Protein 6SUK (pdb70)

Radius of gyration: 26.41 Å; Cα contacts (8 Å, |Δi|>4): 1182; chains: 1; bounding box: 57×75×56 Å

Solvent-accessible surface area: 28764 Å² total; per-residue (Å²): 171,103,28,43,21,131,51,73,45,8,79,136,10,4,38,54,0,72,94,13,22,39,78,129,31,94,20,7,79,32,0,18,89,12,0,0,13,8,11,45,190,158,46,128,22,47,96,45,21,23,68,36,4,21,32,21,43,14,81,45,95,13,19,66,37,0,61,80,22,0,79,92,93,106,145,132,21,32,70,0,4,90,28,0,3,14,0,4,71,2,9,67,65,52,91,24,15,58,96,70,20,0,69,9,0,25,146,14,9,76,46,1,40,1,0,0,4,2,21,91,108,2,95,143,112,42,17,87,64,12,25,4,0,59,1,0,1,45,0,0,9,68,8,30,21,41,5,5,0,25,0,47,2,12,47,7,25,92,63,12,54,48,18,11,0,3,0,11,24,8,196,28,8,3,38,16,57,37,3,16,104,22,86,65,91,10,133,104,3,9,65,3,0,15,74,4,0,19,30,0,0,67,32,0,36,96,59,64,214,24,105,61,86,85,124,76,4,34,128,20,0,73,85,2,9,85,1,4,59,49,3,1,115,5,8,32,89,69,44,95,64,64,52,14,56,136,28,20,47,87,22,38,3,34,82,0,64,122,89,20,44,4,81,4,70,63,78,99,3,39,0,62,67,0,0,38,64,0,0,67,77,20,143,26,96,6,79,72,117,23,65,0,0,0,36,6,35,119,2,0,82,93,0,96,82,16,1,72,125,19,49,7,53,25,0,0,3,6,0,0,0,17,3,0,19,74,4,0,57,15,2,9,88,82,7,22,81,22,52,52,59,4,15,104,14,7,72,3,7,64,51,68,47,44,28,59,57,72,1,0,64,54,0,17,57,59,0,65,35,0,0,0,27,18,11,7,108,63,53,34,67,61,121,13,68,107,57,0,50,81,10,0,56,57,0,35,83,11,3,10,102,12,3,108,108,8,135,21,12,54,83,92,0,39,112,70,0,67,59,1,0,107,36,7,70,56,38,8,0,50,22,88,45,5,52,78,59,58,113,111,6,33,94,59,5,105,128,3,104,28,125,79,76,30,22,10,76,2,12,15,45,7,56,75,46,64,16,42,98,53,0,118,59,6,132,106,140,21,82,129,108,78,40,57,10,6,2,3,41,3,51,10,60,36,22,22,22,48,0,0,0,0,0,0,3,0,3,10,50,72,14,2,2,20,54,115,13,12,43,0,0,8,2,0,0,0,0,5,14,0,0,13,9,1,0,23,0,0,8,31,59,0,21,15,10,22,93,82,0,29,2,57,106,13,17,46,138,100,1,15,41,28,2,126,121,57,6,71,21,1,18,136,32,0,20,105,18,58,3,115,58,0,68,37,51,100,8,37,6,69,30,6,14,12,22,0,1,0,1,19,2,0,3,23,1,0,5,63,2,0,82,88,57,29,184,166,73,35,127,32,123,74,2,35,72,15,152,22,61,6,77,21,0,0,1,0,0,0,0,0,3,43,3,14,34,26,38,75,61,39,0,17,8,5,15,52,60,43,79,67,3,8,7,28,15,15,0,10,0,3,0,14,20,18,57,77,0,10,94,3,16,140,14,203,178,100,27,108,0,18,36,140,148,61,9,108,1,10

Secondary structure (DSSP, 8-state):
--SB--SHHHHHHHHHHHHH--TTS-TTT-HHHHHHHHHHHH----TT-SEEEHHHHHHHHHHHHHHHHHSS--TT--HHHHHHHHHHHHHH-HHHHHHTTTHHHHHHGGGGT--GGG-TTHIIIIITT--HHHHHHHHHHHH----SSEEEEEEETTEEEEEEEEEEPPP-SSSSGGGGG-SGGGHHHHHHHHHHHHHHHHHHHHHTT----HHHHHHHHHHHHHHHHHHHHHSPPGGGG--HHHH--EEEHHHHHHHS--EETTEE--HHHHHHHHHGGGT----TT-EEEES-HHHHHHHHHHHTTS-HHHHHHHHHHHHHHHHGGGS-HHHHHTTHHHHHHHH--SSPPPHHHHHHHHHHHHSHHHHHHHHHHHH--TTHHHHHHHHHHHHHHHHHHHHHH-TTS-HHHHHHHHHHHHHPEEEEE--THHHH-HHHHHHHTTT----TT-HHHHHHHHHHHHHHHHHHTTTSPP-TT--SS-SS-S--EEETTTTEEEEEGGGSSTTT--TTS-HHHHIIIIIHHHHHHHHHTTSTTGGGB-TTS-B---S-HHHHHHHHHHHHHHHHHHHT-EEGGGTTEEP-TTTTHHHHHHHHHHHHHHHHHHHHHHHHH-PPPBPTT----HHHHHHHHHHHTT-EEE-HHHHHHHHHH-SSPPHHHHHHHHHHT-HHHHHHTTPPTTSTT--S------

B-factor: mean 42.28, std 15.19, range [18.39, 118.27]

GO terms:
  GO:0043025 neuronal cell body (C, IDA)
  GO:0045121 membrane raft (C, IDA)
  GO:0005769 early endosome (C, IDA)
  GO:0005802 trans-Golgi network (C, IDA)
  GO:0001786 phosphatidylserine binding (F, IDA)
  GO:0031410 cytoplasmic vesicle (C, IDA)
  GO:0004175 endopeptidase activity (F, IDA)
  GO:0150094 amyloid-beta clearance by cellular catabolic process (P, IDA)
  GO:0097242 amyloid-beta clearance (P, IDA)
  GO:0006508 proteolysis (P, IDA)
  GO:1901612 cardiolipin binding (F, IDA)
  GO:0098793 presynapse (C, IGI)
  GO:0043025 neuronal cell body (C, IGI)
  GO:0030424 axon (C, IGI)
  GO:0004175 endopeptidase activity (F, IGI)
  GO:0150094 amyloid-beta clearance by cellular catabolic process (P, IGI)
  GO:0097242 amyloid-beta clearance (P, IGI)
  GO:0050769 positive regulation of neurogenesis (P, IGI)
  GO:0006508 proteolysis (P, IGI)
  GO:0061837 neuropeptide processing (P, IGI)

Nearest PDB structures (foldseek):
  6svy-assembly1_A  TM=1.001E+00  e=0.000E+00  Homo sapiens
  6sh2-assembly1_AAA  TM=9.995E-01  e=3.695E-103  Homo sapiens
  4cth-assembly1_A-2  TM=9.951E-01  e=1.155E-101  Homo sapiens
  5v48-assembly1_B  TM=9.981E-01  e=5.899E-100  Oryctolagus cuniculus
  3zuk-assembly2_B  TM=9.077E-01  e=8.023E-41  Mycobacterium tuberculosis H37Rv

Foldseek 3Di:
DQLFDDDPQLVVLVVVQVQQADCVDACLFAVLNGLGVNVVVVDDADLAFQWDAPLVVLLVVLLVLLCVLQADDDPPDFVLSVVLNLLLLLQQPQVLQQVCFCVVVVVCQVQLLHQVLLDDPSCVSRVVPDDPLQNQLSCCQQFVAHPQKDWFWDADQAHLFAIAIEIEQHDAPALALVLLVCDDLNVLLLVLVLLLLLLVSVSSNVVVVHDDDSVSSSVLSVLLSVLRNLLSVLHDAVLVLLQVVVQWDKFWQLVCCVQQWAQAQNRIDRSLSSVCSRLVVLPDHDDRRGIYTYRTSSSSNSVRVSRVVDHPNSRSNNRVCSVVVVCLCSHHPSSVVSCQSNCCLQRVRRDHPDSSSVSSVVSCVLLVLSSLLSSCVVPFDDCLQVVVVVLLVLLLVLVLVCLVVDPQADPQLSVQLNQQSVLQAEAEAADPCSNVPSPVSCVVCVPQDDDSSCSPVRVSVSSNVVSSVRSNRNGPTDDLPDDPGGQSDQAWAAALSNSYTYDHSSVCDPQQHDPPYDVLSVLLHVQLVSQLRSCLCVFSRNVQGGNNSHRHHSGDPSSVVSLCVLLVVQQVVQQPDFDVLQVRHGARSSLQSSSLQSNQRSSVSSLVSVVVVCVVPNAHRHRPPDPAGSLQVSLSSNLSSQNMDGHSSNVNSCSRNPSHDRSSCSSQQNQCQDPSNCVRSVHDEPNSSDDPDHGHDD

Organism: Homo sapiens (NCBI:txid9606)

InterPro domains:
  IPR000718 Peptidase M13 [PS51885] (56-750)
  IPR000718 Peptidase M13 [PTHR11733] (34-747)
  IPR000718 Peptidase M13 [cd08662] (79-748)
  IPR008753 Peptidase M13, N-terminal domain [PF05649] (79-483)
  IPR018497 Peptidase M13, C-terminal domain [PF01431] (543-749)
  IPR018497 Peptidase M13, C-terminal domain [PR00786] (535-547)
  IPR018497 Peptidase M13, C-terminal domain [PR00786] (553-565)
  IPR018497 Peptidase M13, C-terminal domain [PR00786] (574-590)
  IPR018497 Peptidase M13, C-terminal domain [PR00786] (647-658)
  IPR024079 Metallopeptidase, catalytic domain superfamily [G3DSA:3.40.390.10] (57-750)
  IPR042089 Peptidase M13, domain 2 [G3DSA:1.10.1380.10] (105-530)

Sequence (698 aa):
DDGICKSSDCIKSAARLIQNMDATTEPCTDFFKYACGGWLKRNVIPETSSRYGNNFDILRDELEVVLKDVLQEPKTEDIVAVQKAKALYRSCINESAIDSRRGGEPLLKLLPDIYGWPVATENWEQKYGASWTAEKAIAQLNSKYGKKVLINLFVGTDDKNSVNHVIHIDQPRLGLPSRDYYECTGIYKEACTAYVDFMISVARLIRQEERLPIDENQLALEMNKVMELEKEIANATAKPEDRNDPMLLYNKMTLAQIQNNFSLEINGKPFSWLNFTNEIMSTVNISITNEEDVVVYAPEYLTKLKPILTKYSARDLQNLMSWRFIMDLVSSLSRTYKESRNAFRKALYGTTSETATWRRCANYVNGNMENAVGRLYVEAAFAGESKHVVEDLIAQIREVFIQTLDDLTWMDAETKKRAEEKALAIKEERIGYPDDIVSNDNKLNNEYLELNYKEDEYFENIIQNLKFSQSKQQLKKLREKVDKDEWISGAAVVNAFYSSSGRNQIVFPAGILQPPFFSAQQQSNSLNYGGIGMVIGHEITHGFDDNGRNFNKDGDLVDWWTQQSASNFKEQSQCMVYQYGNFSSWDLAGGQHLNGINTLGENIADNGGLGQAYRAYQNYIKKNGEEKLLPGLDLNHKQLFFLNFAQVWCGTYRPEYAVNSIKTDVHSPGNFRIIGTLQNSAEFSEAFHCRKNSYMNPEKKCRVW

Structure (mmCIF, N/CA/C/O backbone):
data_6SUK
#
_entry.id   6SUK
#
_cell.length_a   107.935
_cell.length_b   107.935
_cell.length_c   112.841
_cell.angle_alpha   90.000
_cell.angle_beta   90.000
_cell.angle_gamma   120.000
#
_symmetry.space_group_name_H-M   'P 32 2 1'
#
loop_
_entity.id
_entity.type
_entity.pdbx_description
1 polymer Neprilysin
2 non-polymer 'ZINC ION'
3 non-polymer 2-acetamido-2-deoxy-beta-D-glucopyranose
4 non-polymer Omapatrilat
5 non-polymer DI(HYDROXYETHYL)ETHER
6 non-polymer 1,2-ETHANEDIOL
7 water water
#
loop_
_atom_site.group_PDB
_atom_site.id
_atom_site.type_symbol
_atom_site.label_atom_id
_atom_site.label_alt_id
_atom_site.label_comp_id
_atom_site.label_asym_id
_atom_site.label_entity_id
_atom_site.label_seq_id
_atom_site.pdbx_PDB_ins_code
_atom_site.Cartn_x
_atom_site.Cartn_y
_atom_site.Cartn_z
_atom_site.occupancy
_atom_site.B_iso_or_equiv
_atom_site.auth_seq_id
_atom_site.auth_comp_id
_atom_site.auth_asym_id
_atom_site.auth_atom_id
_atom_site.pdbx_PDB_model_num
ATOM 1 N N . ASP A 1 2 ? 44.79693 -77.05994 35.40041 1.000 69.22185 52 ASP A N 1
ATOM 2 C CA . ASP A 1 2 ? 44.08577 -76.23704 34.42851 1.000 70.03211 52 ASP A CA 1
ATOM 3 C C . ASP A 1 2 ? 42.61817 -76.64326 34.33408 1.000 67.32253 52 ASP A C 1
ATOM 4 O O . ASP A 1 2 ? 42.28782 -77.69564 33.78739 1.000 68.89816 52 ASP A O 1
ATOM 9 N N . ASP A 1 3 ? 41.74005 -75.80102 34.87118 1.000 96.04862 53 ASP A N 1
ATOM 10 C CA . ASP A 1 3 ? 40.30682 -76.05574 34.84924 1.000 78.14078 53 ASP A CA 1
ATOM 11 C C . ASP A 1 3 ? 39.62976 -75.52850 33.59039 1.000 69.37657 53 ASP A C 1
ATOM 12 O O . ASP A 1 3 ? 38.40580 -75.64580 33.46874 1.000 63.65442 53 ASP A O 1
ATOM 20 N N . GLY A 1 4 ? 40.38893 -74.94992 32.66038 1.000 64.14036 54 GLY A N 1
ATOM 21 C CA . GLY A 1 4 ? 39.84566 -74.45903 31.41201 1.000 62.84839 54 GLY A CA 1
ATOM 22 C C . GLY A 1 4 ? 39.24264 -73.07402 31.46461 1.000 63.03924 54 GLY A C 1
ATOM 23 O O . GLY A 1 4 ? 38.71562 -72.60840 30.44520 1.000 56.94706 54 GLY A O 1
ATOM 27 N N . ILE A 1 5 ? 39.31586 -72.39389 32.60440 1.000 56.16868 55 ILE A N 1
ATOM 28 C CA . ILE A 1 5 ? 38.61817 -71.13186 32.81975 1.000 49.07046 55 ILE A CA 1
ATOM 29 C C . ILE A 1 5 ? 39.60198 -69.98235 32.65446 1.000 49.12093 55 ILE A C 1
ATOM 30 O O . ILE A 1 5 ? 40.71135 -70.02088 33.20209 1.000 51.61081 55 ILE A O 1
ATOM 46 N N . CYS A 1 6 ? 39.19627 -68.95751 31.90629 1.000 49.37820 56 CYS A N 1
ATOM 47 C CA . CYS A 1 6 ? 39.97978 -67.73256 31.82145 1.000 53.61298 56 CYS A CA 1
ATOM 48 C C . CYS A 1 6 ? 39.89074 -66.97524 33.14174 1.000 56.71774 56 CYS A C 1
ATOM 49 O O . CYS A 1 6 ? 38.80015 -66.79956 33.69358 1.000 68.44248 56 CYS A O 1
ATOM 56 N N . LYS A 1 7 ? 41.04052 -66.51847 33.64786 1.000 61.14399 57 LYS A N 1
ATOM 57 C CA . LYS A 1 7 ? 41.09135 -65.82389 34.92955 1.000 60.50091 57 LYS A CA 1
ATOM 58 C C . LYS A 1 7 ? 41.78251 -64.46855 34.83051 1.000 53.80101 57 LYS A C 1
ATOM 59 O O . LYS A 1 7 ? 42.19281 -63.91359 35.85545 1.000 54.48386 57 LYS A O 1
ATOM 78 N N . SER A 1 8 ? 41.92158 -63.92245 33.62704 1.000 46.95918 58 SER A N 1
ATOM 79 C CA . SER A 1 8 ? 42.55253 -62.62257 33.47488 1.000 44.06167 58 SER A CA 1
ATOM 80 C C . SER A 1 8 ? 41.65244 -61.52411 34.03184 1.000 47.20363 58 SER A C 1
ATOM 81 O O . SER A 1 8 ? 40.43454 -61.67970 34.15135 1.000 48.16353 58 SER A O 1
ATOM 89 N N . SER A 1 9 ? 42.27248 -60.39090 34.36857 1.000 45.93539 59 SER A N 1
ATOM 90 C CA . SER A 1 9 ? 41.49846 -59.23507 34.80501 1.000 47.12504 59 SER A CA 1
ATOM 91 C C . SER A 1 9 ? 40.46838 -58.83451 33.75834 1.000 48.77634 59 SER A C 1
ATOM 92 O O . SER A 1 9 ? 39.37808 -58.36543 34.10433 1.000 44.50625 59 SER A O 1
ATOM 100 N N . ASP A 1 10 ? 40.79101 -59.01790 32.47658 1.000 52.08936 60 ASP A N 1
ATOM 101 C CA . ASP A 1 10 ? 39.87311 -58.62096 31.41518 1.000 54.32258 60 ASP A CA 1
ATOM 102 C C . ASP A 1 10 ? 38.68622 -59.57270 31.32402 1.000 43.54748 60 ASP A C 1
ATOM 103 O O . ASP A 1 10 ? 37.55133 -59.13380 31.10251 1.000 42.47527 60 ASP A O 1
ATOM 112 N N . CYS A 1 11 ? 38.92245 -60.87703 31.49572 1.000 45.39805 61 CYS A N 1
ATOM 113 C CA . CYS A 1 11 ? 37.81340 -61.82344 31.57092 1.000 44.29476 61 CYS A CA 1
ATOM 114 C C . CYS A 1 11 ? 36.95342 -61.55761 32.80246 1.000 49.40265 61 CYS A C 1
ATOM 115 O O . CYS A 1 11 ? 35.72701 -61.70882 32.75913 1.000 40.67237 61 CYS A O 1
ATOM 122 N N . ILE A 1 12 ? 37.58163 -61.16118 33.91247 1.000 44.01439 62 ILE A N 1
ATOM 123 C CA . ILE A 1 12 ? 36.83826 -60.89263 35.14060 1.000 32.49360 62 ILE A CA 1
ATOM 124 C C . ILE A 1 12 ? 35.89798 -59.70776 34.94733 1.000 32.57428 62 ILE A C 1
ATOM 125 O O . ILE A 1 12 ? 34.73659 -59.74465 35.37154 1.000 31.05225 62 ILE A O 1
ATOM 141 N N . LYS A 1 13 ? 36.38043 -58.63422 34.31303 1.000 31.47735 63 LYS A N 1
ATOM 142 C CA . LYS A 1 13 ? 35.53365 -57.46115 34.11717 1.000 30.95805 63 LYS A CA 1
ATOM 143 C C . LYS A 1 13 ? 34.36361 -57.77373 33.18791 1.000 30.84666 63 LYS A C 1
ATOM 144 O O . LYS A 1 13 ? 33.22999 -57.35475 33.45212 1.000 30.37121 63 LYS A O 1
ATOM 163 N N . SER A 1 14 ? 34.60853 -58.52201 32.10650 1.000 30.44503 64 SER A N 1
ATOM 164 C CA . SER A 1 14 ? 33.51791 -58.92924 31.22434 1.000 32.58986 64 SER A CA 1
ATOM 165 C C . SER A 1 14 ? 32.49321 -59.77078 31.97583 1.000 31.26170 64 SER A C 1
ATOM 166 O O . SER A 1 14 ? 31.28636 -59.50321 31.92209 1.000 28.95672 64 SER A O 1
ATOM 174 N N . ALA A 1 15 ? 32.96065 -60.80947 32.67313 1.000 29.11020 65 ALA A N 1
ATOM 175 C CA . ALA A 1 15 ? 32.04385 -61.71555 33.35336 1.000 28.97877 65 ALA A CA 1
ATOM 176 C C . ALA A 1 15 ? 31.18329 -60.97296 34.36670 1.000 27.76384 65 ALA A C 1
ATOM 177 O O . ALA A 1 15 ? 29.96866 -61.19371 34.43633 1.000 27.23476 65 ALA A O 1
ATOM 184 N N . ALA A 1 16 ? 31.79180 -60.08894 35.16382 1.000 27.58638 66 ALA A N 1
ATOM 185 C CA . ALA A 1 16 ? 31.02806 -59.36307 36.17383 1.000 30.07065 66 ALA A CA 1
ATOM 186 C C . ALA A 1 16 ? 29.91662 -58.54189 35.53616 1.000 27.82572 66 ALA A C 1
ATOM 187 O O . ALA A 1 16 ? 28.79819 -58.47845 36.06159 1.000 29.30695 66 ALA A O 1
ATOM 194 N N . ARG A 1 17 ? 30.20885 -57.89555 34.40722 1.000 26.33676 67 ARG A N 1
ATOM 195 C CA . ARG A 1 17 ? 29.20300 -57.08750 33.72963 1.000 25.72164 67 ARG A CA 1
ATOM 196 C C . ARG A 1 17 ? 28.06970 -57.95722 33.20069 1.000 28.98414 67 ARG A C 1
ATOM 197 O O . ARG A 1 17 ? 26.89006 -57.63301 33.37981 1.000 27.34701 67 ARG A O 1
ATOM 218 N N . LEU A 1 18 ? 28.40970 -59.07040 32.54678 1.000 25.97570 68 LEU A N 1
ATOM 219 C CA . LEU A 1 18 ? 27.38418 -59.96732 32.02767 1.000 25.15232 68 LEU A CA 1
ATOM 220 C C . LEU A 1 18 ? 26.50745 -60.50697 33.14903 1.000 28.78228 68 LEU A C 1
ATOM 221 O O . LEU A 1 18 ? 25.27664 -60.54597 33.02234 1.000 28.02587 68 LEU A O 1
ATOM 237 N N . ILE A 1 19 ? 27.12737 -60.92839 34.25379 1.000 27.03753 69 ILE A N 1
ATOM 238 C CA . ILE A 1 19 ? 26.38471 -61.48337 35.38044 1.000 31.45845 69 ILE A CA 1
ATOM 239 C C . ILE A 1 19 ? 25.44976 -60.44078 35.97345 1.000 29.46947 69 ILE A C 1
ATOM 240 O O . ILE A 1 19 ? 24.28902 -60.73283 36.28995 1.000 30.57044 69 ILE A O 1
ATOM 256 N N . GLN A 1 20 ? 25.93971 -59.21543 36.15212 1.000 27.79887 70 GLN A N 1
ATOM 257 C CA . GLN A 1 20 ? 25.14325 -58.19391 36.82007 1.000 30.96380 70 GLN A CA 1
ATOM 258 C C . GLN A 1 20 ? 23.93824 -57.77306 35.98939 1.000 29.76999 70 GLN A C 1
ATOM 259 O O . GLN A 1 20 ? 22.89387 -57.42871 36.55426 1.000 29.39071 70 GLN A O 1
ATOM 273 N N . ASN A 1 21 ? 24.04735 -57.80536 34.66055 1.000 26.78625 71 ASN A N 1
ATOM 274 C CA . ASN A 1 21 ? 22.94991 -57.33424 33.82440 1.000 23.98291 71 ASN A CA 1
ATOM 275 C C . ASN A 1 21 ? 21.87261 -58.39142 33.61406 1.000 25.25843 71 ASN A C 1
ATOM 276 O O . ASN A 1 21 ? 20.70807 -58.04165 33.39390 1.000 27.48088 71 ASN A O 1
ATOM 287 N N . MET A 1 22 ? 22.22748 -59.67240 33.67574 1.000 27.93266 72 MET A N 1
ATOM 288 C CA . MET A 1 22 ? 21.28964 -60.71523 33.29354 1.000 29.18446 72 MET A CA 1
ATOM 289 C C . MET A 1 22 ? 20.37853 -61.08099 34.46227 1.000 32.82172 72 MET A C 1
ATOM 290 O O . MET A 1 22 ? 20.61413 -60.70790 35.61447 1.000 30.57320 72 MET A O 1
ATOM 304 N N . ASP A 1 23 ? 19.29640 -61.79078 34.13464 1.000 28.53501 73 ASP A N 1
ATOM 305 C CA . ASP A 1 23 ? 18.35906 -62.34492 35.11447 1.000 29.52247 73 ASP A CA 1
ATOM 306 C C . ASP A 1 23 ? 18.22421 -63.82687 34.77425 1.000 32.78556 73 ASP A C 1
ATOM 307 O O . ASP A 1 23 ? 17.37040 -64.20796 33.96821 1.000 34.19683 73 ASP A O 1
ATOM 316 N N . ALA A 1 24 ? 19.06804 -64.65825 35.38614 1.000 33.38771 74 ALA A N 1
ATOM 317 C CA . ALA A 1 24 ? 19.08266 -66.07858 35.06437 1.000 38.72122 74 ALA A CA 1
ATOM 318 C C . ALA A 1 24 ? 17.84475 -66.81597 35.55897 1.000 43.01121 74 ALA A C 1
ATOM 319 O O . ALA A 1 24 ? 17.67797 -67.99286 35.22158 1.000 47.30262 74 ALA A O 1
ATOM 326 N N . THR A 1 25 ? 16.97740 -66.16998 36.34160 1.000 43.93653 75 THR A N 1
ATOM 327 C CA . THR A 1 25 ? 15.72248 -66.80269 36.72966 1.000 44.69639 75 THR A CA 1
ATOM 328 C C . THR A 1 25 ? 14.69579 -66.79588 35.60315 1.000 42.53841 75 THR A C 1
ATOM 329 O O . THR A 1 25 ? 13.67673 -67.48650 35.70847 1.000 37.93940 75 THR A O 1
ATOM 340 N N . THR A 1 26 ? 14.93429 -66.03221 34.54128 1.000 40.28708 76 THR A N 1
ATOM 341 C CA . THR A 1 26 ? 14.09229 -66.06642 33.35477 1.000 41.73731 76 THR A CA 1
ATOM 342 C C . THR A 1 26 ? 14.64528 -67.08388 32.36359 1.000 41.74811 76 THR A C 1
ATOM 343 O O . THR A 1 26 ? 15.85735 -67.16394 32.14426 1.000 42.69883 76 THR A O 1
ATOM 354 N N . GLU A 1 27 ? 13.75085 -67.86031 31.77334 1.000 36.10287 77 GLU A N 1
ATOM 355 C CA . GLU A 1 27 ? 14.12996 -68.82386 30.74212 1.000 37.45242 77 GLU A CA 1
ATOM 356 C C . GLU A 1 27 ? 14.52817 -68.08651 29.47041 1.000 39.23913 77 GLU A C 1
ATOM 357 O O . GLU A 1 27 ? 13.72234 -67.31104 28.93860 1.000 35.78869 77 GLU A O 1
ATOM 369 N N . PRO A 1 28 ? 15.74733 -68.27623 28.95509 1.000 37.30994 78 PRO A N 1
ATOM 370 C CA . PRO A 1 28 ? 16.14120 -67.52641 27.74972 1.000 37.75064 78 PRO A CA 1
ATOM 371 C C . PRO A 1 28 ? 15.22744 -67.73933 26.55411 1.000 43.02339 78 PRO A C 1
ATOM 372 O O . PRO A 1 28 ? 15.12530 -66.84376 25.70695 1.000 40.11747 78 PRO A O 1
ATOM 383 N N . CYS A 1 29 ? 14.56026 -68.88865 26.45114 1.000 43.03388 79 CYS A N 1
ATOM 384 C CA . CYS A 1 29 ? 13.71617 -69.17621 25.29739 1.000 34.30774 79 CYS A CA 1
ATOM 385 C C . CYS A 1 29 ? 12.30377 -68.62539 25.43660 1.000 38.49950 79 CYS A C 1
ATOM 386 O O . CYS A 1 29 ? 11.52538 -68.70899 24.48088 1.000 38.86946 79 CYS A O 1
ATOM 393 N N . THR A 1 30 ? 11.96078 -68.05689 26.58856 1.000 38.23010 80 THR A N 1
ATOM 394 C CA . THR A 1 30 ? 10.68235 -67.38311 26.77504 1.000 38.42593 80 THR A CA 1
ATOM 395 C C . THR A 1 30 ? 10.77898 -65.88186 26.55040 1.000 33.17189 80 THR A C 1
ATOM 396 O O . THR A 1 30 ? 9.88370 -65.29219 25.93729 1.000 38.69967 80 THR A O 1
ATOM 407 N N . ASP A 1 31 ? 11.85228 -65.25003 27.03295 1.000 34.31510 81 ASP A N 1
ATOM 408 C CA . ASP A 1 31 ? 12.04743 -63.81411 26.83882 1.000 38.34975 81 ASP A CA 1
ATOM 409 C C . ASP A 1 31 ? 13.53699 -63.52923 27.03511 1.000 38.70995 81 ASP A C 1
ATOM 410 O O . ASP A 1 31 ? 13.99376 -63.39513 28.17329 1.000 34.06883 81 ASP A O 1
ATOM 419 N N . PHE A 1 32 ? 14.27688 -63.42080 25.92797 1.000 35.91411 82 PHE A N 1
ATOM 420 C CA . PHE A 1 32 ? 15.71448 -63.21336 26.04751 1.000 34.76183 82 PHE A CA 1
ATOM 421 C C . PHE A 1 32 ? 16.06461 -61.78886 26.46790 1.000 26.36595 82 PHE A C 1
ATOM 422 O O . PHE A 1 32 ? 17.15453 -61.57114 27.00770 1.000 30.90181 82 PHE A O 1
ATOM 439 N N . PHE A 1 33 ? 15.17588 -60.81655 26.24078 1.000 27.20700 83 PHE A N 1
ATOM 440 C CA . PHE A 1 33 ? 15.40840 -59.47270 26.76160 1.000 27.77669 83 PHE A CA 1
ATOM 441 C C . PHE A 1 33 ? 15.47092 -59.49282 28.28408 1.000 24.04001 83 PHE A C 1
ATOM 442 O O . PHE A 1 33 ? 16.39811 -58.94146 28.88761 1.000 24.92984 83 PHE A O 1
ATOM 459 N N . LYS A 1 34 ? 14.49311 -60.14137 28.92470 1.000 31.12574 84 LYS A N 1
ATOM 460 C CA . LYS A 1 34 ? 14.48872 -60.22713 30.38139 1.000 32.35006 84 LYS A CA 1
ATOM 461 C C . LYS A 1 34 ? 15.65503 -61.06723 30.89048 1.000 28.78482 84 LYS A C 1
ATOM 462 O O . LYS A 1 34 ? 16.27781 -60.72843 31.90372 1.000 30.90970 84 LYS A O 1
ATOM 481 N N . TYR A 1 35 ? 15.95230 -62.17678 30.21124 1.000 28.48137 85 TYR A N 1
ATOM 482 C CA . TYR A 1 35 ? 17.09357 -63.00145 30.59221 1.000 26.14370 85 TYR A CA 1
ATOM 483 C C . TYR A 1 35 ? 18.39001 -62.20591 30.51996 1.000 25.26279 85 TYR A C 1
ATOM 484 O O . TYR A 1 35 ? 19.19196 -62.21554 31.45972 1.000 26.64159 85 TYR A O 1
ATOM 502 N N . ALA A 1 36 ? 18.61144 -61.50139 29.41041 1.000 25.97031 86 ALA A N 1
ATOM 503 C CA . ALA A 1 36 ? 19.88526 -60.82220 29.21764 1.000 26.03952 86 ALA A CA 1
ATOM 504 C C . ALA A 1 36 ? 19.98730 -59.52727 30.01304 1.000 23.25531 86 ALA A C 1
ATOM 505 O O . ALA A 1 36 ? 21.09700 -59.11997 30.37721 1.000 24.61718 86 ALA A O 1
ATOM 512 N N . CYS A 1 37 ? 18.85212 -58.87719 30.29851 1.000 22.64764 87 CYS A N 1
ATOM 513 C CA . CYS A 1 37 ? 18.84486 -57.51577 30.81116 1.000 21.72660 87 CYS A CA 1
ATOM 514 C C . CYS A 1 37 ? 18.06303 -57.32330 32.10222 1.000 22.01838 87 CYS A C 1
ATOM 515 O O . CYS A 1 37 ? 18.05036 -56.20526 32.63148 1.000 23.52541 87 CYS A O 1
ATOM 522 N N . GLY A 1 38 ? 17.40994 -58.36534 32.62004 1.000 26.02430 88 GLY A N 1
ATOM 523 C CA . GLY A 1 38 ? 16.52762 -58.19008 33.76114 1.000 29.12896 88 GLY A CA 1
ATOM 524 C C . GLY A 1 38 ? 17.22863 -57.66871 34.99900 1.000 29.87636 88 GLY A C 1
ATOM 525 O O . GLY A 1 38 ? 16.62942 -56.93813 35.79441 1.000 30.25075 88 GLY A O 1
ATOM 529 N N . GLY A 1 39 ? 18.49467 -58.04337 35.19077 1.000 26.25951 89 GLY A N 1
ATOM 530 C CA . GLY A 1 39 ? 19.24728 -57.51359 36.31414 1.000 26.15922 89 GLY A CA 1
ATOM 531 C C . GLY A 1 39 ? 19.51865 -56.02974 36.17621 1.000 25.13739 89 GLY A C 1
ATOM 532 O O . GLY A 1 39 ? 19.41437 -55.27594 37.14881 1.000 24.34634 89 GLY A O 1
ATOM 536 N N . TRP A 1 40 ? 19.87809 -55.59083 34.96677 1.000 25.86955 90 TRP A N 1
ATOM 537 C CA . TRP A 1 40 ? 20.05096 -54.16751 34.71568 1.000 28.70775 90 TRP A CA 1
ATOM 538 C C . TRP A 1 40 ? 18.76039 -53.40764 34.99863 1.000 25.87603 90 TRP A C 1
ATOM 539 O O . TRP A 1 40 ? 18.77639 -52.35791 35.65138 1.000 24.75365 90 TRP A O 1
ATOM 560 N N . LEU A 1 41 ? 17.62755 -53.93707 34.52938 1.000 24.73301 91 LEU A N 1
ATOM 561 C CA . LEU A 1 41 ? 16.35579 -53.24183 34.69176 1.000 22.60118 91 LEU A 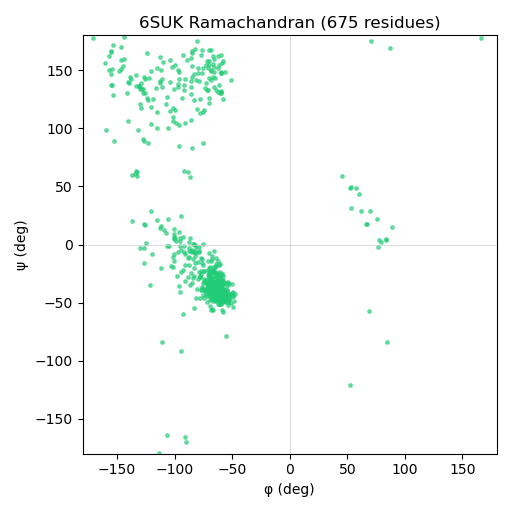CA 1
ATOM 562 C C . LEU A 1 41 ? 15.99253 -53.07570 36.16278 1.000 25.27830 91 LEU A C 1
ATOM 563 O O . LEU A 1 41 ? 15.50688 -52.01430 36.57024 1.000 28.67546 91 LEU A O 1
ATOM 579 N N . LYS A 1 42 ? 16.22223 -54.10881 36.97931 1.000 24.02233 92 LYS A N 1
ATOM 580 C CA . LYS A 1 42 ? 15.88390 -54.01055 38.39520 1.000 26.32433 92 LYS A CA 1
ATOM 581 C C . LYS A 1 42 ? 16.75775 -52.99682 39.12235 1.000 29.05554 92 LYS A C 1
ATOM 582 O O . LYS A 1 42 ? 16.30427 -52.36100 40.08248 1.000 28.20707 92 LYS A O 1
ATOM 601 N N . ARG A 1 43 ? 18.01518 -52.85785 38.70479 1.000 26.17749 93 ARG A N 1
ATOM 602 C CA . ARG A 1 43 ? 18.96037 -52.00861 39.41035 1.000 28.25362 93 ARG A CA 1
ATOM 603 C C . ARG A 1 43 ? 18.86019 -50.54324 39.01854 1.000 28.98549 93 ARG A C 1
ATOM 604 O O . ARG A 1 43 ? 19.31497 -49.68319 39.77904 1.000 32.37670 93 ARG A O 1
ATOM 625 N N . ASN A 1 44 ? 18.28514 -50.23327 37.86155 1.000 22.08612 94 ASN A N 1
ATOM 626 C CA . ASN A 1 44 ? 18.38570 -48.89350 37.31070 1.000 24.94047 94 ASN A CA 1
ATOM 627 C C . ASN A 1 44 ? 17.03509 -48.20272 37.22966 1.000 28.37389 94 ASN A C 1
ATOM 628 O O . ASN A 1 44 ? 15.98267 -48.83912 37.12902 1.000 27.47652 94 ASN A O 1
ATOM 639 N N . VAL A 1 45 ? 17.09742 -46.87915 37.31193 1.000 23.68440 95 VAL A N 1
ATOM 640 C CA . VAL A 1 45 ? 15.96050 -45.99362 37.10653 1.000 25.37103 95 VAL A CA 1
ATOM 641 C C . VAL A 1 45 ? 16.41242 -44.92634 36.12039 1.000 30.93879 95 VAL A C 1
ATOM 642 O O . VAL A 1 45 ? 17.52818 -44.40482 36.22873 1.000 29.42549 95 VAL A O 1
ATOM 655 N N . ILE A 1 46 ? 15.56107 -44.62211 35.14591 1.000 22.81976 96 ILE A N 1
ATOM 656 C CA . ILE A 1 46 ? 15.88867 -43.56931 34.17911 1.000 21.64255 96 ILE A CA 1
ATOM 657 C C . ILE A 1 46 ? 16.13763 -42.26125 34.92085 1.000 18.81073 96 ILE A C 1
ATOM 658 O O . ILE A 1 46 ? 15.25885 -41.79739 35.67581 1.000 21.84211 96 ILE A O 1
ATOM 674 N N . PRO A 1 47 ? 17.28144 -41.61085 34.72462 1.000 22.75470 97 PRO A N 1
ATOM 675 C CA . PRO A 1 47 ? 17.50546 -40.30442 35.35470 1.000 28.49527 97 PRO A CA 1
ATOM 676 C C . PRO A 1 47 ? 16.45509 -39.28011 34.94847 1.000 30.74743 97 PRO A C 1
ATOM 677 O O . PRO A 1 47 ? 15.82168 -39.37478 33.89461 1.000 24.85391 97 PRO A O 1
ATOM 688 N N . GLU A 1 48 ? 16.28431 -38.27629 35.81272 1.000 24.24341 98 GLU A N 1
ATOM 689 C CA . GLU A 1 48 ? 15.33453 -37.20486 35.54578 1.000 23.34318 98 GLU A CA 1
ATOM 690 C C . GLU A 1 48 ? 15.67494 -36.44021 34.27537 1.000 22.38509 98 GLU A C 1
ATOM 691 O O . GLU A 1 48 ? 14.78555 -35.82259 33.67688 1.000 24.79419 98 GLU A O 1
ATOM 703 N N . THR A 1 49 ? 16.93902 -36.46507 33.85606 1.000 21.90297 99 THR A N 1
ATOM 704 C CA . THR A 1 49 ? 17.40782 -35.72454 32.69615 1.000 22.31312 99 THR A CA 1
ATOM 705 C C . THR A 1 49 ? 17.43443 -36.55865 31.42411 1.000 25.48579 99 THR A C 1
ATOM 706 O O . THR A 1 49 ? 17.81828 -36.04002 30.37209 1.000 26.47415 99 THR A O 1
ATOM 717 N N . SER A 1 50 ? 17.06153 -37.83503 31.49771 1.000 21.75300 100 SER A N 1
ATOM 718 C CA . SER A 1 50 ? 17.12369 -38.74638 30.36267 1.000 22.48408 100 SER A CA 1
ATOM 719 C C . SER A 1 50 ? 15.72431 -39.14566 29.91097 1.000 21.79311 100 SER A C 1
ATOM 720 O O . SER A 1 50 ? 14.84968 -39.42046 30.73513 1.000 24.10190 100 SER A O 1
ATOM 728 N N . SER A 1 51 ? 15.51737 -39.19592 28.59750 1.000 19.64279 101 SER A N 1
ATOM 729 C CA . SER A 1 51 ? 14.28941 -39.76926 28.05914 1.000 18.48078 101 SER A CA 1
ATOM 730 C C . SER A 1 51 ? 14.40329 -41.27361 27.86413 1.000 20.63012 101 SER A C 1
ATOM 731 O O . SER A 1 51 ? 13.37893 -41.95791 27.75350 1.000 23.25749 101 SER A O 1
ATOM 739 N N . ARG A 1 52 ? 15.63085 -41.78778 27.84203 1.000 27.08330 102 ARG A N 1
ATOM 740 C CA . ARG A 1 52 ? 15.94480 -43.19489 27.64082 1.000 26.53479 102 ARG A CA 1
ATOM 741 C C . ARG A 1 52 ? 17.20921 -43.47540 28.43666 1.000 26.43188 102 ARG A C 1
ATOM 742 O O . ARG A 1 52 ? 18.04812 -42.58985 28.61323 1.000 25.25886 102 ARG A O 1
ATOM 763 N N . TYR A 1 53 ? 17.34296 -44.70186 28.92789 1.000 22.71211 103 TYR A N 1
ATOM 764 C CA . TYR A 1 53 ? 18.53902 -45.07263 29.67492 1.000 20.34249 103 TYR A CA 1
ATOM 765 C C . TYR A 1 53 ? 18.83898 -46.53744 29.39898 1.000 23.20092 103 TYR A C 1
ATOM 766 O O . TYR A 1 53 ? 17.93406 -47.32914 29.12589 1.000 25.46425 103 TYR A O 1
ATOM 784 N N . GLY A 1 54 ? 20.11271 -46.88272 29.46435 1.000 25.11520 104 GLY A N 1
ATOM 785 C CA . GLY A 1 54 ? 20.56647 -48.20076 29.06705 1.000 27.80605 104 GLY A CA 1
ATOM 786 C C . GLY A 1 54 ? 22.04814 -48.16471 28.79534 1.000 29.09306 104 GLY A C 1
ATOM 787 O O . GLY A 1 54 ? 22.71256 -47.13959 28.95340 1.000 24.55108 104 GLY A O 1
ATOM 791 N N A ASN A 1 55 ? 22.57166 -49.30254 28.34346 0.572 28.54188 105 ASN A N 1
ATOM 792 N N B ASN A 1 55 ? 22.56857 -49.33889 28.40124 0.428 30.29773 105 ASN A N 1
ATOM 793 C CA A ASN A 1 55 ? 24.02099 -49.40762 28.21208 0.572 31.12232 105 ASN A CA 1
ATOM 794 C CA B ASN A 1 55 ? 23.98843 -49.47624 28.09605 0.428 32.17533 105 ASN A CA 1
ATOM 795 C C A ASN A 1 55 ? 24.56608 -48.49341 27.10829 0.572 30.21649 105 ASN A C 1
ATOM 796 C C B ASN A 1 55 ? 24.46409 -48.35013 27.19872 0.428 30.31632 105 ASN A C 1
ATOM 797 O O A ASN A 1 55 ? 25.71547 -48.04523 27.20483 0.572 30.08716 105 ASN A O 1
ATOM 798 O O B ASN A 1 55 ? 25.43483 -47.64786 27.50287 0.428 25.02146 105 ASN A O 1
ATOM 819 N N . PHE A 1 56 ? 23.75350 -48.14510 26.09608 1.000 29.97110 106 PHE A N 1
ATOM 820 C CA . PHE A 1 56 ? 24.20823 -47.20790 25.07582 1.000 35.76182 106 PHE A CA 1
ATOM 821 C C . PHE A 1 56 ? 24.28823 -45.80225 25.65734 1.000 27.71021 106 PHE A C 1
ATOM 822 O O . PHE A 1 56 ? 25.28201 -45.09005 25.47546 1.000 28.39593 106 PHE A O 1
ATOM 839 N N . ASP A 1 57 ? 23.23652 -45.38486 26.36205 1.000 28.55113 107 ASP A N 1
ATOM 840 C CA . ASP A 1 57 ? 23.22619 -44.05955 26.96687 1.000 25.49337 107 ASP A CA 1
ATOM 841 C C . ASP A 1 57 ? 24.31140 -43.92031 28.02330 1.000 27.55065 107 ASP A C 1
ATOM 842 O O . ASP A 1 57 ? 24.89965 -42.84293 28.16796 1.000 26.27831 107 ASP A O 1
ATOM 851 N N . ILE A 1 58 ? 24.61187 -44.99786 28.74847 1.000 23.21378 108 ILE A N 1
ATOM 852 C CA . ILE A 1 58 ? 25.66580 -44.94451 29.75532 1.000 20.11140 108 ILE A CA 1
ATOM 853 C C . ILE A 1 58 ? 27.02481 -44.72811 29.10030 1.000 18.38875 108 ILE A C 1
ATOM 854 O O . ILE A 1 58 ? 27.85012 -43.95206 29.59740 1.000 21.52889 108 ILE A O 1
ATOM 870 N N . LEU A 1 59 ? 27.28288 -45.40034 27.97731 1.000 21.93628 109 LEU A N 1
ATOM 871 C CA . LEU A 1 59 ? 28.53989 -45.18122 27.27018 1.000 26.92170 109 LEU A CA 1
ATOM 872 C C . LEU A 1 59 ? 28.66014 -43.73962 26.79613 1.000 26.80849 109 LEU A C 1
ATOM 873 O O . LEU A 1 59 ? 29.74488 -43.14817 26.84725 1.000 22.93388 109 LEU A O 1
ATOM 889 N N . ARG A 1 60 ? 27.55864 -43.15917 26.31673 1.000 21.51893 110 ARG A N 1
ATOM 890 C CA . ARG A 1 60 ? 27.59848 -41.76932 25.87653 1.000 25.89887 110 ARG A CA 1
ATOM 891 C C . ARG A 1 60 ? 27.81341 -40.82934 27.05689 1.000 23.79213 110 ARG A C 1
ATOM 892 O O . ARG A 1 60 ? 28.58874 -39.87253 26.95508 1.000 24.68183 110 ARG A O 1
ATOM 913 N N . ASP A 1 61 ? 27.16822 -41.10200 28.19706 1.000 22.32307 111 ASP A N 1
ATOM 914 C CA . ASP A 1 61 ? 27.42569 -40.30448 29.39235 1.000 22.63755 111 ASP A CA 1
ATOM 915 C C . ASP A 1 61 ? 28.89434 -40.37821 29.79264 1.000 25.66210 111 ASP A C 1
ATOM 916 O O . ASP A 1 61 ? 29.47178 -39.38664 30.25284 1.000 22.46767 111 ASP A O 1
ATOM 925 N N . GLU A 1 62 ? 29.50895 -41.55760 29.64556 1.000 21.01246 112 GLU A N 1
ATOM 926 C CA . GLU A 1 62 ? 30.90514 -41.73514 30.03212 1.000 23.97578 112 GLU A CA 1
ATOM 927 C C . GLU A 1 62 ? 31.84692 -41.05599 29.05073 1.000 23.01068 112 GLU A C 1
ATOM 928 O O . GLU A 1 62 ? 32.90661 -40.56011 29.45133 1.000 24.54950 112 GLU A O 1
ATOM 940 N N . LEU A 1 63 ? 31.48485 -41.02615 27.76728 1.000 20.95499 113 LEU A N 1
ATOM 941 C CA . LEU A 1 63 ? 32.27515 -40.27787 26.79970 1.000 21.56423 113 LEU A CA 1
ATOM 942 C C . LEU A 1 63 ? 32.24665 -38.78775 27.11656 1.000 23.33878 113 LEU A C 1
ATOM 943 O O . LEU A 1 63 ? 33.26095 -38.09710 26.97247 1.000 24.02333 113 LEU A O 1
ATOM 959 N N . GLU A 1 64 ? 31.09852 -38.27836 27.57387 1.000 22.25867 114 GLU A N 1
ATOM 960 C CA . GLU A 1 64 ? 31.00953 -36.87265 27.96167 1.000 24.37369 114 GLU A CA 1
ATOM 961 C C . GLU A 1 64 ? 31.98766 -36.54154 29.08565 1.000 25.15190 114 GLU A C 1
ATOM 962 O O . GLU A 1 64 ? 32.55677 -35.44380 29.11836 1.000 22.76654 114 GLU A O 1
ATOM 974 N N . VAL A 1 65 ? 32.20426 -37.47729 30.01306 1.000 23.34842 115 VAL A N 1
ATOM 975 C CA . VAL A 1 65 ? 33.16814 -37.24645 31.08662 1.000 22.97918 115 VAL A CA 1
ATOM 976 C C . VAL A 1 65 ? 34.56003 -37.01950 30.50957 1.000 22.79427 115 VAL A C 1
ATOM 977 O O . VAL A 1 65 ? 35.30411 -36.14284 30.96804 1.000 22.34308 115 VAL A O 1
ATOM 990 N N . VAL A 1 66 ? 34.93390 -37.80332 29.49394 1.000 22.33609 116 VAL A N 1
ATOM 991 C CA . VAL A 1 66 ? 36.22511 -37.61168 28.84008 1.000 23.07514 116 VAL A CA 1
ATOM 992 C C . VAL A 1 66 ? 36.29068 -36.23939 28.17914 1.000 25.26560 116 VAL A C 1
ATOM 993 O O . VAL A 1 66 ? 37.30814 -35.54135 28.26779 1.000 24.72261 116 VAL A O 1
ATOM 1006 N N . LEU A 1 67 ? 35.21616 -35.83564 27.49256 1.000 23.53919 117 LEU A N 1
ATOM 1007 C CA . LEU A 1 67 ? 35.21313 -34.53367 26.83169 1.000 24.00182 117 LEU A CA 1
ATOM 1008 C C . LEU A 1 67 ? 35.39939 -33.40818 27.84195 1.000 24.09165 117 LEU A C 1
ATOM 1009 O O . LEU A 1 67 ? 36.15064 -32.45773 27.59393 1.000 24.98329 117 LEU A O 1
ATOM 1025 N N . LYS A 1 68 ? 34.72222 -33.49838 28.98833 1.000 23.40127 118 LYS A N 1
ATOM 1026 C CA . LYS A 1 68 ? 34.93151 -32.52764 30.05824 1.000 21.81662 118 LYS A CA 1
ATOM 1027 C C . LYS A 1 68 ? 36.40204 -32.46074 30.44873 1.000 22.53130 118 LYS A C 1
ATOM 1028 O O . LYS A 1 68 ? 36.97715 -31.37289 30.57457 1.000 25.42456 118 LYS A O 1
ATOM 1047 N N . ASP A 1 69 ? 37.02830 -33.62442 30.64261 1.000 22.73694 119 ASP A N 1
ATOM 1048 C CA . ASP A 1 69 ? 38.42002 -33.66029 31.07381 1.000 23.59268 119 ASP A CA 1
ATOM 1049 C C . ASP A 1 69 ? 39.33703 -32.97931 30.06332 1.000 23.91748 119 ASP A C 1
ATOM 1050 O O . ASP A 1 69 ? 40.28319 -32.28248 30.45058 1.000 24.78873 119 ASP A O 1
ATOM 1059 N N . VAL A 1 70 ? 39.07267 -33.14603 28.76547 1.000 30.50580 120 VAL A N 1
ATOM 1060 C CA . VAL A 1 70 ? 40.00188 -32.61566 27.77412 1.000 29.47505 120 VAL A CA 1
ATOM 1061 C C . VAL A 1 70 ? 39.67810 -31.18948 27.33521 1.000 31.11824 120 VAL A C 1
ATOM 1062 O O . VAL A 1 70 ? 40.55285 -30.51664 26.77071 1.000 33.46759 120 VAL A O 1
ATOM 1075 N N . LEU A 1 71 ? 38.45977 -30.70435 27.58254 1.000 25.67889 121 LEU A N 1
ATOM 1076 C CA . LEU A 1 71 ? 38.09777 -29.34918 27.18890 1.000 24.44979 121 LEU A CA 1
ATOM 1077 C C . LEU A 1 71 ? 38.28609 -28.32340 28.30159 1.000 27.64448 121 LEU A C 1
ATOM 1078 O O . LEU A 1 71 ? 38.45483 -27.13532 28.00592 1.000 29.13464 121 LEU A O 1
ATOM 1094 N N . GLN A 1 72 ? 38.27791 -28.73887 29.56532 1.000 27.81972 122 GLN A N 1
ATOM 1095 C CA . GLN A 1 72 ? 38.16440 -27.77314 30.64958 1.000 28.60319 122 GLN A CA 1
ATOM 1096 C C . GLN A 1 72 ? 39.49498 -27.19375 31.11602 1.000 33.88286 122 GLN A C 1
ATOM 1097 O O . GLN A 1 72 ? 39.48294 -26.22426 31.88285 1.000 38.05025 122 GLN A O 1
ATOM 1111 N N . GLU A 1 73 ? 40.63320 -27.74215 30.69284 1.000 32.40472 123 GLU A N 1
ATOM 1112 C CA . GLU A 1 73 ? 41.92302 -27.21558 31.13460 1.000 39.47831 123 GLU A CA 1
ATOM 1113 C C . GLU A 1 73 ? 42.76499 -26.73966 29.95713 1.000 34.77482 123 GLU A C 1
ATOM 1114 O O . GLU A 1 73 ? 43.12103 -27.55112 29.08520 1.000 34.67262 123 GLU A O 1
ATOM 1126 N N . PRO A 1 74 ? 43.11139 -25.45303 29.88404 1.000 40.51093 124 PRO A N 1
ATOM 1127 C CA . PRO A 1 74 ? 44.07213 -25.00948 28.86688 1.000 44.42513 124 PRO A CA 1
ATOM 1128 C C . PRO A 1 74 ? 45.41904 -25.70134 29.01420 1.000 40.88015 124 PRO A C 1
ATOM 1129 O O . PRO A 1 74 ? 45.85550 -26.03635 30.11737 1.000 32.79971 124 PRO A O 1
ATOM 1140 N N . LYS A 1 75 ? 46.08267 -25.90777 27.87887 1.000 37.35180 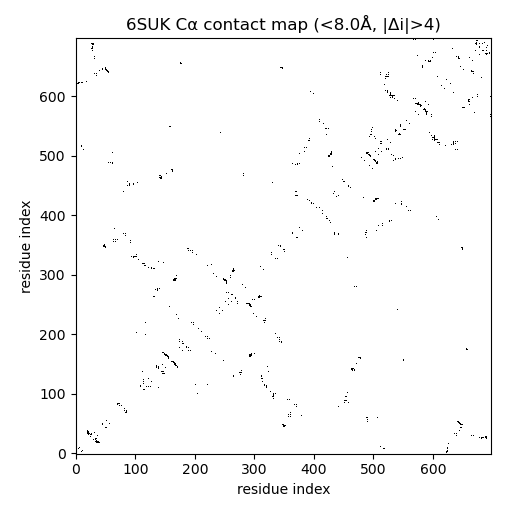125 LYS A N 1
ATOM 1141 C CA . LYS A 1 75 ? 47.45840 -26.38309 27.85517 1.000 34.68450 125 LYS A CA 1
ATOM 1142 C C . LYS A 1 75 ? 48.29219 -25.43372 27.00748 1.000 36.80657 125 LYS A C 1
ATOM 1143 O O . LYS A 1 75 ? 47.81679 -24.90788 25.99503 1.000 36.91405 125 LYS A O 1
ATOM 1162 N N . THR A 1 76 ? 49.54459 -25.23323 27.41842 1.000 36.03559 126 THR A N 1
ATOM 1163 C CA . THR A 1 76 ? 50.39463 -24.24973 26.75864 1.000 42.90960 126 THR A CA 1
ATOM 1164 C C . THR A 1 76 ? 50.60015 -24.58286 25.28626 1.000 43.66283 126 THR A C 1
ATOM 1165 O O . THR A 1 76 ? 50.62818 -23.68258 24.43845 1.000 42.47917 126 THR A O 1
ATOM 1176 N N . GLU A 1 77 ? 50.73356 -25.86677 24.95930 1.000 43.59514 127 GLU A N 1
ATOM 1177 C CA . GLU A 1 77 ? 51.08258 -26.27470 23.60460 1.000 52.74436 127 GLU A CA 1
ATOM 1178 C C . GLU A 1 77 ? 49.88330 -26.34693 22.66540 1.000 47.07935 127 GLU A C 1
ATOM 1179 O O . GLU A 1 77 ? 50.06128 -26.68654 21.49066 1.000 48.57133 127 GLU A O 1
ATOM 1191 N N . ASP A 1 78 ? 48.68133 -26.02702 23.14209 1.000 38.56011 128 ASP A N 1
ATOM 1192 C CA . ASP A 1 78 ? 47.47768 -26.18004 22.33396 1.000 34.60788 128 ASP A CA 1
ATOM 1193 C C . ASP A 1 78 ? 47.54603 -25.34986 21.05841 1.000 33.55300 128 ASP A C 1
ATOM 1194 O O . ASP A 1 78 ? 47.83456 -24.15053 21.09933 1.000 32.54007 128 ASP A O 1
ATOM 1203 N N . ILE A 1 79 ? 47.25063 -25.98380 19.92184 1.000 33.23975 129 ILE A N 1
ATOM 1204 C CA . ILE A 1 79 ? 47.19534 -25.26453 18.65243 1.000 35.62797 129 ILE A CA 1
ATOM 1205 C C . ILE A 1 79 ? 45.89700 -24.46785 18.61515 1.000 31.64386 129 ILE A C 1
ATOM 1206 O O . ILE A 1 79 ? 44.99064 -24.70225 19.42287 1.000 29.38985 129 ILE A O 1
ATOM 1222 N N . VAL A 1 80 ? 45.78338 -23.54171 17.66130 1.000 34.76427 130 VAL A N 1
ATOM 1223 C CA . VAL A 1 80 ? 44.65527 -22.61320 17.65801 1.000 30.19541 130 VAL A CA 1
ATOM 1224 C C . VAL A 1 80 ? 43.32754 -23.36067 17.56898 1.000 28.60134 130 VAL A C 1
ATOM 1225 O O . VAL A 1 80 ? 42.34544 -22.98072 18.21756 1.000 27.43140 130 VAL A O 1
ATOM 1238 N N . ALA A 1 81 ? 43.26564 -24.42590 16.76639 1.000 28.67791 131 ALA A N 1
ATOM 1239 C CA . ALA A 1 81 ? 42.03136 -25.20168 16.67832 1.000 2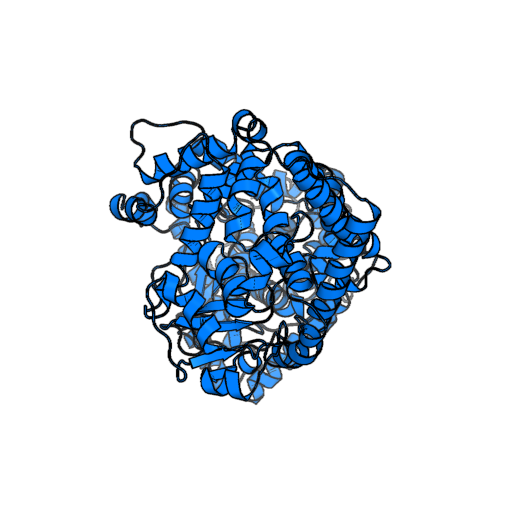7.31279 131 ALA A CA 1
ATOM 1240 C C . ALA A 1 81 ? 41.56548 -25.65504 18.05593 1.000 27.20056 131 ALA A C 1
ATOM 1241 O O . ALA A 1 81 ? 40.37620 -25.57393 18.38172 1.000 24.89320 131 ALA A O 1
ATOM 1248 N N . VAL A 1 82 ? 42.49429 -26.14465 18.87597 1.000 27.10356 132 VAL A N 1
ATOM 1249 C CA . VAL A 1 82 ? 42.13828 -26.62447 20.20510 1.000 25.68663 132 VAL A CA 1
ATOM 1250 C C . VAL A 1 82 ? 41.79038 -25.45518 21.11621 1.000 25.59783 132 VAL A C 1
ATOM 1251 O O . VAL A 1 82 ? 40.83319 -25.52486 21.89632 1.000 25.22852 132 VAL A O 1
ATOM 1264 N N . GLN A 1 83 ? 42.55268 -24.36161 21.03061 1.000 28.99448 133 GLN A N 1
ATOM 1265 C CA . GLN A 1 83 ? 42.20979 -23.16266 21.78557 1.000 31.05133 133 GLN A CA 1
ATOM 1266 C C . GLN A 1 83 ? 40.78271 -22.71775 21.49419 1.000 27.73261 133 GLN A C 1
ATOM 1267 O O . GLN A 1 83 ? 40.06501 -22.27355 22.39688 1.000 28.33856 133 GLN A O 1
ATOM 1281 N N . LYS A 1 84 ? 40.35910 -22.80511 20.23134 1.000 28.29279 134 LYS A N 1
ATOM 1282 C CA . LYS A 1 84 ? 39.01373 -22.36044 19.88461 1.000 24.55718 134 LYS A CA 1
ATOM 1283 C C . LYS A 1 84 ? 37.95978 -23.27952 20.48658 1.000 28.52712 134 LYS A C 1
ATOM 1284 O O . LYS A 1 84 ? 36.93518 -22.80846 20.99516 1.000 26.67706 134 LYS A O 1
ATOM 1303 N N . ALA A 1 85 ? 38.19427 -24.59248 20.45786 1.000 23.40659 135 ALA A N 1
ATOM 1304 C CA . ALA A 1 85 ? 37.23039 -25.51113 21.05179 1.000 22.27071 135 ALA A CA 1
ATOM 1305 C C . ALA A 1 85 ? 37.09576 -25.26163 22.54902 1.000 21.81269 135 ALA A C 1
ATOM 1306 O O . ALA A 1 85 ? 35.98510 -25.28273 23.09434 1.000 24.02031 135 ALA A O 1
ATOM 1313 N N . LYS A 1 86 ? 38.21600 -24.99490 23.22709 1.000 24.34554 136 LYS A N 1
ATOM 1314 C CA . LYS A 1 86 ? 38.17405 -24.76891 24.66760 1.000 23.36424 136 LYS A CA 1
ATOM 1315 C C . LYS A 1 86 ? 37.53336 -23.42712 25.00010 1.000 25.96451 136 LYS A C 1
ATOM 1316 O O . LYS A 1 86 ? 36.79505 -23.31433 25.98657 1.000 26.26064 136 LYS A O 1
ATOM 1335 N N . ALA A 1 87 ? 37.79275 -22.40055 24.18792 1.000 25.50742 137 ALA A N 1
ATOM 1336 C CA . ALA A 1 87 ? 37.14079 -21.11343 24.40302 1.000 27.95138 137 ALA A CA 1
ATOM 1337 C C . ALA A 1 87 ? 35.63776 -21.22070 24.18425 1.000 23.81751 137 ALA A C 1
ATOM 1338 O O . ALA A 1 87 ? 34.85200 -20.60653 24.91654 1.000 25.58370 137 ALA A O 1
ATOM 1345 N N . LEU A 1 88 ? 35.22114 -21.98210 23.16996 1.000 24.95706 138 LEU A N 1
ATOM 1346 C CA . LEU A 1 88 ? 33.79785 -22.20212 22.94384 1.000 25.89130 138 LEU A CA 1
ATOM 1347 C C . LEU A 1 88 ? 33.17014 -22.89935 24.14025 1.000 27.52263 138 LEU A C 1
ATOM 1348 O O . LEU A 1 88 ? 32.10501 -22.49944 24.62311 1.000 23.22702 138 LEU A O 1
ATOM 1364 N N . TYR A 1 89 ? 33.82489 -23.95315 24.63003 1.000 21.88830 139 TYR A N 1
ATOM 1365 C CA . TYR A 1 89 ? 33.35935 -24.64769 25.82432 1.000 24.35534 139 TYR A CA 1
ATOM 1366 C C . TYR A 1 89 ? 33.20226 -23.68037 26.99207 1.000 26.84547 139 TYR A C 1
ATOM 1367 O O . TYR A 1 89 ? 32.15834 -23.64929 27.65432 1.000 25.87461 139 TYR A O 1
ATOM 1385 N N . ARG A 1 90 ? 34.22971 -22.86650 27.24943 1.000 25.03577 140 ARG A N 1
ATOM 1386 C CA . ARG A 1 90 ? 34.17549 -21.94979 28.38301 1.000 22.48672 140 ARG A CA 1
ATOM 1387 C C . ARG A 1 90 ? 33.05601 -20.92931 28.21962 1.000 26.68683 140 ARG A C 1
ATOM 1388 O O . ARG A 1 90 ? 32.40350 -20.55513 29.20096 1.000 26.88731 140 ARG A O 1
ATOM 1409 N N . SER A 1 91 ? 32.81756 -20.46186 26.99066 1.000 27.18002 141 SER A N 1
ATOM 1410 C CA . SER A 1 91 ? 31.73303 -19.50943 26.77217 1.000 27.55931 141 SER A CA 1
ATOM 1411 C C . SER A 1 91 ? 30.38468 -20.14662 27.07019 1.000 30.65731 141 SER A C 1
ATOM 1412 O O . SER A 1 91 ? 29.46708 -19.47254 27.55205 1.000 26.83395 141 SER A O 1
ATOM 1420 N N . CYS A 1 92 ? 30.26348 -21.45162 26.82299 1.000 23.68272 142 CYS A N 1
ATOM 1421 C CA . CYS A 1 92 ? 29.00348 -22.16637 26.98004 1.000 24.17639 142 CYS A CA 1
ATOM 1422 C C . CYS A 1 92 ? 28.68337 -22.43404 28.44524 1.000 25.22902 142 CYS A C 1
ATOM 1423 O O . CYS A 1 92 ? 27.52087 -22.33540 28.85567 1.000 23.20108 142 CYS A O 1
ATOM 1430 N N . ILE A 1 93 ? 29.69665 -22.74379 29.25856 1.000 24.23433 143 ILE A N 1
ATOM 1431 C CA . ILE A 1 93 ? 29.42398 -23.10624 30.64526 1.000 27.80769 143 ILE A CA 1
ATOM 1432 C C . ILE A 1 93 ? 29.29978 -21.90439 31.56730 1.000 28.73288 143 ILE A C 1
ATOM 1433 O O . ILE A 1 93 ? 28.94360 -22.07483 32.73881 1.000 27.24227 143 ILE A O 1
ATOM 1449 N N . ASN A 1 94 ? 29.56331 -20.69224 31.08154 1.000 29.53108 144 ASN A N 1
ATOM 1450 C CA . ASN A 1 94 ? 29.49517 -19.50524 31.93426 1.000 29.69469 144 ASN A CA 1
ATOM 1451 C C . ASN A 1 94 ? 28.05369 -19.00105 31.97818 1.000 28.23893 144 ASN A C 1
ATOM 1452 O O . ASN A 1 94 ? 27.65537 -18.07446 31.26756 1.000 28.43887 144 ASN A O 1
ATOM 1462 N N . GLU A 1 95 ? 27.26141 -19.62176 32.85883 1.000 29.97755 145 GLU A N 1
ATOM 1463 C CA . GLU A 1 95 ? 25.84981 -19.26903 32.96306 1.000 33.81249 145 GLU A CA 1
ATOM 1464 C C . GLU A 1 95 ? 25.65058 -17.87307 33.53482 1.000 34.84541 145 GLU A C 1
ATOM 1465 O O . GLU A 1 95 ? 24.64735 -17.21848 33.22798 1.000 30.30299 145 GLU A O 1
ATOM 1477 N N . SER A 1 96 ? 26.56975 -17.41490 34.38696 1.000 34.98050 146 SER A N 1
ATOM 1478 C CA . SER A 1 96 ? 26.47120 -16.06494 34.92912 1.000 34.67884 146 SER A CA 1
ATOM 1479 C C . SER A 1 96 ? 26.50137 -15.02829 33.81352 1.000 35.65940 146 SER A C 1
ATOM 1480 O O . SER A 1 96 ? 25.70251 -14.08373 33.80306 1.000 33.51089 146 SER A O 1
ATOM 1488 N N . ALA A 1 97 ? 27.42980 -15.18468 32.86586 1.000 31.40660 147 ALA A N 1
ATOM 1489 C CA . ALA A 1 97 ? 27.50487 -14.26231 31.73906 1.000 36.22972 147 ALA A CA 1
ATOM 1490 C C . ALA A 1 97 ? 26.26611 -14.36777 30.85992 1.000 32.80561 147 ALA A C 1
ATOM 1491 O O . ALA A 1 97 ? 25.75218 -13.35341 30.37585 1.000 35.45246 147 ALA A O 1
ATOM 1498 N N . ILE A 1 98 ? 25.77070 -15.58343 30.64290 1.000 28.75783 148 ILE A N 1
ATOM 1499 C CA . ILE A 1 98 ? 24.57776 -15.76146 29.82333 1.000 31.18117 148 ILE A CA 1
ATOM 1500 C C . ILE A 1 98 ? 23.35950 -15.16759 30.52289 1.000 28.01378 148 ILE A C 1
ATOM 1501 O O . ILE A 1 98 ? 22.55931 -14.45104 29.91072 1.000 34.61905 148 ILE A O 1
ATOM 1517 N N . ASP A 1 99 ? 23.20521 -15.44495 31.81985 1.000 34.73697 149 ASP A N 1
ATOM 1518 C CA . ASP A 1 99 ? 22.03342 -14.95028 32.53444 1.000 35.29168 149 ASP A CA 1
ATOM 1519 C C . ASP A 1 99 ? 22.00233 -13.42822 32.58828 1.000 36.72649 149 ASP A C 1
ATOM 1520 O O . ASP A 1 99 ? 20.92179 -12.82995 32.53620 1.000 37.17570 149 ASP A O 1
ATOM 1529 N N . SER A 1 100 ? 23.16694 -12.78264 32.68350 1.000 34.00799 150 SER A N 1
ATOM 1530 C CA . SER A 1 100 ? 23.19799 -11.33132 32.81574 1.000 36.47453 150 SER A CA 1
ATOM 1531 C C . SER A 1 100 ? 22.74128 -10.61862 31.54852 1.000 35.85965 150 SER A C 1
ATOM 1532 O O . SER A 1 100 ? 22.43486 -9.42259 31.60379 1.000 38.72083 150 SER A O 1
ATOM 1540 N N A ARG A 1 101 ? 22.68965 -11.31574 30.41381 0.502 34.77217 151 ARG A N 1
ATOM 1541 N N B ARG A 1 101 ? 22.68832 -11.31940 30.41713 0.498 34.78746 151 ARG A N 1
ATOM 1542 C CA A ARG A 1 101 ? 22.26610 -10.70512 29.16082 0.502 36.21141 151 ARG A CA 1
ATOM 1543 C CA B ARG A 1 101 ? 22.27471 -10.72213 29.15450 0.498 36.16829 151 ARG A CA 1
ATOM 1544 C C A ARG A 1 101 ? 20.77465 -10.86199 28.89575 0.502 34.78700 151 ARG A C 1
ATOM 1545 C C B ARG A 1 101 ? 20.78671 -10.89240 28.87478 0.498 34.92234 151 ARG A C 1
ATOM 1546 O O A ARG A 1 101 ? 20.26425 -10.25731 27.94575 0.502 35.66582 151 ARG A O 1
ATOM 1547 O O B ARG A 1 101 ? 20.28905 -10.32112 27.89792 0.498 37.64970 151 ARG A O 1
ATOM 1588 N N . GLY A 1 102 ? 20.06939 -11.64997 29.70315 1.000 34.79912 152 GLY A N 1
ATOM 1589 C CA . GLY A 1 102 ? 18.63518 -11.79795 29.51723 1.000 36.99925 152 GLY A CA 1
ATOM 1590 C C . GLY A 1 102 ? 18.31112 -12.34736 28.14358 1.000 39.40616 152 GLY A C 1
ATOM 1591 O O . GLY A 1 102 ? 18.89674 -13.33380 27.68453 1.000 32.45302 152 GLY A O 1
ATOM 1595 N N . GLY A 1 103 ? 17.35271 -11.71029 27.48107 1.000 35.08960 153 GLY A N 1
ATOM 1596 C CA . GLY A 1 103 ? 17.01710 -12.02282 26.11285 1.000 36.12365 153 GLY A CA 1
ATOM 1597 C C . GLY A 1 103 ? 17.59524 -11.06094 25.10714 1.000 37.70008 153 GLY A C 1
ATOM 1598 O O . GLY A 1 103 ? 17.30459 -11.18256 23.91279 1.000 39.64395 153 GLY A O 1
ATOM 1602 N N . GLU A 1 104 ? 18.41387 -10.11197 25.55354 1.000 35.60096 154 GLU A N 1
ATOM 1603 C CA . GLU A 1 104 ? 18.92853 -9.08056 24.66015 1.000 33.01448 154 GLU A CA 1
ATOM 1604 C C . GLU A 1 104 ? 19.54129 -9.63787 23.38359 1.000 39.66658 154 GLU A C 1
ATOM 1605 O O . GLU A 1 104 ? 19.29522 -9.05739 22.31317 1.000 42.92866 154 GLU A O 1
ATOM 1617 N N . PRO A 1 105 ? 20.32108 -10.72208 23.40617 1.000 36.71985 155 PRO A N 1
ATOM 1618 C CA . PRO A 1 105 ? 20.88017 -11.23202 22.14228 1.000 38.18694 155 PRO A CA 1
ATOM 1619 C C . PRO A 1 105 ? 19.81451 -11.62259 21.13488 1.000 40.78202 155 PRO A C 1
ATOM 1620 O O . PRO A 1 105 ? 20.01736 -11.43955 19.92774 1.000 35.93054 155 PRO A O 1
ATOM 1631 N N . LEU A 1 106 ? 18.67565 -12.14640 21.59426 1.000 35.00724 156 LEU A N 1
ATOM 1632 C CA . LEU A 1 106 ? 17.59170 -12.48090 20.67674 1.000 33.62148 156 LEU A CA 1
ATOM 1633 C C . LEU A 1 106 ? 16.89059 -11.22461 20.17604 1.000 34.38046 156 LEU A C 1
ATOM 1634 O O . LEU A 1 106 ? 16.53108 -11.13812 18.99662 1.000 39.69353 156 LEU A O 1
ATOM 1650 N N . LEU A 1 107 ? 16.69308 -10.23728 21.05446 1.000 39.01800 157 LEU A N 1
ATOM 1651 C CA . LEU A 1 107 ? 16.07796 -8.98375 20.63191 1.000 45.31710 157 LEU A CA 1
ATOM 1652 C C . LEU A 1 107 ? 16.88813 -8.31532 19.52513 1.000 48.58952 157 LEU A C 1
ATOM 1653 O O . LEU A 1 107 ? 16.31909 -7.80615 18.55200 1.000 48.14530 157 LEU A O 1
ATOM 1669 N N . LYS A 1 108 ? 18.22007 -8.29820 19.65974 1.000 41.13277 158 LYS A N 1
ATOM 1670 C CA . LYS A 1 108 ? 19.06134 -7.72284 18.61586 1.000 41.45858 158 LYS A CA 1
ATOM 1671 C C . LYS A 1 108 ? 18.87162 -8.43988 17.28492 1.000 34.61589 158 LYS A C 1
ATOM 1672 O O . LYS A 1 108 ? 19.01073 -7.82800 16.21924 1.000 43.24154 158 LYS A O 1
ATOM 1691 N N . LEU A 1 109 ? 18.56870 -9.73757 17.32970 1.000 33.04708 159 LEU A N 1
ATOM 1692 C CA . LEU A 1 109 ? 18.55557 -10.56840 16.13328 1.000 32.15649 159 LEU A CA 1
ATOM 1693 C C . LEU A 1 109 ? 17.23843 -10.48379 15.37599 1.000 37.47107 159 LEU A C 1
ATOM 1694 O O . LEU A 1 109 ? 17.22861 -10.63189 14.14841 1.000 38.63229 159 LEU A O 1
ATOM 1710 N N . LEU A 1 110 ? 16.13154 -10.22882 16.07031 1.000 42.28206 160 LEU A N 1
ATOM 1711 C CA . LEU A 1 110 ? 14.82355 -10.34714 15.43445 1.000 42.09789 160 LEU A CA 1
ATOM 1712 C C . LEU A 1 110 ? 14.64494 -9.45508 14.21082 1.000 37.74489 160 LEU A C 1
ATOM 1713 O O . LEU A 1 110 ? 14.01178 -9.91214 13.24250 1.000 38.35293 160 LEU A O 1
ATOM 1729 N N . PRO A 1 111 ? 15.13482 -8.21135 14.17468 1.000 37.20831 161 PRO A N 1
ATOM 1730 C CA . PRO A 1 111 ? 14.97863 -7.42090 12.94073 1.000 50.52989 161 PRO A CA 1
ATOM 1731 C C . PRO A 1 111 ? 15.60794 -8.08922 11.73307 1.000 44.09330 161 PRO A C 1
ATOM 1732 O O . PRO A 1 111 ? 15.17179 -7.84948 10.60050 1.000 45.08163 161 PRO A O 1
ATOM 1743 N N . ASP A 1 112 ? 16.61319 -8.93888 11.94357 1.000 44.40976 162 ASP A N 1
ATOM 1744 C CA . ASP A 1 112 ? 17.30719 -9.59146 10.84296 1.000 53.82670 162 ASP A CA 1
ATOM 1745 C C . ASP A 1 112 ? 16.52577 -10.75442 10.24479 1.000 47.99443 162 ASP A C 1
ATOM 1746 O O . ASP A 1 112 ? 16.90056 -11.23661 9.17064 1.000 56.10182 162 ASP A O 1
ATOM 1755 N N . ILE A 1 113 ? 15.45929 -11.21195 10.89837 1.000 44.37399 163 ILE A N 1
ATOM 1756 C CA . ILE A 1 113 ? 14.61256 -12.26444 10.35444 1.000 41.85368 163 ILE A CA 1
ATOM 1757 C C . ILE A 1 113 ? 13.20166 -11.75135 10.06315 1.000 43.26192 163 ILE A C 1
ATOM 1758 O O . ILE A 1 113 ? 12.26260 -12.53315 9.97523 1.000 46.14771 163 ILE A O 1
ATOM 1774 N N . TYR A 1 114 ? 13.04946 -10.43519 9.90596 1.000 34.75911 164 TYR A N 1
ATOM 1775 C CA . TYR A 1 114 ? 11.75511 -9.80072 9.65615 1.000 45.15996 164 TYR A CA 1
ATOM 1776 C C . TYR A 1 114 ? 10.84433 -9.86122 10.87988 1.000 41.34064 164 TYR A C 1
ATOM 1777 O O . TYR A 1 114 ? 9.61858 -9.88572 10.75017 1.000 40.74109 164 TYR A O 1
ATOM 1795 N N . GLY A 1 115 ? 11.43730 -9.88519 12.07227 1.000 38.09764 165 GLY A N 1
ATOM 1796 C CA . GLY A 1 115 ? 10.68860 -9.77160 13.31766 1.000 34.06533 165 GLY A CA 1
ATOM 1797 C C . GLY A 1 115 ? 9.85888 -11.01292 13.62692 1.000 33.62362 165 GLY A C 1
ATOM 1798 O O . GLY A 1 115 ? 9.77388 -11.96613 12.87317 1.000 35.51736 165 GLY A O 1
ATOM 1802 N N . TRP A 1 116 ? 9.23908 -10.97436 14.81075 1.000 33.41212 166 TRP A N 1
ATOM 1803 C CA . TRP A 1 116 ? 8.22849 -11.96145 15.21324 1.000 34.96332 166 TRP A CA 1
ATOM 1804 C C . TRP A 1 116 ? 6.95038 -11.17592 15.48000 1.000 33.79277 166 TRP A C 1
ATOM 1805 O O . TRP A 1 116 ? 6.84543 -10.49649 16.51811 1.000 32.67265 166 TRP A O 1
ATOM 1826 N N . PRO A 1 117 ? 5.97121 -11.20125 14.56791 1.000 29.70150 167 PRO A N 1
ATOM 1827 C CA . PRO A 1 117 ? 4.83434 -10.26901 14.68852 1.000 33.14064 167 PRO A CA 1
ATOM 1828 C C . PRO A 1 117 ? 4.19234 -10.22375 16.06595 1.000 32.26411 167 PRO A C 1
ATOM 1829 O O . PRO A 1 117 ? 3.84679 -9.13424 16.54064 1.000 35.69405 167 PRO A O 1
ATOM 1840 N N . VAL A 1 118 ? 4.02965 -11.37064 16.72943 1.000 34.70867 168 VAL A N 1
ATOM 1841 C CA . VAL A 1 118 ? 3.29928 -11.38921 17.99240 1.000 33.30027 168 VAL A CA 1
ATOM 1842 C C . VAL A 1 118 ? 4.02260 -10.57812 19.05815 1.000 31.77270 168 VAL A C 1
ATOM 1843 O O . VAL A 1 118 ? 3.39393 -10.07103 19.99534 1.000 37.25157 168 VAL A O 1
ATOM 1856 N N . ALA A 1 119 ? 5.34534 -10.45534 18.94930 1.000 32.02964 169 ALA A N 1
ATOM 1857 C CA . ALA A 1 119 ? 6.13707 -9.67702 19.89228 1.000 38.29042 169 ALA A CA 1
ATOM 1858 C C . ALA A 1 119 ? 6.60227 -8.35927 19.28794 1.000 35.80389 169 ALA A C 1
ATOM 1859 O O . ALA A 1 119 ? 7.58195 -7.77436 19.76010 1.000 39.06068 169 ALA A O 1
ATOM 1866 N N . THR A 1 120 ? 5.91601 -7.88443 18.25187 1.000 41.91364 170 THR A N 1
ATOM 1867 C CA . THR A 1 120 ? 6.28462 -6.66657 17.54546 1.000 43.44920 170 THR A CA 1
ATOM 1868 C C . THR A 1 120 ? 5.06893 -5.75730 17.46874 1.000 42.39132 170 THR A C 1
ATOM 1869 O O . THR A 1 120 ? 3.96979 -6.21508 17.14080 1.000 51.46037 170 THR A O 1
ATOM 1880 N N . GLU A 1 121 ? 5.25980 -4.47925 17.77647 0.795 40.26061 171 GLU A N 1
ATOM 1881 C CA . GLU A 1 121 ? 4.21722 -3.48702 17.56151 0.795 42.54977 171 GLU A CA 1
ATOM 1882 C C . GLU A 1 121 ? 4.30092 -2.99244 16.12324 0.795 49.29362 171 GLU A C 1
ATOM 1883 O O . GLU A 1 121 ? 5.39169 -2.74597 15.60123 0.795 42.04351 171 GLU A O 1
ATOM 1895 N N . ASN A 1 122 ? 3.14333 -2.88633 15.47334 1.000 49.26188 172 ASN A N 1
ATOM 1896 C CA . ASN A 1 122 ? 3.05885 -2.36140 14.11116 1.000 51.23075 172 ASN A CA 1
ATOM 1897 C C . ASN A 1 122 ? 3.92321 -3.16972 13.14425 1.000 49.70774 172 ASN A C 1
ATOM 1898 O O . ASN A 1 122 ? 4.69394 -2.61907 12.35488 1.000 44.65076 172 ASN A O 1
ATOM 1909 N N . TRP A 1 123 ? 3.77781 -4.49652 13.19686 1.000 40.06460 173 TRP A N 1
ATOM 1910 C CA . TRP A 1 123 ? 4.59969 -5.35172 12.34845 1.000 40.61349 173 TRP A CA 1
ATOM 1911 C C . TRP A 1 123 ? 4.37439 -5.04830 10.87218 1.000 42.20428 173 TRP A C 1
ATOM 1912 O O . TRP A 1 123 ? 5.32665 -5.02043 10.08307 1.000 39.24017 173 TRP A O 1
ATOM 1933 N N . GLU A 1 124 ? 3.11809 -4.82751 10.47716 1.000 45.94856 174 GLU A N 1
ATOM 1934 C CA . GLU A 1 124 ? 2.81495 -4.62883 9.06474 1.000 47.76489 174 GLU A CA 1
ATOM 1935 C C . GLU A 1 124 ? 3.54934 -3.41585 8.50597 1.000 47.22079 174 GLU A C 1
ATOM 1936 O O . GLU A 1 124 ? 4.03546 -3.44600 7.36884 1.000 44.63104 174 GLU A O 1
ATOM 1948 N N . GLN A 1 125 ? 3.65226 -2.34149 9.29091 1.000 47.20892 175 GLN A N 1
ATOM 1949 C CA . GLN A 1 125 ? 4.33212 -1.14535 8.80864 1.000 48.45955 175 GLN A CA 1
ATOM 1950 C C . GLN A 1 125 ? 5.84815 -1.31470 8.82709 1.000 51.55999 175 GLN A C 1
ATOM 1951 O O . GLN A 1 125 ? 6.53523 -0.86315 7.90399 1.000 54.53978 175 GLN A O 1
ATOM 1965 N N . LYS A 1 126 ? 6.38821 -1.96692 9.86008 1.000 50.21428 176 LYS A N 1
ATOM 1966 C CA . LYS A 1 126 ? 7.83731 -2.08458 9.98116 1.000 50.80768 176 LYS A CA 1
ATOM 1967 C C . LYS A 1 126 ? 8.40013 -3.09147 8.98409 1.000 50.36644 176 LYS A C 1
ATOM 1968 O O . LYS A 1 126 ? 9.41092 -2.82432 8.32317 1.000 57.50035 176 LYS A O 1
ATOM 1987 N N . TYR A 1 127 ? 7.76548 -4.25945 8.86842 1.000 44.96340 177 TYR A N 1
ATOM 1988 C CA . TYR A 1 127 ? 8.30217 -5.35376 8.07089 1.000 51.00289 177 TYR A CA 1
ATOM 1989 C C . TYR A 1 127 ? 7.38480 -5.82693 6.95409 1.000 51.46581 177 TYR A C 1
ATOM 1990 O O . TYR A 1 127 ? 7.88515 -6.22284 5.89862 1.000 62.23829 177 TYR A O 1
ATOM 2008 N N . GLY A 1 128 ? 6.06527 -5.80779 7.15216 1.000 60.01872 178 GLY A N 1
ATOM 2009 C CA . GLY A 1 128 ? 5.16408 -6.26807 6.11037 1.000 65.16897 178 GLY A CA 1
ATOM 2010 C C . GLY A 1 128 ? 5.30786 -5.50524 4.80840 1.000 63.76440 178 GLY A C 1
ATOM 2011 O O . GLY A 1 128 ? 5.10064 -6.06809 3.72975 1.000 63.10239 178 GLY A O 1
ATOM 2015 N N . ALA A 1 129 ? 5.68051 -4.22493 4.88662 1.000 61.96554 179 ALA A N 1
ATOM 2016 C CA . ALA A 1 129 ? 5.70926 -3.37528 3.69985 1.000 53.14221 179 ALA A CA 1
ATOM 2017 C C . ALA A 1 129 ? 6.62841 -3.93542 2.62055 1.000 54.59004 179 ALA A C 1
ATOM 2018 O O . ALA A 1 129 ? 6.28901 -3.90617 1.43154 1.000 65.41456 179 ALA A O 1
ATOM 2025 N N . SER A 1 130 ? 7.80156 -4.43034 3.01133 1.000 56.44107 180 SER A N 1
ATOM 2026 C CA . SER A 1 130 ? 8.79154 -4.95729 2.08023 1.000 63.64031 180 SER A CA 1
ATOM 2027 C C . SER A 1 130 ? 8.85118 -6.47880 2.08235 1.000 57.91904 180 SER A C 1
ATOM 2028 O O . SER A 1 130 ? 9.63103 -7.06120 1.32168 1.000 57.22280 180 SER A O 1
ATOM 2036 N N . TRP A 1 131 ? 8.04328 -7.12680 2.91405 1.000 52.91700 181 TRP A N 1
ATOM 2037 C CA . TRP A 1 131 ? 8.10670 -8.57027 3.09035 1.000 46.64284 181 TRP A CA 1
ATOM 2038 C C . TRP A 1 131 ? 7.81737 -9.30668 1.78956 1.000 44.65080 181 TRP A C 1
ATOM 2039 O O . TRP A 1 131 ? 6.91785 -8.93642 1.03249 1.000 48.63276 181 TRP A O 1
ATOM 2060 N N . THR A 1 132 ? 8.60297 -10.35061 1.52382 1.000 42.08674 182 THR A N 1
ATOM 2061 C CA . THR A 1 132 ? 8.25520 -11.34195 0.51485 1.000 42.78632 182 THR A CA 1
ATOM 2062 C C . THR A 1 132 ? 8.59335 -12.71991 1.06661 1.000 47.92125 182 THR A C 1
ATOM 2063 O O . THR A 1 132 ? 9.58528 -12.88237 1.78504 1.000 43.01569 182 THR A O 1
ATOM 2074 N N . ALA A 1 133 ? 7.76675 -13.71036 0.72867 1.000 47.41373 183 ALA A N 1
ATOM 2075 C CA . ALA A 1 133 ? 8.06048 -15.08047 1.12853 1.000 43.72629 183 ALA A CA 1
ATOM 2076 C C . ALA A 1 133 ? 9.44821 -15.49395 0.66060 1.000 41.96469 183 ALA A C 1
ATOM 2077 O O . ALA A 1 133 ? 10.18176 -16.17954 1.38255 1.000 39.60916 183 ALA A O 1
ATOM 2084 N N . GLU A 1 134 ? 9.82952 -15.07298 -0.54730 1.000 47.26596 184 GLU A N 1
ATOM 2085 C CA . GLU A 1 134 ? 11.14473 -15.41564 -1.07322 1.000 50.25330 184 GLU A CA 1
ATOM 2086 C C . GLU A 1 134 ? 12.24747 -14.93206 -0.14010 1.000 44.38179 184 GLU A C 1
ATOM 2087 O O . GLU A 1 134 ? 13.14983 -15.69627 0.22179 1.000 43.07013 184 GLU A O 1
ATOM 2099 N N . LYS A 1 135 ? 12.17855 -13.66464 0.27853 1.000 44.03488 185 LYS A N 1
ATOM 2100 C CA . LYS A 1 135 ? 13.23175 -13.10290 1.11719 1.000 44.61522 185 LYS A CA 1
ATOM 2101 C C . LYS A 1 135 ? 13.15566 -13.63210 2.54505 1.000 45.08456 185 LYS A C 1
ATOM 2102 O O . LYS A 1 135 ? 14.18912 -13.91937 3.15946 1.000 39.62512 185 LYS A O 1
ATOM 2121 N N . ALA A 1 136 ? 11.94633 -13.76997 3.09240 1.000 42.85577 186 ALA A N 1
ATOM 2122 C CA . ALA A 1 136 ? 11.81222 -14.17449 4.48854 1.000 44.76604 186 ALA A CA 1
ATOM 2123 C C . ALA A 1 136 ? 12.26455 -15.61641 4.69225 1.000 41.99634 186 ALA A C 1
ATOM 2124 O O . ALA A 1 136 ? 13.01379 -15.91514 5.62976 1.000 38.63168 186 ALA A O 1
ATOM 2131 N N . ILE A 1 137 ? 11.82037 -16.52890 3.82513 1.000 32.34058 187 ILE A N 1
ATOM 2132 C CA . ILE A 1 137 ? 12.24489 -17.92002 3.94694 1.000 28.87366 187 ILE A CA 1
ATOM 2133 C C . ILE A 1 137 ? 13.74445 -18.03476 3.70264 1.000 34.62153 187 ILE A C 1
ATOM 2134 O O . ILE A 1 137 ? 14.45177 -18.76345 4.40937 1.000 29.20441 187 ILE A O 1
ATOM 2150 N N . ALA A 1 138 ? 14.25296 -17.31715 2.69733 1.000 37.65738 188 ALA A N 1
ATOM 2151 C CA . ALA A 1 138 ? 15.65603 -17.45159 2.32136 1.000 38.34379 188 ALA A CA 1
ATOM 2152 C C . ALA A 1 138 ? 16.58017 -16.92780 3.41267 1.000 38.32893 188 ALA A C 1
ATOM 2153 O O . ALA A 1 138 ? 17.66197 -17.48387 3.63639 1.000 35.64060 188 ALA A O 1
ATOM 2160 N N . GLN A 1 139 ? 16.17843 -15.85221 4.09344 1.000 33.02351 189 GLN A N 1
ATOM 2161 C CA . GLN A 1 139 ? 16.99917 -15.29572 5.16410 1.000 38.19216 189 GLN A CA 1
ATOM 2162 C C . GLN A 1 139 ? 17.21871 -16.32131 6.26875 1.000 45.36360 189 GLN A C 1
ATOM 2163 O O . GLN A 1 139 ? 18.34979 -16.53303 6.72192 1.000 37.53514 189 GLN A O 1
ATOM 2177 N N . LEU A 1 140 ? 16.14147 -16.96773 6.71942 1.000 40.45389 190 LEU A N 1
ATOM 2178 C CA . LEU A 1 140 ? 16.26908 -17.98024 7.76134 1.000 31.51206 190 LEU A CA 1
ATOM 2179 C C . LEU A 1 140 ? 17.13056 -19.14496 7.29192 1.000 33.37788 190 LEU A C 1
ATOM 2180 O O . LEU A 1 140 ? 17.94163 -19.67709 8.05836 1.000 32.36481 190 LEU A O 1
ATOM 2196 N N . ASN A 1 141 ? 16.96552 -19.55126 6.03157 1.000 32.30457 191 ASN A N 1
ATOM 2197 C CA . ASN A 1 141 ? 17.71645 -20.67392 5.47901 1.000 34.42841 191 ASN A CA 1
ATOM 2198 C C . ASN A 1 141 ? 19.19739 -20.34040 5.35819 1.000 38.48954 191 ASN A C 1
ATOM 2199 O O . ASN A 1 141 ? 20.05396 -21.04537 5.90379 1.000 35.12388 191 ASN A O 1
ATOM 2210 N N . SER A 1 142 ? 19.51646 -19.25504 4.65381 1.000 38.66770 192 SER A N 1
ATOM 2211 C CA . SER A 1 142 ? 20.89138 -19.02145 4.23143 1.000 46.91764 192 SER A CA 1
ATOM 2212 C C . SER A 1 142 ? 21.76706 -18.52629 5.37523 1.000 41.51359 192 SER A C 1
ATOM 2213 O O . SER A 1 142 ? 22.94709 -18.88663 5.45661 1.000 34.92568 192 SER A O 1
ATOM 2221 N N . LYS A 1 143 ? 21.21578 -17.70559 6.26395 1.000 35.84301 193 LYS A N 1
ATOM 2222 C CA . LYS A 1 143 ? 22.00530 -17.12139 7.33986 1.000 36.98226 193 LYS A CA 1
ATOM 2223 C C . LYS A 1 143 ? 21.99731 -17.96889 8.60348 1.000 34.52956 193 LYS A C 1
ATOM 2224 O O . LYS A 1 143 ? 22.99312 -17.97815 9.33566 1.000 39.48292 193 LYS A O 1
ATOM 2243 N N . TYR A 1 144 ? 20.91271 -18.69642 8.87243 1.000 31.37174 194 TYR A N 1
ATOM 2244 C CA . TYR A 1 144 ? 20.75948 -19.39070 10.14289 1.000 37.55243 194 TYR A CA 1
ATOM 2245 C C . TYR A 1 144 ? 20.50223 -20.88481 10.00973 1.000 36.61653 194 TYR A C 1
ATOM 2246 O O . TYR A 1 144 ? 20.34908 -21.56257 11.03395 1.000 38.61881 194 TYR A O 1
ATOM 2264 N N . GLY A 1 145 ? 20.46600 -21.42070 8.79219 1.000 38.73301 195 GLY A N 1
ATOM 2265 C CA . GLY A 1 145 ? 20.25702 -22.84176 8.60650 1.000 42.42156 195 GLY A CA 1
ATOM 2266 C C . GLY A 1 145 ? 18.89972 -23.34663 9.03214 1.000 48.13910 195 GLY A C 1
ATOM 2267 O O . GLY A 1 145 ? 18.73126 -24.55286 9.22689 1.000 40.14137 195 GLY A O 1
ATOM 2271 N N . LYS A 1 146 ? 17.92105 -22.46071 9.17775 1.000 34.77176 196 LYS A N 1
ATOM 2272 C CA . LYS A 1 146 ? 16.57978 -22.83495 9.61080 1.000 29.82770 196 LYS A CA 1
ATOM 2273 C C . LYS A 1 146 ? 15.65962 -22.87961 8.39643 1.000 30.65161 196 LYS A C 1
ATOM 2274 O O . LYS A 1 146 ? 15.44194 -21.85776 7.73595 1.000 33.32166 196 LYS A O 1
ATOM 2293 N N . LYS A 1 147 ? 15.12835 -24.06512 8.10577 1.000 29.95403 197 LYS A N 1
ATOM 2294 C CA . LYS A 1 147 ? 14.31982 -24.30000 6.91497 1.000 34.36989 197 LYS A CA 1
ATOM 2295 C C . LYS A 1 147 ? 12.85600 -24.35997 7.33858 1.000 32.08676 197 LYS A C 1
ATOM 2296 O O . LYS A 1 147 ? 12.45177 -25.27414 8.06501 1.000 33.31490 197 LYS A O 1
ATOM 2315 N N . VAL A 1 148 ? 12.06446 -23.39149 6.88300 1.000 29.76590 198 VAL A N 1
ATOM 2316 C CA . VAL A 1 148 ? 10.64329 -23.32466 7.20031 1.000 32.41109 198 VAL A CA 1
ATOM 2317 C C . VAL A 1 148 ? 9.84824 -23.25328 5.90298 1.000 31.04703 198 VAL A C 1
ATOM 2318 O O . VAL A 1 148 ? 10.27579 -22.61526 4.93372 1.000 33.50468 198 VAL A O 1
ATOM 2331 N N . LEU A 1 149 ? 8.69573 -23.93020 5.88869 1.000 28.61175 199 LEU A N 1
ATOM 2332 C CA . LEU A 1 149 ? 7.76469 -23.97410 4.76474 1.000 32.09749 199 LEU A CA 1
ATOM 2333 C C . LEU A 1 149 ? 8.30946 -24.74431 3.56693 1.000 34.69780 199 LEU A C 1
ATOM 2334 O O . LEU A 1 149 ? 7.67980 -25.69990 3.10179 1.000 32.72101 199 LEU A O 1
ATOM 2350 N N . ILE A 1 150 ? 9.45827 -24.32819 3.04500 1.000 27.02696 200 ILE A N 1
ATOM 2351 C CA . ILE A 1 150 ? 10.09287 -24.98761 1.90935 1.000 34.22580 200 ILE A CA 1
ATOM 2352 C C . ILE A 1 150 ? 11.54143 -25.24148 2.29036 1.000 34.67838 200 ILE A C 1
ATOM 2353 O O . ILE A 1 150 ? 12.27703 -24.29571 2.59720 1.000 37.30033 200 ILE A O 1
ATOM 2369 N N . ASN A 1 151 ? 11.95177 -26.50414 2.26959 1.000 32.67024 201 ASN A N 1
ATOM 2370 C CA . ASN A 1 151 ? 13.30938 -26.88877 2.64507 1.000 30.23661 201 ASN A CA 1
ATOM 2371 C C . ASN A 1 151 ? 14.13947 -27.00104 1.37175 1.000 34.54694 201 ASN A C 1
ATOM 2372 O O . ASN A 1 151 ? 14.03008 -27.97954 0.62935 1.000 36.61263 201 ASN A O 1
ATOM 2383 N N . LEU A 1 152 ? 14.96273 -25.98868 1.11886 1.000 37.95856 202 LEU A N 1
ATOM 2384 C CA . LEU A 1 152 ? 15.91329 -25.99042 0.01444 1.000 41.33803 202 LEU A CA 1
ATOM 2385 C C . LEU A 1 152 ? 17.30573 -26.18141 0.59531 1.000 36.47069 202 LEU A C 1
ATOM 2386 O O . LEU A 1 152 ? 17.70328 -25.44841 1.50670 1.000 32.95729 202 LEU A O 1
ATOM 2402 N N . PHE A 1 153 ? 18.03922 -27.16652 0.08048 1.000 35.70834 203 PHE A N 1
ATOM 2403 C CA . PHE A 1 153 ? 19.39042 -27.41294 0.56025 1.000 36.53881 203 PHE A CA 1
ATOM 2404 C C . PHE A 1 153 ? 20.26295 -27.91247 -0.58066 1.000 38.94547 203 PHE A C 1
ATOM 2405 O O . PHE A 1 153 ? 19.77345 -28.40532 -1.60050 1.000 34.44328 203 PHE A O 1
ATOM 2422 N N . VAL A 1 154 ? 21.56939 -27.75731 -0.39568 1.000 33.09176 204 VAL A N 1
ATOM 2423 C CA . VAL A 1 154 ? 22.56258 -28.33216 -1.29252 1.000 33.61577 204 VAL A CA 1
ATOM 2424 C C . VAL A 1 154 ? 22.98393 -29.67751 -0.72263 1.000 32.80112 204 VAL A C 1
ATOM 2425 O O . VAL A 1 154 ? 23.37856 -29.76959 0.44654 1.000 30.40453 204 VAL A O 1
ATOM 2438 N N . GLY A 1 155 ? 22.88261 -30.72726 -1.53771 1.000 32.58238 205 GLY A N 1
ATOM 2439 C CA . GLY A 1 155 ? 23.31554 -32.05002 -1.13953 1.000 30.10128 205 GLY A CA 1
ATOM 2440 C C . GLY A 1 155 ? 23.92445 -32.79480 -2.31076 1.000 37.48115 205 GLY A C 1
ATOM 2441 O O . GLY A 1 155 ? 23.98906 -32.28348 -3.42858 1.000 34.23692 205 GLY A O 1
ATOM 2445 N N . THR A 1 156 ? 24.37449 -34.01337 -2.03064 1.000 29.20955 206 THR A N 1
ATOM 2446 C CA . THR A 1 156 ? 24.91081 -34.87390 -3.07672 1.000 34.75573 206 THR A CA 1
ATOM 2447 C C . THR A 1 156 ? 23.80377 -35.30353 -4.03255 1.000 30.84895 206 THR A C 1
ATOM 2448 O O . THR A 1 156 ? 22.66884 -35.56007 -3.62159 1.000 29.85065 206 THR A O 1
ATOM 2459 N N . ASP A 1 157 ? 24.13642 -35.37022 -5.31935 1.000 31.70227 207 ASP A N 1
ATOM 2460 C CA . ASP A 1 157 ? 23.19748 -35.87495 -6.31313 1.000 35.45058 207 ASP A CA 1
ATOM 2461 C C . ASP A 1 157 ? 23.09439 -37.39016 -6.17788 1.000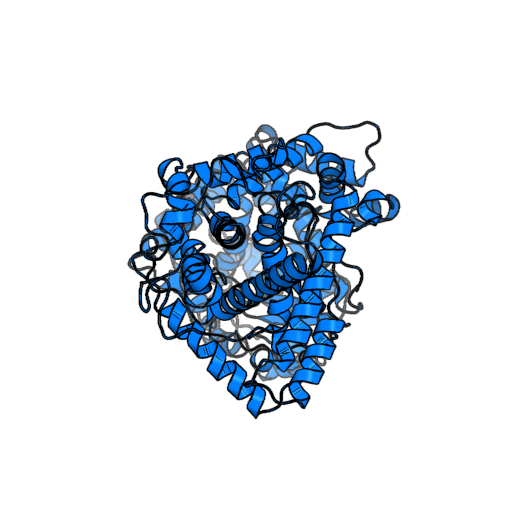 31.22269 207 ASP A C 1
ATOM 2462 O O . ASP A 1 157 ? 24.07840 -38.10667 -6.39443 1.000 33.39708 207 ASP A O 1
ATOM 2471 N N . ASP A 1 158 ? 21.90638 -37.88096 -5.81046 1.000 30.50634 208 ASP A N 1
ATOM 2472 C CA . ASP A 1 158 ? 21.71639 -39.31968 -5.67231 1.000 33.32603 208 ASP A CA 1
ATOM 2473 C C . ASP A 1 158 ? 22.15457 -40.07127 -6.92211 1.000 34.00424 208 ASP A C 1
ATOM 2474 O O . ASP A 1 158 ? 22.66421 -41.19404 -6.82167 1.000 32.82637 208 ASP A O 1
ATOM 2483 N N . LYS A 1 159 ? 21.97189 -39.48023 -8.10114 1.000 33.70666 209 LYS A N 1
ATOM 2484 C CA . LYS A 1 159 ? 22.29024 -40.15611 -9.35249 1.000 42.53768 209 LYS A CA 1
ATOM 2485 C C . LYS A 1 159 ? 23.64327 -39.76004 -9.92953 1.000 39.77450 209 LYS A C 1
ATOM 2486 O O . LYS A 1 159 ? 23.99976 -40.23697 -11.01123 1.000 39.99530 209 LYS A O 1
ATOM 2505 N N . ASN A 1 160 ? 24.40974 -38.91595 -9.23942 1.000 38.03604 210 ASN A N 1
ATOM 2506 C CA . ASN A 1 160 ? 25.79522 -38.65490 -9.63922 1.000 37.66840 210 ASN A CA 1
ATOM 2507 C C . ASN A 1 160 ? 26.55866 -38.25140 -8.37581 1.000 34.40334 210 ASN A C 1
ATOM 2508 O O . ASN A 1 160 ? 26.67026 -37.06652 -8.05191 1.000 34.62337 210 ASN A O 1
ATOM 2519 N N . SER A 1 161 ? 27.10902 -39.25852 -7.69243 1.000 41.72533 211 SER A N 1
ATOM 2520 C CA . SER A 1 161 ? 27.62024 -39.11664 -6.33573 1.000 37.91457 211 SER A CA 1
ATOM 2521 C C . SER A 1 161 ? 28.85243 -38.22954 -6.22311 1.000 35.19581 211 SER A C 1
ATOM 2522 O O . SER A 1 161 ? 29.25630 -37.91610 -5.09813 1.000 37.14542 211 SER A O 1
ATOM 2530 N N . VAL A 1 162 ? 29.47088 -37.82514 -7.33567 1.000 36.21806 212 VAL A N 1
ATOM 2531 C CA . VAL A 1 162 ? 30.59872 -36.90176 -7.24475 1.000 36.54134 212 VAL A CA 1
ATOM 2532 C C . VAL A 1 162 ? 30.14595 -35.44799 -7.25682 1.000 39.63130 212 VAL A C 1
ATOM 2533 O O . VAL A 1 162 ? 30.94964 -34.55482 -6.94528 1.000 39.71520 212 VAL A O 1
ATOM 2546 N N . ASN A 1 163 ? 28.88336 -35.18450 -7.57849 1.000 40.42086 213 ASN A N 1
ATOM 2547 C CA . ASN A 1 163 ? 28.37509 -33.83386 -7.74447 1.000 36.74845 213 ASN A CA 1
ATOM 2548 C C . ASN A 1 163 ? 27.42157 -33.47531 -6.61430 1.000 35.82716 213 ASN A C 1
ATOM 2549 O O . ASN A 1 163 ? 26.83167 -34.34382 -5.96641 1.000 39.89996 213 ASN A O 1
ATOM 2560 N N . HIS A 1 164 ? 27.27192 -32.17466 -6.39607 1.000 38.07150 214 HIS A N 1
ATOM 2561 C CA . HIS A 1 164 ? 26.21535 -31.63667 -5.55558 1.000 35.48372 214 HIS A CA 1
ATOM 2562 C C . HIS A 1 164 ? 25.12961 -31.03244 -6.43926 1.000 34.57954 214 HIS A C 1
ATOM 2563 O O . HIS A 1 164 ? 25.35514 -30.69097 -7.60249 1.000 38.29767 214 HIS A O 1
ATOM 2577 N N . VAL A 1 165 ? 23.93451 -30.91125 -5.87368 1.000 32.83039 215 VAL A N 1
ATOM 2578 C CA . VAL A 1 165 ? 22.78804 -30.37925 -6.59898 1.000 37.17163 215 VAL A CA 1
ATOM 2579 C C . VAL A 1 165 ? 21.82424 -29.79848 -5.57664 1.000 35.31484 215 VAL A C 1
ATOM 2580 O O . VAL A 1 165 ? 21.78414 -30.22949 -4.42188 1.000 32.93362 215 VAL A O 1
ATOM 2593 N N . ILE A 1 166 ? 21.06230 -28.79032 -5.99937 1.000 34.90290 216 ILE A N 1
ATOM 2594 C CA . ILE A 1 166 ? 20.05190 -28.20625 -5.12596 1.000 30.11489 216 ILE A CA 1
ATOM 2595 C C . ILE A 1 166 ? 18.89320 -29.18413 -4.97889 1.000 30.32021 216 ILE A C 1
ATOM 2596 O O . ILE A 1 166 ? 18.41313 -29.75276 -5.96857 1.000 31.15092 216 ILE A O 1
ATOM 2612 N N . HIS A 1 167 ? 18.44829 -29.39220 -3.73765 1.000 32.06303 217 HIS A N 1
ATOM 2613 C CA . HIS A 1 167 ? 17.26864 -30.18853 -3.43124 1.000 32.64194 217 HIS A CA 1
ATOM 2614 C C . HIS A 1 167 ? 16.15837 -29.29733 -2.88223 1.000 27.71739 217 HIS A C 1
ATOM 2615 O O . HIS A 1 167 ? 16.42303 -28.29354 -2.21522 1.000 33.56327 217 HIS A O 1
ATOM 2629 N N . ILE A 1 168 ? 14.91102 -29.69032 -3.13501 1.000 34.06617 218 ILE A N 1
ATOM 2630 C CA . ILE A 1 168 ? 13.74250 -29.07352 -2.51187 1.000 29.51326 218 ILE A CA 1
ATOM 2631 C C . ILE A 1 168 ? 12.92380 -30.18029 -1.86086 1.000 30.63576 218 ILE A C 1
ATOM 2632 O O . ILE A 1 168 ? 12.62855 -31.19725 -2.49884 1.000 29.14259 218 ILE A O 1
ATOM 2648 N N . ASP A 1 169 ? 12.55090 -29.98046 -0.59890 1.000 30.00285 219 ASP A N 1
ATOM 2649 C CA . ASP A 1 169 ? 11.85953 -31.01374 0.15779 1.000 32.31555 219 ASP A CA 1
ATOM 2650 C C . ASP A 1 169 ? 10.87727 -30.36146 1.11900 1.000 29.73182 219 ASP A C 1
ATOM 2651 O O . ASP A 1 169 ? 10.87995 -29.14425 1.31538 1.000 32.05987 219 ASP A O 1
ATOM 2660 N N . GLN A 1 170 ? 10.03283 -31.19217 1.72438 1.000 29.84294 220 GLN A N 1
ATOM 2661 C CA . GLN A 1 170 ? 9.13786 -30.70925 2.76189 1.000 28.52901 220 GLN A CA 1
ATOM 2662 C C . GLN A 1 170 ? 9.93510 -30.38138 4.02503 1.000 30.85592 220 GLN A C 1
ATOM 2663 O O . GLN A 1 170 ? 10.98861 -30.97289 4.27615 1.000 31.44650 220 GLN A O 1
ATOM 2677 N N . PRO A 1 171 ? 9.45586 -29.43897 4.83299 1.000 30.80534 221 PRO A N 1
ATOM 2678 C CA . PRO A 1 171 ? 10.20517 -29.01000 6.01632 1.000 31.54873 221 PRO A CA 1
ATOM 2679 C C . PRO A 1 171 ? 9.88324 -29.83542 7.25357 1.000 28.46527 221 PRO A C 1
ATOM 2680 O O . PRO A 1 171 ? 8.82711 -30.46058 7.36583 1.000 28.43344 221 PRO A O 1
ATOM 2691 N N . ARG A 1 172 ? 10.81769 -29.80397 8.20194 1.000 24.40422 222 ARG A N 1
ATOM 2692 C CA . ARG A 1 172 ? 10.55232 -30.36468 9.51493 1.000 27.44120 222 ARG A CA 1
ATOM 2693 C C . ARG A 1 172 ? 9.48713 -29.54195 10.23573 1.000 30.44374 222 ARG A C 1
ATOM 2694 O O . ARG A 1 172 ? 9.21412 -28.38718 9.89378 1.000 30.88277 222 ARG A O 1
ATOM 2715 N N . LEU A 1 173 ? 8.90606 -30.14791 11.26593 1.000 26.99676 223 LEU A N 1
ATOM 2716 C CA . LEU A 1 173 ? 7.83403 -29.55558 12.05037 1.000 28.03177 223 LEU A CA 1
ATOM 2717 C C . LEU A 1 173 ? 8.31636 -29.26015 13.46494 1.000 26.54190 223 LEU A C 1
ATOM 2718 O O . LEU A 1 173 ? 9.31932 -29.80510 13.93113 1.000 25.87258 223 LEU A O 1
ATOM 2734 N N . GLY A 1 174 ? 7.58536 -28.38264 14.15394 1.000 25.07277 224 GLY A N 1
ATOM 2735 C CA . GLY A 1 174 ? 7.95146 -28.04586 15.51892 1.000 22.85957 224 GLY A CA 1
ATOM 2736 C C . GLY A 1 174 ? 7.74633 -29.19106 16.48881 1.000 25.53285 224 GLY A C 1
ATOM 2737 O O . GLY A 1 174 ? 8.48946 -29.32298 17.46614 1.000 27.62642 224 GLY A O 1
ATOM 2741 N N . LEU A 1 175 ? 6.73671 -30.02791 16.24366 1.000 27.13719 225 LEU A N 1
ATOM 2742 C CA . LEU A 1 175 ? 6.52141 -31.23761 17.02341 1.000 26.35531 225 LEU A CA 1
ATOM 2743 C C . LEU A 1 175 ? 7.21968 -32.41910 16.35953 1.000 28.38345 225 LEU A C 1
ATOM 2744 O O . LEU A 1 175 ? 7.60299 -32.34930 15.18728 1.000 24.26125 225 LEU A O 1
ATOM 2760 N N . PRO A 1 176 ? 7.41779 -33.52091 17.09277 1.000 27.23319 226 PRO A N 1
ATOM 2761 C CA . PRO A 1 176 ? 8.29944 -34.58920 16.58385 1.000 24.41922 226 PRO A CA 1
ATOM 2762 C C . PRO A 1 176 ? 7.87163 -35.20062 15.26491 1.000 27.09190 226 PRO A C 1
ATOM 2763 O O . PRO A 1 176 ? 8.73673 -35.61441 14.48166 1.000 27.72854 226 PRO A O 1
ATOM 2774 N N . SER A 1 177 ? 6.57416 -35.29611 14.99932 1.000 24.98601 227 SER A N 1
ATOM 2775 C CA . SER A 1 177 ? 6.11541 -35.92795 13.77045 1.000 25.93099 227 SER A CA 1
ATOM 2776 C C . SER A 1 177 ? 4.73873 -35.39085 13.41272 1.000 27.00712 227 SER A C 1
ATOM 2777 O O . SER A 1 177 ? 4.05580 -34.76888 14.22919 1.000 26.02729 227 SER A O 1
ATOM 2785 N N . ARG A 1 178 ? 4.32914 -35.67103 12.17690 1.000 26.74047 228 ARG A N 1
ATOM 2786 C CA . ARG A 1 178 ? 3.04113 -35.18073 11.70620 1.000 26.53522 228 ARG A CA 1
ATOM 2787 C C . ARG A 1 178 ? 1.89080 -35.74554 12.53070 1.000 27.62703 228 ARG A C 1
ATOM 2788 O O . ARG A 1 178 ? 0.83683 -35.10782 12.63545 1.000 25.84110 228 ARG A O 1
ATOM 2809 N N . ASP A 1 179 ? 2.07387 -36.92452 13.13605 1.000 28.30366 229 ASP A N 1
ATOM 2810 C CA . ASP A 1 179 ? 1.00299 -37.53203 13.92033 1.000 29.87488 229 ASP A CA 1
ATOM 2811 C C . ASP A 1 179 ? 0.60302 -36.66044 15.10273 1.000 27.50594 229 ASP A C 1
ATOM 2812 O O . ASP A 1 179 ? -0.56048 -36.67535 15.52337 1.000 27.33284 229 ASP A O 1
ATOM 2821 N N . TYR A 1 180 ? 1.55023 -35.90121 15.65603 1.000 28.06259 230 TYR A N 1
ATOM 2822 C CA . TYR A 1 180 ? 1.25927 -35.10908 16.84303 1.000 28.79551 230 TYR A CA 1
ATOM 2823 C C . TYR A 1 180 ? 0.16817 -34.08366 16.59297 1.000 28.99807 230 TYR A C 1
ATOM 2824 O O . TYR A 1 180 ? -0.52989 -33.68241 17.53045 1.000 27.14786 230 TYR A O 1
ATOM 2842 N N . TYR A 1 181 ? 0.01765 -33.62943 15.35589 1.000 27.38060 231 TYR A N 1
ATOM 2843 C CA . TYR A 1 181 ? -0.91780 -32.55408 15.06233 1.000 27.64137 231 TYR A CA 1
ATOM 2844 C C . TYR A 1 181 ? -2.36791 -33.01141 15.07145 1.000 32.65085 231 TYR A C 1
ATOM 2845 O O . TYR A 1 181 ? -3.25677 -32.18217 14.86276 1.000 31.62278 231 TYR A O 1
ATOM 2863 N N . GLU A 1 182 ? -2.63350 -34.29445 15.34234 1.000 27.96251 232 GLU A N 1
ATOM 2864 C CA . GLU A 1 182 ? -3.98961 -34.69903 15.70217 1.000 29.47428 232 GLU A CA 1
ATOM 2865 C C . GLU A 1 182 ? -4.40828 -34.03682 17.01102 1.000 33.72667 232 GLU A C 1
ATOM 2866 O O . GLU A 1 182 ? -5.58041 -33.68942 17.19920 1.000 35.98596 232 GLU A O 1
ATOM 2878 N N . CYS A 1 183 ? -3.45909 -33.89055 17.93829 1.000 29.51583 233 CYS A N 1
ATOM 2879 C CA . CYS A 1 183 ? -3.62804 -33.12262 19.17239 1.000 29.71772 233 CYS A CA 1
ATOM 2880 C C . CYS A 1 183 ? -4.72158 -33.68205 20.07133 1.000 33.84486 233 CYS A C 1
ATOM 2881 O O . CYS A 1 183 ? -5.33699 -32.94851 20.84967 1.000 38.80875 233 CYS A O 1
ATOM 2888 N N . THR A 1 184 ? -4.94436 -34.98710 19.99650 1.000 31.58793 234 THR A N 1
ATOM 2889 C CA . THR A 1 184 ? -5.87994 -35.67097 20.86961 1.000 36.42634 234 THR A CA 1
ATOM 2890 C C . THR A 1 184 ? -5.16691 -36.80781 21.59196 1.000 38.58308 234 THR A C 1
ATOM 2891 O O . THR A 1 184 ? -4.06663 -37.22197 21.21171 1.000 32.82864 234 THR A O 1
ATOM 2902 N N . GLY A 1 185 ? -5.80757 -37.30617 22.64336 1.000 36.14801 235 GLY A N 1
ATOM 2903 C CA . GLY A 1 185 ? -5.30212 -38.45783 23.36138 1.000 35.68385 235 GLY A CA 1
ATOM 2904 C C . GLY A 1 185 ? -3.85948 -38.31330 23.79474 1.000 33.75771 235 GLY A C 1
ATOM 2905 O O . GLY A 1 185 ? -3.51442 -37.38308 24.52994 1.000 34.54094 235 GLY A O 1
ATOM 2909 N N . ILE A 1 186 ? -3.00183 -39.22648 23.32992 1.000 32.95922 236 ILE A N 1
ATOM 2910 C CA . ILE A 1 186 ? -1.60403 -39.23211 23.74196 1.000 32.88258 236 ILE A CA 1
ATOM 2911 C C . ILE A 1 186 ? -0.82493 -38.03205 23.23120 1.000 33.41113 236 ILE A C 1
ATOM 2912 O O . ILE A 1 186 ? 0.30279 -37.80273 23.68369 1.000 31.77484 236 ILE A O 1
ATOM 2928 N N . TYR A 1 187 ? -1.38807 -37.26925 22.29400 1.000 30.25381 237 TYR A N 1
ATOM 2929 C CA . TYR A 1 187 ? -0.72823 -36.09290 21.74545 1.000 27.42741 237 TYR A CA 1
ATOM 2930 C C . TYR A 1 187 ? -1.22389 -34.78845 22.35067 1.000 31.08995 237 TYR A C 1
ATOM 2931 O O . TYR A 1 187 ? -0.63355 -33.73646 22.08016 1.000 29.70085 237 TYR A O 1
ATOM 2949 N N . LYS A 1 188 ? -2.27957 -34.83104 23.16516 1.000 33.93502 238 LYS A N 1
ATOM 2950 C CA . LYS A 1 188 ? -2.92067 -33.60053 23.61229 1.000 33.23589 238 LYS A CA 1
ATOM 2951 C C . LYS A 1 188 ? -1.98395 -32.76937 24.48158 1.000 31.78038 238 LYS A C 1
ATOM 2952 O O . LYS A 1 188 ? -1.85573 -31.55519 24.28768 1.000 29.49840 238 LYS A O 1
ATOM 2971 N N . GLU A 1 189 ? -1.31413 -33.40407 25.44722 1.000 34.97261 239 GLU A N 1
ATOM 2972 C CA . GLU A 1 189 ? -0.42568 -32.64920 26.32552 1.000 37.01792 239 GLU A CA 1
ATOM 2973 C C . GLU A 1 189 ? 0.66617 -31.94831 25.52497 1.000 33.69908 239 GLU A C 1
ATOM 2974 O O . GLU A 1 189 ? 0.99527 -30.78659 25.79317 1.000 32.73891 239 GLU A O 1
ATOM 2986 N N . ALA A 1 190 ? 1.22684 -32.63331 24.52336 1.000 30.18875 240 ALA A N 1
ATOM 2987 C CA . ALA A 1 190 ? 2.28095 -32.03199 23.71285 1.000 31.11619 240 ALA A CA 1
ATOM 2988 C C . ALA A 1 190 ? 1.76444 -30.82895 22.93212 1.000 28.13668 240 ALA A C 1
ATOM 2989 O O . ALA A 1 190 ? 2.43149 -29.79045 22.86943 1.000 27.39701 240 ALA A O 1
ATOM 2996 N N . CYS A 1 191 ? 0.57932 -30.94387 22.32872 1.000 26.45233 241 CYS A N 1
ATOM 2997 C CA . CYS A 1 191 ? 0.02984 -29.81799 21.57973 1.000 29.67614 241 CYS A CA 1
ATOM 2998 C C . CYS A 1 191 ? -0.25647 -28.63821 22.50070 1.000 28.27391 241 CYS A C 1
ATOM 2999 O O . CYS A 1 191 ? 0.08351 -27.49139 22.18617 1.000 31.28429 241 CYS A O 1
ATOM 3006 N N . THR A 1 192 ? -0.88573 -28.90196 23.64699 1.000 30.04051 242 THR A N 1
ATOM 3007 C CA . THR A 1 192 ? -1.14431 -27.84024 24.61280 1.000 33.37587 242 THR A CA 1
ATOM 3008 C C . THR A 1 192 ? 0.15580 -27.17216 25.04346 1.000 31.47777 242 THR A C 1
ATOM 3009 O O . THR A 1 192 ? 0.25892 -25.93954 25.07476 1.000 29.36044 242 THR A O 1
ATOM 3020 N N . ALA A 1 193 ? 1.16824 -27.97851 25.36836 1.000 31.14783 243 ALA A N 1
ATOM 3021 C CA . ALA A 1 193 ? 2.44136 -27.43243 25.82161 1.000 27.53435 243 ALA A CA 1
ATOM 3022 C C . ALA A 1 193 ? 3.12421 -26.62588 24.72350 1.000 25.62088 243 ALA A C 1
ATOM 3023 O O . ALA A 1 193 ? 3.78815 -25.62148 25.00229 1.000 28.01087 243 ALA A O 1
ATOM 3030 N N . TYR A 1 194 ? 2.97820 -27.05529 23.46771 1.000 26.30540 244 TYR A N 1
ATOM 3031 C CA . TYR A 1 194 ? 3.58837 -26.35023 22.34072 1.000 25.04721 244 TYR A CA 1
ATOM 3032 C C . TYR A 1 194 ? 3.06757 -24.92210 22.23816 1.000 27.94629 244 TYR A C 1
ATOM 3033 O O . TYR A 1 194 ? 3.84428 -23.97020 22.10188 1.000 26.17824 244 TYR A O 1
ATOM 3051 N N . VAL A 1 195 ? 1.74787 -24.75288 22.29994 1.000 27.58859 245 VAL A N 1
ATOM 3052 C CA . VAL A 1 195 ? 1.16779 -23.42082 22.17123 1.000 27.52483 245 VAL A CA 1
ATOM 3053 C C . VAL A 1 195 ? 1.44339 -22.59314 23.42051 1.000 31.31911 245 VAL A C 1
ATOM 3054 O O . VAL A 1 195 ? 1.71198 -21.38939 23.33190 1.000 33.90320 245 VAL A O 1
ATOM 3067 N N . ASP A 1 196 ? 1.38207 -23.21544 24.60211 1.000 30.34398 246 ASP A N 1
ATOM 3068 C CA . ASP A 1 196 ? 1.74623 -22.50732 25.82691 1.000 32.29798 246 ASP A CA 1
ATOM 3069 C C . ASP A 1 196 ? 3.19136 -22.02232 25.76604 1.000 27.44288 246 ASP A C 1
ATOM 3070 O O . ASP A 1 196 ? 3.51966 -20.94743 26.28185 1.000 29.03450 246 ASP A O 1
ATOM 3079 N N . PHE A 1 197 ? 4.07027 -22.81940 25.15531 1.000 29.15510 247 PHE A N 1
ATOM 3080 C CA . PHE A 1 197 ? 5.47430 -22.44952 24.98352 1.000 25.32773 247 PHE A CA 1
ATOM 3081 C C . PHE A 1 197 ? 5.60722 -21.23826 24.06784 1.000 31.41367 247 PHE A C 1
ATOM 3082 O O . PHE A 1 197 ? 6.30557 -20.27234 24.40049 1.000 31.74330 247 PHE A O 1
ATOM 3099 N N . MET A 1 198 ? 4.92318 -21.26193 22.91882 1.000 31.82785 248 MET A N 1
ATOM 3100 C CA . MET A 1 198 ? 4.82427 -20.07422 22.07597 1.000 32.10258 248 MET A CA 1
ATOM 3101 C C . MET A 1 198 ? 4.41025 -18.85650 22.89264 1.000 31.68658 248 MET A C 1
ATOM 3102 O O . MET A 1 198 ? 5.05787 -17.80335 22.84993 1.000 33.98164 248 MET A O 1
ATOM 3116 N N . ILE A 1 199 ? 3.29894 -18.98411 23.62268 1.000 28.11114 249 ILE A N 1
ATOM 3117 C CA . ILE A 1 199 ? 2.74986 -17.86095 24.37313 1.000 33.80983 249 ILE A CA 1
ATOM 3118 C C . ILE A 1 199 ? 3.74615 -17.37701 25.41652 1.000 36.37976 249 ILE A C 1
ATOM 3119 O O . ILE A 1 199 ? 3.93091 -16.16810 25.60391 1.000 31.74398 249 ILE A O 1
ATOM 3135 N N . SER A 1 200 ? 4.39936 -18.30706 26.11716 1.000 30.85255 250 SER A N 1
ATOM 3136 C CA . SER A 1 200 ? 5.31314 -17.91593 27.18457 1.000 32.75332 250 SER A CA 1
ATOM 3137 C C . SER A 1 200 ? 6.49542 -17.12280 26.64311 1.000 30.77917 250 SER A C 1
ATOM 3138 O O . SER A 1 200 ? 6.92984 -16.14550 27.26329 1.000 31.80488 250 SER A O 1
ATOM 3146 N N . VAL A 1 201 ? 7.03639 -17.52718 25.49119 1.000 30.93610 251 VAL A N 1
ATOM 3147 C CA . VAL A 1 201 ? 8.18541 -16.81753 24.93865 1.000 27.80948 251 VAL A CA 1
ATOM 3148 C C . VAL A 1 201 ? 7.76059 -15.46192 24.38624 1.000 28.75883 251 VAL A C 1
ATOM 3149 O O . VAL A 1 201 ? 8.45271 -14.45485 24.57820 1.000 31.55148 251 VAL A O 1
ATOM 3162 N N . ALA A 1 202 ? 6.62891 -15.41480 23.67831 1.000 29.46013 252 ALA A N 1
ATOM 3163 C CA . ALA A 1 202 ? 6.09174 -14.13333 23.23463 1.000 33.67380 252 ALA A CA 1
ATOM 3164 C C . ALA A 1 202 ? 5.89708 -13.19149 24.41515 1.000 41.13718 252 ALA A C 1
ATOM 3165 O O . ALA A 1 202 ? 6.20791 -11.99697 24.32713 1.000 35.09620 252 ALA A O 1
ATOM 3172 N N . ARG A 1 203 ? 5.38889 -13.71558 25.53324 1.000 38.61761 253 ARG A N 1
ATOM 3173 C CA . ARG A 1 203 ? 5.17118 -12.88664 26.71235 1.000 36.88707 253 ARG A CA 1
ATOM 3174 C C . ARG A 1 203 ? 6.49095 -12.35502 27.25649 1.000 38.72921 253 ARG A C 1
ATOM 3175 O O . ARG A 1 203 ? 6.60125 -11.16838 27.58755 1.000 32.63852 253 ARG A O 1
ATOM 3196 N N . LEU A 1 204 ? 7.50845 -13.21763 27.34691 1.000 33.64133 254 LEU A N 1
ATOM 3197 C CA . LEU A 1 204 ? 8.80155 -12.78580 27.86680 1.000 31.65658 254 LEU A CA 1
ATOM 3198 C C . LEU A 1 204 ? 9.40779 -11.69496 26.99432 1.000 33.87412 254 LEU A C 1
ATOM 3199 O O . LEU A 1 204 ? 9.92316 -10.69551 27.50698 1.000 32.88752 254 LEU A O 1
ATOM 3215 N N . ILE A 1 205 ? 9.35745 -11.86799 25.67137 1.000 31.44611 255 ILE A N 1
ATOM 3216 C CA . ILE A 1 205 ? 9.92718 -10.86959 24.77006 1.000 31.47506 255 ILE A CA 1
ATOM 3217 C C . ILE A 1 205 ? 9.20690 -9.53628 24.93585 1.000 34.68483 255 ILE A C 1
ATOM 3218 O O . ILE A 1 205 ? 9.84004 -8.48025 25.04645 1.000 36.54479 255 ILE A O 1
ATOM 3234 N N . ARG A 1 206 ? 7.87122 -9.56228 24.96290 1.000 32.02937 256 ARG A N 1
ATOM 3235 C CA . ARG A 1 206 ? 7.12108 -8.31719 25.10331 1.000 35.19299 256 ARG A CA 1
ATOM 3236 C C . ARG A 1 206 ? 7.41488 -7.65083 26.44233 1.000 35.71058 256 ARG A C 1
ATOM 3237 O O . ARG A 1 206 ? 7.53039 -6.42229 26.52001 1.000 37.67594 256 ARG A O 1
ATOM 3258 N N . GLN A 1 207 ? 7.55293 -8.44643 27.50580 1.000 35.00636 257 GLN A N 1
ATOM 3259 C CA . GLN A 1 207 ? 7.91484 -7.89621 28.80815 1.000 38.11663 257 GLN A CA 1
ATOM 3260 C C . GLN A 1 207 ? 9.26483 -7.19203 28.74985 1.000 39.34151 257 GLN A C 1
ATOM 3261 O O . GLN A 1 207 ? 9.41621 -6.06736 29.24099 1.000 43.32913 257 GLN A O 1
ATOM 3275 N N . GLU A 1 208 ? 10.26365 -7.84497 28.15265 1.000 35.17982 258 GLU A N 1
ATOM 3276 C CA . GLU A 1 208 ? 11.60235 -7.26911 28.10341 1.000 34.84391 258 GLU A CA 1
ATOM 3277 C C . GLU A 1 208 ? 11.64915 -6.03712 27.20996 1.000 39.29500 258 GLU A C 1
ATOM 3278 O O . GLU A 1 208 ? 12.45062 -5.12810 27.45313 1.000 42.82540 258 GLU A O 1
ATOM 3290 N N . GLU A 1 209 ? 10.80469 -5.98595 26.18121 1.000 42.72452 259 GLU A N 1
ATOM 3291 C CA . GLU A 1 209 ? 10.68956 -4.80556 25.33447 1.000 43.82824 259 GLU A CA 1
ATOM 3292 C C . GLU A 1 209 ? 9.75043 -3.75242 25.91118 1.000 46.08303 259 GLU A C 1
ATOM 3293 O O . GLU A 1 209 ? 9.55692 -2.70743 25.28057 1.000 44.39922 259 GLU A O 1
ATOM 3305 N N . ARG A 1 210 ? 9.16948 -3.99970 27.08505 1.000 41.22080 260 ARG A N 1
ATOM 3306 C CA . ARG A 1 210 ? 8.23908 -3.06682 27.72030 1.000 39.95567 260 ARG A CA 1
ATOM 3307 C C . ARG A 1 210 ? 7.01534 -2.81257 26.84323 1.000 45.72275 260 ARG A C 1
ATOM 3308 O O . ARG A 1 210 ? 6.56548 -1.67477 26.69001 1.000 52.52324 260 ARG A O 1
ATOM 3329 N N . LEU A 1 211 ? 6.47312 -3.87620 26.26225 1.000 40.99675 261 LEU A N 1
ATOM 3330 C CA . LEU A 1 211 ? 5.22785 -3.74714 25.52288 1.000 43.16121 261 LEU A CA 1
ATOM 3331 C C . LEU A 1 211 ? 4.06302 -4.27383 26.35405 1.000 42.79263 261 LEU A C 1
ATOM 3332 O O . LEU A 1 211 ? 4.24709 -5.13980 27.21561 1.000 45.32657 261 LEU A O 1
ATOM 3348 N N . PRO A 1 212 ? 2.85067 -3.77386 26.12895 1.000 53.11354 262 PRO A N 1
ATOM 3349 C CA . PRO A 1 212 ? 1.70174 -4.28356 26.88544 1.000 52.22603 262 PRO A CA 1
ATOM 3350 C C . PRO A 1 212 ? 1.42131 -5.74067 26.55576 1.000 43.75811 262 PRO A C 1
ATOM 3351 O O . PRO A 1 212 ? 1.66813 -6.21321 25.44297 1.000 44.66991 262 PRO A O 1
ATOM 3362 N N . ILE A 1 213 ? 0.90862 -6.45612 27.55270 1.000 49.42791 263 ILE A N 1
ATOM 3363 C CA . ILE A 1 213 ? 0.55775 -7.86411 27.41785 1.000 47.18949 263 ILE A CA 1
ATOM 3364 C C . ILE A 1 213 ? -0.96115 -7.96812 27.38467 1.000 45.39709 263 ILE A C 1
ATOM 3365 O O . ILE A 1 213 ? -1.64112 -7.54918 28.33053 1.000 43.38661 263 ILE A O 1
ATOM 3381 N N . ASP A 1 214 ? -1.48863 -8.51626 26.29336 1.000 47.86169 264 ASP A N 1
ATOM 3382 C CA . ASP A 1 214 ? -2.90402 -8.86137 26.15982 1.000 45.43304 264 ASP A CA 1
ATOM 3383 C C . ASP A 1 214 ? -2.95597 -10.38177 26.02993 1.000 45.35672 264 ASP A C 1
ATOM 3384 O O . ASP A 1 214 ? -2.70729 -10.92456 24.94800 1.000 46.31475 264 ASP A O 1
ATOM 3393 N N . GLU A 1 215 ? -3.27081 -11.06810 27.13318 1.000 46.94370 265 GLU A N 1
ATOM 3394 C CA . GLU A 1 215 ? -3.20347 -12.52609 27.14095 1.000 46.78604 265 GLU A CA 1
ATOM 3395 C C . GLU A 1 215 ? -4.11108 -13.13017 26.07595 1.000 46.74065 265 GLU A C 1
ATOM 3396 O O . GLU A 1 215 ? -3.75088 -14.12564 25.43696 1.000 43.39670 265 GLU A O 1
ATOM 3408 N N . ASN A 1 216 ? -5.29166 -12.54320 25.86539 1.000 45.25460 266 ASN A N 1
ATOM 3409 C CA . ASN A 1 216 ? -6.20819 -13.08548 24.86817 1.000 43.25052 266 ASN A CA 1
ATOM 3410 C C . ASN A 1 216 ? -5.65762 -12.91562 23.45874 1.000 52.58085 266 ASN A C 1
ATOM 3411 O O . ASN A 1 216 ? -5.81310 -13.80711 22.61612 1.000 38.62257 266 ASN A O 1
ATOM 3422 N N . GLN A 1 217 ? -5.01429 -11.77889 23.18069 1.000 42.84584 267 GLN A N 1
ATOM 3423 C CA . GLN A 1 217 ? -4.40368 -11.57945 21.87106 1.000 43.18686 267 GLN A CA 1
ATOM 3424 C C . GLN A 1 217 ? -3.26753 -12.56879 21.63820 1.000 41.22468 267 GLN A C 1
ATOM 3425 O O . GLN A 1 217 ? -3.13656 -13.12438 20.54083 1.000 39.99198 267 GLN A O 1
ATOM 3439 N N . LEU A 1 218 ? -2.42967 -12.79882 22.65298 1.000 40.28183 268 LEU A N 1
ATOM 3440 C CA . LEU A 1 218 ? -1.34450 -13.76348 22.50441 1.000 38.32804 268 LEU A CA 1
ATOM 3441 C C . LEU A 1 218 ? -1.89207 -15.14045 22.15040 1.000 35.65198 268 LEU A C 1
ATOM 3442 O O . LEU A 1 218 ? -1.37959 -15.81724 21.25266 1.000 37.13990 268 LEU A O 1
ATOM 3458 N N . ALA A 1 219 ? -2.94053 -15.57491 22.85653 1.000 38.15256 269 ALA A N 1
ATOM 3459 C CA . ALA A 1 219 ? -3.51154 -16.89195 22.60012 1.000 37.76792 269 ALA A CA 1
ATOM 3460 C C . ALA A 1 219 ? -4.14352 -16.95620 21.21656 1.000 42.46861 269 ALA A C 1
ATOM 3461 O O . ALA A 1 219 ? -4.06967 -17.98892 20.54023 1.000 37.90314 269 ALA A O 1
ATOM 3468 N N . LEU A 1 220 ? -4.76489 -15.86120 20.77713 1.000 44.52834 270 LEU A N 1
ATOM 3469 C CA . LEU A 1 220 ? -5.36487 -15.83067 19.44884 1.000 44.60681 270 LEU A CA 1
ATOM 3470 C C . LEU A 1 220 ? -4.30964 -16.03144 18.36788 1.000 37.97421 270 LEU A C 1
ATOM 3471 O O . LEU A 1 220 ? -4.48529 -16.84672 17.45468 1.000 40.99864 270 LEU A O 1
ATOM 3487 N N . GLU A 1 221 ? -3.20187 -15.28907 18.45314 1.000 33.42282 271 GLU A N 1
ATOM 3488 C CA . GLU A 1 221 ? -2.17772 -15.37070 17.41832 1.000 35.28318 271 GLU A CA 1
ATOM 3489 C C . GLU A 1 221 ? -1.46736 -16.71701 17.44001 1.000 31.96688 271 GLU A C 1
ATOM 3490 O O . GLU A 1 221 ? -1.22634 -17.31327 16.38356 1.000 36.17617 271 GLU A O 1
ATOM 3502 N N . MET A 1 222 ? -1.12467 -17.21711 18.62834 1.000 33.81060 272 MET A N 1
ATOM 3503 C CA . MET A 1 222 ? -0.34627 -18.44749 18.69049 1.000 28.64636 272 MET A CA 1
ATOM 3504 C C . MET A 1 222 ? -1.19730 -19.66924 18.36598 1.000 28.22958 272 MET A C 1
ATOM 3505 O O . MET A 1 222 ? -0.67945 -20.65023 17.82354 1.000 30.70880 272 MET A O 1
ATOM 3519 N N . ASN A 1 223 ? -2.49775 -19.63688 18.65968 1.000 34.07636 273 ASN A N 1
ATOM 3520 C CA . ASN A 1 223 ? -3.34682 -20.72588 18.18906 1.000 34.87724 273 ASN A CA 1
ATOM 3521 C C . ASN A 1 223 ? -3.49861 -20.68810 16.67190 1.000 34.76391 273 ASN A C 1
ATOM 3522 O O . ASN A 1 223 ? -3.66785 -21.73847 16.04263 1.000 34.89851 273 ASN A O 1
ATOM 3533 N N . LYS A 1 224 ? -3.41391 -19.50039 16.06497 1.000 35.47781 274 LYS A N 1
ATOM 3534 C CA . LYS A 1 224 ? -3.39357 -19.41517 14.60895 1.000 36.02435 274 LYS A CA 1
ATOM 3535 C C . LYS A 1 224 ? -2.10100 -19.98389 14.03594 1.000 37.90378 274 LYS A C 1
ATOM 3536 O O . LYS A 1 224 ? -2.10295 -20.52772 12.92478 1.000 34.61281 274 LYS A O 1
ATOM 3555 N N . VAL A 1 225 ? -0.98761 -19.84789 14.76278 1.000 32.82969 275 VAL A N 1
ATOM 3556 C CA . VAL A 1 225 ? 0.24998 -20.50309 14.35176 1.000 34.89320 275 VAL A CA 1
ATOM 3557 C C . VAL A 1 225 ? 0.05944 -22.01179 14.34158 1.000 30.93097 275 VAL A C 1
ATOM 3558 O O . VAL A 1 225 ? 0.48785 -22.70357 13.40939 1.000 31.18069 275 VAL A O 1
ATOM 3571 N N . MET A 1 226 ? -0.58600 -22.54655 15.38090 1.000 32.24662 276 MET A N 1
ATOM 3572 C CA . MET A 1 226 ? -0.83174 -23.98163 15.44083 1.000 26.99471 276 MET A CA 1
ATOM 3573 C C . MET A 1 226 ? -1.75919 -24.42846 14.31789 1.000 31.15077 276 MET A C 1
ATOM 3574 O O . MET A 1 226 ? -1.53255 -25.47438 13.69946 1.000 33.06963 276 MET A O 1
ATOM 3588 N N . GLU A 1 227 ? -2.81530 -23.65800 14.03841 1.000 31.60476 277 GLU A N 1
ATOM 3589 C CA . GLU A 1 227 ? -3.72232 -24.05243 12.96507 1.000 31.32239 277 GLU A CA 1
ATOM 3590 C C . GLU A 1 227 ? -2.99257 -24.07283 11.62645 1.000 27.76903 277 GLU A C 1
ATOM 3591 O O . GLU A 1 227 ? -3.22080 -24.96311 10.79886 1.000 31.37535 277 GLU A O 1
ATOM 3603 N N . LEU A 1 228 ? -2.10500 -23.10041 11.39834 1.000 31.56166 278 LEU A N 1
ATOM 3604 C CA . LEU A 1 228 ? -1.30917 -23.09738 10.17658 1.000 34.94097 278 LEU A CA 1
ATOM 3605 C C . LEU A 1 228 ? -0.41545 -24.32913 10.10772 1.000 31.34324 278 LEU A C 1
ATOM 3606 O O . LEU A 1 228 ? -0.41644 -25.05425 9.10561 1.000 29.62497 278 LEU A O 1
ATOM 3622 N N . GLU A 1 229 ? 0.35475 -24.59156 11.16921 1.000 31.66551 279 GLU A N 1
ATOM 3623 C CA . GLU A 1 229 ? 1.28899 -25.70840 11.10350 1.000 29.37534 279 GLU A CA 1
ATOM 3624 C C . GLU A 1 229 ? 0.55723 -27.04497 11.02557 1.000 29.67732 279 GLU A C 1
ATOM 3625 O O . GLU A 1 229 ? 1.08618 -27.99994 10.44593 1.000 29.42113 279 GLU A O 1
ATOM 3637 N N . LYS A 1 230 ? -0.65743 -27.13523 11.58071 1.000 29.07758 280 LYS A N 1
ATOM 3638 C CA . LYS A 1 230 ? -1.45386 -28.34507 11.39611 1.000 31.00382 280 LYS A CA 1
ATOM 3639 C C . LYS A 1 230 ? -1.69180 -28.61846 9.91630 1.000 33.29721 280 LYS A C 1
ATOM 3640 O O . LYS A 1 230 ? -1.57725 -29.76190 9.45983 1.000 30.26061 280 LYS A O 1
ATOM 3659 N N . GLU A 1 231 ? -2.04208 -27.57758 9.15369 1.000 29.40824 281 GLU A N 1
ATOM 3660 C CA . GLU A 1 231 ? -2.25959 -27.74157 7.72109 1.000 33.24839 281 GLU A CA 1
ATOM 3661 C C . GLU A 1 231 ? -0.96957 -28.12977 7.01367 1.000 30.45546 281 GLU A C 1
ATOM 3662 O O . GLU A 1 231 ? -0.96900 -29.00070 6.13526 1.000 31.16507 281 GLU A O 1
ATOM 3674 N N . ILE A 1 232 ? 0.13930 -27.48254 7.37725 1.000 30.47955 282 ILE A N 1
ATOM 3675 C CA . ILE A 1 232 ? 1.43696 -27.85384 6.82548 1.000 31.08758 282 ILE A CA 1
ATOM 3676 C C . ILE A 1 232 ? 1.72862 -29.32102 7.11595 1.000 29.05313 282 ILE A C 1
ATOM 3677 O O . ILE A 1 232 ? 2.10139 -30.08922 6.22146 1.000 30.61640 282 ILE A O 1
ATOM 3693 N N . ALA A 1 233 ? 1.56239 -29.73220 8.37576 1.000 26.77223 283 ALA A N 1
ATOM 3694 C CA . ALA A 1 233 ? 1.85256 -31.11139 8.75391 1.000 28.45492 283 ALA A CA 1
ATOM 3695 C C . ALA A 1 233 ? 1.02096 -32.09285 7.93793 1.000 28.25291 283 ALA A C 1
ATOM 3696 O O . ALA A 1 233 ? 1.53957 -33.08629 7.41652 1.000 28.16719 283 ALA A O 1
ATOM 3703 N N . ASN A 1 234 ? -0.27943 -31.83656 7.82485 1.000 25.61401 284 ASN A N 1
ATOM 3704 C CA . ASN A 1 234 ? -1.14810 -32.75579 7.10600 1.000 28.35298 284 ASN A CA 1
ATOM 3705 C C . ASN A 1 234 ? -0.80615 -32.81937 5.62303 1.000 25.88310 284 ASN A C 1
ATOM 3706 O O . ASN A 1 234 ? -1.10461 -33.82722 4.97016 1.000 29.83653 284 ASN A O 1
ATOM 3716 N N . ALA A 1 235 ? -0.17408 -31.77495 5.08646 1.000 27.15680 285 ALA A N 1
ATOM 3717 C CA . ALA A 1 235 ? 0.27368 -31.77377 3.70297 1.000 30.23877 285 ALA A CA 1
ATOM 3718 C C . ALA A 1 235 ? 1.54634 -32.58155 3.49168 1.000 32.34851 285 ALA A C 1
ATOM 3719 O O . ALA A 1 235 ? 1.80554 -33.01101 2.36261 1.000 32.46693 285 ALA A O 1
ATOM 3726 N N . THR A 1 236 ? 2.34783 -32.79416 4.53407 1.000 29.12376 286 THR A N 1
ATOM 3727 C CA . THR A 1 236 ? 3.59849 -33.51488 4.35314 1.000 28.88763 286 THR A CA 1
ATOM 3728 C C . THR A 1 236 ? 3.32934 -34.98914 4.06911 1.000 28.94260 286 THR A C 1
ATOM 3729 O O . THR A 1 236 ? 2.28950 -35.54465 4.43909 1.000 29.93690 286 THR A O 1
ATOM 3740 N N . ALA A 1 237 ? 4.28157 -35.61622 3.38734 1.000 29.55358 287 ALA A N 1
ATOM 3741 C CA . ALA A 1 237 ? 4.21008 -37.04110 3.11200 1.000 28.23999 287 ALA A CA 1
ATOM 3742 C C . ALA A 1 237 ? 4.68446 -37.83287 4.32132 1.000 31.70568 287 ALA A C 1
ATOM 3743 O O . ALA A 1 237 ? 5.63400 -37.43935 5.00568 1.000 33.58275 287 ALA A O 1
ATOM 3750 N N . LYS A 1 238 ? 4.01638 -38.95616 4.57791 1.000 27.96300 288 LYS A N 1
ATOM 3751 C CA . LYS A 1 238 ? 4.41718 -39.84330 5.65262 1.000 40.37368 288 LYS A CA 1
ATOM 3752 C C . LYS A 1 238 ? 5.77014 -40.47355 5.34155 1.000 35.18979 288 LYS A C 1
ATOM 3753 O O . LYS A 1 238 ? 6.14758 -40.61279 4.17548 1.000 30.23662 288 LYS A O 1
ATOM 3772 N N . PRO A 1 239 ? 6.51093 -40.88787 6.37373 1.000 32.25270 289 PRO A N 1
ATOM 3773 C CA . PRO A 1 239 ? 7.78231 -41.58474 6.11145 1.000 33.02538 289 PRO A CA 1
ATOM 3774 C C . PRO A 1 239 ? 7.61000 -42.83546 5.26877 1.000 36.87888 289 PRO A C 1
ATOM 3775 O O . PRO A 1 239 ? 8.47948 -43.14518 4.44479 1.000 34.48072 289 PRO A O 1
ATOM 3786 N N . GLU A 1 240 ? 6.49862 -43.56092 5.44648 1.000 30.18348 290 GLU A N 1
ATOM 3787 C CA . GLU A 1 240 ? 6.26476 -44.77622 4.67221 1.000 37.02039 290 GLU A CA 1
ATOM 3788 C C . GLU A 1 240 ? 6.19048 -44.49495 3.17840 1.000 33.65082 290 GLU A C 1
ATOM 3789 O O . GLU A 1 240 ? 6.44588 -45.38972 2.36469 1.000 37.94352 290 GLU A O 1
ATOM 3801 N N . ASP A 1 241 ? 5.81168 -43.27777 2.80075 1.000 29.64979 291 ASP A N 1
ATOM 3802 C CA . ASP A 1 241 ? 5.66370 -42.89557 1.40440 1.000 32.33730 291 ASP A CA 1
ATOM 3803 C C . ASP A 1 241 ? 6.90514 -42.19364 0.86647 1.000 34.02210 291 ASP A C 1
ATOM 3804 O O . ASP A 1 241 ? 6.87103 -41.64611 -0.24110 1.000 36.71866 291 ASP A O 1
ATOM 3813 N N . ARG A 1 242 ? 8.00460 -42.21620 1.62666 1.000 34.03623 292 ARG A N 1
ATOM 3814 C CA . ARG A 1 242 ? 9.26356 -41.59192 1.23782 1.000 30.43544 292 ARG A CA 1
ATOM 3815 C C . ARG A 1 242 ? 10.41618 -42.58686 1.29647 1.000 32.43017 292 ARG A C 1
ATOM 3816 O O . ARG A 1 242 ? 11.58271 -42.18086 1.30391 1.000 38.12611 292 ARG A O 1
ATOM 3837 N N . ASN A 1 243 ? 10.10952 -43.88123 1.34341 1.000 31.95005 293 ASN A N 1
ATOM 3838 C CA . ASN A 1 243 ? 11.10759 -44.90527 1.60756 1.000 35.24289 293 ASN A CA 1
ATOM 3839 C C . ASN A 1 243 ? 11.70381 -45.51421 0.34674 1.000 32.99156 293 ASN A C 1
ATOM 3840 O O . ASN A 1 243 ? 12.62538 -46.33076 0.45375 1.000 34.60465 293 ASN A O 1
ATOM 3851 N N . ASP A 1 244 ? 11.21010 -45.14710 -0.83428 1.000 36.63945 294 ASP A N 1
ATOM 3852 C CA . ASP A 1 244 ? 11.74838 -45.65837 -2.09190 1.000 29.36060 294 ASP A CA 1
ATOM 3853 C C . ASP A 1 244 ? 12.56771 -44.55808 -2.75138 1.000 33.31648 294 ASP A C 1
ATOM 3854 O O . ASP A 1 244 ? 11.99637 -43.65526 -3.38194 1.000 33.59169 294 ASP A O 1
ATOM 3863 N N . PRO A 1 245 ? 13.89900 -44.58282 -2.64779 1.000 31.56998 295 PRO A N 1
ATOM 3864 C CA . PRO A 1 245 ? 14.68361 -43.45303 -3.17610 1.000 32.23752 295 PRO A CA 1
ATOM 3865 C C . PRO A 1 245 ? 14.52080 -43.25557 -4.67182 1.000 33.17924 295 PRO A C 1
ATOM 3866 O O . PRO A 1 245 ? 14.67462 -42.12790 -5.15776 1.000 31.84859 295 PRO A O 1
ATOM 3877 N N . MET A 1 246 ? 14.21303 -44.31868 -5.42042 1.000 35.81238 296 MET A N 1
ATOM 3878 C CA . MET A 1 246 ? 13.97331 -44.17084 -6.85165 1.000 35.20413 296 MET A CA 1
ATOM 3879 C C . MET A 1 246 ? 12.74893 -43.30569 -7.12148 1.000 38.30451 296 MET A C 1
ATOM 3880 O O . MET A 1 246 ? 12.75574 -42.47923 -8.04145 1.000 39.74851 296 MET A O 1
ATOM 3894 N N . LEU A 1 247 ? 11.68263 -43.48648 -6.33726 1.000 35.69502 297 LEU A N 1
ATOM 3895 C CA . LEU A 1 247 ? 10.48104 -42.68439 -6.52820 1.000 38.74794 297 LEU A CA 1
ATOM 3896 C C . LEU A 1 247 ? 10.63009 -41.29085 -5.93624 1.000 41.01100 297 LEU A C 1
ATOM 3897 O O . LEU A 1 247 ? 9.98515 -40.34849 -6.40880 1.000 36.72048 297 LEU A O 1
ATOM 3913 N N . LEU A 1 248 ? 11.46224 -41.14314 -4.90410 1.000 33.23375 298 LEU A N 1
ATOM 3914 C CA . LEU A 1 248 ? 11.63779 -39.84000 -4.27811 1.000 29.49045 298 LEU A CA 1
ATOM 3915 C C . LEU A 1 248 ? 12.40048 -38.88424 -5.18628 1.000 32.72415 298 LEU A C 1
ATOM 3916 O O . LEU A 1 248 ? 12.17192 -37.67072 -5.13705 1.000 35.90183 298 LEU A O 1
ATOM 3932 N N . TYR A 1 249 ? 13.28732 -39.41111 -6.02858 1.000 35.74744 299 TYR A N 1
ATOM 3933 C CA . TYR A 1 249 ? 14.15934 -38.59942 -6.87335 1.000 35.58142 299 TYR A CA 1
ATOM 3934 C C . TYR A 1 249 ? 13.37110 -38.08760 -8.07313 1.000 37.57998 299 TYR A C 1
ATOM 3935 O O . TYR A 1 249 ? 12.95603 -38.87162 -8.93111 1.000 37.06242 299 TYR A O 1
ATOM 3953 N N . ASN A 1 250 ? 13.16099 -36.77350 -8.13832 1.000 31.14850 300 ASN A N 1
ATOM 3954 C CA . ASN A 1 250 ? 12.50091 -36.13586 -9.27833 1.000 35.16738 300 ASN A CA 1
ATOM 3955 C C . ASN A 1 250 ? 13.34645 -34.93749 -9.69668 1.000 32.20073 300 ASN A C 1
ATOM 3956 O O . ASN A 1 250 ? 13.24936 -33.86927 -9.08607 1.000 36.50025 300 ASN A O 1
ATOM 3967 N N . LYS A 1 251 ? 14.17258 -35.09961 -10.72679 1.000 39.47253 301 LYS A N 1
ATOM 3968 C CA . LYS A 1 251 ? 15.02539 -34.00887 -11.18008 1.000 33.39548 301 LYS A CA 1
ATOM 3969 C C . LYS A 1 251 ? 14.30864 -33.21341 -12.26328 1.000 37.54791 301 LYS A C 1
ATOM 3970 O O . LYS A 1 251 ? 13.74881 -33.78916 -13.20189 1.000 39.73102 301 LYS A O 1
ATOM 3989 N N . MET A 1 252 ? 14.33454 -31.89129 -12.12982 1.000 34.70751 302 MET A N 1
ATOM 3990 C CA . MET A 1 252 ? 13.70881 -31.00905 -13.10174 1.000 48.37546 302 MET A CA 1
ATOM 3991 C C . MET A 1 252 ? 14.38000 -29.64902 -13.00397 1.000 40.86908 302 MET A C 1
ATOM 3992 O O . MET A 1 252 ? 15.05889 -29.34061 -12.02136 1.000 43.83036 302 MET A O 1
ATOM 4006 N N . THR A 1 253 ? 14.19392 -28.84352 -14.04195 1.000 44.30197 303 THR A N 1
ATOM 4007 C CA . THR A 1 253 ? 14.75968 -27.50528 -14.04026 1.000 48.45631 303 THR A CA 1
ATOM 4008 C C . THR A 1 253 ? 13.93181 -26.57970 -13.15151 1.000 41.23185 303 THR A C 1
ATOM 4009 O O . THR A 1 253 ? 12.79560 -26.88383 -12.77540 1.000 37.98450 303 THR A O 1
ATOM 4020 N N . LEU A 1 254 ? 14.53332 -25.44225 -12.79172 1.000 47.27579 304 LEU A N 1
ATOM 4021 C CA . LEU A 1 254 ? 13.80029 -24.42421 -12.04748 1.000 43.18405 304 LEU A CA 1
ATOM 4022 C C . LEU A 1 254 ? 12.64481 -23.86449 -12.86516 1.000 45.41793 304 LEU A C 1
ATOM 4023 O O . LEU A 1 254 ? 11.61641 -23.47248 -12.30096 1.000 51.69253 304 LEU A O 1
ATOM 4039 N N . ALA A 1 255 ? 12.80064 -23.79981 -14.19063 1.000 48.08563 305 ALA A N 1
ATOM 4040 C CA . ALA A 1 255 ? 11.69121 -23.39266 -15.04439 1.000 57.18244 305 ALA A CA 1
ATOM 4041 C C . ALA A 1 255 ? 10.54312 -24.38586 -14.93983 1.000 66.07592 305 ALA A C 1
ATOM 4042 O O . ALA A 1 255 ? 9.37533 -23.99298 -14.83467 1.000 66.02849 305 ALA A O 1
ATOM 4049 N N . GLN A 1 256 ? 10.86074 -25.68147 -14.96095 1.000 54.25888 306 GLN A N 1
ATOM 4050 C CA . GLN A 1 256 ? 9.85053 -26.70715 -14.73179 1.000 50.01267 306 GLN A CA 1
ATOM 4051 C C . GLN A 1 256 ? 9.18246 -26.51578 -13.37745 1.000 46.61844 306 GLN A C 1
ATOM 4052 O O . GLN A 1 256 ? 7.95096 -26.54731 -13.26549 1.000 51.42302 306 GLN A O 1
ATOM 4066 N N . ILE A 1 257 ? 9.98953 -26.32196 -12.33111 1.000 46.07099 307 ILE A N 1
ATOM 4067 C CA . ILE A 1 257 ? 9.45314 -26.10261 -10.99129 1.000 47.09339 307 ILE A CA 1
ATOM 4068 C C . ILE A 1 257 ? 8.47514 -24.93980 -10.99228 1.000 39.51136 307 ILE A C 1
ATOM 4069 O O . ILE A 1 257 ? 7.42100 -24.99147 -10.34627 1.000 42.63785 307 ILE A O 1
ATOM 4085 N N . GLN A 1 258 ? 8.81706 -23.86286 -11.70173 1.000 44.37201 308 GLN A N 1
ATOM 4086 C CA . GLN A 1 258 ? 7.93266 -22.70584 -11.75539 1.000 48.42757 308 GLN A CA 1
ATOM 4087 C C . GLN A 1 258 ? 6.64377 -23.03872 -12.49485 1.000 47.51925 308 GLN A C 1
ATOM 4088 O O . GLN A 1 258 ? 5.55526 -22.63344 -12.07121 1.000 55.03245 308 GLN A O 1
ATOM 4102 N N . ASN A 1 259 ? 6.74606 -23.78035 -13.60060 1.000 47.29245 309 ASN A N 1
ATOM 4103 C CA . ASN A 1 259 ? 5.55525 -24.15047 -14.35530 1.000 49.70239 309 ASN A CA 1
ATOM 4104 C C . ASN A 1 259 ? 4.64970 -25.07847 -13.55305 1.000 45.68635 309 ASN A C 1
ATOM 4105 O O . ASN A 1 259 ? 3.42024 -24.97094 -13.62908 1.000 62.90249 309 ASN A O 1
ATOM 4116 N N . ASN A 1 260 ? 5.23390 -25.99108 -12.77429 1.000 41.50196 310 ASN A N 1
ATOM 4117 C CA . ASN A 1 260 ? 4.47084 -27.08612 -12.19043 1.000 46.95407 310 ASN A CA 1
ATOM 4118 C C . ASN A 1 260 ? 4.09821 -26.88690 -10.72711 1.000 51.13983 310 ASN A C 1
ATOM 4119 O O . ASN A 1 260 ? 3.17628 -27.55915 -10.25126 1.000 47.97670 310 ASN A O 1
ATOM 4130 N N . PHE A 1 261 ? 4.77712 -26.00006 -9.99809 1.000 42.91957 311 PHE A N 1
ATOM 4131 C CA . PHE A 1 261 ? 4.51363 -25.81714 -8.57063 1.000 37.35957 311 PHE A CA 1
ATOM 4132 C C . PHE A 1 261 ? 4.42289 -24.32772 -8.23864 1.000 43.12411 311 PHE A C 1
ATOM 4133 O O . PHE A 1 261 ? 5.17584 -23.79415 -7.42458 1.000 46.15535 311 PHE A O 1
ATOM 4150 N N . SER A 1 262 ? 3.46666 -23.65408 -8.86934 1.000 46.87652 312 SER A N 1
ATOM 4151 C CA . SER A 1 262 ? 3.22946 -22.25025 -8.57763 1.000 48.22764 312 SER A CA 1
ATOM 4152 C C . SER A 1 262 ? 2.67431 -22.09090 -7.16752 1.000 48.74907 312 SER A C 1
ATOM 4153 O O . SER A 1 262 ? 2.00221 -22.97711 -6.63255 1.000 49.88874 312 SER A O 1
ATOM 4161 N N . LEU A 1 263 ? 2.97510 -20.94719 -6.56250 1.000 43.98831 313 LEU A N 1
ATOM 4162 C CA . LEU A 1 263 ? 2.48775 -20.61868 -5.23365 1.000 38.97974 313 LEU A CA 1
ATOM 4163 C C . LEU A 1 263 ? 2.12134 -19.14494 -5.20063 1.000 50.59420 313 LEU A C 1
ATOM 4164 O O . LEU A 1 263 ? 2.82522 -18.30900 -5.77437 1.000 47.28999 313 LEU A O 1
ATOM 4180 N N . GLU A 1 264 ? 1.01151 -18.83770 -4.53961 1.000 44.16533 314 GLU A N 1
ATOM 4181 C CA . GLU A 1 264 ? 0.58617 -17.46341 -4.29937 1.000 45.76387 314 GLU A CA 1
ATOM 4182 C C . GLU A 1 264 ? 0.62577 -17.24979 -2.79296 1.000 53.65055 314 GLU A C 1
ATOM 4183 O O . GLU A 1 264 ? -0.12551 -17.88941 -2.04857 1.000 46.58014 314 GLU A O 1
ATOM 4195 N N . ILE A 1 265 ? 1.52177 -16.37870 -2.34493 1.000 45.84144 315 ILE A N 1
ATOM 4196 C CA . ILE A 1 265 ? 1.73392 -16.13177 -0.92575 1.000 42.08773 315 ILE A CA 1
ATOM 4197 C C . ILE A 1 265 ? 1.64197 -14.63346 -0.69607 1.000 58.32049 315 ILE A C 1
ATOM 4198 O O . ILE A 1 265 ? 2.27351 -13.85172 -1.41539 1.000 58.28039 315 ILE A O 1
ATOM 4214 N N . ASN A 1 266 ? 0.85380 -14.23348 0.29828 1.000 46.16564 316 ASN A N 1
ATOM 4215 C CA . ASN A 1 266 ? 0.63567 -12.81714 0.57255 1.000 53.18778 316 ASN A CA 1
ATOM 4216 C C . ASN A 1 266 ? 0.18257 -12.08271 -0.68896 1.000 57.10362 316 ASN A C 1
ATOM 4217 O O . ASN A 1 266 ? 0.49163 -10.90605 -0.88751 1.000 60.39566 316 ASN A O 1
ATOM 4228 N N . GLY A 1 267 ? -0.54484 -12.78545 -1.55866 1.000 57.44751 317 GLY A N 1
ATOM 4229 C CA . GLY A 1 267 ? -1.08288 -12.20549 -2.77129 1.000 57.70865 317 GLY A CA 1
ATOM 4230 C C . GLY A 1 267 ? -0.10580 -12.05435 -3.91668 1.000 58.02267 317 GLY A C 1
ATOM 4231 O O . GLY A 1 267 ? -0.49310 -11.53338 -4.97140 1.000 66.17413 317 GLY A O 1
ATOM 4235 N N . LYS A 1 268 ? 1.14306 -12.49506 -3.75321 1.000 57.51284 318 LYS A N 1
ATOM 4236 C CA . LYS A 1 268 ? 2.20687 -12.33168 -4.73576 1.000 64.41275 318 LYS A CA 1
ATOM 4237 C C . LYS A 1 268 ? 2.58258 -13.67370 -5.34923 1.000 55.44787 318 LYS A C 1
ATOM 4238 O O . LYS A 1 268 ? 2.73082 -14.66027 -4.62080 1.000 53.45120 318 LYS A O 1
ATOM 4257 N N . PRO A 1 269 ? 2.75118 -13.75286 -6.66937 1.000 55.48394 319 PRO A N 1
ATOM 4258 C CA . PRO A 1 269 ? 3.27160 -14.99459 -7.25606 1.000 50.41216 319 PRO A CA 1
ATOM 4259 C C . PRO A 1 269 ? 4.67051 -15.28688 -6.73460 1.000 51.40588 319 PRO A C 1
ATOM 4260 O O . PRO A 1 269 ? 5.54426 -14.41763 -6.72328 1.000 54.30467 319 PRO A O 1
ATOM 4271 N N . PHE A 1 270 ? 4.87284 -16.52189 -6.28913 1.000 46.06388 320 PHE A N 1
ATOM 4272 C CA . PHE A 1 270 ? 6.15769 -16.94285 -5.74618 1.000 42.25014 320 PHE A CA 1
ATOM 4273 C C . PHE A 1 270 ? 7.12801 -17.20577 -6.88962 1.000 52.94901 320 PHE A C 1
ATOM 4274 O O . PHE A 1 270 ? 6.82261 -17.97001 -7.80988 1.000 50.92222 320 PHE A O 1
ATOM 4291 N N . SER A 1 271 ? 8.28613 -16.55000 -6.84459 1.000 53.25958 321 SER A N 1
ATOM 4292 C CA . SER A 1 271 ? 9.32363 -16.71743 -7.86048 1.000 54.71558 321 SER A CA 1
ATOM 4293 C C . SER A 1 271 ? 10.36236 -17.69535 -7.32383 1.000 46.78131 321 SER A C 1
ATOM 4294 O O . SER A 1 271 ? 11.18445 -17.34042 -6.47574 1.000 40.96052 321 SER A O 1
ATOM 4302 N N . TRP A 1 272 ? 10.32770 -18.93086 -7.82661 1.000 44.83464 322 TRP A N 1
ATOM 4303 C CA . TRP A 1 272 ? 11.30451 -19.92835 -7.40458 1.000 42.20423 322 TRP A CA 1
ATOM 4304 C C . TRP A 1 272 ? 12.72795 -19.47373 -7.70479 1.000 44.46406 322 TRP A C 1
ATOM 4305 O O . TRP A 1 272 ? 13.64318 -19.70629 -6.90618 1.000 46.16573 322 TRP A O 1
ATOM 4326 N N . LEU A 1 273 ? 12.93451 -18.82128 -8.85199 1.000 49.03003 323 LEU A N 1
ATOM 4327 C CA . LEU A 1 273 ? 14.26677 -18.34048 -9.20505 1.000 47.38187 323 LEU A CA 1
ATOM 4328 C C . LEU A 1 273 ? 14.74785 -17.28252 -8.22024 1.000 44.23398 323 LEU A C 1
ATOM 4329 O O . LEU A 1 273 ? 15.90353 -17.31230 -7.77853 1.000 48.48089 323 LEU A O 1
ATOM 4345 N N . ASN A 1 274 ? 13.87550 -16.33812 -7.87018 1.000 48.00006 324 ASN A N 1
ATOM 4346 C CA . ASN A 1 274 ? 14.21717 -15.31728 -6.88507 1.000 49.97064 324 ASN A CA 1
ATOM 4347 C C . ASN A 1 274 ? 14.52822 -15.94881 -5.53636 1.000 45.52512 324 ASN A C 1
ATOM 4348 O O . ASN A 1 274 ? 15.51810 -15.60017 -4.88273 1.000 43.45515 324 ASN A O 1
ATOM 4358 N N . PHE A 1 275 ? 13.68780 -16.88813 -5.10713 1.000 40.92479 325 PHE A N 1
ATOM 4359 C CA . PHE A 1 275 ? 13.91624 -17.59298 -3.85056 1.000 44.69551 325 PHE A CA 1
ATOM 4360 C C . PHE A 1 275 ? 15.26945 -18.29397 -3.85053 1.000 44.25777 325 PHE A C 1
ATOM 4361 O O . PHE A 1 275 ? 16.04008 -18.17982 -2.88983 1.000 42.42734 325 PHE A O 1
ATOM 4378 N N . THR A 1 276 ? 15.58634 -19.00828 -4.93324 1.000 40.77060 326 THR A N 1
ATOM 4379 C CA . THR A 1 276 ? 16.85462 -19.72715 -5.00588 1.000 37.03200 326 THR A CA 1
ATOM 4380 C C . THR A 1 276 ? 18.04076 -18.76923 -5.00025 1.000 39.37414 326 THR A C 1
ATOM 4381 O O . THR A 1 276 ? 19.04882 -19.02152 -4.33005 1.000 40.56631 326 THR A O 1
ATOM 4392 N N . ASN A 1 277 ? 17.95115 -17.67356 -5.75670 1.000 37.67045 327 ASN A N 1
ATOM 4393 C CA . ASN A 1 277 ? 19.06237 -16.73050 -5.80327 1.000 39.35351 327 ASN A CA 1
ATOM 4394 C C . ASN A 1 277 ? 19.20681 -15.95935 -4.49553 1.000 48.23492 327 ASN A C 1
ATOM 4395 O O . ASN A 1 277 ? 20.32934 -15.62270 -4.10185 1.000 45.59280 327 ASN A O 1
ATOM 4406 N N . GLU A 1 278 ? 18.09956 -15.66760 -3.80666 1.000 42.83770 328 GLU A N 1
ATOM 4407 C CA . GLU A 1 278 ? 18.21076 -15.03400 -2.49632 1.000 44.09502 328 GLU A CA 1
ATOM 4408 C C . GLU A 1 278 ? 19.04144 -15.88681 -1.54512 1.000 47.36691 328 GLU A C 1
ATOM 4409 O O . GLU A 1 278 ? 19.72839 -15.35045 -0.66843 1.000 45.36616 328 GLU A O 1
ATOM 4421 N N . ILE A 1 279 ? 19.00466 -17.21026 -1.71291 1.000 48.47182 329 ILE A N 1
ATOM 4422 C CA . ILE A 1 279 ? 19.80214 -18.09992 -0.87609 1.000 35.74834 329 ILE A CA 1
ATOM 4423 C C . ILE A 1 279 ? 21.22358 -18.21531 -1.41197 1.000 41.56467 329 ILE A C 1
ATOM 4424 O O . ILE A 1 279 ? 22.19789 -17.99092 -0.68506 1.000 42.96722 329 ILE A O 1
ATOM 4440 N N . MET A 1 280 ? 21.36673 -18.57891 -2.68798 1.000 37.28894 330 MET A N 1
ATOM 4441 C CA . MET A 1 280 ? 22.68943 -18.85890 -3.23221 1.000 41.23775 330 MET A CA 1
ATOM 4442 C C . MET A 1 280 ? 23.54648 -17.60657 -3.36089 1.000 43.10998 330 MET A C 1
ATOM 4443 O O . MET A 1 280 ? 24.77659 -17.71731 -3.39276 1.000 42.45887 330 MET A O 1
ATOM 4457 N N . SER A 1 281 ? 22.93529 -16.42161 -3.42852 1.000 51.21996 331 SER A N 1
ATOM 4458 C CA . SER A 1 281 ? 23.72391 -15.19838 -3.51897 1.000 54.60922 331 SER A CA 1
ATOM 4459 C C . SER A 1 281 ? 24.59345 -14.99753 -2.28356 1.000 51.31051 331 SER A C 1
ATOM 4460 O O . SER A 1 281 ? 25.64066 -14.34554 -2.36609 1.000 48.24069 331 SER A O 1
ATOM 4468 N N . THR A 1 282 ? 24.18836 -15.54810 -1.13292 1.000 47.97239 332 THR A N 1
ATOM 4469 C CA . THR A 1 282 ? 24.98745 -15.37820 0.07514 1.000 49.79970 332 THR A CA 1
ATOM 4470 C C . THR A 1 282 ? 26.35652 -16.03479 -0.05366 1.000 49.19800 332 THR A C 1
ATOM 4471 O O . THR A 1 282 ? 27.25201 -15.73660 0.74366 1.000 48.36261 332 THR A O 1
ATOM 4482 N N . VAL A 1 283 ? 26.53646 -16.92520 -1.02924 1.000 46.51730 333 VAL A N 1
ATOM 4483 C CA . VAL A 1 283 ? 27.84552 -17.50525 -1.30761 1.000 45.30223 333 VAL A CA 1
ATOM 4484 C C . VAL A 1 283 ? 28.24098 -17.18384 -2.74514 1.000 45.80252 333 VAL A C 1
ATOM 4485 O O . VAL A 1 283 ? 28.97275 -17.94629 -3.38582 1.000 51.16291 333 VAL A O 1
ATOM 4498 N N . ASN A 1 284 ? 27.75371 -16.05350 -3.25683 1.000 45.29180 334 ASN A N 1
ATOM 4499 C CA . ASN A 1 284 ? 28.16214 -15.52067 -4.55757 1.000 48.93467 334 ASN A CA 1
ATOM 4500 C C . ASN A 1 284 ? 28.02133 -16.56052 -5.66870 1.000 52.79847 334 ASN A C 1
ATOM 4501 O O . ASN A 1 284 ? 28.93144 -16.77896 -6.47191 1.000 55.61171 334 ASN A O 1
ATOM 4512 N N . ILE A 1 285 ? 26.85616 -17.19994 -5.72244 1.000 50.69053 335 ILE A N 1
ATOM 4513 C CA . ILE A 1 285 ? 26.53422 -18.15123 -6.78007 1.000 57.40579 335 ILE A CA 1
ATOM 4514 C C . ILE A 1 285 ? 25.24309 -17.70853 -7.45339 1.000 63.98564 335 ILE A C 1
ATOM 4515 O O . ILE A 1 285 ? 24.22227 -17.50680 -6.78541 1.000 61.78839 335 ILE A O 1
ATOM 4531 N N . SER A 1 286 ? 25.29436 -17.56954 -8.77473 1.000 53.19470 336 SER A N 1
ATOM 4532 C CA . SER A 1 286 ? 24.16558 -17.12995 -9.58185 1.000 54.76070 336 SER A CA 1
ATOM 4533 C C . SER A 1 286 ? 23.43486 -18.33968 -10.14932 1.000 52.89957 336 SER A C 1
ATOM 4534 O O . SER A 1 286 ? 24.06178 -19.33563 -10.52182 1.000 70.50887 336 SER A O 1
ATOM 4542 N N . ILE A 1 287 ? 22.10619 -18.24433 -10.21594 1.000 51.58793 337 ILE A N 1
ATOM 4543 C CA . ILE A 1 287 ? 21.25058 -19.34103 -10.65820 1.000 49.73528 337 ILE A CA 1
ATOM 4544 C C . ILE A 1 287 ? 20.29383 -18.82210 -11.72471 1.000 48.24488 337 ILE A C 1
ATOM 4545 O O . ILE A 1 287 ? 19.67514 -17.76714 -11.54628 1.000 54.21394 337 ILE A O 1
ATOM 4561 N N . THR A 1 288 ? 20.15760 -19.57124 -12.81819 1.000 51.99258 338 THR A N 1
ATOM 4562 C CA . THR A 1 288 ? 19.21823 -19.26467 -13.89117 1.000 51.86680 338 THR A CA 1
ATOM 4563 C C . THR A 1 288 ? 18.13899 -20.34537 -13.94452 1.000 56.96951 338 THR A C 1
ATOM 4564 O O . THR A 1 288 ? 18.13853 -21.29367 -13.15376 1.000 52.87775 338 THR A O 1
ATOM 4575 N N . ASN A 1 289 ? 17.20753 -20.19860 -14.89168 1.000 62.62184 339 ASN A N 1
ATOM 4576 C CA . ASN A 1 289 ? 15.99468 -21.00956 -14.87047 1.000 58.03989 339 ASN A CA 1
ATOM 4577 C C . ASN A 1 289 ? 16.19924 -22.42181 -15.40569 1.000 52.21660 339 ASN A C 1
ATOM 4578 O O . ASN A 1 289 ? 15.27424 -23.23569 -15.30965 1.000 49.45409 339 ASN A O 1
ATOM 4589 N N . GLU A 1 290 ? 17.37715 -22.74695 -15.93766 1.000 49.36448 340 GLU A N 1
ATOM 4590 C CA . GLU A 1 290 ? 17.66746 -24.10756 -16.37090 1.000 65.33632 340 GLU A CA 1
ATOM 4591 C C . GLU A 1 290 ? 18.50140 -24.88250 -15.35524 1.000 50.72804 340 GLU A C 1
ATOM 4592 O O . GLU A 1 290 ? 18.96035 -25.98770 -15.66105 1.000 52.95227 340 GLU A O 1
ATOM 4604 N N . GLU A 1 291 ? 18.71045 -24.32949 -14.16159 1.000 61.40790 341 GLU A N 1
ATOM 4605 C CA . GLU A 1 291 ? 19.36033 -25.07352 -13.09047 1.000 55.26165 341 GLU A CA 1
ATOM 4606 C C . GLU A 1 291 ? 18.56240 -26.32794 -12.76222 1.000 47.20028 341 GLU A C 1
ATOM 4607 O O . GLU A 1 291 ? 17.34551 -26.26925 -12.56694 1.000 42.38788 341 GLU A O 1
ATOM 4619 N N . ASP A 1 292 ? 19.25279 -27.46101 -12.67703 1.000 41.36779 342 ASP A N 1
ATOM 4620 C CA . ASP A 1 292 ? 18.60558 -28.70441 -12.28719 1.000 44.60453 342 ASP A CA 1
ATOM 4621 C C . ASP A 1 292 ? 18.41189 -28.75214 -10.77800 1.000 45.25789 342 ASP A C 1
ATOM 4622 O O . ASP A 1 292 ? 19.28015 -28.33205 -10.00793 1.000 42.67772 342 ASP A O 1
ATOM 4631 N N . VAL A 1 293 ? 17.26429 -29.27445 -10.36192 1.000 33.92402 343 VAL A N 1
ATOM 4632 C CA . VAL A 1 293 ? 16.90384 -29.36724 -8.95419 1.000 34.26361 343 VAL A CA 1
ATOM 4633 C C . VAL A 1 293 ? 16.27442 -30.72914 -8.71552 1.000 38.96639 343 VAL A C 1
ATOM 4634 O O . VAL A 1 293 ? 15.52506 -31.23092 -9.55866 1.000 36.52458 343 VAL A O 1
ATOM 4647 N N . VAL A 1 294 ? 16.56404 -31.32228 -7.56395 1.000 36.00502 344 VAL A N 1
ATOM 4648 C CA . VAL A 1 294 ? 15.94626 -32.58114 -7.16341 1.000 35.30777 344 VAL A CA 1
ATOM 4649 C C . VAL A 1 294 ? 14.81724 -32.26017 -6.19342 1.000 32.69797 344 VAL A C 1
ATOM 4650 O O . VAL A 1 294 ? 15.05744 -31.74734 -5.09320 1.000 31.91150 344 VAL A O 1
ATOM 4663 N N . VAL A 1 295 ? 13.58936 -32.56580 -6.59922 1.000 36.12754 345 VAL A N 1
ATOM 4664 C CA . VAL A 1 295 ? 12.39716 -32.27022 -5.81385 1.000 33.01888 345 VAL A CA 1
ATOM 4665 C C . VAL A 1 295 ? 11.95580 -33.55779 -5.13000 1.000 28.95833 345 VAL A C 1
ATOM 4666 O O . VAL A 1 295 ? 11.40829 -34.45932 -5.77421 1.000 33.47434 345 VAL A O 1
ATOM 4679 N N . TYR A 1 296 ? 12.17847 -33.63890 -3.81628 1.000 31.02519 346 TYR A N 1
ATOM 4680 C CA . TYR A 1 296 ? 11.81268 -34.82430 -3.05566 1.000 29.07104 346 TYR A CA 1
ATOM 4681 C C . TYR A 1 296 ? 10.34096 -34.85389 -2.65319 1.000 31.38617 346 TYR A C 1
ATOM 4682 O O . TYR A 1 296 ? 9.84938 -35.91182 -2.24755 1.000 32.13337 346 TYR A O 1
ATOM 4700 N N . ALA A 1 297 ? 9.63319 -33.72523 -2.71996 1.000 30.93778 347 ALA A N 1
ATOM 4701 C CA . ALA A 1 297 ? 8.27358 -33.63249 -2.18226 1.000 29.75194 347 ALA A CA 1
ATOM 4702 C C . ALA A 1 297 ? 7.37102 -32.86880 -3.14403 1.000 35.86915 347 ALA A C 1
ATOM 4703 O O . ALA A 1 297 ? 6.78266 -31.84201 -2.79161 1.000 29.25264 347 ALA A O 1
ATOM 4710 N N . PRO A 1 298 ? 7.21631 -33.36730 -4.37386 1.000 34.07332 348 PRO A N 1
ATOM 4711 C CA . PRO A 1 298 ? 6.31640 -32.67990 -5.31704 1.000 40.28044 348 PRO A CA 1
ATOM 4712 C C . PRO A 1 298 ? 4.87837 -32.59887 -4.82873 1.000 34.58645 348 PRO A C 1
ATOM 4713 O O . PRO A 1 298 ? 4.24030 -31.55010 -4.98578 1.000 35.29801 348 PRO A O 1
ATOM 4724 N N . GLU A 1 299 ? 4.34326 -33.67279 -4.23731 1.000 32.86796 349 GLU A N 1
ATOM 4725 C CA . GLU A 1 299 ? 2.96382 -33.63197 -3.76145 1.000 34.94333 349 GLU A CA 1
ATOM 4726 C C . GLU A 1 299 ? 2.78608 -32.56724 -2.68647 1.000 32.20175 349 GLU A C 1
ATOM 4727 O O . GLU A 1 299 ? 1.74382 -31.90330 -2.62118 1.000 33.12796 349 GLU A O 1
ATOM 4739 N N . TYR A 1 300 ? 3.78907 -32.40507 -1.82059 1.000 31.04452 350 TYR A N 1
ATOM 4740 C CA . TYR A 1 300 ? 3.70201 -31.41536 -0.75378 1.000 30.10726 350 TYR A CA 1
ATOM 4741 C C . TYR A 1 300 ? 3.59074 -30.00487 -1.31787 1.000 29.37596 350 TYR A C 1
ATOM 4742 O O . TYR A 1 300 ? 2.76487 -29.20481 -0.86195 1.000 34.28556 350 TYR A O 1
ATOM 4760 N N . LEU A 1 301 ? 4.42698 -29.67604 -2.30686 1.000 37.07973 351 LEU A N 1
ATOM 4761 C CA . LEU A 1 301 ? 4.35236 -28.35865 -2.92824 1.000 34.89974 351 LEU A CA 1
ATOM 4762 C C . LEU A 1 301 ? 2.99074 -28.13101 -3.57018 1.000 35.07337 351 LEU A C 1
ATOM 4763 O O . LEU A 1 301 ? 2.43376 -27.02952 -3.49303 1.000 37.28833 351 LEU A O 1
ATOM 4779 N N . THR A 1 302 ? 2.44702 -29.15701 -4.22881 1.000 30.93931 352 THR A N 1
ATOM 4780 C CA . THR A 1 302 ? 1.12180 -29.03115 -4.82262 1.000 37.96726 352 THR A CA 1
ATOM 4781 C C . THR A 1 302 ? 0.07118 -28.75878 -3.75294 1.000 34.52632 352 THR A C 1
ATOM 4782 O O . THR A 1 302 ? -0.80915 -27.91015 -3.93725 1.000 36.14581 352 THR A O 1
ATOM 4793 N N . LYS A 1 303 ? 0.15005 -29.46603 -2.62381 1.000 34.95736 353 LYS A N 1
ATOM 4794 C CA . LYS A 1 303 ? -0.80203 -29.26225 -1.53984 1.000 33.93942 353 LYS A CA 1
ATOM 4795 C C . LYS A 1 303 ? -0.61283 -27.92227 -0.84827 1.000 40.24347 353 LYS A C 1
ATOM 4796 O O . LYS A 1 303 ? -1.56223 -27.40208 -0.25159 1.000 37.23069 353 LYS A O 1
ATOM 4815 N N . LEU A 1 304 ? 0.59151 -27.35849 -0.91601 1.000 34.91281 354 LEU A N 1
ATOM 4816 C CA . LEU A 1 304 ? 0.87019 -26.09361 -0.25190 1.000 34.26839 354 LEU A CA 1
ATOM 4817 C C . LEU A 1 304 ? 0.15326 -24.93136 -0.92887 1.000 43.19183 354 LEU A C 1
ATOM 4818 O O . LEU A 1 304 ? -0.13518 -23.92435 -0.27365 1.000 49.03390 354 LEU A O 1
ATOM 4834 N N . LYS A 1 305 ? -0.15723 -25.06152 -2.22049 1.000 41.89924 355 LYS A N 1
ATOM 4835 C CA . LYS A 1 305 ? -0.72771 -23.91164 -2.95060 1.000 36.16789 355 LYS A CA 1
ATOM 4836 C C . LYS A 1 305 ? -2.01748 -23.43601 -2.32633 1.000 41.50164 355 LYS A C 1
ATOM 4837 O O . LYS A 1 305 ? -2.10268 -22.23815 -1.95824 1.000 45.98869 355 LYS A O 1
ATOM 4856 N N . PRO A 1 306 ? -3.06400 -24.24704 -2.15323 1.000 43.71182 356 PRO A N 1
ATOM 4857 C CA . PRO A 1 306 ? -4.29938 -23.73782 -1.54748 1.000 38.20381 356 PRO A CA 1
ATOM 4858 C C . PRO A 1 306 ? -4.15955 -23.41699 -0.06786 1.000 39.68421 356 PRO A C 1
ATOM 4859 O O . PRO A 1 306 ? -4.97486 -22.65165 0.46077 1.000 51.01522 356 PRO A O 1
ATOM 4870 N N . ILE A 1 307 ? -3.15710 -23.97062 0.61738 1.000 34.98134 357 ILE A N 1
ATOM 4871 C CA . ILE A 1 307 ? -2.96547 -23.65826 2.03037 1.000 40.34838 357 ILE A CA 1
ATOM 4872 C C . ILE A 1 307 ? -2.50819 -22.21400 2.19913 1.000 40.13025 357 ILE A C 1
ATOM 4873 O O . ILE A 1 307 ? -3.09957 -21.44284 2.96417 1.000 39.43117 357 ILE A O 1
ATOM 4889 N N . LEU A 1 308 ? -1.44588 -21.82665 1.48598 1.000 45.43257 358 LEU A N 1
ATOM 4890 C CA . LEU A 1 308 ? -0.79878 -20.54517 1.74119 1.000 51.86371 358 LEU A CA 1
ATOM 4891 C C . LEU A 1 308 ? -1.58808 -19.35638 1.20433 1.000 47.58393 358 LEU A C 1
ATOM 4892 O O . LEU A 1 308 ? -1.32996 -18.22524 1.62965 1.000 50.87867 358 LEU A O 1
ATOM 4908 N N . THR A 1 309 ? -2.53441 -19.56951 0.28638 1.000 42.80402 359 THR A N 1
ATOM 4909 C CA . THR A 1 309 ? -3.37497 -18.46047 -0.15012 1.000 46.68702 359 THR A CA 1
ATOM 4910 C C . THR A 1 309 ? -4.31481 -17.98193 0.94924 1.000 38.41697 359 THR A C 1
ATOM 4911 O O . THR A 1 309 ? -4.89564 -16.89945 0.81975 1.000 42.61636 359 THR A O 1
ATOM 4922 N N . LYS A 1 310 ? -4.48030 -18.75943 2.01718 1.000 41.48680 360 LYS A N 1
ATOM 4923 C CA . LYS A 1 310 ? -5.41811 -18.42787 3.07938 1.000 45.72165 360 LYS A CA 1
ATOM 4924 C C . LYS A 1 310 ? -4.78199 -17.63314 4.21036 1.000 50.58974 360 LYS A C 1
ATOM 4925 O O . LYS A 1 310 ? -5.50163 -17.17535 5.10421 1.000 53.81588 360 LYS A O 1
ATOM 4944 N N . TYR A 1 311 ? -3.46784 -17.43835 4.18449 1.000 40.16567 361 TYR A N 1
ATOM 4945 C CA . TYR A 1 311 ? -2.74682 -16.85297 5.30288 1.000 44.34721 361 TYR A CA 1
ATOM 4946 C C . TYR A 1 311 ? -2.03438 -15.57919 4.87788 1.000 39.42313 361 TYR A C 1
ATOM 4947 O O . TYR A 1 311 ? -1.62432 -15.42826 3.72304 1.000 41.33554 361 TYR A O 1
ATOM 4965 N N . SER A 1 312 ? -1.90028 -14.66178 5.82727 1.000 38.59744 362 SER A N 1
ATOM 4966 C CA . SER A 1 312 ? -1.22171 -13.39928 5.59457 1.000 48.55159 362 SER A CA 1
ATOM 4967 C C . SER A 1 312 ? 0.28272 -13.55172 5.79307 1.000 37.16602 362 SER A C 1
ATOM 4968 O O . SER A 1 312 ? 0.76877 -14.53623 6.35362 1.000 34.22587 362 SER A O 1
ATOM 4976 N N . ALA A 1 313 ? 1.02405 -12.54296 5.32820 1.000 38.36118 363 ALA A N 1
ATOM 4977 C CA . ALA A 1 313 ? 2.44190 -12.45194 5.65308 1.000 39.66420 363 ALA A CA 1
ATOM 4978 C C . ALA A 1 313 ? 2.65979 -12.54825 7.15641 1.000 40.06733 363 ALA A C 1
ATOM 4979 O O . ALA A 1 313 ? 3.57376 -13.24000 7.62216 1.000 33.64988 363 ALA A O 1
ATOM 4986 N N . ARG A 1 314 ? 1.81904 -11.86191 7.93244 1.000 40.35032 364 ARG A N 1
ATOM 4987 C CA . ARG A 1 314 ? 1.95270 -11.88239 9.38334 1.000 39.55237 364 ARG A CA 1
ATOM 4988 C C . ARG A 1 314 ? 1.77384 -13.29237 9.93247 1.000 38.29705 364 ARG A C 1
ATOM 4989 O O . ARG A 1 314 ? 2.54967 -13.74159 10.78417 1.000 33.78629 364 ARG A O 1
ATOM 5010 N N . ASP A 1 315 ? 0.73350 -13.99688 9.47815 1.000 32.73883 365 ASP A N 1
ATOM 5011 C CA . ASP A 1 315 ? 0.50042 -15.35609 9.95394 1.000 31.64402 365 ASP A CA 1
ATOM 5012 C C . ASP A 1 315 ? 1.70287 -16.24717 9.66784 1.000 31.33408 365 ASP A C 1
ATOM 5013 O O . ASP A 1 315 ? 2.12281 -17.03693 10.52217 1.000 33.93407 365 ASP A O 1
ATOM 5022 N N . LEU A 1 316 ? 2.26564 -16.13774 8.46267 1.000 35.25531 366 LEU A N 1
ATOM 5023 C CA . LEU A 1 316 ? 3.39674 -16.97874 8.09189 1.000 29.04002 366 LEU A CA 1
ATOM 5024 C C . LEU A 1 316 ? 4.62922 -16.63938 8.91874 1.000 31.12003 366 LEU A C 1
ATOM 5025 O O . LEU A 1 316 ? 5.31457 -17.53854 9.41862 1.000 31.90378 366 LEU A O 1
ATOM 5041 N N . GLN A 1 317 ? 4.92030 -15.34970 9.09354 1.000 30.75273 367 GLN A N 1
ATOM 5042 C CA . GLN A 1 317 ? 6.11657 -14.98182 9.83951 1.000 31.26365 367 GLN A CA 1
ATOM 5043 C C . GLN A 1 317 ? 5.99696 -15.35071 11.31285 1.000 34.14809 367 GLN A C 1
ATOM 5044 O O . GLN A 1 317 ? 7.01231 -15.61823 11.96563 1.000 31.57865 367 GLN A O 1
ATOM 5058 N N . ASN A 1 318 ? 4.77856 -15.35717 11.86013 1.000 33.04949 368 ASN A N 1
ATOM 5059 C CA . ASN A 1 318 ? 4.60256 -15.79145 13.24176 1.000 29.89862 368 ASN A CA 1
ATOM 5060 C C . ASN A 1 318 ? 5.04305 -17.24116 13.41854 1.000 28.28470 368 ASN A C 1
ATOM 5061 O O . ASN A 1 318 ? 5.65411 -17.59134 14.43442 1.000 29.18919 368 ASN A O 1
ATOM 5072 N N . LEU A 1 319 ? 4.74737 -18.10112 12.43919 1.000 29.16266 369 LEU A N 1
ATOM 5073 C CA . LEU A 1 319 ? 5.24776 -19.47157 12.49180 1.000 28.86294 369 LEU A CA 1
ATOM 5074 C C . LEU A 1 319 ? 6.73208 -19.53620 12.15028 1.000 28.36512 369 LEU A C 1
ATOM 5075 O O . LEU A 1 319 ? 7.49210 -20.26792 12.79590 1.000 28.81333 369 LEU A O 1
ATOM 5091 N N . MET A 1 320 ? 7.15838 -18.80050 11.12065 1.000 25.97699 370 MET A N 1
ATOM 5092 C CA . MET A 1 320 ? 8.52847 -18.92981 10.63468 1.000 27.31990 370 MET A CA 1
ATOM 5093 C C . MET A 1 320 ? 9.52810 -18.50446 11.70180 1.000 31.35096 370 MET A C 1
ATOM 5094 O O . MET A 1 320 ? 10.48972 -19.22581 11.99167 1.000 28.47584 370 MET A O 1
ATOM 5108 N N . SER A 1 321 ? 9.31097 -17.33893 12.31176 1.000 29.68554 371 SER A N 1
ATOM 5109 C CA . SER A 1 321 ? 10.23504 -16.87519 13.34006 1.000 29.20292 371 SER A CA 1
ATOM 5110 C C . SER A 1 321 ? 10.14296 -17.73501 14.59464 1.000 29.19464 371 SER A C 1
ATOM 5111 O O . SER A 1 321 ? 11.15808 -17.98832 15.25208 1.000 25.96325 371 SER A O 1
ATOM 5119 N N . TRP A 1 322 ? 8.93669 -18.20308 14.94282 1.000 26.82471 372 TRP A N 1
ATOM 5120 C CA . TRP A 1 322 ? 8.79828 -19.09023 16.09491 1.000 27.33972 372 TRP A CA 1
ATOM 5121 C C . TRP A 1 322 ? 9.65971 -20.33698 15.93465 1.000 26.26492 372 TRP A C 1
ATOM 5122 O O . TRP A 1 322 ? 10.34215 -20.75698 16.87614 1.000 26.30629 372 TRP A O 1
ATOM 5143 N N . ARG A 1 323 ? 9.64889 -20.93759 14.74301 1.000 30.61135 373 ARG A N 1
ATOM 5144 C CA . ARG A 1 323 ? 10.41213 -22.16118 14.52962 1.000 26.57525 373 ARG A CA 1
ATOM 5145 C C . ARG A 1 323 ? 11.90437 -21.93881 14.74559 1.000 28.45380 373 ARG A C 1
ATOM 5146 O O . ARG A 1 323 ? 12.61962 -22.87562 15.11533 1.000 30.04772 373 ARG A O 1
ATOM 5167 N N . PHE A 1 324 ? 12.39377 -20.71418 14.53905 1.000 24.44445 374 PHE A N 1
ATOM 5168 C CA . PHE A 1 324 ? 13.77944 -20.40403 14.88408 1.000 25.41814 374 PHE A CA 1
ATOM 5169 C C . PHE A 1 324 ? 13.91176 -20.09923 16.37227 1.000 28.37409 374 PHE A C 1
ATOM 5170 O O . PHE A 1 324 ? 14.81465 -20.61227 17.04194 1.000 30.17050 374 PHE A O 1
ATOM 5187 N N . ILE A 1 325 ? 13.00949 -19.26935 16.90427 1.000 25.78540 375 ILE A N 1
ATOM 5188 C CA . ILE A 1 325 ? 13.10826 -18.83729 18.29539 1.000 24.73425 375 ILE A CA 1
ATOM 5189 C C . ILE A 1 325 ? 13.06928 -20.03547 19.23422 1.000 26.44700 375 ILE A C 1
ATOM 5190 O O . ILE A 1 325 ? 13.82750 -20.09916 20.20884 1.000 28.14461 375 ILE A O 1
ATOM 5206 N N . MET A 1 326 ? 12.19878 -21.01042 18.95756 1.000 24.46603 376 MET A N 1
ATOM 5207 C CA . MET A 1 326 ? 12.07454 -22.14102 19.87204 1.000 24.99371 376 MET A CA 1
ATOM 5208 C C . MET A 1 326 ? 13.40428 -22.86991 20.03397 1.000 27.14465 376 MET A C 1
ATOM 5209 O O . MET A 1 326 ? 13.65112 -23.48430 21.07877 1.000 28.81829 376 MET A O 1
ATOM 5223 N N . ASP A 1 327 ? 14.28490 -22.78523 19.03151 1.000 29.21014 377 ASP A N 1
ATOM 5224 C CA . ASP A 1 327 ? 15.61934 -23.35832 19.14424 1.000 31.07655 377 ASP A CA 1
ATOM 5225 C C . ASP A 1 327 ? 16.57659 -22.49576 19.95886 1.000 34.40337 377 ASP A C 1
ATOM 5226 O O . ASP A 1 327 ? 17.56174 -23.02176 20.48848 1.000 39.41163 377 ASP A O 1
ATOM 5235 N N . LEU A 1 328 ? 16.32649 -21.18806 20.05471 1.000 27.30071 378 LEU A N 1
ATOM 5236 C CA . LEU A 1 328 ? 17.29479 -20.27070 20.64186 1.000 31.34726 378 LEU A CA 1
ATOM 5237 C C . LEU A 1 328 ? 17.09055 -20.02370 22.13117 1.000 32.53703 378 LEU A C 1
ATOM 5238 O O . LEU A 1 328 ? 18.04215 -19.61341 22.80655 1.000 31.86933 378 LEU A O 1
ATOM 5254 N N . VAL A 1 329 ? 15.88332 -20.25034 22.66168 1.000 28.83133 379 VAL A N 1
ATOM 5255 C CA . VAL A 1 329 ? 15.60287 -19.86215 24.04216 1.000 31.16934 379 VAL A CA 1
ATOM 5256 C C . VAL A 1 329 ? 16.52446 -20.58320 25.01483 1.000 30.20567 379 VAL A C 1
ATOM 5257 O O . VAL A 1 329 ? 16.78802 -20.08527 26.11618 1.000 34.08882 379 VAL A O 1
ATOM 5270 N N . SER A 1 330 ? 17.01448 -21.76323 24.64919 1.000 31.88775 380 SER A N 1
ATOM 5271 C CA . SER A 1 330 ? 17.87307 -22.49878 25.56881 1.000 38.27342 380 SER A CA 1
ATOM 5272 C C . SER A 1 330 ? 19.31662 -22.01091 25.53303 1.000 40.02317 380 SER A C 1
ATOM 5273 O O . SER A 1 330 ? 20.14232 -22.51178 26.30416 1.000 44.41276 380 SER A O 1
ATOM 5281 N N . SER A 1 331 ? 19.63258 -21.04642 24.66853 1.000 33.88680 381 SER A N 1
ATOM 5282 C CA . SER A 1 331 ? 20.91920 -20.36485 24.67535 1.000 31.95504 381 SER A CA 1
ATOM 5283 C C . SER A 1 331 ? 20.84872 -19.00404 25.36350 1.000 36.40203 381 SER A C 1
ATOM 5284 O O . SER A 1 331 ? 21.84169 -18.26918 25.36694 1.000 36.50464 381 SER A O 1
ATOM 5292 N N . LEU A 1 332 ? 19.70143 -18.66117 25.95174 1.000 29.01882 382 LEU A N 1
ATOM 5293 C CA . LEU A 1 332 ? 19.49086 -17.39102 26.62285 1.000 30.12456 382 LEU A CA 1
ATOM 5294 C C . LEU A 1 332 ? 19.46691 -17.60142 28.14123 1.000 30.30539 382 LEU A C 1
ATOM 5295 O O . LEU A 1 332 ? 19.90392 -18.64529 28.64564 1.000 31.84242 382 LEU A O 1
ATOM 5311 N N . SER A 1 333 ? 18.95328 -16.61041 28.86719 1.000 29.06583 383 SER A N 1
ATOM 5312 C CA . SER A 1 333 ? 18.99621 -16.63289 30.31844 1.000 32.85687 383 SER A CA 1
ATOM 5313 C C . SER A 1 333 ? 18.06393 -17.70514 30.88063 1.000 36.62297 383 SER A C 1
ATOM 5314 O O . SER A 1 333 ? 17.21834 -18.27470 30.18363 1.000 29.42244 383 SER A O 1
ATOM 5322 N N . ARG A 1 334 ? 18.23727 -17.96392 32.17977 1.000 36.51434 384 ARG A N 1
ATOM 5323 C CA . ARG A 1 334 ? 17.42355 -18.94775 32.88600 1.000 38.10624 384 ARG A CA 1
ATOM 5324 C C . ARG A 1 334 ? 15.93662 -18.73905 32.63177 1.000 33.29592 384 ARG A C 1
ATOM 5325 O O . ARG A 1 334 ? 15.20163 -19.70156 32.38491 1.000 32.84537 384 ARG A O 1
ATOM 5346 N N . THR A 1 335 ? 15.47179 -17.48870 32.68676 1.000 32.48948 385 THR A N 1
ATOM 5347 C CA . THR A 1 335 ? 14.04845 -17.22680 32.49817 1.000 37.20663 385 THR A CA 1
ATOM 5348 C C . THR A 1 335 ? 13.56672 -17.74564 31.14785 1.000 35.53006 385 THR A C 1
ATOM 5349 O O . THR A 1 335 ? 12.48918 -18.34536 31.05298 1.000 34.29944 385 THR A O 1
ATOM 5360 N N . TYR A 1 336 ? 14.34992 -17.52498 30.09001 1.000 31.13973 386 TYR A N 1
ATOM 5361 C CA . TYR A 1 336 ? 13.98723 -18.05852 28.78156 1.000 29.96001 386 TYR A CA 1
ATOM 5362 C C . TYR A 1 336 ? 14.13277 -19.57291 28.74163 1.000 27.45182 386 TYR A C 1
ATOM 5363 O O . TYR A 1 336 ? 13.30559 -20.26538 28.13626 1.000 27.14827 386 TYR A O 1
ATOM 5381 N N . LYS A 1 337 ? 15.17812 -20.10757 29.37589 1.000 27.91100 387 LYS A N 1
ATOM 5382 C CA . LYS A 1 337 ? 15.34997 -21.55459 29.40567 1.000 26.37231 387 LYS A CA 1
ATOM 5383 C C . LYS A 1 337 ? 14.14121 -22.23797 30.03389 1.000 30.18635 387 LYS A C 1
ATOM 5384 O O . LYS A 1 337 ? 13.66767 -23.26341 29.53050 1.000 29.87677 387 LYS A O 1
ATOM 5403 N N . GLU A 1 338 ? 13.62954 -21.68429 31.14022 1.000 31.65381 388 GLU A N 1
ATOM 5404 C CA . GLU A 1 338 ? 12.55232 -22.33129 31.88080 1.000 31.84536 388 GLU A CA 1
ATOM 5405 C C . GLU A 1 338 ? 11.24307 -22.35718 31.10250 1.000 32.20176 388 GLU A C 1
ATOM 5406 O O . GLU A 1 338 ? 10.39346 -23.21360 31.37356 1.000 30.36856 388 GLU A O 1
ATOM 5418 N N . SER A 1 339 ? 11.05999 -21.44419 30.14422 1.000 31.93050 389 SER A N 1
ATOM 5419 C CA . SER A 1 339 ? 9.82350 -21.41285 29.37291 1.000 32.99766 389 SER A CA 1
ATOM 5420 C C . SER A 1 339 ? 9.60241 -22.70184 28.59081 1.000 28.70508 389 SER A C 1
ATOM 5421 O O . SER A 1 339 ? 8.47214 -22.97352 28.17212 1.000 32.73796 389 SER A O 1
ATOM 5429 N N . ARG A 1 340 ? 10.64478 -23.50813 28.40397 1.000 27.35620 390 ARG A N 1
ATOM 5430 C CA . ARG A 1 340 ? 10.56646 -24.73877 27.62592 1.000 31.42917 390 ARG A CA 1
ATOM 5431 C C . ARG A 1 340 ? 10.23824 -25.96858 28.47073 1.000 29.43903 390 ARG A C 1
ATOM 5432 O O . ARG A 1 340 ? 10.08125 -27.05972 27.91301 1.000 27.60635 390 ARG A O 1
ATOM 5453 N N . ASN A 1 341 ? 10.08235 -25.81685 29.78820 1.000 29.16924 391 ASN A N 1
ATOM 5454 C CA . ASN A 1 341 ? 10.03098 -26.97736 30.67573 1.000 30.13430 391 ASN A CA 1
ATOM 5455 C C . ASN A 1 341 ? 8.88158 -27.92220 30.33492 1.000 28.06795 391 ASN A C 1
ATOM 5456 O O . ASN A 1 341 ? 9.07900 -29.13822 30.23151 1.000 30.18027 391 ASN A O 1
ATOM 5467 N N . ALA A 1 342 ? 7.65948 -27.39651 30.21359 1.000 33.15441 392 ALA A N 1
ATOM 5468 C CA . ALA A 1 342 ? 6.51411 -28.27540 29.98798 1.000 34.38230 392 ALA A CA 1
ATOM 5469 C C . ALA A 1 342 ? 6.57022 -28.91299 28.60396 1.000 29.98017 392 ALA A C 1
ATOM 5470 O O . ALA A 1 342 ? 6.17064 -30.07045 28.42855 1.000 30.33627 392 ALA A O 1
ATOM 5477 N N . PHE A 1 343 ? 7.04531 -28.16451 27.60734 1.000 31.69284 393 PHE A N 1
ATOM 5478 C CA . PHE A 1 343 ? 7.21394 -28.71048 26.26399 1.000 25.47454 393 PHE A CA 1
ATOM 5479 C C . PHE A 1 343 ? 8.21237 -29.86241 26.27061 1.000 27.41656 393 PHE A C 1
ATOM 5480 O O . PHE A 1 343 ? 7.94933 -30.93448 25.71280 1.000 27.78431 393 PHE A O 1
ATOM 5497 N N . ARG A 1 344 ? 9.35940 -29.66353 26.92605 1.000 24.16036 394 ARG A N 1
ATOM 5498 C CA . ARG A 1 344 ? 10.35279 -30.72653 27.03858 1.000 22.89617 394 ARG A CA 1
ATOM 5499 C C . ARG A 1 344 ? 9.78133 -31.95237 27.74156 1.000 20.81664 394 ARG A C 1
ATOM 5500 O O . ARG A 1 344 ? 10.00657 -33.08915 27.30559 1.000 26.04916 394 ARG A O 1
ATOM 5521 N N . LYS A 1 345 ? 9.05508 -31.75138 28.83890 1.000 23.67227 395 LYS A N 1
ATOM 5522 C CA . LYS A 1 345 ? 8.48700 -32.89393 29.54515 1.000 29.67478 395 LYS A CA 1
ATOM 5523 C C . LYS A 1 345 ? 7.49923 -33.65019 28.66129 1.000 31.36339 395 LYS A C 1
ATOM 5524 O O . LYS A 1 345 ? 7.43021 -34.88361 28.71258 1.000 29.81195 395 LYS A O 1
ATOM 5543 N N . ALA A 1 346 ? 6.74025 -32.93407 27.82527 1.000 26.68006 396 ALA A N 1
ATOM 5544 C CA . ALA A 1 346 ? 5.72897 -33.59421 27.00532 1.000 24.67749 396 ALA A CA 1
ATOM 5545 C C . ALA A 1 346 ? 6.35151 -34.43073 25.89362 1.000 31.92087 396 ALA A C 1
ATOM 5546 O O . ALA A 1 346 ? 5.81067 -35.48392 25.53548 1.000 30.59170 396 ALA A O 1
ATOM 5553 N N . LEU A 1 347 ? 7.47601 -33.98704 25.33629 1.000 27.39879 397 LEU A N 1
ATOM 5554 C CA . LEU A 1 347 ? 8.11413 -34.71352 24.24769 1.000 28.43127 397 LEU A CA 1
ATOM 5555 C C . LEU A 1 347 ? 9.08947 -35.77231 24.73105 1.000 28.86211 397 LEU A C 1
ATOM 5556 O O . LEU A 1 347 ? 9.30939 -36.76910 24.03103 1.000 26.16067 397 LEU A O 1
ATOM 5572 N N . TYR A 1 348 ? 9.67487 -35.57344 25.91088 1.000 26.85715 398 TYR A N 1
ATOM 5573 C CA . TYR A 1 348 ? 10.76437 -36.40980 26.39356 1.000 26.74936 398 TYR A CA 1
ATOM 5574 C C . TYR A 1 348 ? 10.54084 -36.99521 27.77675 1.000 27.20679 398 TYR A C 1
ATOM 5575 O O . TYR A 1 348 ? 11.24813 -37.94453 28.13753 1.000 27.21797 398 TYR A O 1
ATOM 5593 N N . GLY A 1 349 ? 9.58627 -36.48357 28.55353 1.000 22.13984 399 GLY A N 1
ATOM 5594 C CA . GLY A 1 349 ? 9.33697 -36.96181 29.89661 1.000 28.15336 399 GLY A CA 1
ATOM 5595 C C . GLY A 1 349 ? 10.32106 -36.48567 30.94057 1.000 29.44778 399 GLY A C 1
ATOM 5596 O O . GLY A 1 349 ? 10.15636 -36.81655 32.12246 1.000 23.56156 399 GLY A O 1
ATOM 5600 N N . THR A 1 350 ? 11.33055 -35.71971 30.55056 1.000 27.70966 400 THR A N 1
ATOM 5601 C CA . THR A 1 350 ? 12.35896 -35.27566 31.47601 1.000 25.22325 400 THR A CA 1
ATOM 5602 C C . THR A 1 350 ? 11.87127 -34.09431 32.30498 1.000 25.27809 400 THR A C 1
ATOM 5603 O O . THR A 1 350 ? 11.07758 -33.26805 31.84722 1.000 29.96964 400 THR A O 1
ATOM 5614 N N . THR A 1 351 ? 12.35877 -34.02291 33.54059 1.000 25.22305 401 THR A N 1
ATOM 5615 C CA . THR A 1 351 ? 11.97915 -32.97069 34.47384 1.000 26.07444 401 THR A CA 1
ATOM 5616 C C . THR A 1 351 ? 13.07842 -31.94240 34.68192 1.000 29.25838 401 THR A C 1
ATOM 5617 O O . THR A 1 351 ? 12.88040 -30.98297 35.43462 1.000 29.93555 401 THR A O 1
ATOM 5628 N N . SER A 1 352 ? 14.22778 -32.12301 34.04009 1.000 28.34176 402 SER A N 1
ATOM 5629 C CA . SER A 1 352 ? 15.39186 -31.27360 34.23655 1.000 34.51489 402 SER A CA 1
ATOM 5630 C C . SER A 1 352 ? 16.25867 -31.38836 32.99185 1.000 30.50449 402 SER A C 1
ATOM 5631 O O . SER A 1 352 ? 16.24091 -32.41426 32.30528 1.000 26.45407 402 SER A O 1
ATOM 5639 N N . GLU A 1 353 ? 16.98932 -30.32030 32.68487 1.000 29.58584 403 GLU A N 1
ATOM 5640 C CA . GLU A 1 353 ? 17.98187 -30.39212 31.62335 1.000 3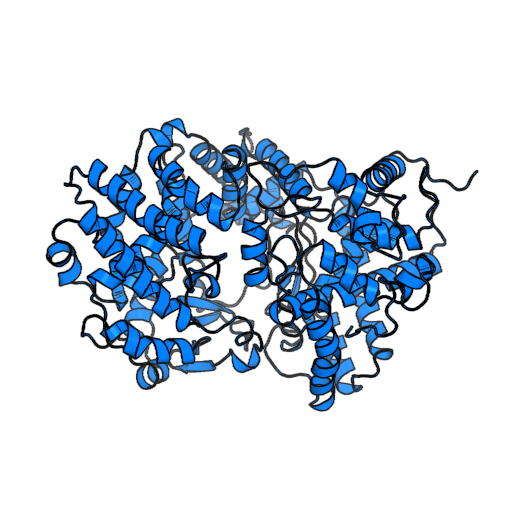1.82442 403 GLU A CA 1
ATOM 5641 C C . GLU A 1 353 ? 19.24386 -31.06097 32.15436 1.000 23.84730 403 GLU A C 1
ATOM 5642 O O . GLU A 1 353 ? 19.55039 -30.99588 33.35022 1.000 23.69136 403 GLU A O 1
ATOM 5654 N N . THR A 1 354 ? 19.98057 -31.70340 31.25194 1.000 26.65636 404 THR A N 1
ATOM 5655 C CA . THR A 1 354 ? 21.24667 -32.30819 31.63107 1.000 26.44122 404 THR A CA 1
ATOM 5656 C C . THR A 1 354 ? 22.21088 -31.22920 32.12106 1.000 24.79166 404 THR A C 1
ATOM 5657 O O . THR A 1 354 ? 22.02188 -30.03090 31.88953 1.000 29.88269 404 THR A O 1
ATOM 5668 N N . ALA A 1 355 ? 23.25009 -31.67419 32.82388 1.000 24.70926 405 ALA A N 1
ATOM 5669 C CA . ALA A 1 355 ? 24.25382 -30.76380 33.35453 1.000 22.36072 405 ALA A CA 1
ATOM 5670 C C . ALA A 1 355 ? 24.77600 -29.83771 32.26531 1.000 27.51511 405 ALA A C 1
ATOM 5671 O O . ALA A 1 355 ? 24.97651 -30.24826 31.11968 1.000 26.09235 405 ALA A O 1
ATOM 5678 N N . THR A 1 356 ? 25.00497 -28.57703 32.63545 1.000 23.95338 406 THR A N 1
ATOM 5679 C CA . THR A 1 356 ? 25.49826 -27.60207 31.67115 1.000 23.51963 406 THR A CA 1
ATOM 5680 C C . THR A 1 356 ? 26.77360 -28.08758 30.99295 1.000 20.28325 406 THR A C 1
ATOM 5681 O O . THR A 1 356 ? 26.91204 -27.97906 29.76927 1.000 24.51187 406 THR A O 1
ATOM 5692 N N . TRP A 1 357 ? 27.71549 -28.63969 31.76142 1.000 26.16014 407 TRP A N 1
ATOM 5693 C CA . TRP A 1 357 ? 28.96972 -29.06168 31.14722 1.000 22.93400 407 TRP A CA 1
ATOM 5694 C C . TRP A 1 357 ? 28.75141 -30.19504 30.15084 1.000 22.24189 407 TRP A C 1
ATOM 5695 O O . TRP A 1 357 ? 29.50445 -30.31608 29.17809 1.000 22.48344 407 TRP A O 1
ATOM 5716 N N . ARG A 1 358 ? 27.71907 -31.01605 30.35154 1.000 23.35573 408 ARG A N 1
ATOM 5717 C CA . ARG A 1 358 ? 27.43731 -32.08450 29.39708 1.000 24.75859 408 ARG A CA 1
ATOM 5718 C C . ARG A 1 358 ? 26.87384 -31.52170 28.09651 1.000 23.28427 408 ARG A C 1
ATOM 5719 O O . ARG A 1 358 ? 27.34686 -31.86249 27.00433 1.000 23.73760 408 ARG A O 1
ATOM 5740 N N . ARG A 1 359 ? 25.85532 -30.66004 28.19412 1.000 23.12650 409 ARG A N 1
ATOM 5741 C CA . ARG A 1 359 ? 25.31896 -30.00366 27.00620 1.000 20.99858 409 ARG A CA 1
ATOM 5742 C C . ARG A 1 359 ? 26.41675 -29.27624 26.24621 1.000 19.68246 409 ARG A C 1
ATOM 5743 O O . ARG A 1 359 ? 26.46941 -29.32286 25.01114 1.000 23.04389 409 ARG A O 1
ATOM 5764 N N . CYS A 1 360 ? 27.31374 -28.61121 26.97459 1.000 22.43384 410 CYS A N 1
ATOM 5765 C CA . CYS A 1 360 ? 28.34934 -27.80723 26.33876 1.000 24.24256 410 CYS A CA 1
ATOM 5766 C C . CYS A 1 360 ? 29.40830 -28.68228 25.68234 1.000 21.34207 410 CYS A C 1
ATOM 5767 O O . CYS A 1 360 ? 29.81719 -28.41914 24.54457 1.000 21.61608 410 CYS A O 1
ATOM 5774 N N . ALA A 1 361 ? 29.85112 -29.73720 26.36756 1.000 21.52967 411 ALA A N 1
ATOM 5775 C CA . ALA A 1 361 ? 30.78168 -30.67100 25.74607 1.000 26.90935 411 ALA A CA 1
ATOM 5776 C C . ALA A 1 361 ? 30.20730 -31.22900 24.44830 1.000 23.93290 411 ALA A C 1
ATOM 5777 O O . ALA A 1 361 ? 30.90197 -31.28515 23.42710 1.000 21.50467 411 ALA A O 1
ATOM 5784 N N . ASN A 1 362 ? 28.92978 -31.62002 24.45801 1.000 21.44270 412 ASN A N 1
ATOM 5785 C CA . ASN A 1 362 ? 28.31957 -32.16608 23.24920 1.000 24.35618 412 ASN A CA 1
ATOM 5786 C C . ASN A 1 362 ? 28.18879 -31.10578 22.16580 1.000 21.57168 412 ASN A C 1
ATOM 5787 O O . ASN A 1 362 ? 28.34423 -31.40615 20.97574 1.000 22.69015 412 ASN A O 1
ATOM 5798 N N . TYR A 1 363 ? 27.87928 -29.86676 22.55368 1.000 23.66106 413 TYR A N 1
ATOM 5799 C CA . TYR A 1 363 ? 27.75467 -28.79977 21.56981 1.000 21.11331 413 TYR A CA 1
ATOM 5800 C C . TYR A 1 363 ? 29.08338 -28.55567 20.86134 1.000 21.10322 413 TYR A C 1
ATOM 5801 O O . TYR A 1 363 ? 29.13346 -28.43256 19.63166 1.000 23.32388 413 TYR A O 1
ATOM 5819 N N . VAL A 1 364 ? 30.17845 -28.48353 21.62463 1.000 22.38151 414 VAL A N 1
ATOM 5820 C CA . VAL A 1 364 ? 31.48315 -28.24705 21.01411 1.000 22.52525 414 VAL A CA 1
ATOM 5821 C C . VAL A 1 364 ? 31.88173 -29.42519 20.13579 1.000 21.05301 414 VAL A C 1
ATOM 5822 O O . VAL A 1 364 ? 32.47453 -29.24636 19.06495 1.000 22.51022 414 VAL A O 1
ATOM 5835 N N . ASN A 1 365 ? 31.59647 -30.64798 20.59110 1.000 23.62171 415 ASN A N 1
ATOM 5836 C CA . ASN A 1 365 ? 31.88574 -31.83935 19.79800 1.000 21.87616 415 ASN A CA 1
ATOM 5837 C C . ASN A 1 365 ? 31.08114 -31.84149 18.50189 1.000 26.21975 415 ASN A C 1
ATOM 5838 O O . ASN A 1 365 ? 31.59273 -32.22740 17.44535 1.000 23.92872 415 ASN A O 1
ATOM 5849 N N . GLY A 1 366 ? 29.82663 -31.39035 18.55534 1.000 23.22830 416 GLY A N 1
ATOM 5850 C CA . GLY A 1 366 ? 29.00032 -31.38029 17.35965 1.000 24.53899 416 GLY A CA 1
ATOM 5851 C C . GLY A 1 366 ? 29.42385 -30.35107 16.32991 1.000 24.37842 416 GLY A C 1
ATOM 5852 O O . GLY A 1 366 ? 29.18460 -30.53217 15.13146 1.000 25.73305 416 GLY A O 1
ATOM 5856 N N . ASN A 1 367 ? 30.05390 -29.26284 16.77016 1.000 22.22789 417 ASN A N 1
ATOM 5857 C CA . ASN A 1 367 ? 30.43098 -28.18464 15.86780 1.000 23.10117 417 ASN A CA 1
ATOM 5858 C C . ASN A 1 367 ? 31.90917 -28.17477 15.51105 1.000 25.60755 417 ASN A C 1
ATOM 5859 O O . ASN A 1 367 ? 32.28048 -27.56236 14.50309 1.000 27.17138 417 ASN A O 1
ATOM 5870 N N . MET A 1 368 ? 32.74885 -28.84846 16.29533 1.000 26.59425 418 MET A N 1
ATOM 5871 C CA . MET A 1 368 ? 34.18068 -28.95004 16.03250 1.000 25.64389 418 MET A CA 1
ATOM 5872 C C . MET A 1 368 ? 34.60478 -30.41083 16.18053 1.000 24.48806 418 MET A C 1
ATOM 5873 O O . MET A 1 368 ? 35.46355 -30.75880 16.99002 1.000 26.14813 418 MET A O 1
ATOM 5887 N N . GLU A 1 369 ? 33.98522 -31.27946 15.37607 1.000 22.03166 419 GLU A N 1
ATOM 5888 C CA . GLU A 1 369 ? 34.12423 -32.71555 15.59100 1.000 25.72602 419 GLU A CA 1
ATOM 5889 C C . GLU A 1 369 ? 35.56327 -33.18477 15.42196 1.000 24.28735 419 GLU A C 1
ATOM 5890 O O . GLU A 1 369 ? 35.97491 -34.15508 16.06690 1.000 25.33073 419 GLU A O 1
ATOM 5902 N N . ASN A 1 370 ? 36.34318 -32.52863 14.56352 1.000 27.53194 420 ASN A N 1
ATOM 5903 C CA . ASN A 1 370 ? 37.71396 -32.98291 14.35903 1.000 24.85840 420 ASN A CA 1
ATOM 5904 C C . ASN A 1 370 ? 38.64175 -32.49796 15.46682 1.000 26.07669 420 ASN A C 1
ATOM 5905 O O . ASN A 1 370 ? 39.53032 -33.24064 15.89940 1.000 29.15793 420 ASN A O 1
ATOM 5916 N N . ALA A 1 371 ? 38.45568 -31.26694 15.94494 1.000 24.94184 421 ALA A N 1
ATOM 5917 C CA . ALA A 1 371 ? 39.26320 -30.79180 17.06334 1.000 24.65043 421 ALA A CA 1
ATOM 5918 C C . ALA A 1 371 ? 38.97077 -31.59872 18.32103 1.000 25.59013 421 ALA A C 1
ATOM 5919 O O . ALA A 1 371 ? 39.89104 -32.01641 19.03476 1.000 25.23584 421 ALA A O 1
ATOM 5926 N N . VAL A 1 372 ? 37.69201 -31.82422 18.61369 1.000 26.74079 422 VAL A N 1
ATOM 5927 C CA . VAL A 1 372 ? 37.34504 -32.60771 19.79140 1.000 22.63731 422 VAL A CA 1
ATOM 5928 C C . VAL A 1 372 ? 37.73076 -34.06682 19.58478 1.000 23.24745 422 VAL A C 1
ATOM 5929 O O . VAL A 1 372 ? 38.18641 -34.73884 20.51555 1.000 24.84074 422 VAL A O 1
ATOM 5942 N N . GLY A 1 373 ? 37.57599 -34.57633 18.35767 1.000 26.16652 423 GLY A N 1
ATOM 5943 C CA . GLY A 1 373 ? 37.98932 -35.94385 18.08242 1.000 25.20811 423 GLY A CA 1
ATOM 5944 C C . GLY A 1 373 ? 39.46109 -36.17222 18.36686 1.000 24.57096 423 GLY A C 1
ATOM 5945 O O . GLY A 1 373 ? 39.84300 -37.19924 18.93273 1.000 23.99007 423 GLY A O 1
ATOM 5949 N N . ARG A 1 374 ? 40.30541 -35.21241 17.98057 1.000 24.64653 424 ARG A N 1
ATOM 5950 C CA . ARG A 1 374 ? 41.73541 -35.29074 18.26614 1.000 26.75848 424 ARG A CA 1
ATOM 5951 C C . ARG A 1 374 ? 41.99413 -35.38705 19.76183 1.000 24.58344 424 ARG A C 1
ATOM 5952 O O . ARG A 1 374 ? 42.77780 -36.22858 20.21562 1.000 25.6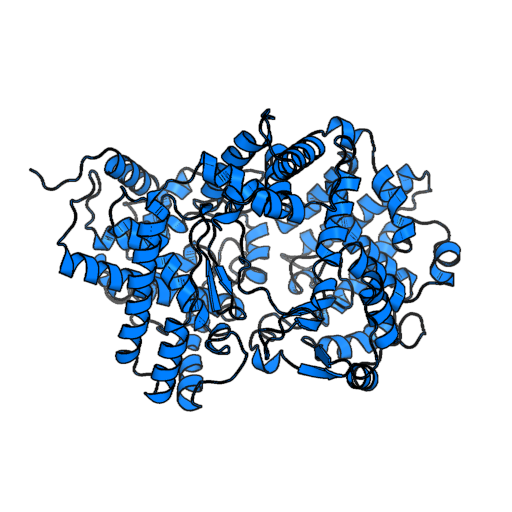7263 424 ARG A O 1
ATOM 5973 N N . LEU A 1 375 ? 41.36078 -34.51152 20.54477 1.000 22.58932 425 LEU A N 1
ATOM 5974 C CA . LEU A 1 375 ? 41.55484 -34.53562 21.98966 1.000 25.48578 425 LEU A CA 1
ATOM 5975 C C . LEU A 1 375 ? 41.05203 -35.84169 22.58660 1.000 25.79245 425 LEU A C 1
ATOM 5976 O O . LEU A 1 375 ? 41.65715 -36.38504 23.51848 1.000 27.13654 425 LEU A O 1
ATOM 5992 N N . TYR A 1 376 ? 39.93363 -36.35218 22.06291 1.000 24.09931 426 TYR A N 1
ATOM 5993 C CA . TYR A 1 376 ? 39.33938 -37.57270 22.59083 1.000 21.07175 426 TYR A CA 1
ATOM 5994 C C . TYR A 1 376 ? 40.23587 -38.78086 22.34600 1.000 22.56622 426 TYR A C 1
ATOM 5995 O O . TYR A 1 376 ? 40.48695 -39.57119 23.26325 1.000 26.63003 426 TYR A O 1
ATOM 6013 N N . VAL A 1 377 ? 40.72230 -38.95364 21.11185 1.000 23.56353 427 VAL A N 1
ATOM 6014 C CA . VAL A 1 377 ? 41.48476 -40.16299 20.81643 1.000 26.38250 427 VAL A CA 1
ATOM 6015 C C . VAL A 1 377 ? 42.83203 -40.13524 21.52711 1.000 28.33870 427 VAL A C 1
ATOM 6016 O O . VAL A 1 377 ? 43.33818 -41.18114 21.94785 1.000 30.89865 427 VAL A O 1
ATOM 6029 N N . GLU A 1 378 ? 43.43695 -38.95458 21.67735 1.000 24.64539 428 GLU A N 1
ATOM 6030 C CA . GLU A 1 378 ? 44.68802 -38.87007 22.42161 1.000 29.19684 428 GLU A CA 1
ATOM 6031 C C . GLU A 1 378 ? 44.48763 -39.26452 23.87845 1.000 29.32699 428 GLU A C 1
ATOM 6032 O O . GLU A 1 378 ? 45.40153 -39.81463 24.50451 1.000 33.34182 428 GLU A O 1
ATOM 6044 N N . ALA A 1 379 ? 43.29695 -39.02321 24.42570 1.000 29.42568 429 ALA A N 1
ATOM 6045 C CA . ALA A 1 379 ? 43.02825 -39.35965 25.81524 1.000 32.21599 429 ALA A CA 1
ATOM 6046 C C . ALA A 1 379 ? 42.55978 -40.79832 26.00463 1.000 36.42187 429 ALA A C 1
ATOM 6047 O O . ALA A 1 379 ? 42.90146 -41.42352 27.01535 1.000 34.75471 429 ALA A O 1
ATOM 6054 N N . ALA A 1 380 ? 41.79435 -41.34898 25.05259 1.000 31.27758 430 ALA A N 1
ATOM 6055 C CA . ALA A 1 380 ? 40.97549 -42.51580 25.34122 1.000 37.32310 430 ALA A CA 1
ATOM 6056 C C . ALA A 1 380 ? 41.07904 -43.68896 24.37320 1.000 37.19120 430 ALA A C 1
ATOM 6057 O O . ALA A 1 380 ? 40.45101 -44.72101 24.63203 1.000 40.33626 430 ALA A O 1
ATOM 6064 N N . PHE A 1 381 ? 41.83878 -43.58839 23.28753 1.000 35.58095 431 PHE A N 1
ATOM 6065 C CA . PHE A 1 381 ? 41.80385 -44.60207 22.23739 1.000 35.06517 431 PHE A CA 1
ATOM 6066 C C . PHE A 1 381 ? 43.16946 -45.25535 22.06119 1.000 56.25518 431 PHE A C 1
ATOM 6067 O O . PHE A 1 381 ? 44.16656 -44.56627 21.82598 1.000 53.54930 431 PHE A O 1
ATOM 6084 N N . ALA A 1 382 ? 43.19930 -46.58894 22.15079 1.000 81.31110 432 ALA A N 1
ATOM 6085 C CA . ALA A 1 382 ? 44.44336 -47.34874 22.17258 1.000 88.46087 432 ALA A CA 1
ATOM 6086 C C . ALA A 1 382 ? 44.95887 -47.63470 20.76428 1.000 93.95909 432 ALA A C 1
ATOM 6087 O O . ALA A 1 382 ? 44.18957 -47.72391 19.80382 1.000 93.55524 432 ALA A O 1
ATOM 6094 N N . GLY A 1 383 ? 46.28015 -47.81129 20.66096 1.000 98.42096 433 GLY A N 1
ATOM 6095 C CA . GLY A 1 383 ? 46.96816 -48.00777 19.39718 1.000 96.90411 433 GLY A CA 1
ATOM 6096 C C . GLY A 1 383 ? 46.48221 -49.14108 18.51288 1.000 86.08840 433 GLY A C 1
ATOM 6097 O O . GLY A 1 383 ? 45.76757 -48.89878 17.53569 1.000 83.88084 433 GLY A O 1
ATOM 6101 N N . GLU A 1 384 ? 46.86390 -50.38191 18.83416 1.000 68.81522 434 GLU A N 1
ATOM 6102 C CA . GLU A 1 384 ? 46.62544 -51.51221 17.93931 1.000 61.31128 434 GLU A CA 1
ATOM 6103 C C . GLU A 1 384 ? 45.14410 -51.79914 17.70716 1.000 55.70026 434 GLU A C 1
ATOM 6104 O O . GLU A 1 384 ? 44.82247 -52.58519 16.80702 1.000 49.51574 434 GLU A O 1
ATOM 6116 N N . SER A 1 385 ? 44.24313 -51.18982 18.48482 1.000 44.75379 435 SER A N 1
ATOM 6117 C CA . SER A 1 385 ? 42.81040 -51.38012 18.27487 1.000 49.16202 435 SER A CA 1
ATOM 6118 C C . SER A 1 385 ? 42.42629 -51.20436 16.81064 1.000 45.62910 435 SER A C 1
ATOM 6119 O O . SER A 1 385 ? 41.70757 -52.03180 16.23863 1.000 38.80256 435 SER A O 1
ATOM 6127 N N . LYS A 1 386 ? 42.88641 -50.11628 16.19112 1.000 37.28780 436 LYS A N 1
ATOM 6128 C CA . LYS A 1 386 ? 42.51105 -49.82846 14.81167 1.000 39.65078 436 LYS A CA 1
ATOM 6129 C C . LYS A 1 386 ? 42.76000 -51.03125 13.90946 1.000 39.57927 436 LYS A C 1
ATOM 6130 O O . LYS A 1 386 ? 41.89873 -51.41740 13.11115 1.000 35.98561 436 LYS A O 1
ATOM 6149 N N . HIS A 1 387 ? 43.93415 -51.64887 14.03760 1.000 32.11672 437 HIS A N 1
ATOM 6150 C CA . HIS A 1 387 ? 44.30726 -52.73109 13.13390 1.000 31.69329 437 HIS A CA 1
ATOM 6151 C C . HIS A 1 387 ? 43.48784 -53.98849 13.38944 1.000 31.74046 437 HIS A C 1
ATOM 6152 O O . HIS A 1 387 ? 43.16790 -54.72739 12.44964 1.000 31.96369 437 HIS A O 1
ATOM 6166 N N . VAL A 1 388 ? 43.14841 -54.25676 14.65104 1.000 31.67787 438 VAL A N 1
ATOM 6167 C CA . VAL A 1 388 ? 42.31896 -55.41614 14.96337 1.000 33.07065 438 VAL A CA 1
ATOM 6168 C C . VAL A 1 388 ? 40.94266 -55.26570 14.32985 1.000 31.74091 438 VAL A C 1
ATOM 6169 O O . VAL A 1 388 ? 40.39579 -56.21649 13.75846 1.000 29.12743 438 VAL A O 1
ATOM 6182 N N . VAL A 1 389 ? 40.36016 -54.07038 14.42237 1.000 30.18519 439 VAL A N 1
ATOM 6183 C CA . VAL A 1 389 ? 39.03155 -53.84614 13.86377 1.000 30.48754 439 VAL A CA 1
ATOM 6184 C C . VAL A 1 389 ? 39.07441 -53.91250 12.34309 1.000 32.40334 439 VAL A C 1
ATOM 6185 O O . VAL A 1 389 ? 38.15690 -54.44458 11.70615 1.000 31.45811 439 VAL A O 1
ATOM 6198 N N . GLU A 1 390 ? 40.13716 -53.38185 11.73512 1.000 28.72363 440 GLU A N 1
ATOM 6199 C CA . GLU A 1 390 ? 40.31030 -53.52379 10.29392 1.000 27.45434 440 GLU A CA 1
ATOM 6200 C C . GLU A 1 390 ? 40.21443 -54.98567 9.87703 1.000 34.74001 440 GLU A C 1
ATOM 6201 O O . GLU A 1 390 ? 39.53947 -55.32753 8.89978 1.000 36.21274 440 GLU A O 1
ATOM 6213 N N . ASP A 1 391 ? 40.89235 -55.86557 10.61379 1.000 33.05101 441 ASP A N 1
ATOM 6214 C CA . ASP A 1 391 ? 40.87989 -57.28292 10.27515 1.000 31.28524 441 ASP A CA 1
ATOM 6215 C C . ASP A 1 391 ? 39.49844 -57.89404 10.48631 1.000 31.28748 441 ASP A C 1
ATOM 6216 O O . ASP A 1 391 ? 39.07555 -58.75977 9.71140 1.000 35.37371 441 ASP A O 1
ATOM 6225 N N . LEU A 1 392 ? 38.77588 -57.46003 11.52372 1.000 31.27721 442 LEU A N 1
ATOM 6226 C CA . LEU A 1 392 ? 37.41762 -57.95730 11.72305 1.000 30.34326 442 LEU A CA 1
ATOM 6227 C C . LEU A 1 392 ? 36.50203 -57.52855 10.58250 1.000 32.88874 442 LEU A C 1
ATOM 6228 O O . LEU A 1 392 ? 35.62398 -58.29110 10.16110 1.000 29.81424 442 LEU A O 1
ATOM 6244 N N . ILE A 1 393 ? 36.67368 -56.29869 10.08752 1.000 30.31498 443 ILE A N 1
ATOM 6245 C CA . ILE A 1 393 ? 35.88044 -55.83693 8.95205 1.000 31.53737 443 ILE A CA 1
ATOM 6246 C C . ILE A 1 393 ? 36.16324 -56.69813 7.72862 1.000 31.83541 443 ILE A C 1
ATOM 6247 O O . ILE A 1 393 ? 35.24658 -57.06430 6.98284 1.000 33.46667 443 ILE A O 1
ATOM 6263 N N . ALA A 1 394 ? 37.43734 -57.03181 7.49918 1.000 33.60477 444 ALA A N 1
ATOM 6264 C CA . ALA A 1 394 ? 37.79218 -57.85805 6.34989 1.000 34.21717 444 ALA A CA 1
ATOM 6265 C C . ALA A 1 394 ? 37.13693 -59.23041 6.43511 1.000 38.46354 444 ALA A C 1
ATOM 6266 O O . ALA A 1 394 ? 36.66207 -59.76450 5.42607 1.000 32.19148 444 ALA A O 1
ATOM 6273 N N . GLN A 1 395 ? 37.10302 -59.81908 7.63210 1.000 32.27423 445 GLN A N 1
ATOM 6274 C CA . GLN A 1 395 ? 36.44232 -61.10717 7.80716 1.000 32.97441 445 GLN A CA 1
ATOM 6275 C C . GLN A 1 395 ? 34.95907 -61.01414 7.47734 1.000 33.68940 445 GLN A C 1
ATOM 6276 O O . GLN A 1 395 ? 34.41746 -61.85286 6.74780 1.000 34.83655 445 GLN A O 1
ATOM 6290 N N . ILE A 1 396 ? 34.27938 -60.00430 8.02358 1.000 32.87686 446 ILE A N 1
ATOM 6291 C CA . ILE A 1 396 ? 32.83001 -59.92542 7.87841 1.000 30.96496 446 ILE A CA 1
ATOM 6292 C C . ILE A 1 396 ? 32.45463 -59.54594 6.45347 1.000 31.38977 446 ILE A C 1
ATOM 6293 O O . ILE A 1 396 ? 31.45765 -60.03868 5.91341 1.000 32.16771 446 ILE A O 1
ATOM 6309 N N . ARG A 1 397 ? 33.24175 -58.67744 5.81476 1.000 30.90942 447 ARG A N 1
ATOM 6310 C CA . ARG A 1 397 ? 33.02176 -58.40439 4.39906 1.000 34.02535 447 ARG A CA 1
ATOM 6311 C C . ARG A 1 397 ? 33.06589 -59.69902 3.59731 1.000 39.74035 447 ARG A C 1
ATOM 6312 O O . ARG A 1 397 ? 32.19812 -59.95675 2.75528 1.000 35.91059 447 ARG A O 1
ATOM 6333 N N . GLU A 1 398 ? 34.06828 -60.53946 3.86212 1.000 35.56044 448 GLU A N 1
ATOM 6334 C CA . GLU A 1 398 ? 34.18847 -61.79504 3.13165 1.000 40.74567 448 GLU A CA 1
ATOM 6335 C C . GLU A 1 398 ? 33.03501 -62.73722 3.45562 1.000 32.25328 448 GLU A C 1
ATOM 6336 O O . GLU A 1 398 ? 32.56755 -63.47393 2.57923 1.000 33.92748 448 GLU A O 1
ATOM 6348 N N . VAL A 1 399 ? 32.56379 -62.73798 4.70507 1.000 33.05009 449 VAL A N 1
ATOM 6349 C CA . VAL A 1 399 ? 31.42123 -63.57797 5.05189 1.000 32.07151 449 VAL A CA 1
ATOM 6350 C C . VAL A 1 399 ? 30.18853 -63.14461 4.26903 1.000 30.76871 449 VAL A C 1
ATOM 6351 O O . VAL A 1 399 ? 29.42261 -63.98176 3.77562 1.000 32.97268 449 VAL A O 1
ATOM 6364 N N . PHE A 1 400 ? 29.96453 -61.83319 4.15546 1.000 30.59170 450 PHE A N 1
ATOM 6365 C CA . PHE A 1 400 ? 28.83426 -61.35679 3.36804 1.000 34.21955 450 PHE A CA 1
ATOM 6366 C C . PHE A 1 400 ? 28.90552 -61.88988 1.94349 1.000 38.22607 450 PHE A C 1
ATOM 6367 O O . PHE A 1 400 ? 27.91310 -62.39097 1.40325 1.000 31.66219 450 PHE A O 1
ATOM 6384 N N . ILE A 1 401 ? 30.08056 -61.78251 1.31695 1.000 31.45314 451 ILE A N 1
ATOM 6385 C CA . ILE A 1 401 ? 30.24026 -62.20373 -0.07221 1.000 35.67314 451 ILE A CA 1
ATOM 6386 C C . ILE A 1 401 ? 30.03860 -63.70681 -0.20611 1.000 36.83421 451 ILE A C 1
ATOM 6387 O O . ILE A 1 401 ? 29.42807 -64.18327 -1.17099 1.000 33.23369 451 ILE A O 1
ATOM 6403 N N . GLN A 1 402 ? 30.56569 -64.48093 0.74319 1.000 35.79101 452 GLN A N 1
ATOM 6404 C CA . GLN A 1 402 ? 30.40446 -65.92846 0.67755 1.000 36.89817 452 GLN A CA 1
ATOM 6405 C C . GLN A 1 402 ? 28.94335 -66.32734 0.84826 1.000 41.49691 452 GLN A C 1
ATOM 6406 O O . GLN A 1 402 ? 28.46777 -67.25790 0.18777 1.000 43.13317 452 GLN A O 1
ATOM 6420 N N . THR A 1 403 ? 28.21168 -65.62952 1.72047 1.000 38.69403 453 THR A N 1
ATOM 6421 C CA . THR A 1 403 ? 26.81017 -65.96153 1.95022 1.000 34.59276 453 THR A CA 1
ATOM 6422 C C . THR A 1 403 ? 25.96532 -65.78034 0.69689 1.000 37.86443 453 THR A C 1
ATOM 6423 O O . THR A 1 403 ? 24.92720 -66.43726 0.56755 1.000 37.93853 453 THR A O 1
ATOM 6434 N N . LEU A 1 404 ? 26.39580 -64.92552 -0.23665 1.000 37.16224 454 LEU A N 1
ATOM 6435 C CA . LEU A 1 404 ? 25.63193 -64.70957 -1.46172 1.000 37.29102 454 LEU A CA 1
ATOM 6436 C C . LEU A 1 404 ? 25.35764 -66.02025 -2.19010 1.000 44.23428 454 LEU A C 1
ATOM 6437 O O . LEU A 1 404 ? 24.29095 -66.19286 -2.79080 1.000 38.61718 454 LEU A O 1
ATOM 6453 N N . ASP A 1 405 ? 26.31050 -66.95620 -2.15221 1.000 45.37418 455 ASP A N 1
ATOM 6454 C CA . ASP A 1 405 ? 26.12508 -68.22660 -2.84408 1.000 50.55064 455 ASP A CA 1
ATOM 6455 C C . ASP A 1 405 ? 24.99848 -69.04614 -2.22869 1.000 47.01158 455 ASP A C 1
ATOM 6456 O O . ASP A 1 405 ? 24.31676 -69.79530 -2.93945 1.000 48.02449 455 ASP A O 1
ATOM 6465 N N . ASP A 1 406 ? 24.79847 -68.92737 -0.91509 1.000 46.03784 456 ASP A N 1
ATOM 6466 C CA . ASP A 1 406 ? 23.77769 -69.69743 -0.22097 1.000 54.70950 456 ASP A CA 1
ATOM 6467 C C . ASP A 1 406 ? 22.38159 -69.10979 -0.37540 1.000 49.15597 456 ASP A C 1
ATOM 6468 O O . ASP A 1 406 ? 21.39913 -69.79904 -0.08104 1.000 48.36026 456 ASP A O 1
ATOM 6477 N N . LEU A 1 407 ? 22.26694 -67.86079 -0.81685 1.000 41.09829 457 LEU A N 1
ATOM 6478 C CA . LEU A 1 407 ? 20.97168 -67.19469 -0.88421 1.000 41.80037 457 LEU A CA 1
ATOM 6479 C C . LEU A 1 407 ? 20.23558 -67.62914 -2.14611 1.000 45.78444 457 LEU A C 1
ATOM 6480 O O . LEU A 1 407 ? 20.69223 -67.36752 -3.26472 1.000 44.40231 457 LEU A O 1
ATOM 6496 N N . THR A 1 408 ? 19.09312 -68.29116 -1.96081 1.000 37.13064 458 THR A N 1
ATOM 6497 C CA . THR A 1 408 ? 18.35556 -68.87349 -3.07165 1.000 38.63885 458 THR A CA 1
ATOM 6498 C C . THR A 1 408 ? 17.44239 -67.88147 -3.77674 1.000 38.51939 458 THR A C 1
ATOM 6499 O O . THR A 1 408 ? 16.94214 -68.19765 -4.86055 1.000 38.85049 458 THR A O 1
ATOM 6510 N N . TRP A 1 409 ? 17.20838 -66.70408 -3.20222 1.000 35.00188 459 TRP A N 1
ATOM 6511 C CA . TRP A 1 409 ? 16.22376 -65.77757 -3.74436 1.000 34.29477 459 TRP A CA 1
ATOM 6512 C C . TRP A 1 409 ? 16.82533 -64.75909 -4.71234 1.000 34.95332 459 TRP A C 1
ATOM 6513 O O . TRP A 1 409 ? 16.10748 -63.86205 -5.16709 1.000 31.60827 459 TRP A O 1
ATOM 6534 N N . MET A 1 410 ? 18.10471 -64.89774 -5.06389 1.000 36.38268 460 MET A N 1
ATOM 6535 C CA . MET A 1 410 ? 18.76144 -64.03362 -6.03669 1.000 33.97263 460 MET A CA 1
ATOM 6536 C C . MET A 1 410 ? 19.32106 -64.86886 -7.18024 1.000 35.57214 460 MET A C 1
ATOM 6537 O O . MET A 1 410 ? 19.81562 -65.97965 -6.96218 1.000 36.32192 460 MET A O 1
ATOM 6551 N N . ASP A 1 411 ? 19.25539 -64.32700 -8.39574 1.000 34.58406 461 ASP A N 1
ATOM 6552 C CA . ASP A 1 411 ? 19.90089 -64.95903 -9.53451 1.000 39.02840 461 ASP A CA 1
ATOM 6553 C C . ASP A 1 411 ? 21.38689 -64.60176 -9.56945 1.000 36.35577 461 ASP A C 1
ATOM 6554 O O . ASP A 1 411 ? 21.86076 -63.70159 -8.86934 1.000 36.74515 461 ASP A O 1
ATOM 6563 N N . ALA A 1 412 ? 22.12413 -65.31726 -10.42034 1.000 37.81478 462 ALA A N 1
ATOM 6564 C CA . ALA A 1 412 ? 23.57649 -65.18805 -10.43821 1.000 40.30727 462 ALA A CA 1
ATOM 6565 C C . ALA A 1 412 ? 24.01148 -63.78046 -10.82565 1.000 40.06476 462 ALA A C 1
ATOM 6566 O O . ALA A 1 412 ? 24.96228 -63.23833 -10.25043 1.000 42.29529 462 ALA A O 1
ATOM 6573 N N . GLU A 1 413 ? 23.33883 -63.17469 -11.80652 1.000 38.34404 463 GLU A N 1
ATOM 6574 C CA . GLU A 1 413 ? 23.72056 -61.83517 -12.24195 1.000 42.59937 463 GLU A CA 1
ATOM 6575 C C . GLU A 1 413 ? 23.64880 -60.84394 -11.08648 1.000 41.29379 463 GLU A C 1
ATOM 6576 O O . GLU A 1 413 ? 24.58031 -60.06347 -10.86534 1.000 39.15324 463 GLU A O 1
ATOM 6588 N N . THR A 1 414 ? 22.54858 -60.86211 -10.33198 1.000 35.42069 464 THR A N 1
ATOM 6589 C CA . THR A 1 414 ? 22.40706 -59.91921 -9.22780 1.000 33.87685 464 THR A CA 1
ATOM 6590 C C . THR A 1 414 ? 23.40156 -60.21233 -8.10963 1.000 33.28873 464 THR A C 1
ATOM 6591 O O . THR A 1 414 ? 23.87325 -59.28215 -7.44351 1.000 32.62336 464 THR A O 1
ATOM 6602 N N . LYS A 1 415 ? 23.73029 -61.48792 -7.88654 1.000 38.54602 465 LYS A N 1
ATOM 6603 C CA . LYS A 1 415 ? 24.73583 -61.82520 -6.88561 1.000 43.45704 465 LYS A CA 1
ATOM 6604 C C . LYS A 1 415 ? 26.09278 -61.24592 -7.25806 1.000 38.44658 465 LYS A C 1
ATOM 6605 O O . LYS A 1 415 ? 26.81538 -60.73022 -6.39746 1.000 38.24942 465 LYS A O 1
ATOM 6624 N N . LYS A 1 416 ? 26.46065 -61.33059 -8.53776 1.000 40.15880 466 LYS A N 1
ATOM 6625 C CA . LYS A 1 416 ? 27.72251 -60.75295 -8.98346 1.000 39.18141 466 LYS A CA 1
ATOM 6626 C C . LYS A 1 416 ? 27.75152 -59.24975 -8.74023 1.000 39.93284 466 LYS A C 1
ATOM 6627 O O . LYS A 1 416 ? 28.77039 -58.70343 -8.30060 1.000 39.51313 466 LYS A O 1
ATOM 6646 N N . ARG A 1 417 ? 26.64003 -58.56307 -9.01716 1.000 40.86108 467 ARG A N 1
ATOM 6647 C CA . ARG A 1 417 ? 26.58138 -57.12553 -8.78221 1.000 40.63510 467 ARG A CA 1
ATOM 6648 C C . ARG A 1 417 ? 26.64245 -56.80452 -7.29553 1.000 43.26743 467 ARG A C 1
ATOM 6649 O O . ARG A 1 417 ? 27.20461 -55.77448 -6.90488 1.000 37.00375 467 ARG A O 1
ATOM 6670 N N . ALA A 1 418 ? 26.07228 -57.67075 -6.45543 1.000 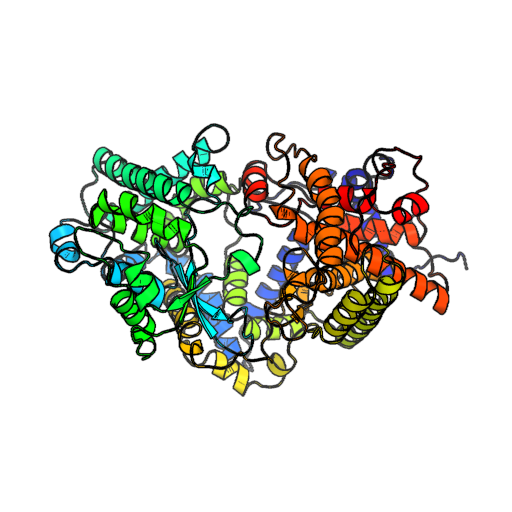36.49392 468 ALA A N 1
ATOM 6671 C CA . ALA A 1 418 ? 26.12836 -57.45915 -5.01470 1.000 32.82209 468 ALA A CA 1
ATOM 6672 C C . ALA A 1 418 ? 27.54679 -57.63265 -4.48874 1.000 34.74457 468 ALA A C 1
ATOM 6673 O O . ALA A 1 418 ? 27.98815 -56.87606 -3.61431 1.000 32.37780 468 ALA A O 1
ATOM 6680 N N . GLU A 1 419 ? 28.26826 -58.63375 -5.00032 1.000 37.63949 469 GLU A N 1
ATOM 6681 C CA . GLU A 1 419 ? 29.67005 -58.80896 -4.63977 1.000 34.92782 469 GLU A CA 1
ATOM 6682 C C . GLU A 1 419 ? 30.50266 -57.60906 -5.07009 1.000 35.52653 469 GLU A C 1
ATOM 6683 O O . GLU A 1 419 ? 31.36563 -57.14116 -4.31717 1.000 37.64071 469 GLU A O 1
ATOM 6695 N N . GLU A 1 420 ? 30.27103 -57.10756 -6.28690 1.000 36.08772 470 GLU A N 1
ATOM 6696 C CA . GLU A 1 420 ? 30.96531 -55.90800 -6.74054 1.000 37.28660 470 GLU A CA 1
ATOM 6697 C C . GLU A 1 420 ? 30.80126 -54.77214 -5.73875 1.000 36.64615 470 GLU A C 1
ATOM 6698 O O . GLU A 1 420 ? 31.77461 -54.10450 -5.37270 1.000 38.95280 470 GLU A O 1
ATOM 6710 N N . LYS A 1 421 ? 29.56848 -54.53550 -5.28122 1.000 34.60972 471 LYS A N 1
ATOM 6711 C CA . LYS A 1 421 ? 29.34611 -53.44042 -4.34547 1.000 33.18878 471 LYS A CA 1
ATOM 6712 C C . LYS A 1 421 ? 30.01685 -53.71252 -3.00315 1.000 34.67340 471 LYS A C 1
ATOM 6713 O O . LYS A 1 421 ? 30.63308 -52.81367 -2.41863 1.000 36.29397 471 LYS A O 1
ATOM 6732 N N . ALA A 1 422 ? 29.89302 -54.93978 -2.48973 1.000 33.12812 472 ALA A N 1
ATOM 6733 C CA . ALA A 1 422 ? 30.48254 -55.26429 -1.19533 1.000 36.51656 472 ALA A CA 1
ATOM 6734 C C . ALA A 1 422 ? 31.99330 -55.07582 -1.21432 1.000 34.76910 472 ALA A C 1
ATOM 6735 O O . ALA A 1 422 ? 32.58328 -54.61796 -0.22847 1.000 35.15775 472 ALA A O 1
ATOM 6742 N N . LEU A 1 423 ? 32.63977 -55.43460 -2.32638 1.000 35.85764 473 LEU A N 1
ATOM 6743 C CA . LEU A 1 423 ? 34.08226 -55.26871 -2.44374 1.000 36.17287 473 LEU A CA 1
ATOM 6744 C C . LEU A 1 423 ? 34.48852 -53.80282 -2.49169 1.000 45.71111 473 LEU A C 1
ATOM 6745 O O . LEU A 1 423 ? 35.62271 -53.47423 -2.12686 1.000 40.19644 473 LEU A O 1
ATOM 6761 N N . ALA A 1 424 ? 33.58198 -52.91862 -2.90808 1.000 40.81788 474 ALA A N 1
ATOM 6762 C CA . ALA A 1 424 ? 33.87307 -51.50063 -3.05517 1.000 41.51108 474 ALA A CA 1
ATOM 6763 C C . ALA A 1 424 ? 33.58027 -50.67999 -1.80449 1.000 35.62686 474 ALA A C 1
ATOM 6764 O O . ALA A 1 424 ? 33.92627 -49.49461 -1.77417 1.000 35.80546 474 ALA A O 1
ATOM 6771 N N . ILE A 1 425 ? 32.95359 -51.26421 -0.77998 1.000 33.69827 475 ILE A N 1
ATOM 6772 C CA . ILE A 1 425 ? 32.64936 -50.50639 0.42870 1.000 34.14718 475 ILE A CA 1
ATOM 6773 C C . ILE A 1 425 ? 33.94158 -49.98355 1.03744 1.000 35.24854 475 ILE A C 1
ATOM 6774 O O . ILE A 1 425 ? 34.90755 -50.73266 1.22820 1.000 38.99875 475 ILE A O 1
ATOM 6790 N N . LYS A 1 426 ? 33.95976 -48.69199 1.35609 1.000 29.69442 476 LYS A N 1
ATOM 6791 C CA . LYS A 1 426 ? 35.12750 -48.03714 1.93415 1.000 37.83434 476 LYS A CA 1
ATOM 6792 C C . LYS A 1 426 ? 34.98011 -47.98100 3.44823 1.000 35.20705 476 LYS A C 1
ATOM 6793 O O . LYS A 1 426 ? 33.98322 -47.45997 3.95927 1.000 39.38932 476 LYS A O 1
ATOM 6812 N N A GLU A 1 427 ? 35.98008 -48.48283 4.16280 0.565 31.13940 477 GLU A N 1
ATOM 6813 N N B GLU A 1 427 ? 35.96531 -48.53419 4.15561 0.435 31.38552 477 GLU A N 1
ATOM 6814 C CA A GLU A 1 427 ? 35.92053 -48.57621 5.61410 0.565 27.20136 477 GLU A CA 1
ATOM 6815 C CA B GLU A 1 427 ? 35.95689 -48.56093 5.60854 0.435 28.04696 477 GLU A CA 1
ATOM 6816 C C A GLU A 1 427 ? 36.71159 -47.44529 6.25928 0.565 28.30058 477 GLU A C 1
ATOM 6817 C C B GLU A 1 427 ? 36.62733 -47.31290 6.16950 0.435 27.85253 477 GLU A C 1
ATOM 6818 O O A GLU A 1 427 ? 37.79443 -47.08305 5.79012 0.565 25.68084 477 GLU A O 1
ATOM 6819 O O B GLU A 1 427 ? 37.55153 -46.75363 5.57197 0.435 36.41342 477 GLU A O 1
ATOM 6840 N N . ARG A 1 428 ? 36.16055 -46.89522 7.34243 1.000 28.49477 478 ARG A N 1
ATOM 6841 C CA . ARG A 1 428 ? 36.79434 -45.82830 8.11120 1.000 29.13285 478 ARG A CA 1
ATOM 6842 C C . ARG A 1 428 ? 36.78856 -46.26544 9.56868 1.000 27.70572 478 ARG A C 1
ATOM 6843 O O . ARG A 1 428 ? 35.71472 -46.50710 10.12919 1.000 26.11253 478 ARG A O 1
ATOM 6865 N N . ILE A 1 429 ? 37.96425 -46.37179 10.18638 1.000 27.60825 479 ILE A N 1
ATOM 6866 C CA . ILE A 1 429 ? 38.07814 -46.94169 11.52637 1.000 29.83912 479 ILE A CA 1
ATOM 6867 C C . ILE A 1 429 ? 38.73143 -45.93892 12.46544 1.000 28.90909 479 ILE A C 1
ATOM 6868 O O . ILE A 1 429 ? 39.85273 -45.48005 12.21337 1.000 27.61427 479 ILE A O 1
ATOM 6884 N N . GLY A 1 430 ? 38.04962 -45.63719 13.56854 1.000 28.68734 480 GLY A N 1
ATOM 6885 C CA . GLY A 1 430 ? 38.65559 -44.89165 14.65235 1.000 24.21760 480 GLY A CA 1
ATOM 6886 C C . GLY A 1 430 ? 38.60694 -43.39555 14.44666 1.000 28.26038 480 GLY A C 1
ATOM 6887 O O . GLY A 1 430 ? 37.69973 -42.72708 14.94859 1.000 27.35415 480 GLY A O 1
ATOM 6891 N N . TYR A 1 431 ? 39.56906 -42.85731 13.70477 1.000 26.71474 481 TYR A N 1
ATOM 6892 C CA . TYR A 1 431 ? 39.63210 -41.42565 13.44702 1.000 25.53687 481 TYR A CA 1
ATOM 6893 C C . TYR A 1 431 ? 40.50629 -41.19433 12.22694 1.000 28.63800 481 TYR A C 1
ATOM 6894 O O . TYR A 1 431 ? 41.35906 -42.03047 11.90565 1.000 28.45671 481 TYR A O 1
ATOM 6912 N N . PRO A 1 432 ? 40.32991 -40.06707 11.53318 1.000 25.42016 482 PRO A N 1
ATOM 6913 C CA . PRO A 1 432 ? 41.24875 -39.73172 10.43594 1.000 28.86682 482 PRO A CA 1
ATOM 6914 C C . PRO A 1 432 ? 42.60948 -39.35826 11.00052 1.000 32.40930 482 PRO A C 1
ATOM 6915 O O . PRO A 1 432 ? 42.71639 -38.47682 11.85413 1.000 29.41308 482 PRO A O 1
ATOM 6926 N N . ASP A 1 433 ? 43.65353 -40.03186 10.51965 1.000 30.12393 483 ASP A N 1
ATOM 6927 C CA . ASP A 1 433 ? 44.97379 -39.82777 11.09945 1.000 36.09844 483 ASP A CA 1
ATOM 6928 C C . ASP A 1 433 ? 45.37802 -38.35950 11.10952 1.000 34.40387 483 ASP A C 1
ATOM 6929 O O . ASP A 1 433 ? 46.07315 -37.91626 12.03004 1.000 36.94524 483 ASP A O 1
ATOM 6938 N N . ASP A 1 434 ? 44.95470 -37.58184 10.11441 1.000 29.43140 484 ASP A N 1
ATOM 6939 C CA . ASP A 1 434 ? 45.49040 -36.23002 10.01955 1.000 32.83989 484 ASP A CA 1
ATOM 6940 C C . ASP A 1 434 ? 44.84869 -35.24533 10.99600 1.000 32.45112 484 ASP A C 1
ATOM 6941 O O . ASP A 1 434 ? 45.34408 -34.11878 11.10646 1.000 33.95718 484 ASP A O 1
ATOM 6950 N N . ILE A 1 435 ? 43.79991 -35.62092 11.73701 1.000 32.72973 485 ILE A N 1
ATOM 6951 C CA . ILE A 1 435 ? 43.36328 -34.71765 12.79895 1.000 31.17061 485 ILE A CA 1
ATOM 6952 C C . ILE A 1 435 ? 44.40554 -34.67921 13.91307 1.000 31.48647 485 ILE A C 1
ATOM 6953 O O . ILE A 1 435 ? 44.42275 -33.73668 14.71161 1.000 33.89495 485 ILE A O 1
ATOM 6969 N N . VAL A 1 436 ? 45.27883 -35.67810 13.98626 1.000 31.89576 486 VAL A N 1
ATOM 6970 C CA . VAL A 1 436 ? 46.37963 -35.69279 14.93564 1.000 34.86225 486 VAL A CA 1
ATOM 6971 C C . VAL A 1 436 ? 47.67564 -35.18818 14.30864 1.000 35.78466 486 VAL A C 1
ATOM 6972 O O . VAL A 1 436 ? 48.46554 -34.51709 14.97131 1.000 38.70406 486 VAL A O 1
ATOM 6985 N N . SER A 1 437 ? 47.89915 -35.48994 13.02907 1.000 36.94075 487 SER A N 1
ATOM 6986 C CA . SER A 1 437 ? 49.20613 -35.29992 12.41466 1.000 37.18349 487 SER A CA 1
ATOM 6987 C C . SER A 1 437 ? 49.33019 -34.03755 11.56782 1.000 47.21608 487 SER A C 1
ATOM 6988 O O . SER A 1 437 ? 50.45568 -33.66152 11.22379 1.000 42.90892 487 SER A O 1
ATOM 6996 N N . ASN A 1 438 ? 48.23002 -33.37454 11.21906 1.000 36.04841 488 ASN A N 1
ATOM 6997 C CA . ASN A 1 438 ? 48.28168 -32.19996 10.34634 1.000 34.68516 488 ASN A CA 1
ATOM 6998 C C . ASN A 1 438 ? 47.63860 -31.00639 11.05003 1.000 32.48551 488 ASN A C 1
ATOM 6999 O O . ASN A 1 438 ? 46.44660 -30.73423 10.87999 1.000 33.15979 488 ASN A O 1
ATOM 7010 N N . ASP A 1 439 ? 48.44647 -30.27668 11.82552 1.000 35.55092 489 ASP A N 1
ATOM 7011 C CA . ASP A 1 439 ? 47.93285 -29.11593 12.54555 1.000 36.98749 489 ASP A CA 1
ATOM 7012 C C . ASP A 1 439 ? 47.40856 -28.04551 11.58902 1.000 34.45306 489 ASP A C 1
ATOM 7013 O O . ASP A 1 439 ? 46.34475 -27.45948 11.82843 1.000 33.38842 489 ASP A O 1
ATOM 7022 N N . ASN A 1 440 ? 48.14426 -27.76333 10.50792 1.000 35.81238 490 ASN A N 1
ATOM 7023 C CA . ASN A 1 440 ? 47.70910 -26.73964 9.55936 1.000 33.67550 490 ASN A CA 1
ATOM 7024 C C . ASN A 1 440 ? 46.28846 -27.00020 9.07641 1.000 35.11223 490 ASN A C 1
ATOM 7025 O O . ASN A 1 440 ? 45.42680 -26.11363 9.11481 1.000 35.60502 490 ASN A O 1
ATOM 7036 N N . LYS A 1 441 ? 46.03603 -28.21774 8.59458 1.000 36.36006 491 LYS A N 1
ATOM 7037 C CA . LYS A 1 441 ? 44.71986 -28.55257 8.06724 1.000 33.93011 491 LYS A CA 1
ATOM 7038 C C . LYS A 1 441 ? 43.64129 -28.38514 9.12865 1.000 33.65565 491 LYS A C 1
ATOM 7039 O O . LYS A 1 441 ? 42.54104 -27.90171 8.83616 1.000 32.74472 491 LYS A O 1
ATOM 7058 N N . LEU A 1 442 ? 43.93351 -28.77705 10.36880 1.000 34.37143 492 LEU A N 1
ATOM 7059 C CA . LEU A 1 442 ? 42.93025 -28.66133 11.42023 1.000 31.61914 492 LEU A CA 1
ATOM 7060 C C . LEU A 1 442 ? 42.67566 -27.20208 11.77398 1.000 27.96396 492 LEU A C 1
ATOM 7061 O O . LEU A 1 442 ? 41.52019 -26.78531 11.91802 1.000 32.32050 492 LEU A O 1
ATOM 7077 N N . ASN A 1 443 ? 43.73981 -26.40822 11.91562 1.000 28.21535 493 ASN A N 1
ATOM 7078 C CA . ASN A 1 443 ? 43.56028 -24.97967 12.14316 1.000 31.10026 493 ASN A CA 1
ATOM 7079 C C . ASN A 1 443 ? 42.74499 -24.34736 11.02274 1.000 31.70815 493 ASN A C 1
ATOM 7080 O O . ASN A 1 443 ? 41.83325 -23.55186 11.27860 1.000 36.15238 493 ASN A O 1
ATOM 7091 N N . ASN A 1 444 ? 43.05324 -24.69333 9.77119 1.000 30.91395 494 ASN A N 1
ATOM 7092 C CA . ASN A 1 444 ? 42.40347 -24.03798 8.64353 1.000 31.75615 494 ASN A CA 1
ATOM 7093 C C . ASN A 1 444 ? 40.93685 -24.42271 8.51413 1.000 34.31757 494 ASN A C 1
ATOM 7094 O O . ASN A 1 444 ? 40.15513 -23.64478 7.95648 1.000 34.95901 494 ASN A O 1
ATOM 7105 N N . GLU A 1 445 ? 40.54001 -25.59007 9.02427 1.000 31.94624 495 GLU A N 1
ATOM 7106 C CA . GLU A 1 445 ? 39.12497 -25.93918 9.03000 1.000 30.31737 495 GLU A CA 1
ATOM 7107 C C . GLU A 1 445 ? 38.31335 -24.92202 9.82027 1.000 33.16175 495 GLU A C 1
ATOM 7108 O O . GLU A 1 445 ? 37.14429 -24.67671 9.50254 1.000 34.62035 495 GLU A O 1
ATOM 7120 N N . TYR A 1 446 ? 38.91732 -24.31366 10.84001 1.000 33.53290 496 TYR A N 1
ATOM 7121 C CA . TYR A 1 446 ? 38.21627 -23.40743 11.73834 1.000 27.94341 496 TYR A CA 1
ATOM 7122 C C . TYR A 1 446 ? 38.69892 -21.96753 11.61232 1.000 30.00912 496 TYR A C 1
ATOM 7123 O O . TYR A 1 446 ? 38.36939 -21.13729 12.46617 1.000 28.09407 496 TYR A O 1
ATOM 7141 N N . LEU A 1 447 ? 39.45011 -21.64582 10.55695 1.000 29.71223 497 LEU A N 1
ATOM 7142 C CA . LEU A 1 447 ? 40.12638 -20.35475 10.48895 1.000 33.91793 497 LEU A CA 1
ATOM 7143 C C . LEU A 1 447 ? 39.14330 -19.19164 10.51087 1.000 31.73101 497 LEU A C 1
ATOM 7144 O O . LEU A 1 447 ? 39.45539 -18.12885 11.05976 1.000 34.69190 497 LEU A O 1
ATOM 7160 N N . GLU A 1 448 ? 37.95949 -19.36750 9.92550 1.000 33.65704 498 GLU A N 1
ATOM 7161 C CA . GLU A 1 448 ? 36.98557 -18.28835 9.82046 1.000 39.47716 498 GLU A CA 1
ATOM 7162 C C . GLU A 1 448 ? 36.15762 -18.10863 11.08645 1.000 41.30890 498 GLU A C 1
ATOM 7163 O O . GLU A 1 448 ? 35.30362 -17.21545 11.12601 1.000 36.57234 498 GLU A O 1
ATOM 7175 N N . LEU A 1 449 ? 36.38818 -18.92315 12.11168 1.000 32.55895 499 LEU A N 1
ATOM 7176 C CA . LEU A 1 449 ? 35.66838 -18.82794 13.37317 1.000 27.84117 499 LEU A CA 1
ATOM 7177 C C . LEU A 1 449 ? 36.49208 -18.03665 14.37996 1.000 30.86728 499 LEU A C 1
ATOM 7178 O O . LEU A 1 449 ? 37.70375 -18.23945 14.50306 1.000 35.42134 499 LEU A O 1
ATOM 7194 N N . ASN A 1 450 ? 35.82776 -17.12501 15.08751 1.000 33.11838 500 ASN A N 1
ATOM 7195 C CA . ASN A 1 450 ? 36.46719 -16.30986 16.11802 1.000 31.32303 500 ASN A CA 1
ATOM 7196 C C . ASN A 1 450 ? 35.48671 -16.18858 17.27428 1.000 34.21607 500 ASN A C 1
ATOM 7197 O O . ASN A 1 450 ? 34.49199 -15.46380 17.17356 1.000 38.89705 500 ASN A O 1
ATOM 7208 N N . TYR A 1 451 ? 35.76473 -16.88714 18.36516 1.000 31.84078 501 TYR A N 1
ATOM 7209 C CA . TYR A 1 451 ? 34.86454 -16.91970 19.50510 1.000 30.41726 501 TYR A CA 1
ATOM 7210 C C . TYR A 1 451 ? 35.28395 -15.90479 20.56358 1.000 42.41168 501 TYR A C 1
ATOM 7211 O O . TYR A 1 451 ? 36.46514 -15.58890 20.72222 1.000 38.22282 501 TYR A O 1
ATOM 7229 N N . LYS A 1 452 ? 34.28920 -15.38025 21.27235 1.000 32.92974 502 LYS A N 1
ATOM 7230 C CA . LYS A 1 452 ? 34.49505 -14.52738 22.43396 1.000 31.69090 502 LYS A CA 1
ATOM 7231 C C . LYS A 1 452 ? 33.93111 -15.25292 23.64591 1.000 31.99946 502 LYS A C 1
ATOM 7232 O O . LYS A 1 452 ? 32.83024 -15.80708 23.58667 1.000 30.27903 502 LYS A O 1
ATOM 7251 N N . GLU A 1 453 ? 34.67467 -15.25916 24.74534 1.000 34.95421 503 GLU A N 1
ATOM 7252 C CA . GLU A 1 453 ? 34.29060 -16.12979 25.84878 1.000 33.16696 503 GLU A CA 1
ATOM 7253 C C . GLU A 1 453 ? 33.11396 -15.59340 26.64905 1.000 32.20289 503 GLU A C 1
ATOM 7254 O O . GLU A 1 453 ? 32.48519 -16.36464 27.38051 1.000 33.46786 503 GLU A O 1
ATOM 7266 N N . ASP A 1 454 ? 32.77365 -14.31543 26.50616 1.000 34.95786 504 ASP A N 1
ATOM 7267 C CA . ASP A 1 454 ? 31.59304 -13.76921 27.15917 1.000 41.11622 504 ASP A CA 1
ATOM 7268 C C . ASP A 1 454 ? 30.40213 -13.64347 26.21251 1.000 38.49307 504 ASP A C 1
ATOM 7269 O O . ASP A 1 454 ? 29.41056 -12.99887 26.56680 1.000 36.43044 504 ASP A O 1
ATOM 7278 N N . GLU A 1 455 ? 30.45828 -14.26822 25.03343 1.000 35.37355 505 GLU A N 1
ATOM 7279 C CA . GLU A 1 455 ? 29.41968 -14.09998 24.01761 1.000 29.29875 505 GLU A CA 1
ATOM 7280 C C . GLU A 1 455 ? 29.00129 -15.45794 23.44629 1.000 31.08946 505 GLU A C 1
ATOM 7281 O O . GLU A 1 455 ? 29.15073 -15.73211 22.25609 1.000 29.40419 505 GLU A O 1
ATOM 7293 N N . TYR A 1 456 ? 28.43629 -16.30957 24.30569 1.000 28.04021 506 TYR A N 1
ATOM 7294 C CA . TYR A 1 456 ? 27.98449 -17.62128 23.85196 1.000 27.11520 506 TYR A CA 1
ATOM 7295 C C . TYR A 1 456 ? 26.99260 -17.49593 22.69908 1.000 27.64045 506 TYR A C 1
ATOM 7296 O O . TYR A 1 456 ? 27.08616 -18.22164 21.70285 1.000 25.29599 506 TYR A O 1
ATOM 7314 N N . PHE A 1 457 ? 26.02652 -16.58267 22.81867 1.000 27.91044 507 PHE A N 1
ATOM 7315 C CA . PHE A 1 457 ? 24.99499 -16.46824 21.79232 1.000 26.30365 507 PHE A CA 1
ATOM 7316 C C . PHE A 1 457 ? 25.60195 -16.07911 20.45048 1.000 26.70030 507 PHE A C 1
ATOM 7317 O O . PHE A 1 457 ? 25.27671 -16.66684 19.41411 1.000 28.24951 507 PHE A O 1
ATOM 7334 N N . GLU A 1 458 ? 26.48530 -15.07990 20.44446 1.000 27.55984 508 GLU A N 1
ATOM 7335 C CA . GLU A 1 458 ? 27.14683 -14.71876 19.19682 1.000 31.87000 508 GLU A CA 1
ATOM 7336 C C . GLU A 1 458 ? 27.95120 -15.88866 18.64451 1.000 26.89988 508 GLU A C 1
ATOM 7337 O O . GLU A 1 458 ? 28.04211 -16.06011 17.42327 1.000 29.37327 508 GLU A O 1
ATOM 7349 N N . ASN A 1 459 ? 28.52048 -16.71491 19.52473 1.000 26.38604 509 ASN A N 1
ATOM 7350 C CA . ASN A 1 459 ? 29.28897 -17.86996 19.07346 1.000 26.07402 509 ASN A CA 1
ATOM 7351 C C . ASN A 1 459 ? 28.39587 -18.89569 18.37999 1.000 27.76141 509 ASN A C 1
ATOM 7352 O O . ASN A 1 459 ? 28.75084 -19.41969 17.31732 1.000 25.65514 509 ASN A O 1
ATOM 7363 N N . ILE A 1 460 ? 27.22921 -19.20126 18.95673 1.000 25.19334 510 ILE A N 1
ATOM 7364 C CA . ILE A 1 460 ? 26.38077 -20.20798 18.32314 1.000 27.04742 510 ILE A CA 1
ATOM 7365 C C . ILE A 1 460 ? 25.77769 -19.66385 17.03162 1.000 27.68713 510 ILE A C 1
ATOM 7366 O O . ILE A 1 460 ? 25.57310 -20.41493 16.06999 1.000 26.95975 510 ILE A O 1
ATOM 7382 N N . ILE A 1 461 ? 25.47169 -18.36361 16.98388 1.000 25.58781 511 ILE A N 1
ATOM 7383 C CA . ILE A 1 461 ? 24.98120 -17.76421 15.74573 1.000 27.86950 511 ILE A CA 1
ATOM 7384 C C . ILE A 1 461 ? 26.05827 -17.83514 14.67155 1.000 27.25629 511 ILE A C 1
ATOM 7385 O O . ILE A 1 461 ? 25.78541 -18.17397 13.51322 1.000 27.03538 511 ILE A O 1
ATOM 7401 N N . GLN A 1 462 ? 27.30168 -17.52627 15.04367 1.000 26.95130 512 GLN A N 1
ATOM 7402 C CA . GLN A 1 462 ? 28.41918 -17.66715 14.11871 1.000 29.90966 512 GLN A CA 1
ATOM 7403 C C . GLN A 1 462 ? 28.50581 -19.08832 13.57480 1.000 26.95113 512 GLN A C 1
ATOM 7404 O O . GLN A 1 462 ? 28.78931 -19.29250 12.38809 1.000 28.58824 512 GLN A O 1
ATOM 7418 N N . ASN A 1 463 ? 28.25223 -20.08583 14.42622 1.000 31.76343 513 ASN A N 1
ATOM 7419 C CA . ASN A 1 463 ? 28.33064 -21.47380 13.98456 1.000 27.39541 513 ASN A CA 1
ATOM 7420 C C . ASN A 1 463 ? 27.20386 -21.82059 13.02099 1.000 31.39003 513 ASN A C 1
ATOM 7421 O O . ASN A 1 463 ? 27.41943 -22.55782 12.05307 1.000 32.92062 513 ASN A O 1
ATOM 7432 N N . LEU A 1 464 ? 25.99484 -21.31017 13.26643 1.000 26.43545 514 LEU A N 1
ATOM 7433 C CA . LEU A 1 464 ? 24.90721 -21.52722 12.31799 1.000 30.46520 514 LEU A CA 1
ATOM 7434 C C . LEU A 1 464 ? 25.27508 -20.98651 10.94025 1.000 31.49479 514 LEU A C 1
ATOM 7435 O O . LEU A 1 464 ? 25.10699 -21.67080 9.92467 1.000 31.58977 514 LEU A O 1
ATOM 7451 N N . LYS A 1 465 ? 25.77285 -19.74483 10.89015 1.000 27.84051 515 LYS A N 1
ATOM 7452 C CA . LYS A 1 465 ? 26.15626 -19.13306 9.62109 1.000 29.29513 515 LYS A CA 1
ATOM 7453 C C . LYS A 1 465 ? 27.27897 -19.90926 8.94614 1.000 43.65533 515 LYS A C 1
ATOM 7454 O O . LYS A 1 465 ? 27.25573 -20.11961 7.72755 1.000 38.48574 515 LYS A O 1
ATOM 7473 N N . PHE A 1 466 ? 28.27627 -20.33434 9.72331 1.000 42.34419 516 PHE A N 1
ATOM 7474 C CA . PHE A 1 466 ? 29.42631 -21.02562 9.15384 1.000 45.97795 516 PHE A CA 1
ATOM 7475 C C . PHE A 1 466 ? 29.00905 -22.32390 8.47834 1.000 39.98654 516 PHE A C 1
ATOM 7476 O O . PHE A 1 466 ? 29.36666 -22.58079 7.32323 1.000 49.14580 516 PHE A O 1
ATOM 7493 N N . SER A 1 467 ? 28.25157 -23.16189 9.18850 1.000 36.36882 517 SER A N 1
ATOM 7494 C CA . SER A 1 467 ? 27.92883 -24.48112 8.66015 1.000 46.87897 517 SER A CA 1
ATOM 7495 C C . SER A 1 467 ? 26.97602 -24.39516 7.47548 1.000 36.59048 517 SER A C 1
ATOM 7496 O O . SER A 1 467 ? 27.02054 -25.25320 6.58680 1.000 39.40415 517 SER A O 1
ATOM 7504 N N . GLN A 1 468 ? 26.11950 -23.37193 7.43336 1.000 31.71999 518 GLN A N 1
ATOM 7505 C CA . GLN A 1 468 ? 25.23867 -23.20241 6.28294 1.000 39.06569 518 GLN A CA 1
ATOM 7506 C C . GLN A 1 468 ? 25.98938 -22.61174 5.09424 1.000 39.28981 518 GLN A C 1
ATOM 7507 O O . GLN A 1 468 ? 25.75243 -23.01066 3.94909 1.000 33.60739 518 GLN A O 1
ATOM 7521 N N . SER A 1 469 ? 26.89115 -21.65795 5.34270 1.000 31.92608 519 SER A N 1
ATOM 7522 C CA . SER A 1 469 ? 27.73380 -21.14570 4.26830 1.000 45.28917 519 SER A CA 1
ATOM 7523 C C . SER A 1 469 ? 28.56742 -22.26123 3.65091 1.000 44.44996 519 SER A C 1
ATOM 7524 O O . SER A 1 469 ? 28.68178 -22.35720 2.42321 1.000 40.72778 519 SER A O 1
ATOM 7532 N N . LYS A 1 470 ? 29.15843 -23.11542 4.49043 1.000 37.95758 520 LYS A N 1
ATOM 7533 C CA . LYS A 1 470 ? 29.92305 -24.25159 3.98819 1.000 50.87232 520 LYS A CA 1
ATOM 7534 C C . LYS A 1 470 ? 29.07742 -25.12415 3.07077 1.000 48.95749 520 LYS A C 1
ATOM 7535 O O . LYS A 1 470 ? 29.50204 -25.47776 1.96467 1.000 45.58098 520 LYS A O 1
ATOM 7554 N N A GLN A 1 471 ? 27.86612 -25.47264 3.50339 0.452 43.91287 521 GLN A N 1
ATOM 7555 N N B GLN A 1 471 ? 27.88138 -25.50443 3.53336 0.548 43.93412 521 GLN A N 1
ATOM 7556 C CA A GLN A 1 471 ? 27.06651 -26.41489 2.72898 0.452 37.09745 521 GLN A CA 1
ATOM 7557 C CA B GLN A 1 471 ? 27.01888 -26.39189 2.75963 0.548 36.90109 521 GLN A CA 1
ATOM 7558 C C A GLN A 1 471 ? 26.62920 -25.81305 1.39767 0.452 34.50184 521 GLN A C 1
ATOM 7559 C C B GLN A 1 471 ? 26.69574 -25.78979 1.39911 0.548 34.39280 521 GLN A C 1
ATOM 7560 O O A GLN A 1 471 ? 26.61753 -26.50735 0.37473 0.452 38.50538 521 GLN A O 1
ATOM 7561 O O B GLN A 1 471 ? 26.82403 -26.45436 0.36452 0.548 39.30811 521 GLN A O 1
ATOM 7588 N N . LEU A 1 472 ? 26.26826 -24.52645 1.38271 1.000 33.73281 522 LEU A N 1
ATOM 7589 C CA . LEU A 1 472 ? 25.81820 -23.91151 0.13919 1.000 34.97610 522 LEU A CA 1
ATOM 7590 C C . LEU A 1 472 ? 26.96149 -23.76665 -0.85675 1.000 46.02510 522 LEU A C 1
ATOM 7591 O O . LEU A 1 472 ? 26.77008 -23.97459 -2.06003 1.000 35.37374 522 LEU A O 1
ATOM 7608 N N . LYS A 1 473 ? 28.15648 -23.41310 -0.37784 1.000 38.97035 523 LYS A N 1
ATOM 7609 C CA . LYS A 1 473 ? 29.29612 -23.21912 -1.26560 1.000 41.94970 523 LYS A CA 1
ATOM 7610 C C . LYS A 1 473 ? 29.69213 -24.48584 -2.01066 1.000 40.69410 523 LYS A C 1
ATOM 7611 O O . LYS A 1 473 ? 30.45550 -24.39897 -2.97928 1.000 44.11074 523 LYS A O 1
ATOM 7630 N N . LYS A 1 474 ? 29.20185 -25.65051 -1.59089 1.000 31.87089 524 LYS A N 1
ATOM 7631 C CA . LYS A 1 474 ? 29.58929 -26.90848 -2.21581 1.000 41.66345 524 LYS A CA 1
ATOM 7632 C C . LYS A 1 474 ? 28.86746 -27.17631 -3.53135 1.000 34.70342 524 LYS A C 1
ATOM 7633 O O . LYS A 1 474 ? 29.16704 -28.18168 -4.18416 1.000 37.29949 524 LYS A O 1
ATOM 7652 N N . LEU A 1 475 ? 27.95052 -26.30163 -3.95102 1.000 36.28009 525 LEU A N 1
ATOM 7653 C CA . LEU A 1 475 ? 27.06762 -26.63779 -5.06444 1.000 34.93031 525 LEU A CA 1
ATOM 7654 C C . LEU A 1 475 ? 27.84818 -26.98086 -6.32887 1.000 37.75036 525 LEU A C 1
ATOM 7655 O O . LEU A 1 475 ? 27.52068 -27.95241 -7.02078 1.000 36.19233 525 LEU A O 1
ATOM 7671 N N . ARG A 1 476 ? 28.87256 -26.19618 -6.65718 1.000 40.40397 526 ARG A N 1
ATOM 7672 C CA . ARG A 1 476 ? 29.64747 -26.42066 -7.86932 1.000 39.32407 526 ARG A CA 1
ATOM 7673 C C . ARG A 1 476 ? 30.90613 -27.24343 -7.62242 1.000 50.57977 526 ARG A C 1
ATOM 7674 O O . ARG A 1 476 ? 31.71228 -27.41330 -8.54297 1.000 49.45491 526 ARG A O 1
ATOM 7695 N N . GLU A 1 477 ? 31.09440 -27.75225 -6.40999 1.000 43.63746 527 GLU A N 1
ATOM 7696 C CA . GLU A 1 477 ? 32.29491 -28.49289 -6.05549 1.000 43.26494 527 GLU A CA 1
ATOM 7697 C C . GLU A 1 477 ? 32.03339 -29.99273 -6.11500 1.000 42.74136 527 GLU A C 1
ATOM 7698 O O . GLU A 1 477 ? 30.89815 -30.45287 -5.96826 1.000 41.75608 527 GLU A O 1
ATOM 7710 N N . LYS A 1 478 ? 33.10199 -30.75227 -6.33877 1.000 36.91478 528 LYS A N 1
ATOM 7711 C CA . LYS A 1 478 ? 33.01486 -32.20296 -6.27822 1.000 40.43501 528 LYS A CA 1
ATOM 7712 C C . LYS A 1 478 ? 32.93304 -32.66523 -4.82720 1.000 41.95848 528 LYS A C 1
ATOM 7713 O O . LYS A 1 478 ? 33.42768 -32.00248 -3.91119 1.000 40.90055 528 LYS A O 1
ATOM 7732 N N . VAL A 1 479 ? 32.29563 -33.81835 -4.62236 1.000 35.67861 529 VAL A N 1
ATOM 7733 C CA . VAL A 1 479 ? 32.26200 -34.42797 -3.29980 1.000 35.61833 529 VAL A CA 1
ATOM 7734 C C . VAL A 1 479 ? 33.67100 -34.84842 -2.90273 1.000 40.52101 529 VAL A C 1
ATOM 7735 O O . VAL A 1 479 ? 34.41441 -35.43609 -3.69956 1.000 40.64400 529 VAL A O 1
ATOM 7748 N N . ASP A 1 480 ? 34.04493 -34.55254 -1.66119 1.000 37.25783 530 ASP A N 1
ATOM 7749 C CA . ASP A 1 480 ? 35.37699 -34.86413 -1.14865 1.000 39.72583 530 ASP A CA 1
ATOM 7750 C C . ASP A 1 480 ? 35.37195 -36.29442 -0.62089 1.000 46.34296 530 ASP A C 1
ATOM 7751 O O . ASP A 1 480 ? 34.80481 -36.56944 0.44083 1.000 41.12152 530 ASP A O 1
ATOM 7760 N N . LYS A 1 481 ? 36.01717 -37.20445 -1.35487 1.000 42.00465 531 LYS A N 1
ATOM 7761 C CA . LYS A 1 481 ? 35.98852 -38.61403 -0.98511 1.000 45.94504 531 LYS A CA 1
ATOM 7762 C C . LYS A 1 481 ? 36.71949 -38.90057 0.32159 1.000 46.10816 531 LYS A C 1
ATOM 7763 O O . LYS A 1 481 ? 36.46820 -39.94286 0.93572 1.000 62.56768 531 LYS A O 1
ATOM 7782 N N . ASP A 1 482 ? 37.60601 -38.00882 0.76714 1.000 44.62715 532 ASP A N 1
ATOM 7783 C CA . ASP A 1 482 ? 38.33964 -38.23866 2.00567 1.000 46.40365 532 ASP A CA 1
ATOM 7784 C C . ASP A 1 482 ? 37.55139 -37.86371 3.25457 1.000 45.26015 532 ASP A C 1
ATOM 7785 O O . ASP A 1 482 ? 37.99934 -38.17483 4.36334 1.000 43.19319 532 ASP A O 1
ATOM 7794 N N . GLU A 1 483 ? 36.40534 -37.20562 3.10951 1.000 35.95873 533 GLU A N 1
ATOM 7795 C CA . GLU A 1 483 ? 35.66164 -36.72344 4.26636 1.000 31.67793 533 GLU A CA 1
ATOM 7796 C C . GLU A 1 483 ? 34.99971 -37.88028 5.00711 1.000 30.47080 533 GLU A C 1
ATOM 7797 O O . GLU A 1 483 ? 34.46069 -38.80597 4.39486 1.000 31.42185 533 GLU A O 1
ATOM 7809 N N . TRP A 1 484 ? 35.04465 -37.82192 6.33706 1.000 30.82079 534 TRP A N 1
ATOM 7810 C CA . TRP A 1 484 ? 34.41395 -38.82326 7.19011 1.000 31.26736 534 TRP A CA 1
ATOM 7811 C C . TRP A 1 484 ? 32.98461 -38.40834 7.52201 1.000 26.39606 534 TRP A C 1
ATOM 7812 O O . TRP A 1 484 ? 32.71391 -37.22506 7.75018 1.000 34.93891 534 TRP A O 1
ATOM 7833 N N . ILE A 1 485 ? 32.07513 -39.38438 7.57129 1.000 26.41806 535 ILE A N 1
ATOM 7834 C CA . ILE A 1 485 ? 30.67425 -39.06682 7.83670 1.000 26.39950 535 ILE A CA 1
ATOM 7835 C C . ILE A 1 485 ? 30.36471 -39.00231 9.33270 1.000 32.83314 535 ILE A C 1
ATOM 7836 O O . ILE A 1 485 ? 29.20669 -38.84153 9.72218 1.000 33.52562 535 ILE A O 1
ATOM 7852 N N . SER A 1 486 ? 31.39042 -39.11109 10.17847 1.000 29.52895 536 SER A N 1
ATOM 7853 C CA . SER A 1 486 ? 31.19133 -38.95175 11.61736 1.000 24.04820 536 SER A CA 1
ATOM 7854 C C . SER A 1 486 ? 32.50357 -38.52225 12.25146 1.000 23.86660 536 SER A C 1
ATOM 7855 O O . SER A 1 486 ? 33.58041 -38.92164 11.80212 1.000 25.53592 536 SER A O 1
ATOM 7863 N N . GLY A 1 487 ? 32.39974 -37.71372 13.29904 1.000 27.80498 537 GLY A N 1
ATOM 7864 C CA . GLY A 1 487 ? 33.53807 -37.47251 14.15680 1.000 26.55730 537 GLY A CA 1
ATOM 7865 C C . GLY A 1 487 ? 33.90366 -38.71441 14.94892 1.000 27.69342 537 GLY A C 1
ATOM 7866 O O . GLY A 1 487 ? 33.15584 -39.69004 15.02754 1.000 24.16252 537 GLY A O 1
ATOM 7870 N N . ALA A 1 488 ? 35.09032 -38.66856 15.55958 1.000 23.51937 538 ALA A N 1
ATOM 7871 C CA . ALA A 1 488 ? 35.60283 -39.82878 16.27719 1.000 25.22569 538 ALA A CA 1
ATOM 7872 C C . ALA A 1 488 ? 34.99351 -39.98330 17.66565 1.000 22.94726 538 ALA A C 1
ATOM 7873 O O . ALA A 1 488 ? 34.88297 -41.11030 18.16086 1.000 22.95684 538 ALA A O 1
ATOM 7880 N N . ALA A 1 489 ? 34.61062 -38.88339 18.31333 1.000 23.29132 539 ALA A N 1
ATOM 7881 C CA . ALA A 1 489 ? 34.11613 -38.93266 19.69140 1.000 21.53849 539 ALA A CA 1
ATOM 7882 C C . ALA A 1 489 ? 32.60409 -39.16938 19.70261 1.000 20.95472 539 ALA A C 1
ATOM 7883 O O . ALA A 1 489 ? 31.80903 -38.35190 20.16814 1.000 21.76906 539 ALA A O 1
ATOM 7890 N N . VAL A 1 490 ? 32.22766 -40.32914 19.16768 1.000 20.94148 540 VAL A N 1
ATOM 7891 C CA . VAL A 1 490 ? 30.83825 -40.69313 18.91375 1.000 20.54203 540 VAL A CA 1
ATOM 7892 C C . VAL A 1 490 ? 30.67474 -42.16936 19.23959 1.000 20.70192 540 VAL A C 1
ATOM 7893 O O . VAL A 1 490 ? 31.46482 -42.99997 18.77934 1.000 22.28930 540 VAL A O 1
ATOM 7906 N N . VAL A 1 491 ? 29.65744 -42.49818 20.02946 1.000 22.53340 541 VAL A N 1
ATOM 7907 C CA . VAL A 1 491 ? 29.32729 -43.89113 20.30237 1.000 19.94469 541 VAL A CA 1
ATOM 7908 C C . VAL A 1 491 ? 28.21680 -44.27894 19.33547 1.000 20.70630 541 VAL A C 1
ATOM 7909 O O . VAL A 1 491 ? 27.02796 -44.19035 19.66692 1.000 24.27939 541 VAL A O 1
ATOM 7922 N N . ASN A 1 492 ? 28.60268 -44.67034 18.12691 1.000 21.99118 542 ASN A N 1
ATOM 7923 C CA . ASN A 1 492 ? 27.67212 -45.04174 17.06933 1.000 24.40313 542 ASN A CA 1
ATOM 7924 C C . ASN A 1 492 ? 28.49830 -45.64958 15.94298 1.000 20.97470 542 ASN A C 1
ATOM 7925 O O . ASN A 1 492 ? 29.72969 -45.70600 16.01327 1.000 24.16910 542 ASN A O 1
ATOM 7936 N N . ALA A 1 493 ? 27.80676 -46.10086 14.89854 1.000 21.21623 543 ALA A N 1
ATOM 7937 C CA . ALA A 1 493 ? 28.43037 -46.52457 13.65196 1.000 21.96789 543 ALA A CA 1
ATOM 7938 C C . ALA A 1 493 ? 27.49859 -46.10735 12.52268 1.000 24.28893 543 ALA A C 1
ATOM 7939 O O . ALA A 1 493 ? 26.31071 -45.85520 12.74556 1.000 24.37468 543 ALA A O 1
ATOM 7946 N N . PHE A 1 494 ? 28.03934 -46.01847 11.30622 1.000 22.84509 544 PHE A N 1
ATOM 7947 C CA . PHE A 1 494 ? 27.29694 -45.39775 10.21959 1.000 23.79756 544 PHE A CA 1
ATOM 7948 C C . PHE A 1 494 ? 27.56377 -46.05885 8.87773 1.000 24.72885 544 PHE A C 1
ATOM 7949 O O . PHE A 1 494 ? 28.63098 -46.63086 8.64440 1.000 24.41823 544 PHE A O 1
ATOM 7966 N N . TYR A 1 495 ? 26.57231 -45.94568 7.99022 1.000 23.98294 545 TYR A N 1
ATOM 7967 C CA . TYR A 1 495 ? 26.71671 -46.28222 6.58239 1.000 26.84395 545 TYR A CA 1
ATOM 7968 C C . TYR A 1 495 ? 26.20710 -45.12617 5.73174 1.000 27.26845 545 TYR A C 1
ATOM 7969 O O . TYR A 1 495 ? 25.17290 -44.52840 6.04232 1.000 30.60034 545 TYR A O 1
ATOM 7987 N N . SER A 1 496 ? 26.92170 -44.82381 4.65062 1.000 27.41020 546 SER A N 1
ATOM 7988 C CA . SER A 1 496 ? 26.50402 -43.80270 3.69518 1.000 27.89086 546 SER A CA 1
ATOM 7989 C C . SER A 1 496 ? 26.32425 -44.44103 2.32655 1.000 26.88036 546 SER A C 1
ATOM 7990 O O . SER A 1 496 ? 27.28301 -44.97497 1.75853 1.000 28.63660 546 SER A O 1
ATOM 7998 N N A SER A 1 497 ? 25.10977 -44.35936 1.77871 0.606 26.79492 547 SER A N 1
ATOM 7999 N N B SER A 1 497 ? 25.09407 -44.39897 1.80953 0.394 27.49509 547 SER A N 1
ATOM 8000 C CA A SER A 1 497 ? 24.86238 -44.95980 0.47217 0.606 29.54927 547 SER A CA 1
ATOM 8001 C CA B SER A 1 497 ? 24.83350 -44.92423 0.47465 0.394 30.55510 547 SER A CA 1
ATOM 8002 C C A SER A 1 497 ? 25.43106 -44.12134 -0.66713 0.606 32.00903 547 SER A C 1
ATOM 8003 C C B SER A 1 497 ? 25.59652 -44.13122 -0.57693 0.394 32.32069 547 SER A C 1
ATOM 8004 O O A SER A 1 497 ? 25.77461 -44.67210 -1.71868 0.606 30.28398 547 SER A O 1
ATOM 8005 O O B SER A 1 497 ? 26.24393 -44.70427 -1.46164 0.394 29.25010 547 SER A O 1
ATOM 8020 N N . GLY A 1 498 ? 25.53727 -42.80164 -0.48652 1.000 31.57975 548 GLY A N 1
ATOM 8021 C CA . GLY A 1 498 ? 26.12319 -41.96467 -1.51624 1.000 35.85754 548 GLY A CA 1
ATOM 8022 C C . GLY A 1 498 ? 27.63074 -42.05600 -1.58924 1.000 33.82549 548 GLY A C 1
ATOM 8023 O O . GLY A 1 498 ? 28.21801 -41.79868 -2.64410 1.000 37.07317 548 GLY A O 1
ATOM 8028 N N . ARG A 1 499 ? 28.28032 -42.39579 -0.47944 1.000 29.52691 549 ARG A N 1
ATOM 8029 C CA . ARG A 1 499 ? 29.71197 -42.65027 -0.48071 1.000 32.34395 549 ARG A CA 1
ATOM 8030 C C . ARG A 1 499 ? 30.04195 -44.13671 -0.48403 1.000 34.83432 549 ARG A C 1
ATOM 8031 O O . ARG A 1 499 ? 31.20453 -44.49573 -0.70024 1.000 35.89533 549 ARG A O 1
ATOM 8052 N N . ASN A 1 500 ? 29.05493 -44.99658 -0.26741 1.000 33.86133 550 ASN A N 1
ATOM 8053 C CA . ASN A 1 500 ? 29.27427 -46.42196 -0.04002 1.000 29.75415 550 ASN A CA 1
ATOM 8054 C C . ASN A 1 500 ? 30.42444 -46.61840 0.94893 1.000 31.75488 550 ASN A C 1
ATOM 8055 O O . ASN A 1 500 ? 31.43921 -47.25229 0.66134 1.000 31.95177 550 ASN A O 1
ATOM 8066 N N . GLN A 1 501 ? 30.22927 -46.04981 2.14423 1.000 33.26365 551 GLN A N 1
ATOM 8067 C CA . GLN A 1 501 ? 31.23810 -45.96606 3.19587 1.000 28.77904 551 GLN A CA 1
ATOM 8068 C C . GLN A 1 501 ? 30.64626 -46.44398 4.51606 1.000 29.77962 551 GLN A C 1
ATOM 8069 O O . GLN A 1 501 ? 29.51158 -46.09621 4.85309 1.000 30.08274 551 GLN A O 1
ATOM 8083 N N . ILE A 1 502 ? 31.41460 -47.24412 5.25946 1.000 30.01138 552 ILE A N 1
ATOM 8084 C CA . ILE A 1 502 ? 31.07240 -47.62995 6.62764 1.000 28.52667 552 ILE A CA 1
ATOM 8085 C C . ILE A 1 502 ? 32.08693 -46.98613 7.56481 1.000 26.43668 552 ILE A C 1
ATOM 8086 O O . ILE A 1 502 ? 33.28086 -46.92337 7.24405 1.000 27.15980 552 ILE A O 1
ATOM 8102 N N . VAL A 1 503 ? 31.61723 -46.50545 8.71873 1.000 25.53888 553 VAL A N 1
ATOM 8103 C CA . VAL A 1 503 ? 32.47527 -45.83257 9.68437 1.000 25.32312 553 VAL A CA 1
ATOM 8104 C C . VAL A 1 503 ? 32.24727 -46.40991 11.06973 1.000 24.58159 553 VAL A C 1
ATOM 8105 O O . VAL A 1 503 ? 31.10287 -46.56915 11.50751 1.000 24.97516 553 VAL A O 1
ATOM 8118 N N . PHE A 1 504 ? 33.34141 -46.63935 11.78781 1.000 25.38496 554 PHE A N 1
ATOM 8119 C CA . PHE A 1 504 ? 33.31631 -47.11261 13.17041 1.000 24.22657 554 PHE A CA 1
ATOM 8120 C C . PHE A 1 504 ? 34.16947 -46.14148 13.96934 1.000 25.51792 554 PHE A C 1
ATOM 8121 O O . PHE A 1 504 ? 35.38804 -46.31901 14.09948 1.000 25.97799 554 PHE A O 1
ATOM 8138 N N . PRO A 1 505 ? 33.55807 -45.07523 14.49185 1.000 23.77743 555 PRO A N 1
ATOM 8139 C CA . PRO A 1 505 ? 34.31765 -44.09235 15.27553 1.000 23.69585 555 PRO A CA 1
ATOM 8140 C C . PRO A 1 505 ? 34.94104 -44.70358 16.51689 1.000 24.68113 555 PRO A C 1
ATOM 8141 O O . PRO A 1 505 ? 34.43116 -45.67644 17.08016 1.000 23.90499 555 PRO A O 1
ATOM 8152 N N . ALA A 1 506 ? 36.02835 -44.07773 16.97040 1.000 23.36223 556 ALA A N 1
ATOM 8153 C CA . ALA A 1 506 ? 36.71814 -44.53952 18.16687 1.000 24.44017 556 ALA A CA 1
ATOM 8154 C C . ALA A 1 506 ? 35.76056 -44.74446 19.33060 1.000 25.51808 556 ALA A C 1
ATOM 8155 O O . ALA A 1 506 ? 35.95284 -45.66068 20.14019 1.000 25.46980 556 ALA A O 1
ATOM 8162 N N . GLY A 1 507 ? 34.71756 -43.92106 19.42726 1.000 21.95713 557 GLY A N 1
ATOM 8163 C CA . GLY A 1 507 ? 33.81320 -43.97699 20.55993 1.000 23.71100 557 GLY A CA 1
ATOM 8164 C C . GLY A 1 507 ? 33.07091 -45.28869 20.70955 1.000 27.28057 557 GLY A C 1
ATOM 8165 O O . GLY A 1 507 ? 32.63559 -45.61336 21.82309 1.000 24.43018 557 GLY A O 1
ATOM 8169 N N . ILE A 1 508 ? 32.89839 -46.04430 19.62455 1.000 22.27987 558 ILE A N 1
ATOM 8170 C CA . ILE A 1 508 ? 32.21004 -47.33179 19.70000 1.000 22.99676 558 ILE A CA 1
ATOM 8171 C C . ILE A 1 508 ? 33.17706 -48.50388 19.81197 1.000 29.51005 558 ILE A C 1
ATOM 8172 O O . ILE A 1 508 ? 32.73053 -49.64021 20.03808 1.000 27.59429 558 ILE A O 1
ATOM 8188 N N . LEU A 1 509 ? 34.48187 -48.26312 19.70141 1.000 26.94980 559 LEU A N 1
ATOM 8189 C CA . LEU A 1 509 ? 35.48435 -49.32803 19.75920 1.000 29.86712 559 LEU A CA 1
ATOM 8190 C C . LEU A 1 509 ? 35.97279 -49.51851 21.19835 1.000 26.07778 559 LEU A C 1
ATOM 8191 O O . LEU A 1 509 ? 37.14018 -49.31421 21.53544 1.000 27.25081 559 LEU A O 1
ATOM 8207 N N . GLN A 1 510 ? 35.03339 -49.91663 22.04962 1.000 24.17580 560 GLN A N 1
ATOM 8208 C CA . GLN A 1 510 ? 35.28112 -50.11537 23.46989 1.000 23.87938 560 GLN A CA 1
ATOM 8209 C C . GLN A 1 510 ? 34.26386 -51.10688 23.99386 1.000 23.11078 560 GLN A C 1
ATOM 8210 O O . GLN A 1 510 ? 33.25626 -51.39105 23.33207 1.000 23.59031 560 GLN A O 1
ATOM 8224 N N . PRO A 1 511 ? 34.48249 -51.65611 25.18825 1.000 24.82296 561 PRO A N 1
ATOM 8225 C CA . PRO A 1 511 ? 33.50840 -52.59610 25.74151 1.000 26.99097 561 PRO A CA 1
ATOM 8226 C C . PRO A 1 511 ? 32.15487 -51.93110 25.89455 1.000 27.03844 561 PRO A C 1
ATOM 8227 O O . PRO A 1 511 ? 32.06710 -50.72304 26.17712 1.000 27.62756 561 PRO A O 1
ATOM 8238 N N . PRO A 1 512 ? 31.06213 -52.69311 25.73059 1.000 26.22295 562 PRO A N 1
ATOM 8239 C CA . PRO A 1 512 ? 30.98660 -54.14368 25.52301 1.000 24.04963 562 PRO A CA 1
ATOM 8240 C C . PRO A 1 512 ? 31.22461 -54.58018 24.07710 1.000 27.29510 562 PRO A C 1
ATOM 8241 O O . PRO A 1 512 ? 31.31737 -55.78021 23.80631 1.000 24.99250 562 PRO A O 1
ATOM 8252 N N . PHE A 1 513 ? 31.32730 -53.60967 23.16584 1.000 25.46842 563 PHE A N 1
ATOM 8253 C CA . PHE A 1 513 ? 31.44238 -53.92559 21.74605 1.000 23.55966 563 PHE A CA 1
ATOM 8254 C C . PHE A 1 513 ? 32.77833 -54.57449 21.42544 1.000 24.62312 563 PHE A C 1
ATOM 8255 O O . PHE A 1 513 ? 32.83887 -55.57705 20.70149 1.000 25.44421 563 PHE A O 1
ATOM 8272 N N . PHE A 1 514 ? 33.86509 -53.99050 21.92420 1.000 25.21481 564 PHE A N 1
ATOM 8273 C CA . PHE A 1 514 ? 35.18324 -54.40521 21.49282 1.000 28.75456 564 PHE A CA 1
ATOM 8274 C C . PHE A 1 514 ? 36.23945 -54.11350 22.54272 1.000 28.37122 564 PHE A C 1
ATOM 8275 O O . PHE A 1 514 ? 36.26417 -53.03396 23.13933 1.000 28.71709 564 PHE A O 1
ATOM 8292 N N . SER A 1 515 ? 37.12663 -55.08459 22.72999 1.000 30.28677 565 SER A N 1
ATOM 8293 C CA . SER A 1 515 ? 38.39882 -54.88037 23.40041 1.000 27.44226 565 SER A CA 1
ATOM 8294 C C . SER A 1 515 ? 39.34372 -55.95817 22.89181 1.000 33.10068 565 SER A C 1
ATOM 8295 O O . SER A 1 515 ? 38.94665 -57.11875 22.75727 1.000 31.36358 565 SER A O 1
ATOM 8303 N N . ALA A 1 516 ? 40.58760 -55.57707 22.60457 1.000 37.66500 566 ALA A N 1
ATOM 8304 C CA . ALA A 1 516 ? 41.55798 -56.57324 22.17172 1.000 40.66549 566 ALA A CA 1
ATOM 8305 C C . ALA A 1 516 ? 41.80576 -57.62894 23.24141 1.000 36.37376 566 ALA A C 1
ATOM 8306 O O . ALA A 1 516 ? 42.34570 -58.69581 22.92878 1.000 40.37455 566 ALA A O 1
ATOM 8313 N N A GLN A 1 517 ? 41.41051 -57.35318 24.48544 0.538 38.47090 567 GLN A N 1
ATOM 8314 N N B GLN A 1 517 ? 41.42706 -57.37239 24.49296 0.462 38.51546 567 GLN A N 1
ATOM 8315 C CA A GLN A 1 517 ? 41.66568 -58.23668 25.61154 0.538 39.16445 567 GLN A CA 1
ATOM 8316 C CA B GLN A 1 517 ? 41.68037 -58.31930 25.57027 0.462 39.22310 567 GLN A CA 1
ATOM 8317 C C A GLN A 1 517 ? 40.42442 -58.97042 26.10589 0.538 37.44470 567 GLN A C 1
ATOM 8318 C C B GLN A 1 517 ? 40.43680 -59.06908 26.03053 0.462 37.54190 567 GLN A C 1
ATOM 8319 O O A GLN A 1 517 ? 40.52662 -59.74697 27.06105 0.538 39.72031 567 GLN A O 1
ATOM 8320 O O B GLN A 1 517 ? 40.54980 -59.95369 26.88572 0.462 40.29669 567 GLN A O 1
ATOM 8347 N N . GLN A 1 518 ? 39.26290 -58.75558 25.49741 1.000 31.48974 568 GLN A N 1
ATOM 8348 C CA . GLN A 1 518 ? 38.06160 -59.49120 25.87545 1.000 37.12467 568 GLN A CA 1
ATOM 8349 C C . GLN A 1 518 ? 37.85783 -60.66688 24.92104 1.000 36.98907 568 GLN A C 1
ATOM 8350 O O . GLN A 1 518 ? 38.41245 -60.70996 23.81944 1.000 33.55762 568 GLN A O 1
ATOM 8365 N N . SER A 1 519 ? 37.07859 -61.64509 25.37712 1.000 29.99048 569 SER A N 1
ATOM 8366 C CA . SER A 1 519 ? 36.87839 -62.86217 24.60331 1.000 28.00104 569 SER A CA 1
ATOM 8367 C C . SER A 1 519 ? 36.34013 -62.53023 23.21749 1.000 31.67384 569 SER A C 1
ATOM 8368 O O . SER A 1 519 ? 35.60880 -61.55507 23.02404 1.000 28.29207 569 SER A O 1
ATOM 8376 N N . ASN A 1 520 ? 36.70378 -63.36080 22.24044 1.000 30.22862 570 ASN A N 1
ATOM 8377 C CA . ASN A 1 520 ? 36.29187 -63.08589 20.86958 1.000 29.21136 570 ASN A CA 1
ATOM 8378 C C . ASN A 1 520 ? 34.79548 -63.29520 20.67529 1.000 31.01599 570 ASN A C 1
ATOM 8379 O O . ASN A 1 520 ? 34.18124 -62.59163 19.86731 1.000 31.66495 570 ASN A O 1
ATOM 8390 N N . SER A 1 521 ? 34.18455 -64.23569 21.40259 1.000 31.10238 571 SER A N 1
ATOM 8391 C CA . SER A 1 521 ? 32.73002 -64.35806 21.35524 1.000 31.60615 571 SER A CA 1
ATOM 8392 C C . SER A 1 521 ? 32.07211 -63.01015 21.61618 1.000 28.73975 571 SER A C 1
ATOM 8393 O O . SER A 1 521 ? 31.11232 -62.62807 20.93453 1.000 26.52700 571 SER A O 1
ATOM 8401 N N . LEU A 1 522 ? 32.59310 -62.26911 22.59686 1.000 27.23912 572 LEU A N 1
ATOM 8402 C CA . LEU A 1 522 ? 32.05022 -60.95756 22.92627 1.000 25.40178 572 LEU A CA 1
ATOM 8403 C C . LEU A 1 522 ? 32.32875 -59.94564 21.82118 1.000 25.15380 572 LEU A C 1
ATOM 8404 O O . LEU A 1 522 ? 31.45283 -59.14349 21.47440 1.000 25.41506 572 LEU A O 1
ATOM 8420 N N . ASN A 1 523 ? 33.53734 -59.96186 21.25465 1.000 27.47019 573 ASN A N 1
ATOM 8421 C CA . ASN A 1 523 ? 33.85455 -59.02083 20.18633 1.000 27.12712 573 ASN A CA 1
ATOM 8422 C C . ASN A 1 523 ? 32.97121 -59.25724 18.96723 1.000 25.95733 573 ASN A C 1
ATOM 8423 O O . ASN A 1 523 ? 32.43089 -58.30929 18.38784 1.000 28.55014 573 ASN A O 1
ATOM 8434 N N . TYR A 1 524 ? 32.81127 -60.51709 18.55507 1.000 26.30922 574 TYR A N 1
ATOM 8435 C CA . TYR A 1 524 ? 31.97472 -60.78609 17.38894 1.000 22.39516 574 TYR A CA 1
ATOM 8436 C C . TYR A 1 524 ? 30.51305 -60.45176 17.66994 1.000 25.95722 574 TYR A C 1
ATOM 8437 O O . TYR A 1 524 ? 29.82938 -59.87361 16.81806 1.000 26.32942 574 TYR A O 1
ATOM 8455 N N . GLY A 1 525 ? 30.01307 -60.80699 18.85495 1.000 25.45497 575 GLY A N 1
ATOM 8456 C CA . GLY A 1 525 ? 28.64315 -60.47531 19.20207 1.000 24.01347 575 GLY A CA 1
ATOM 8457 C C . GLY A 1 525 ? 28.39935 -58.99262 19.38249 1.000 25.31492 575 GLY A C 1
ATOM 8458 O O . GLY A 1 525 ? 27.25715 -58.54097 19.23928 1.000 27.45685 575 GLY A O 1
ATOM 8462 N N . GLY A 1 526 ? 29.44588 -58.23161 19.70102 1.000 24.37566 576 GLY A N 1
ATOM 8463 C CA . GLY A 1 526 ? 29.35234 -56.79460 19.84797 1.000 26.38544 576 GLY A CA 1
ATOM 8464 C C . GLY A 1 526 ? 29.71982 -56.08116 18.56506 1.000 24.29524 576 GLY A C 1
ATOM 8465 O O . GLY A 1 526 ? 28.86187 -55.87900 17.70248 1.000 25.20025 576 GLY A O 1
ATOM 8469 N N . ILE A 1 527 ? 30.99816 -55.72588 18.40758 1.000 23.32918 577 ILE A N 1
ATOM 8470 C CA . ILE A 1 527 ? 31.40820 -54.93959 17.24771 1.000 23.55323 577 ILE A CA 1
ATOM 8471 C C . ILE A 1 527 ? 31.27108 -55.74081 15.95629 1.000 25.52650 577 ILE A C 1
ATOM 8472 O O . ILE A 1 527 ? 30.99766 -55.16666 14.89574 1.000 24.60072 577 ILE A O 1
ATOM 8488 N N . GLY A 1 528 ? 31.46498 -57.06035 16.00488 1.000 23.63409 578 GLY A N 1
ATOM 8489 C CA . GLY A 1 528 ? 31.25443 -57.85939 14.80770 1.000 26.51986 578 GLY A CA 1
ATOM 8490 C C . GLY A 1 528 ? 29.85924 -57.67028 14.24827 1.000 28.49107 578 GLY A C 1
ATOM 8491 O O . GLY A 1 528 ? 29.67328 -57.45192 13.04902 1.000 26.04566 578 GLY A O 1
ATOM 8495 N N . MET A 1 529 ? 28.85844 -57.72927 15.12397 1.000 23.71008 579 MET A N 1
ATOM 8496 C CA . MET A 1 529 ? 27.47973 -57.49324 14.71366 1.000 23.42994 579 MET A CA 1
ATOM 8497 C C . MET A 1 529 ? 27.30492 -56.07680 14.18128 1.000 24.87776 579 MET A C 1
ATOM 8498 O O . MET A 1 529 ? 26.63546 -55.86932 13.16208 1.000 26.76518 579 MET A O 1
ATOM 8512 N N . VAL A 1 530 ? 27.92491 -55.09121 14.84089 1.000 25.11185 580 VAL A N 1
ATOM 8513 C CA . VAL A 1 530 ? 27.84967 -53.71015 14.36847 1.000 22.92311 580 VAL A CA 1
ATOM 8514 C C . VAL A 1 530 ? 28.42256 -53.60340 12.96069 1.000 24.78432 580 VAL A C 1
ATOM 8515 O O . VAL A 1 530 ? 27.85924 -52.92633 12.09204 1.000 26.09767 580 VAL A O 1
ATOM 8528 N N . ILE A 1 531 ? 29.55429 -54.26922 12.71438 1.000 23.39050 581 ILE A N 1
ATOM 8529 C CA . ILE A 1 531 ? 30.17820 -54.22149 11.39601 1.000 24.08187 581 ILE A CA 1
ATOM 8530 C C . ILE A 1 531 ? 29.24491 -54.81256 10.34770 1.000 24.04336 581 ILE A C 1
ATOM 8531 O O . ILE A 1 531 ? 29.03489 -54.22933 9.27723 1.000 26.50556 581 ILE A O 1
ATOM 8547 N N . GLY A 1 532 ? 28.67365 -55.98401 10.63620 1.000 27.23225 582 GLY A N 1
ATOM 8548 C CA . GLY A 1 532 ? 27.73144 -56.58065 9.70383 1.000 26.15716 582 GLY A CA 1
ATOM 8549 C C . GLY A 1 532 ? 26.49666 -55.72417 9.50256 1.000 26.45174 582 GLY A C 1
ATOM 8550 O O . GLY A 1 532 ? 25.97979 -55.61472 8.38672 1.000 24.97612 582 GLY A O 1
ATOM 8554 N N . HIS A 1 533 ? 26.00357 -55.11230 10.58391 1.000 24.97517 583 HIS A N 1
ATOM 8555 C CA . HIS A 1 533 ? 24.86570 -54.19964 10.49887 1.000 24.42522 583 HIS A CA 1
ATOM 8556 C C . HIS A 1 533 ? 25.12886 -53.10706 9.47013 1.000 26.95719 583 HIS A C 1
ATOM 8557 O O . HIS A 1 533 ? 24.30870 -52.86749 8.57710 1.000 24.93053 583 HIS A O 1
ATOM 8571 N N . GLU A 1 534 ? 26.29338 -52.45574 9.55939 1.000 22.58367 584 GLU A N 1
ATOM 8572 C CA . GLU A 1 534 ? 26.58519 -51.33688 8.66818 1.000 23.67595 584 GLU A CA 1
ATOM 8573 C C . GLU A 1 534 ? 26.81809 -51.80059 7.23315 1.000 22.14490 584 GLU A C 1
ATOM 8574 O O . GLU A 1 534 ? 26.39063 -51.12960 6.28855 1.000 25.38852 584 GLU A O 1
ATOM 8586 N N . ILE A 1 535 ? 27.51204 -52.92479 7.03955 1.000 25.23432 585 ILE A N 1
ATOM 8587 C CA . ILE A 1 535 ? 27.66492 -53.45389 5.68663 1.000 27.32040 585 ILE A CA 1
ATOM 8588 C C . ILE A 1 535 ? 26.29922 -53.78030 5.09790 1.000 30.02362 585 ILE A C 1
ATOM 8589 O O . ILE A 1 535 ? 26.02109 -53.49421 3.92681 1.000 25.65995 585 ILE A O 1
ATOM 8605 N N . THR A 1 536 ? 25.42263 -54.38261 5.90126 1.000 25.47618 586 THR A N 1
ATOM 8606 C CA . THR A 1 536 ? 24.10678 -54.77290 5.40988 1.000 27.72411 586 THR A CA 1
ATOM 8607 C C . THR A 1 536 ? 23.24740 -53.56525 5.06010 1.000 26.02119 586 THR A C 1
ATOM 8608 O O . THR A 1 536 ? 22.32490 -53.69856 4.24933 1.000 26.41850 586 THR A O 1
ATOM 8619 N N . HIS A 1 537 ? 23.54744 -52.38545 5.61383 1.000 25.83439 587 HIS A N 1
ATOM 8620 C CA . HIS A 1 537 ? 22.83421 -51.18191 5.19696 1.000 26.08780 587 HIS A CA 1
ATOM 8621 C C . HIS A 1 537 ? 23.06286 -50.87952 3.71958 1.000 27.25691 587 HIS A C 1
ATOM 8622 O O . HIS A 1 537 ? 22.21240 -50.25416 3.07627 1.000 26.91780 587 HIS A O 1
ATOM 8636 N N . GLY A 1 538 ? 24.20301 -51.29729 3.16640 1.000 24.40522 588 GLY A N 1
ATOM 8637 C CA . GLY A 1 538 ? 24.42443 -51.16463 1.73811 1.000 26.57652 588 GLY A CA 1
ATOM 8638 C C . GLY A 1 538 ? 23.49550 -52.00511 0.89604 1.000 24.87597 588 GLY A C 1
ATOM 8639 O O . GLY A 1 538 ? 23.50674 -51.88460 -0.33438 1.000 27.68896 588 GLY A O 1
ATOM 8643 N N . PHE A 1 539 ? 22.68257 -52.83915 1.53751 1.000 31.40028 589 PHE A N 1
ATOM 8644 C CA . PHE A 1 539 ? 21.83901 -53.79502 0.83581 1.000 26.67642 589 PHE A CA 1
ATOM 8645 C C . PHE A 1 539 ? 20.43829 -53.84996 1.43162 1.000 27.50294 589 PHE A C 1
ATOM 8646 O O . PHE A 1 539 ? 19.72199 -54.83251 1.20840 1.000 27.08596 589 PHE A O 1
ATOM 8663 N N . ASP A 1 540 ? 20.02127 -52.82289 2.17325 1.000 25.76922 590 ASP A N 1
ATOM 8664 C CA . ASP A 1 540 ? 18.68717 -52.81260 2.75895 1.000 24.70337 590 ASP A CA 1
ATOM 8665 C C . ASP A 1 540 ? 17.72329 -52.14900 1.77220 1.000 23.88448 590 ASP A C 1
ATOM 8666 O O . ASP A 1 540 ? 18.05594 -51.92884 0.60383 1.000 26.74191 590 ASP A O 1
ATOM 8675 N N . ASP A 1 541 ? 16.49482 -51.86792 2.21176 1.000 28.13117 591 ASP A N 1
ATOM 8676 C CA . ASP A 1 541 ? 15.49627 -51.36534 1.27643 1.000 29.28302 591 ASP A CA 1
ATOM 8677 C C . ASP A 1 541 ? 15.87501 -49.99865 0.71641 1.000 30.50671 591 ASP A C 1
ATOM 8678 O O . ASP A 1 541 ? 15.36216 -49.61472 -0.34099 1.000 34.97258 591 ASP A O 1
ATOM 8687 N N . ASN A 1 542 ? 16.77444 -49.26844 1.38124 1.000 29.59359 592 ASN A N 1
ATOM 8688 C CA . ASN A 1 542 ? 17.34583 -48.05962 0.79974 1.000 31.78376 592 ASN A CA 1
ATOM 8689 C C . ASN A 1 542 ? 18.64403 -48.35523 0.05346 1.000 30.24779 592 ASN A C 1
ATOM 8690 O O . ASN A 1 542 ? 18.75239 -48.09680 -1.14890 1.000 29.91315 592 ASN A O 1
ATOM 8701 N N . GLY A 1 543 ? 19.63442 -48.89595 0.77131 1.000 27.99132 593 GLY A N 1
ATOM 8702 C CA . GLY A 1 543 ? 20.97050 -49.03080 0.22530 1.000 28.29494 593 GLY A CA 1
ATOM 8703 C C . GLY A 1 543 ? 21.03692 -49.85890 -1.04066 1.000 25.46165 593 GLY A C 1
ATOM 8704 O O . GLY A 1 543 ? 21.84573 -49.57202 -1.92939 1.000 27.46355 593 GLY A O 1
ATOM 8708 N N . ARG A 1 544 ? 20.19146 -50.88770 -1.15330 1.000 28.89948 594 ARG A N 1
ATOM 8709 C CA . ARG A 1 544 ? 20.26548 -51.76497 -2.31792 1.000 29.73268 594 ARG A CA 1
ATOM 8710 C C . ARG A 1 544 ? 20.02437 -51.01007 -3.62066 1.000 30.58217 594 ARG A C 1
ATOM 8711 O O . ARG A 1 544 ? 20.35325 -51.52506 -4.69536 1.000 30.70031 594 ARG A O 1
ATOM 8732 N N . ASN A 1 545 ? 19.46109 -49.80485 -3.55062 1.000 29.76948 595 ASN A N 1
ATOM 8733 C CA . ASN A 1 545 ? 19.17678 -49.01611 -4.74190 1.000 31.80740 595 ASN A CA 1
ATOM 8734 C C . ASN A 1 545 ? 20.37950 -48.22841 -5.24227 1.000 30.57334 595 ASN A C 1
ATOM 8735 O O . ASN A 1 545 ? 20.29772 -47.61750 -6.31545 1.000 30.21799 595 ASN A O 1
ATOM 8746 N N . PHE A 1 546 ? 21.48159 -48.23224 -4.50127 1.000 30.18852 596 PHE A N 1
ATOM 8747 C CA . PHE A 1 546 ? 22.68915 -47.50399 -4.86039 1.000 30.55607 596 PHE A CA 1
ATOM 8748 C C . PHE A 1 546 ? 23.78654 -48.49409 -5.22512 1.000 32.44449 596 PHE A C 1
ATOM 8749 O O . PHE A 1 546 ? 23.90976 -49.55285 -4.60002 1.000 31.37847 596 PHE A O 1
ATOM 8766 N N . ASN A 1 547 ? 24.58730 -48.14772 -6.23238 1.000 32.87627 597 ASN A N 1
ATOM 8767 C CA . ASN A 1 547 ? 25.58915 -49.07075 -6.74139 1.000 32.80036 597 ASN A CA 1
ATOM 8768 C C . ASN A 1 547 ? 26.91362 -48.87839 -6.00126 1.000 30.54770 597 ASN A C 1
ATOM 8769 O O . ASN A 1 547 ? 26.97891 -48.23877 -4.94753 1.000 33.27788 597 ASN A O 1
ATOM 8780 N N . LYS A 1 548 ? 27.99182 -49.43767 -6.55663 1.000 35.50923 598 LYS A N 1
ATOM 8781 C CA . LYS A 1 548 ? 29.27508 -49.45698 -5.86661 1.000 35.44525 598 LYS A CA 1
ATOM 8782 C C . LYS A 1 548 ? 29.88047 -48.07024 -5.70360 1.000 39.40049 598 LYS A C 1
ATOM 8783 O O . LYS A 1 548 ? 30.69258 -47.86935 -4.79364 1.000 38.80213 598 LYS A O 1
ATOM 8802 N N . ASP A 1 549 ? 29.51173 -47.11624 -6.55540 1.000 39.09313 599 ASP A N 1
ATOM 8803 C CA . ASP A 1 549 ? 30.06210 -45.76904 -6.50097 1.000 42.47795 599 ASP A CA 1
ATOM 8804 C C . ASP A 1 549 ? 29.12764 -44.77764 -5.81703 1.000 39.84467 599 ASP A C 1
ATOM 8805 O O . ASP A 1 549 ? 29.41800 -43.57707 -5.80364 1.000 42.68276 599 ASP A O 1
ATOM 8814 N N . GLY A 1 550 ? 28.02007 -45.24841 -5.25022 1.000 37.06727 600 GLY A N 1
ATOM 8815 C CA . GLY A 1 550 ? 27.08921 -44.37554 -4.56621 1.000 34.67808 600 GLY A CA 1
ATOM 8816 C C . GLY A 1 550 ? 26.00808 -43.77407 -5.43108 1.000 33.60062 600 GLY A C 1
ATOM 8817 O O . GLY A 1 550 ? 25.34888 -42.82168 -4.99793 1.000 33.08598 600 GLY A O 1
ATOM 8821 N N . ASP A 1 551 ? 25.79464 -44.29971 -6.63258 1.000 33.60765 601 ASP A N 1
ATOM 8822 C CA . ASP A 1 551 ? 24.80998 -43.76055 -7.55891 1.000 34.54658 601 ASP A CA 1
ATOM 8823 C C . ASP A 1 551 ? 23.50658 -44.54042 -7.46706 1.000 31.27945 601 ASP A C 1
ATOM 8824 O O . ASP A 1 551 ? 23.50896 -45.77102 -7.37825 1.000 31.60697 601 ASP A O 1
ATOM 8833 N N . LEU A 1 552 ? 22.39584 -43.80834 -7.49528 1.000 30.91354 602 LEU A N 1
ATOM 8834 C CA . LEU A 1 552 ? 21.04855 -44.37355 -7.46439 1.000 34.25525 602 LEU A CA 1
ATOM 8835 C C . LEU A 1 552 ? 20.76180 -44.95651 -8.84224 1.000 35.50369 602 LEU A C 1
ATOM 8836 O O . LEU A 1 552 ? 20.24504 -44.28161 -9.73339 1.000 39.29124 602 LEU A O 1
ATOM 8852 N N . VAL A 1 553 ? 21.14503 -46.21921 -9.03227 1.000 31.42802 603 VAL A N 1
ATOM 8853 C CA . VAL A 1 553 ? 20.94046 -46.92183 -10.29450 1.000 31.07175 603 VAL A CA 1
ATOM 8854 C C . VAL A 1 553 ? 20.51957 -48.35402 -9.98628 1.000 36.11029 603 VAL A C 1
ATOM 8855 O O . VAL A 1 553 ? 21.07467 -48.99508 -9.08846 1.000 36.55672 603 VAL A O 1
ATOM 8868 N N . ASP A 1 554 ? 19.55067 -48.86200 -10.74169 1.000 37.69189 604 ASP A N 1
ATOM 8869 C CA . ASP A 1 554 ? 19.00724 -50.19863 -10.51589 1.000 37.08671 604 ASP A CA 1
ATOM 8870 C C . ASP A 1 554 ? 20.00097 -51.23806 -11.02501 1.000 36.59834 604 ASP A C 1
ATOM 8871 O O . ASP A 1 554 ? 20.25584 -51.31778 -12.23094 1.000 41.44201 604 ASP A O 1
ATOM 8880 N N . TRP A 1 555 ? 20.57016 -52.03699 -10.11602 1.000 30.95895 605 TRP A N 1
ATOM 8881 C CA . TRP A 1 555 ? 21.42947 -53.14830 -10.51089 1.000 35.98464 605 TRP A CA 1
ATOM 8882 C C . TRP A 1 555 ? 20.79614 -54.50521 -10.21306 1.000 36.11303 605 TRP A C 1
ATOM 8883 O O . TRP A 1 555 ? 21.48761 -55.52921 -10.22845 1.000 38.70602 605 TRP A O 1
ATOM 8904 N N . TRP A 1 556 ? 19.49160 -54.53142 -9.96884 1.000 35.51235 606 TRP A N 1
ATOM 8905 C CA . TRP A 1 556 ? 18.76637 -55.75327 -9.65808 1.000 35.45561 606 TRP A CA 1
ATOM 8906 C C . TRP A 1 556 ? 17.97016 -56.20943 -10.87289 1.000 34.32495 606 TRP A C 1
ATOM 8907 O O . TRP A 1 556 ? 17.39113 -55.38667 -11.58746 1.000 34.27482 606 TRP A O 1
ATOM 8928 N N . THR A 1 557 ? 17.95580 -57.51887 -11.11748 1.000 35.42989 607 THR A N 1
ATOM 8929 C CA . THR A 1 557 ? 16.98856 -58.05734 -12.06053 1.000 36.38388 607 THR A CA 1
ATOM 8930 C C . THR A 1 557 ? 15.58503 -57.86125 -11.49438 1.000 34.76175 607 THR A C 1
ATOM 8931 O O . THR A 1 557 ? 15.39676 -57.68371 -10.28714 1.000 34.09919 607 THR A O 1
ATOM 8942 N N . GLN A 1 558 ? 14.58741 -57.89571 -12.37798 1.000 38.45226 608 GLN A N 1
ATOM 8943 C CA . GLN A 1 558 ? 13.21181 -57.74651 -11.91766 1.000 40.85054 608 GLN A CA 1
ATOM 8944 C C . GLN A 1 558 ? 12.86597 -58.81063 -10.88397 1.000 36.92539 608 GLN A C 1
ATOM 8945 O O . GLN A 1 558 ? 12.26540 -58.51260 -9.84484 1.000 38.64116 608 GLN A O 1
ATOM 8959 N N . GLN A 1 559 ? 13.23925 -60.06418 -11.15076 1.000 37.78198 609 GLN A N 1
ATOM 8960 C CA . GLN A 1 559 ? 12.86402 -61.14493 -10.24683 1.000 39.36944 609 GLN A CA 1
ATOM 8961 C C . GLN A 1 559 ? 13.54638 -60.99541 -8.89190 1.000 37.40669 609 GLN A C 1
ATOM 8962 O O . GLN A 1 559 ? 12.90551 -61.14392 -7.84506 1.000 34.61236 609 GLN A O 1
ATOM 8976 N N . SER A 1 560 ? 14.85130 -60.71209 -8.88753 1.000 33.53969 610 SER A N 1
ATOM 8977 C CA . SER A 1 560 ? 15.56948 -60.60759 -7.62105 1.000 31.62341 610 SER A CA 1
ATOM 8978 C C . SER A 1 560 ? 15.06690 -59.42900 -6.79579 1.000 31.24152 610 SER A C 1
ATOM 8979 O O . SER A 1 560 ? 15.01810 -59.50580 -5.56359 1.000 31.28623 610 SER A O 1
ATOM 8987 N N . ALA A 1 561 ? 14.69689 -58.32416 -7.45217 1.000 30.35181 611 ALA A N 1
ATOM 8988 C CA . ALA A 1 561 ? 14.12740 -57.19635 -6.72145 1.000 29.39162 611 ALA A CA 1
ATOM 8989 C C . ALA A 1 561 ? 12.76491 -57.56143 -6.14678 1.000 31.54817 611 ALA A C 1
ATOM 8990 O O . ALA A 1 561 ? 12.47889 -57.28902 -4.97558 1.000 30.88539 611 ALA A O 1
ATOM 8997 N N . SER A 1 562 ? 11.90617 -58.17692 -6.96250 1.000 35.19075 612 SER A N 1
ATOM 8998 C CA . SER A 1 562 ? 10.62694 -58.65772 -6.45474 1.000 34.40823 612 SER A CA 1
ATOM 8999 C C . SER A 1 562 ? 10.83359 -59.59589 -5.27166 1.000 32.98705 612 SER A C 1
ATOM 9000 O O . SER A 1 562 ? 10.12206 -59.50339 -4.26513 1.000 30.49993 612 SER A O 1
ATOM 9008 N N . ASN A 1 563 ? 11.82459 -60.48729 -5.36016 1.000 32.44625 613 ASN A N 1
ATOM 9009 C CA . ASN A 1 563 ? 12.08709 -61.40898 -4.25987 1.000 33.21420 613 ASN A CA 1
ATOM 9010 C C . ASN A 1 563 ? 12.58335 -60.67806 -3.01599 1.000 32.12301 613 ASN A C 1
ATOM 9011 O O . ASN A 1 563 ? 12.21831 -61.04523 -1.89337 1.000 30.49073 613 ASN A O 1
ATOM 9022 N N . PHE A 1 564 ? 13.43592 -59.66130 -3.18618 1.000 30.79659 614 PHE A N 1
ATOM 9023 C CA . PHE A 1 564 ? 13.87265 -58.87478 -2.03693 1.000 27.86944 614 PHE A CA 1
ATOM 9024 C C . PHE A 1 564 ? 12.67611 -58.34085 -1.26050 1.000 28.42211 614 PHE A C 1
ATOM 9025 O O . PHE A 1 564 ? 12.64894 -58.38362 -0.02519 1.000 28.30160 614 PHE A O 1
ATOM 9042 N N . LYS A 1 565 ? 11.67741 -57.82099 -1.97413 1.000 27.97652 615 LYS A N 1
ATOM 9043 C CA . LYS A 1 565 ? 10.50119 -57.27471 -1.31026 1.000 32.57988 615 LYS A CA 1
ATOM 9044 C C . LYS A 1 565 ? 9.70324 -58.37249 -0.62385 1.000 32.01679 615 LYS A C 1
ATOM 9045 O O . LYS A 1 565 ? 9.20338 -58.17845 0.49072 1.000 33.58967 615 LYS A O 1
ATOM 9064 N N . GLU A 1 566 ? 9.57811 -59.53242 -1.27422 1.000 30.07414 616 GLU A N 1
ATOM 9065 C CA . GLU A 1 566 ? 8.92314 -60.67797 -0.65326 1.000 34.22551 616 GLU A CA 1
ATOM 9066 C C . GLU A 1 566 ? 9.61701 -61.07075 0.64473 1.000 32.14694 616 GLU A C 1
ATOM 9067 O O . GLU A 1 566 ? 8.96472 -61.27487 1.67500 1.000 35.09238 616 GLU A O 1
ATOM 9079 N N . GLN A 1 567 ? 10.94739 -61.20122 0.60704 1.000 31.31273 617 GLN A N 1
ATOM 9080 C CA . GLN A 1 567 ? 11.68512 -61.63447 1.78808 1.000 30.88654 617 GLN A CA 1
ATOM 9081 C C . GLN A 1 567 ? 11.61212 -60.59529 2.89938 1.000 34.08519 617 GLN A C 1
ATOM 9082 O O . GLN A 1 567 ? 11.45390 -60.94552 4.07544 1.000 31.52855 617 GLN A O 1
ATOM 9096 N N . SER A 1 568 ? 11.73975 -59.31289 2.54930 1.000 29.92854 618 SER A N 1
ATOM 9097 C CA . SER A 1 568 ? 11.71122 -58.26098 3.55528 1.000 26.37884 618 SER A CA 1
ATOM 9098 C C . SER A 1 568 ? 10.30521 -58.00662 4.08657 1.000 27.89599 618 SER A C 1
ATOM 9099 O O . SER A 1 568 ? 10.16446 -57.49894 5.20431 1.000 28.29733 618 SER A O 1
ATOM 9107 N N . GLN A 1 569 ? 9.26407 -58.35476 3.32400 1.000 30.97495 619 GLN A N 1
ATOM 9108 C CA . GLN A 1 569 ? 7.90074 -58.17483 3.81340 1.000 32.06370 619 GLN A CA 1
ATOM 9109 C C . GLN A 1 569 ? 7.64724 -58.99555 5.07194 1.000 33.34544 619 GLN A C 1
ATOM 9110 O O . GLN A 1 569 ? 6.87115 -58.57761 5.93979 1.000 31.01222 619 GLN A O 1
ATOM 9124 N N . CYS A 1 570 ? 8.27989 -60.16837 5.18126 1.000 33.64163 620 CYS A N 1
ATOM 9125 C CA . CYS A 1 570 ? 8.18746 -60.96462 6.40156 1.000 32.06009 620 CYS A CA 1
ATOM 9126 C C . CYS A 1 570 ? 8.55476 -60.13454 7.62264 1.000 30.52283 620 CYS A C 1
ATOM 9127 O O . CYS A 1 570 ? 7.88035 -60.19975 8.65705 1.000 27.06110 620 CYS A O 1
ATOM 9134 N N . MET A 1 571 ? 9.62438 -59.34243 7.52050 1.000 26.27296 621 MET A N 1
ATOM 9135 C CA . MET A 1 571 ? 10.06463 -58.55343 8.66301 1.000 26.54005 621 MET A CA 1
ATOM 9136 C C . MET A 1 571 ? 9.15510 -57.35841 8.90987 1.000 26.70222 621 MET A C 1
ATOM 9137 O O . MET A 1 571 ? 9.00013 -56.93297 10.06116 1.000 25.49418 621 MET A O 1
ATOM 9151 N N . VAL A 1 572 ? 8.56108 -56.79288 7.85541 1.000 28.16590 622 VAL A N 1
ATOM 9152 C CA . VAL A 1 572 ? 7.58367 -55.72450 8.04871 1.000 25.71065 622 VAL A CA 1
ATOM 9153 C C . VAL A 1 572 ? 6.45079 -56.21525 8.94146 1.000 29.95415 622 VAL A C 1
ATOM 9154 O O . VAL A 1 572 ? 6.06003 -55.55081 9.90845 1.000 29.30793 622 VAL A O 1
ATOM 9167 N N . TYR A 1 573 ? 5.91483 -57.39854 8.63152 1.000 28.30311 623 TYR A N 1
ATOM 9168 C CA . TYR A 1 573 ? 4.82360 -57.96047 9.41759 1.000 33.12528 623 TYR A CA 1
ATOM 9169 C C . TYR A 1 573 ? 5.28682 -58.35815 10.81598 1.000 32.82783 623 TYR A C 1
ATOM 9170 O O . TYR A 1 573 ? 4.57471 -58.12606 11.79973 1.000 30.43400 623 TYR A O 1
ATOM 9188 N N . GLN A 1 574 ? 6.47174 -58.96344 10.92495 1.000 30.76988 624 GLN A N 1
ATOM 9189 C CA . GLN A 1 574 ? 6.96484 -59.41463 12.22183 1.000 27.76151 624 GLN A CA 1
ATOM 9190 C C . GLN A 1 574 ? 7.05761 -58.25832 13.20962 1.000 29.50475 624 GLN A C 1
ATOM 9191 O O . GLN A 1 574 ? 6.47042 -58.29774 14.29645 1.000 31.30553 624 GLN A O 1
ATOM 9205 N N . TYR A 1 575 ? 7.82636 -57.22767 12.86170 1.000 26.81357 625 TYR A N 1
ATOM 9206 C CA . TYR A 1 575 ? 8.02893 -56.12797 13.79556 1.000 25.77604 625 TYR A CA 1
ATOM 9207 C C . TYR A 1 575 ? 6.78473 -55.25988 13.92360 1.000 27.48737 625 TYR A C 1
ATOM 9208 O O . TYR A 1 575 ? 6.53387 -54.69908 14.99633 1.000 27.80500 625 TYR A O 1
ATOM 9226 N N . GLY A 1 576 ? 6.00294 -55.12778 12.84992 1.000 26.73338 626 GLY A N 1
ATOM 9227 C CA . GLY A 1 576 ? 4.74561 -54.40673 12.92912 1.000 27.36597 626 GLY A CA 1
ATOM 9228 C C . GLY A 1 576 ? 3.73503 -55.04765 13.85561 1.000 31.66190 626 GLY A C 1
ATOM 9229 O O . GLY A 1 576 ? 2.77914 -54.38445 14.27224 1.000 35.80385 626 GLY A O 1
ATOM 9233 N N . ASN A 1 577 ? 3.91805 -56.32721 14.17874 1.000 29.28372 627 ASN A N 1
ATOM 9234 C CA . ASN A 1 577 ? 3.06725 -57.01778 15.13533 1.000 31.04014 627 ASN A CA 1
ATOM 9235 C C . ASN A 1 577 ? 3.53915 -56.87184 16.57564 1.000 31.91013 627 ASN A C 1
ATOM 9236 O O . ASN A 1 577 ? 2.84553 -57.33858 17.48628 1.000 33.87108 627 ASN A O 1
ATOM 9246 N N . PHE A 1 578 ? 4.69738 -56.25728 16.80921 1.000 30.15292 628 PHE A N 1
ATOM 9247 C CA . PHE A 1 578 ? 5.16092 -56.02549 18.17037 1.000 31.11064 628 PHE A CA 1
ATOM 9248 C C . PHE A 1 578 ? 4.39890 -54.85003 18.77392 1.000 34.32328 628 PHE A C 1
ATOM 9249 O O . PHE A 1 578 ? 4.34712 -53.76507 18.18526 1.000 33.77653 628 PHE A O 1
ATOM 9266 N N A SER A 1 579 ? 3.82744 -55.06335 19.95674 0.397 30.49207 629 SER A N 1
ATOM 9267 N N B SER A 1 579 ? 3.79531 -55.07648 19.93586 0.603 30.50786 629 SER A N 1
ATOM 9268 C CA A SER A 1 579 ? 3.10406 -54.02754 20.68448 0.397 32.75364 629 SER A CA 1
ATOM 9269 C CA B SER A 1 579 ? 3.11060 -54.03521 20.68957 0.603 32.80503 629 SER A CA 1
ATOM 9270 C C A SER A 1 579 ? 3.96113 -53.53413 21.84304 0.397 31.08047 629 SER A C 1
ATOM 9271 C C B SER A 1 579 ? 4.04170 -53.53553 21.78456 0.603 30.83492 629 SER A C 1
ATOM 9272 O O A SER A 1 579 ? 4.43620 -54.33447 22.65578 0.397 27.92098 629 SER A O 1
ATOM 9273 O O B SER A 1 579 ? 4.65865 -54.33806 22.49332 0.603 33.45949 629 SER A O 1
ATOM 9288 N N . TRP A 1 580 ? 4.14275 -52.21690 21.91948 1.000 29.72358 630 TRP A N 1
ATOM 9289 C CA . TRP A 1 580 ? 5.07230 -51.59364 22.85636 1.000 25.51238 630 TRP A CA 1
ATOM 9290 C C . TRP A 1 580 ? 4.30812 -51.00794 24.03542 1.000 31.17492 630 TRP A C 1
ATOM 9291 O O . TRP A 1 580 ? 3.60926 -49.99974 23.88953 1.000 30.39867 630 TRP A O 1
ATOM 9313 N N . ASP A 1 581 ? 4.47504 -51.61759 25.21224 1.000 31.32675 631 ASP A N 1
ATOM 9314 C CA . ASP A 1 581 ? 3.70875 -51.18892 26.37718 1.000 37.18614 631 ASP A CA 1
ATOM 9315 C C . ASP A 1 581 ? 4.04051 -49.75418 26.76518 1.000 34.43509 631 ASP A C 1
ATOM 9316 O O . ASP A 1 581 ? 3.14837 -48.98020 27.13091 1.000 34.24591 631 ASP A O 1
ATOM 9325 N N . LEU A 1 582 ? 5.31497 -49.37429 26.68917 1.000 31.77712 632 LEU A N 1
ATOM 9326 C CA . LEU A 1 582 ? 5.70182 -48.02323 27.07219 1.000 32.52887 632 LEU A CA 1
ATOM 9327 C C . LEU A 1 582 ? 5.09183 -46.97102 26.15733 1.000 35.61594 632 LEU A C 1
ATOM 9328 O O . LEU A 1 582 ? 4.92836 -45.82194 26.58352 1.000 32.45639 632 LEU A O 1
ATOM 9344 N N . ALA A 1 583 ? 4.75171 -47.33773 24.92528 1.000 29.64614 633 ALA A N 1
ATOM 9345 C CA . ALA A 1 583 ? 4.09571 -46.43709 23.99307 1.000 27.32604 633 ALA A CA 1
ATOM 9346 C C . ALA A 1 583 ? 2.57438 -46.57843 24.02352 1.000 35.30738 633 ALA A C 1
ATOM 9347 O O . ALA A 1 583 ? 1.90887 -46.25710 23.03171 1.000 37.55966 633 ALA A O 1
ATOM 9354 N N . GLY A 1 584 ? 2.01952 -47.05143 25.13668 1.000 33.59111 634 GLY A N 1
ATOM 9355 C CA . GLY A 1 584 ? 0.58676 -47.22177 25.25293 1.000 39.14640 634 GLY A CA 1
ATOM 9356 C C . GLY A 1 584 ? 0.02685 -48.41874 24.52550 1.000 40.50335 634 GLY A C 1
ATOM 9357 O O . GLY A 1 584 ? -1.16961 -48.43959 24.21993 1.000 40.99094 634 GLY A O 1
ATOM 9361 N N . GLY A 1 585 ? 0.85256 -49.42090 24.23832 1.000 37.31482 635 GLY A N 1
ATOM 9362 C CA . GLY A 1 585 ? 0.40751 -50.58853 23.51300 1.000 37.56131 635 GLY A CA 1
ATOM 9363 C C . GLY A 1 585 ? 0.40254 -50.44169 22.01006 1.000 38.45757 635 GLY A C 1
ATOM 9364 O O . GLY A 1 585 ? -0.04757 -51.36311 21.31617 1.000 37.28338 635 GLY A O 1
ATOM 9368 N N . GLN A 1 586 ? 0.88392 -49.31976 21.48344 1.000 34.84591 636 GLN A N 1
ATOM 9369 C CA . GLN A 1 586 ? 0.91192 -49.12114 20.04464 1.000 34.20602 636 GLN A CA 1
ATOM 9370 C C . GLN A 1 586 ? 1.87423 -50.09882 19.38366 1.000 32.01674 636 GLN A C 1
ATOM 9371 O O . GLN A 1 586 ? 2.85606 -50.54561 19.98380 1.000 28.53695 636 GLN A O 1
ATOM 9385 N N . HIS A 1 587 ? 1.59476 -50.40737 18.12209 1.000 33.74742 637 HIS A N 1
ATOM 9386 C CA . HIS A 1 587 ? 2.46169 -51.27550 17.34362 1.000 33.40333 637 HIS A CA 1
ATOM 9387 C C . HIS A 1 587 ? 3.59848 -50.47584 16.72505 1.000 32.76376 637 HIS A C 1
ATOM 9388 O O . HIS A 1 587 ? 3.42680 -49.31547 16.33962 1.000 33.18803 637 HIS A O 1
ATOM 9402 N N . LEU A 1 588 ? 4.76879 -51.10271 16.64785 1.000 25.87116 638 LEU A N 1
ATOM 9403 C CA . LEU A 1 588 ? 5.86812 -50.52968 15.89665 1.000 26.35348 638 LEU A CA 1
ATOM 9404 C C . LEU A 1 588 ? 5.45262 -50.31714 14.44505 1.000 26.95580 638 LEU A C 1
ATOM 9405 O O . LEU A 1 588 ? 4.53622 -50.96335 13.92858 1.000 28.79830 638 LEU A O 1
ATOM 9421 N N . ASN A 1 589 ? 6.15334 -49.40708 13.77765 1.000 24.68066 639 ASN A N 1
ATOM 9422 C CA . ASN A 1 589 ? 5.97715 -49.20879 12.34224 1.000 27.20282 639 ASN A CA 1
ATOM 9423 C C . ASN A 1 589 ? 6.97663 -50.11920 11.64220 1.000 28.37668 639 ASN A C 1
ATOM 9424 O O . ASN A 1 589 ? 8.17941 -49.84215 11.61842 1.000 24.51472 639 ASN A O 1
ATOM 9435 N N . GLY A 1 590 ? 6.47672 -51.22436 11.08569 1.000 26.58460 640 GLY A N 1
ATOM 9436 C CA . GLY A 1 590 ? 7.34368 -52.20864 10.46712 1.000 28.40825 640 GLY A CA 1
ATOM 9437 C C . GLY A 1 590 ? 7.95842 -51.75622 9.16243 1.000 27.22145 640 GLY A C 1
ATOM 9438 O O . GLY A 1 590 ? 8.98249 -52.31032 8.74940 1.000 27.08212 640 GLY A O 1
ATOM 9442 N N . ILE A 1 591 ? 7.34662 -50.77566 8.49693 1.000 25.76525 641 ILE A N 1
ATOM 9443 C CA . ILE A 1 591 ? 7.93345 -50.20626 7.29008 1.000 27.02699 641 ILE A CA 1
ATOM 9444 C C . ILE A 1 591 ? 9.04712 -49.23257 7.65016 1.000 27.18999 641 ILE A C 1
ATOM 9445 O O . ILE A 1 591 ? 10.13579 -49.26843 7.06704 1.000 25.05070 641 ILE A O 1
ATOM 9461 N N . ASN A 1 592 ? 8.79637 -48.34931 8.62012 1.000 25.65047 642 ASN A N 1
ATOM 9462 C CA . ASN A 1 592 ? 9.77773 -47.31886 8.93932 1.000 22.94302 642 ASN A CA 1
ATOM 9463 C C . ASN A 1 592 ? 11.01315 -47.89631 9.62196 1.000 25.48654 642 ASN A C 1
ATOM 9464 O O . ASN A 1 592 ? 12.09790 -47.31259 9.51865 1.000 27.43369 642 ASN A O 1
ATOM 9475 N N . THR A 1 593 ? 10.88231 -49.03028 10.31060 1.000 22.41620 643 THR A N 1
ATOM 9476 C CA . THR A 1 593 ? 12.02575 -49.66973 10.95107 1.000 26.18919 643 THR A CA 1
ATOM 9477 C C . THR A 1 593 ? 12.65751 -50.76097 10.09164 1.000 25.25302 643 THR A C 1
ATOM 9478 O O . THR A 1 593 ? 13.61941 -51.39739 10.53692 1.000 24.79562 643 THR A O 1
ATOM 9489 N N . LEU A 1 594 ? 12.16482 -50.97407 8.86933 1.000 23.72073 644 LEU A N 1
ATOM 9490 C CA . LEU A 1 594 ? 12.57471 -52.13985 8.09127 1.000 23.41419 644 LEU A CA 1
ATOM 9491 C C . LEU A 1 594 ? 14.07777 -52.15025 7.83251 1.000 24.66629 644 LEU A C 1
ATOM 9492 O O . LEU A 1 594 ? 14.74553 -53.16970 8.04036 1.000 24.49958 644 LEU A O 1
ATOM 9508 N N . GLY A 1 595 ? 14.62513 -51.03699 7.34355 1.000 27.53014 645 GLY A N 1
ATOM 9509 C CA . GLY A 1 595 ? 16.04167 -51.01216 7.01809 1.000 27.49718 645 GLY A CA 1
ATOM 9510 C C . GLY A 1 595 ? 16.91022 -51.39268 8.20026 1.000 23.12470 645 GLY A C 1
ATOM 9511 O O . GLY A 1 595 ? 17.82674 -52.21017 8.08063 1.000 25.63172 645 GLY A O 1
ATOM 9515 N N . GLU A 1 596 ? 16.62646 -50.80990 9.36674 1.000 19.31837 646 GLU A N 1
ATOM 9516 C CA . GLU A 1 596 ? 17.41250 -51.13551 10.55085 1.000 20.60624 646 GLU A CA 1
ATOM 9517 C C . GLU A 1 596 ? 17.18988 -52.58175 10.98144 1.000 21.35900 646 GLU A C 1
ATOM 9518 O O . GLU A 1 596 ? 18.12322 -53.24207 11.45190 1.000 23.75118 646 GLU A O 1
ATOM 9530 N N . ASN A 1 597 ? 15.97080 -53.10112 10.81582 1.000 22.64688 647 ASN A N 1
ATOM 9531 C CA . ASN A 1 597 ? 15.71851 -54.49634 11.16754 1.000 22.57079 647 ASN A CA 1
ATOM 9532 C C . ASN A 1 597 ? 16.42098 -55.44808 10.20149 1.000 24.22924 647 ASN A C 1
ATOM 9533 O O . ASN A 1 597 ? 16.94150 -56.48944 10.61870 1.000 24.18906 647 ASN A O 1
ATOM 9544 N N . ILE A 1 598 ? 16.44869 -55.11510 8.90850 1.000 22.47862 648 ILE A N 1
ATOM 9545 C CA . ILE A 1 598 ? 17.22214 -55.91182 7.95724 1.000 23.71378 648 ILE A CA 1
ATOM 9546 C C . ILE A 1 598 ? 18.69106 -55.93065 8.36223 1.000 24.39486 648 ILE A C 1
ATOM 9547 O O . ILE A 1 598 ? 19.34959 -56.97790 8.34899 1.000 23.95201 648 ILE A O 1
ATOM 9563 N N . ALA A 1 599 ? 19.22738 -54.76134 8.72000 1.000 24.49750 649 ALA A N 1
ATOM 9564 C CA . ALA A 1 599 ? 20.63061 -54.66191 9.10531 1.000 23.24886 649 ALA A CA 1
ATOM 9565 C C . ALA A 1 599 ? 20.92032 -55.45840 10.37451 1.000 24.80265 649 ALA A C 1
ATOM 9566 O O . ALA A 1 599 ? 21.94676 -56.14181 10.46184 1.000 24.83738 649 ALA A O 1
ATOM 9573 N N . ASP A 1 600 ? 20.02381 -55.39567 11.36519 1.000 22.04169 650 ASP A N 1
ATOM 9574 C CA . ASP A 1 600 ? 20.20543 -56.18318 12.58207 1.000 25.11694 650 ASP A CA 1
ATOM 9575 C C . ASP A 1 600 ? 20.24694 -57.67610 12.27429 1.000 27.91935 650 ASP A C 1
ATOM 9576 O O . ASP A 1 600 ? 21.13936 -58.39857 12.73398 1.000 25.27223 650 ASP A O 1
ATOM 9585 N N . ASN A 1 601 ? 19.25604 -58.16429 11.52820 1.000 22.37112 651 ASN A N 1
ATOM 9586 C CA . ASN A 1 601 ? 19.14006 -59.59873 11.30011 1.000 23.79683 651 ASN A CA 1
ATOM 9587 C C . ASN A 1 601 ? 20.28547 -60.11899 10.44402 1.000 32.07300 651 ASN A C 1
ATOM 9588 O O . ASN A 1 601 ? 20.87014 -61.16340 10.75406 1.000 30.97450 651 ASN A O 1
ATOM 9599 N N . GLY A 1 602 ? 20.63183 -59.40515 9.37294 1.000 30.53463 652 GLY A N 1
ATOM 9600 C CA . GLY A 1 602 ? 21.74704 -59.83568 8.54870 1.000 26.94131 652 GLY A CA 1
ATOM 9601 C C . GLY A 1 602 ? 23.07579 -59.70762 9.26653 1.000 25.73743 652 GLY A C 1
ATOM 9602 O O . GLY A 1 602 ? 23.92358 -60.60155 9.18901 1.000 27.64426 652 GLY A O 1
ATOM 9606 N N . GLY A 1 603 ? 23.26260 -58.60623 9.99818 1.000 23.48273 653 GLY A N 1
ATOM 9607 C CA . GLY A 1 603 ? 24.53927 -58.35557 10.64443 1.000 27.20194 653 GLY A CA 1
ATOM 9608 C C . GLY A 1 603 ? 24.87504 -59.36257 11.72725 1.000 28.17831 653 GLY A C 1
ATOM 9609 O O . GLY A 1 603 ? 26.02037 -59.80931 11.83407 1.000 25.86521 653 GLY A O 1
ATOM 9613 N N . LEU A 1 604 ? 23.89518 -59.72652 12.55642 1.000 25.09929 654 LEU A N 1
ATOM 9614 C CA . LEU A 1 604 ? 24.16753 -60.71371 13.59583 1.000 23.67257 654 LEU A CA 1
ATOM 9615 C C . LEU A 1 604 ? 24.55411 -62.05459 12.98437 1.000 23.91087 654 LEU A C 1
ATOM 9616 O O . LEU A 1 604 ? 25.47876 -62.72034 13.46488 1.000 28.11210 654 LEU A O 1
ATOM 9632 N N . GLY A 1 605 ? 23.85146 -62.47297 11.92935 1.000 28.17816 655 GLY A N 1
ATOM 9633 C CA . GLY A 1 605 ? 24.18731 -63.73035 11.28361 1.000 31.38637 655 GLY A CA 1
ATOM 9634 C C . GLY A 1 605 ? 25.56949 -63.71032 10.66230 1.000 29.03735 655 GLY A C 1
ATOM 9635 O O . GLY A 1 605 ? 26.32511 -64.67908 10.77104 1.000 29.68127 655 GLY A O 1
ATOM 9639 N N . GLN A 1 606 ? 25.91901 -62.60661 10.00119 1.000 30.04866 656 GLN A N 1
ATOM 9640 C CA . GLN A 1 606 ? 27.25888 -62.46769 9.44212 1.000 25.00256 656 GLN A CA 1
ATOM 9641 C C . GLN A 1 606 ? 28.31481 -62.56849 10.53306 1.000 28.84847 656 GLN A C 1
ATOM 9642 O O . GLN A 1 606 ? 29.32418 -63.26671 10.37929 1.000 32.06923 656 GLN A O 1
ATOM 9656 N N . ALA A 1 607 ? 28.09304 -61.87121 11.64985 1.000 26.91842 657 ALA A N 1
ATOM 9657 C CA . ALA A 1 607 ? 29.03850 -61.91053 12.75790 1.000 30.29614 657 ALA A CA 1
ATOM 9658 C C . ALA A 1 607 ? 29.14860 -63.31167 13.34529 1.000 27.83500 657 ALA A C 1
ATOM 9659 O O . ALA A 1 607 ? 30.24722 -63.76304 13.68829 1.000 29.64031 657 ALA A O 1
ATOM 9666 N N . TYR A 1 608 ? 28.02081 -64.01300 13.48093 1.000 27.09107 658 TYR A N 1
ATOM 9667 C CA . TYR A 1 608 ? 28.05618 -65.36034 14.03867 1.000 30.51074 658 TYR A CA 1
ATOM 9668 C C . TYR A 1 608 ? 28.84620 -66.30287 13.14061 1.000 33.47263 658 TYR A C 1
ATOM 9669 O O . TYR A 1 608 ? 29.66652 -67.09629 13.61696 1.000 30.48100 658 TYR A O 1
ATOM 9687 N N . ARG A 1 609 ? 28.60012 -66.23978 11.83220 1.000 29.55976 659 ARG A N 1
ATOM 9688 C CA . ARG A 1 609 ? 29.31617 -67.11159 10.91097 1.000 28.73182 659 ARG A CA 1
ATOM 9689 C C . ARG A 1 609 ? 30.80464 -66.79260 10.89329 1.000 30.14506 659 ARG A C 1
ATOM 9690 O O . ARG A 1 609 ? 31.62850 -67.70341 10.75606 1.000 32.84855 659 ARG A O 1
ATOM 9711 N N . ALA A 1 610 ? 31.17235 -65.52079 11.05800 1.000 31.04540 660 ALA A N 1
ATOM 9712 C CA . ALA A 1 610 ? 32.58397 -65.17650 11.18505 1.000 30.96068 660 ALA A CA 1
ATOM 9713 C C . ALA A 1 610 ? 33.17907 -65.75593 12.46415 1.000 32.93297 660 ALA A C 1
ATOM 9714 O O . ALA A 1 610 ? 34.33163 -66.20441 12.47042 1.000 32.19400 660 ALA A O 1
ATOM 9721 N N . TYR A 1 611 ? 32.41248 -65.75465 13.56029 1.000 31.94988 661 TYR A N 1
ATOM 9722 C CA . TYR A 1 611 ? 32.91906 -66.32365 14.80507 1.000 34.09758 661 TYR A CA 1
ATOM 9723 C C . TYR A 1 611 ? 33.09110 -67.83460 14.68251 1.000 31.30302 661 TYR A C 1
ATOM 9724 O O . TYR A 1 611 ? 34.06406 -68.39836 15.19780 1.000 37.21159 661 TYR A O 1
ATOM 9742 N N . GLN A 1 612 ? 32.16246 -68.50527 13.99454 1.000 34.93653 662 GLN A N 1
ATOM 9743 C CA . GLN A 1 612 ? 32.32050 -69.93282 13.73980 1.000 34.43809 662 GLN A CA 1
ATOM 9744 C C . GLN A 1 612 ? 33.58845 -70.20793 12.94391 1.000 40.26977 662 GLN A C 1
ATOM 9745 O O . GLN A 1 612 ? 34.33692 -71.14216 13.25472 1.000 38.73958 662 GLN A O 1
ATOM 9759 N N . ASN A 1 613 ? 33.83879 -69.41239 11.90133 1.000 39.46037 663 ASN A N 1
ATOM 9760 C CA . ASN A 1 613 ? 35.07300 -69.56286 11.14119 1.000 36.19783 663 ASN A CA 1
ATOM 97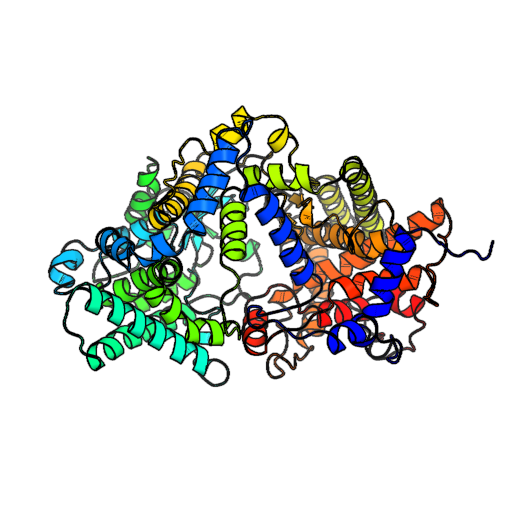61 C C . ASN A 1 613 ? 36.28931 -69.33241 12.02715 1.000 35.14535 663 ASN A C 1
ATOM 9762 O O . ASN A 1 613 ? 37.30918 -70.01812 11.88579 1.000 41.37464 663 ASN A O 1
ATOM 9773 N N . TYR A 1 614 ? 36.20335 -68.36364 12.94383 1.000 34.96659 664 TYR A N 1
ATOM 9774 C CA . TYR A 1 614 ? 37.30945 -68.11819 13.86054 1.000 36.16281 664 TYR A CA 1
ATOM 9775 C C . TYR A 1 614 ? 37.59436 -69.34878 14.71390 1.000 34.24238 664 TYR A C 1
ATOM 9776 O O . TYR A 1 614 ? 38.75611 -69.72786 14.90303 1.000 39.59875 664 TYR A O 1
ATOM 9794 N N . ILE A 1 615 ? 36.54507 -69.98641 15.23972 1.000 34.57607 665 ILE A N 1
ATOM 9795 C CA . ILE A 1 615 ? 36.74143 -71.17149 16.06749 1.000 47.03773 665 ILE A CA 1
ATOM 9796 C C . ILE A 1 615 ? 37.31335 -72.30927 15.23473 1.000 44.51067 665 ILE A C 1
ATOM 9797 O O . ILE A 1 615 ? 38.23169 -73.01535 15.66959 1.000 41.76337 665 ILE A O 1
ATOM 9813 N N . LYS A 1 616 ? 36.75920 -72.52021 14.03726 1.000 44.99460 666 LYS A N 1
ATOM 9814 C CA . LYS A 1 616 ? 37.28976 -73.51737 13.11366 1.000 47.53551 666 LYS A CA 1
ATOM 9815 C C . LYS A 1 616 ? 38.80031 -73.39567 12.97938 1.000 40.77199 666 LYS A C 1
ATOM 9816 O O . LYS A 1 616 ? 39.51932 -74.40215 12.98284 1.000 42.78323 666 LYS A O 1
ATOM 9835 N N . LYS A 1 617 ? 39.29987 -72.16617 12.87298 1.000 47.01798 667 LYS A N 1
ATOM 9836 C CA . LYS A 1 617 ? 40.71095 -71.94242 12.59492 1.000 50.10349 667 LYS A CA 1
ATOM 9837 C C . LYS A 1 617 ? 41.56510 -71.96420 13.85642 1.000 51.42960 667 LYS A C 1
ATOM 9838 O O . LYS A 1 617 ? 42.71286 -72.42195 13.80589 1.000 52.09763 667 LYS A O 1
ATOM 9857 N N . ASN A 1 618 ? 41.02886 -71.50543 14.99459 1.000 44.62864 668 ASN A N 1
ATOM 9858 C CA . ASN A 1 618 ? 41.84026 -71.27049 16.18125 1.000 48.49140 668 ASN A CA 1
ATOM 9859 C C . ASN A 1 618 ? 41.45998 -72.08717 17.41002 1.000 45.22862 668 ASN A C 1
ATOM 9860 O O . ASN A 1 618 ? 42.19310 -72.03542 18.40477 1.000 49.37999 668 ASN A O 1
ATOM 9871 N N . GLY A 1 619 ? 40.35241 -72.82193 17.38803 1.000 46.99856 669 GLY A N 1
ATOM 9872 C CA . GLY A 1 619 ? 39.92828 -73.59376 18.53724 1.000 50.09846 669 GLY A CA 1
ATOM 9873 C C . GLY A 1 619 ? 39.08471 -72.78657 19.51005 1.000 49.82905 669 GLY A C 1
ATOM 9874 O O . GLY A 1 619 ? 38.96344 -71.56317 19.42190 1.000 43.80134 669 GLY A O 1
ATOM 9878 N N . GLU A 1 620 ? 38.48734 -73.49884 20.46464 1.000 53.85160 670 GLU A N 1
ATOM 9879 C CA . GLU A 1 620 ? 37.62251 -72.85792 21.44508 1.000 53.80212 670 GLU A CA 1
ATOM 9880 C C . GLU A 1 620 ? 38.42796 -71.96334 22.38112 1.000 42.41847 670 GLU A C 1
ATOM 9881 O O . GLU A 1 620 ? 39.59543 -72.22661 22.68238 1.000 46.45105 670 GLU A O 1
ATOM 9893 N N . GLU A 1 621 ? 37.78426 -70.90604 22.85579 1.000 38.24082 671 GLU A N 1
ATOM 9894 C CA . GLU A 1 621 ? 38.37250 -70.03296 23.85775 1.000 47.16305 671 GLU A CA 1
ATOM 9895 C C . GLU A 1 621 ? 38.12126 -70.58378 25.25665 1.000 42.42108 671 GLU A C 1
ATOM 9896 O O . GLU A 1 621 ? 37.21813 -71.39186 25.47972 1.000 42.79552 671 GLU A O 1
ATOM 9908 N N . LYS A 1 622 ? 38.92273 -70.11692 26.20835 1.000 45.29121 672 LYS A N 1
ATOM 9909 C CA . LYS A 1 622 ? 38.69303 -70.46698 27.60301 1.000 49.75786 672 LYS A CA 1
ATOM 9910 C C . LYS A 1 622 ? 37.38947 -69.84534 28.09109 1.000 41.91199 672 LYS A C 1
ATOM 9911 O O . LYS A 1 622 ? 37.01541 -68.74139 27.68488 1.000 42.20337 672 LYS A O 1
ATOM 9930 N N . LEU A 1 623 ? 36.68686 -70.57632 28.95345 1.000 43.38256 673 LEU A N 1
ATOM 9931 C CA . LEU A 1 623 ? 35.38372 -70.14745 29.43520 1.000 40.26735 673 LEU A CA 1
ATOM 9932 C C . LEU A 1 623 ? 35.52175 -68.97497 30.40394 1.000 37.85867 673 LEU A C 1
ATOM 9933 O O . LEU A 1 623 ? 36.57377 -68.75246 31.01004 1.000 40.79300 673 LEU A O 1
ATOM 9949 N N . LEU A 1 624 ? 34.43199 -68.21188 30.54221 1.000 38.39898 674 LEU A N 1
ATOM 9950 C CA . LEU A 1 624 ? 34.42827 -67.10577 31.49326 1.000 33.21701 674 LEU A CA 1
ATOM 9951 C C . LEU A 1 624 ? 34.03221 -67.60890 32.87881 1.000 39.44159 674 LEU A C 1
ATOM 9952 O O . LEU A 1 624 ? 33.14498 -68.45893 32.99966 1.000 45.15733 674 LEU A O 1
ATOM 9968 N N . PRO A 1 625 ? 34.66562 -67.10774 33.93417 1.000 40.78565 675 PRO A N 1
ATOM 9969 C CA . PRO A 1 625 ? 34.34613 -67.58832 35.28110 1.000 39.00742 675 PRO A CA 1
ATOM 9970 C C . PRO A 1 625 ? 33.03638 -67.00916 35.78658 1.000 41.40695 675 PRO A C 1
ATOM 9971 O O . PRO A 1 625 ? 32.65973 -65.88176 35.46155 1.000 45.89599 675 PRO A O 1
ATOM 9982 N N . GLY A 1 626 ? 32.34065 -67.80656 36.59671 1.000 43.12029 676 GLY A N 1
ATOM 9983 C CA . GLY A 1 626 ? 31.08235 -67.39689 37.18004 1.000 42.35421 676 GLY A CA 1
ATOM 9984 C C . GLY A 1 626 ? 29.89169 -67.46384 36.25197 1.000 45.48253 676 GLY A C 1
ATOM 9985 O O . GLY A 1 626 ? 28.79168 -67.05618 36.65116 1.000 46.78166 676 GLY A O 1
ATOM 9989 N N . LEU A 1 627 ? 30.07290 -67.96417 35.03230 1.000 41.64825 677 LEU A N 1
ATOM 9990 C CA . LEU A 1 627 ? 29.01133 -68.05874 34.03921 1.000 40.03063 677 LEU A CA 1
ATOM 9991 C C . LEU A 1 627 ? 28.98098 -69.47776 33.49914 1.000 50.45849 677 LEU A C 1
ATOM 9992 O O . LEU A 1 627 ? 29.95583 -69.92591 32.88830 1.000 50.44692 677 LEU A O 1
ATOM 10008 N N . ASP A 1 628 ? 27.86910 -70.17878 33.70923 1.000 45.26546 678 ASP A N 1
ATOM 10009 C CA . ASP A 1 628 ? 27.70227 -71.52605 33.16223 1.000 35.49257 678 ASP A CA 1
ATOM 10010 C C . ASP A 1 628 ? 27.13995 -71.45182 31.74418 1.000 46.13226 678 ASP A C 1
ATOM 10011 O O . ASP A 1 628 ? 26.08345 -71.99305 31.42195 1.000 44.14298 678 ASP A O 1
ATOM 10020 N N . LEU A 1 629 ? 27.87832 -70.74670 30.89762 1.000 39.33443 679 LEU A N 1
ATOM 10021 C CA . LEU A 1 629 ? 27.48596 -70.49665 29.52078 1.000 37.47122 679 LEU A CA 1
ATOM 10022 C C . LEU A 1 629 ? 28.67916 -70.76525 28.62090 1.000 39.02112 679 LEU A C 1
ATOM 10023 O O . LEU A 1 629 ? 29.80502 -70.37128 28.94104 1.000 40.11575 679 LEU A O 1
ATOM 10039 N N . ASN A 1 630 ? 28.43737 -71.44456 27.50341 1.000 38.35007 680 ASN A N 1
ATOM 10040 C CA . ASN A 1 630 ? 29.48646 -71.65799 26.51917 1.000 35.11009 680 ASN A CA 1
ATOM 10041 C C . ASN A 1 630 ? 29.62492 -70.39978 25.66321 1.000 30.72381 680 ASN A C 1
ATOM 10042 O O . ASN A 1 630 ? 28.86153 -69.43868 25.79663 1.000 31.34250 680 ASN A O 1
ATOM 10053 N N . HIS A 1 631 ? 30.61330 -70.38748 24.77174 1.000 38.48526 681 HIS A N 1
ATOM 10054 C CA . HIS A 1 631 ? 30.91832 -69.14578 24.07048 1.000 33.97857 681 HIS A CA 1
ATOM 10055 C C . HIS A 1 631 ? 29.92646 -68.84395 22.95475 1.000 34.08643 681 HIS A C 1
ATOM 10056 O O . HIS A 1 631 ? 29.74015 -67.67255 22.60728 1.000 30.62521 681 HIS A O 1
ATOM 10070 N N . LYS A 1 632 ? 29.27352 -69.85877 22.38545 1.000 36.07809 682 LYS A N 1
ATOM 10071 C CA . LYS A 1 632 ? 28.15507 -69.57414 21.49329 1.000 34.37519 682 LYS A CA 1
ATOM 10072 C C . LYS A 1 632 ? 27.05877 -68.82340 22.23875 1.000 37.94122 682 LYS A C 1
ATOM 10073 O O . LYS A 1 632 ? 26.48196 -67.86270 21.71608 1.000 33.96356 682 LYS A O 1
ATOM 10092 N N . GLN A 1 633 ? 26.76358 -69.24567 23.47036 1.000 33.02409 683 GLN A N 1
ATOM 10093 C CA . GLN A 1 633 ? 25.74359 -68.56790 24.26181 1.000 31.80957 683 GLN A CA 1
ATOM 10094 C C . GLN A 1 633 ? 26.17864 -67.15291 24.62113 1.000 30.89252 683 GLN A C 1
ATOM 10095 O O . GLN A 1 633 ? 25.37113 -66.21742 24.56565 1.000 29.37166 683 GLN A O 1
ATOM 10109 N N . LEU A 1 634 ? 27.45516 -66.97297 24.97375 1.000 28.89565 684 LEU A N 1
ATOM 10110 C CA . LEU A 1 634 ? 27.95316 -65.64615 25.31931 1.000 27.35641 684 LEU A CA 1
ATOM 10111 C C . LEU A 1 634 ? 27.90027 -64.69785 24.12958 1.000 28.97787 684 LEU A C 1
ATOM 10112 O O . LEU A 1 634 ? 27.70328 -63.48978 24.30688 1.000 27.29171 684 LEU A O 1
ATOM 10128 N N . PHE A 1 635 ? 28.09912 -65.21847 22.91628 1.000 27.96395 685 PHE A N 1
ATOM 10129 C CA . PHE A 1 635 ? 27.96865 -64.39837 21.71680 1.000 27.06008 685 PHE A CA 1
ATOM 10130 C C . PHE A 1 635 ? 26.61591 -63.69670 21.68695 1.000 27.97364 685 PHE A C 1
ATOM 10131 O O . PHE A 1 635 ? 26.53354 -62.48209 21.47251 1.000 25.82452 685 PHE A O 1
ATOM 10148 N N . PHE A 1 636 ? 25.53798 -64.45590 21.91089 1.000 28.35844 686 PHE A N 1
ATOM 10149 C CA . PHE A 1 636 ? 24.19778 -63.88097 21.86463 1.000 26.03620 686 PHE A CA 1
ATOM 10150 C C . PHE A 1 636 ? 23.88870 -63.05520 23.10347 1.000 24.05009 686 PHE A C 1
ATOM 10151 O O . PHE A 1 636 ? 23.15130 -62.06682 23.01645 1.000 25.84165 686 PHE A O 1
ATOM 10168 N N . LEU A 1 637 ? 24.41842 -63.44576 24.26457 1.000 27.32738 687 LEU A N 1
ATOM 10169 C CA . LEU A 1 637 ? 24.20092 -62.64992 25.46657 1.000 26.68539 687 LEU A CA 1
ATOM 10170 C C . LEU A 1 637 ? 24.81476 -61.26317 25.31621 1.000 27.31531 687 LEU A C 1
ATOM 10171 O O . LEU A 1 637 ? 24.19698 -60.26019 25.68982 1.000 26.78901 687 LEU A O 1
ATOM 10187 N N . ASN A 1 638 ? 26.02274 -61.17844 24.75413 1.000 25.13682 688 ASN A N 1
ATOM 10188 C CA . ASN A 1 638 ? 26.64997 -59.87032 24.60885 1.000 21.20284 688 ASN A CA 1
ATOM 10189 C C . ASN A 1 638 ? 25.91916 -59.02449 23.57485 1.000 22.36678 688 ASN A C 1
ATOM 10190 O O . ASN A 1 638 ? 25.75628 -57.81161 23.75867 1.000 23.43610 688 ASN A O 1
ATOM 10201 N N . PHE A 1 639 ? 25.49225 -59.63964 22.47002 1.000 27.00121 689 PHE A N 1
ATOM 10202 C CA . PHE A 1 639 ? 24.63908 -58.93563 21.52224 1.000 27.71609 689 PHE A CA 1
ATOM 10203 C C . PHE A 1 639 ? 23.44950 -58.30550 22.23574 1.000 23.49511 689 PHE A C 1
ATOM 10204 O O . PHE A 1 639 ? 23.16126 -57.11524 22.06580 1.000 24.11888 689 PHE A O 1
ATOM 10221 N N . ALA A 1 640 ? 22.74802 -59.09742 23.05106 1.000 24.60565 690 ALA A N 1
ATOM 10222 C CA . ALA A 1 640 ? 21.54094 -58.60330 23.70152 1.000 27.20957 690 ALA A CA 1
ATOM 10223 C C . ALA A 1 640 ? 21.85398 -57.47786 24.67966 1.000 23.46587 690 ALA A C 1
ATOM 10224 O O . ALA A 1 640 ? 21.11082 -56.49342 24.76035 1.000 22.36668 690 ALA A O 1
ATOM 10231 N N . GLN A 1 641 ? 22.94854 -57.59727 25.43433 1.000 21.81927 691 GLN A N 1
ATOM 10232 C CA . GLN A 1 641 ? 23.23061 -56.59558 26.45806 1.000 21.34365 691 GLN A CA 1
ATOM 10233 C C . GLN A 1 641 ? 23.66007 -55.26118 25.86505 1.000 22.40418 691 GLN A C 1
ATOM 10234 O O . GLN A 1 641 ? 23.62257 -54.25119 26.57525 1.000 25.40836 691 GLN A O 1
ATOM 10248 N N . VAL A 1 642 ? 24.01152 -55.21601 24.57761 1.000 21.95007 692 VAL A N 1
ATOM 10249 C CA . VAL A 1 642 ? 24.13902 -53.93051 23.89831 1.000 23.13346 692 VAL A CA 1
ATOM 10250 C C . VAL A 1 642 ? 22.86631 -53.11734 24.06652 1.000 23.93413 692 VAL A C 1
ATOM 10251 O O . VAL A 1 642 ? 22.91008 -51.88153 24.13464 1.000 26.66680 692 VAL A O 1
ATOM 10264 N N . TRP A 1 643 ? 21.71666 -53.79017 24.14041 1.000 25.11830 693 TRP A N 1
ATOM 10265 C CA . TRP A 1 643 ? 20.41876 -53.13467 24.05946 1.000 24.74327 693 TRP A CA 1
ATOM 10266 C C . TRP A 1 643 ? 19.65947 -53.12028 25.38084 1.000 27.93037 693 TRP A C 1
ATOM 10267 O O . TRP A 1 643 ? 18.47044 -52.78693 25.38807 1.000 30.71606 693 TRP A O 1
ATOM 10288 N N . CYS A 1 644 ? 20.30335 -53.45245 26.49986 1.000 27.95020 694 CYS A N 1
ATOM 10289 C CA . CYS A 1 644 ? 19.63457 -53.29525 27.78604 1.000 29.83558 694 CYS A CA 1
ATOM 10290 C C . CYS A 1 644 ? 19.27691 -51.82772 27.98429 1.000 24.82935 694 CYS A C 1
ATOM 10291 O O . CYS A 1 644 ? 20.12255 -50.94332 27.81290 1.000 26.58827 694 CYS A O 1
ATOM 10298 N N . GLY A 1 645 ? 18.03102 -51.56596 28.34989 1.000 26.05014 695 GLY A N 1
ATOM 10299 C CA . GLY A 1 645 ? 17.60195 -50.19819 28.55123 1.000 25.90755 695 GLY A CA 1
ATOM 10300 C C . GLY A 1 645 ? 16.09578 -50.10679 28.62174 1.000 27.84074 695 GLY A C 1
ATOM 10301 O O . GLY A 1 645 ? 15.37321 -51.09515 28.46540 1.000 24.40934 695 GLY A O 1
ATOM 10305 N N . THR A 1 646 ? 15.63516 -48.88517 28.86026 1.000 24.51730 696 THR A N 1
ATOM 10306 C CA . THR A 1 646 ? 14.21126 -48.61592 28.98049 1.000 21.92828 696 THR A CA 1
ATOM 10307 C C . THR A 1 646 ? 13.97173 -47.16477 28.58375 1.000 23.09117 696 THR A C 1
ATOM 10308 O O . THR A 1 646 ? 14.91204 -46.39443 28.36684 1.000 24.71598 696 THR A O 1
ATOM 10319 N N . TYR A 1 647 ? 12.69094 -46.80937 28.46989 1.000 22.59457 697 TYR A N 1
ATOM 10320 C CA . TYR A 1 647 ? 12.26091 -45.54089 27.90417 1.000 22.34858 697 TYR A CA 1
ATOM 10321 C C . TYR A 1 647 ? 11.19956 -44.90493 28.79250 1.000 23.14940 697 TYR A C 1
ATOM 10322 O O . TYR A 1 647 ? 10.37205 -45.60236 29.38347 1.000 24.28711 697 TYR A O 1
ATOM 10340 N N . ARG A 1 648 ? 11.20430 -43.57600 28.86128 1.000 23.13636 698 ARG A N 1
ATOM 10341 C CA . ARG A 1 648 ? 10.06849 -42.87919 29.44850 1.000 19.64404 698 ARG A CA 1
ATOM 10342 C C . ARG A 1 648 ? 8.87210 -43.00424 28.50849 1.000 23.60292 698 ARG A C 1
ATOM 10343 O O . ARG A 1 648 ? 9.04239 -42.98498 27.28483 1.000 25.07552 698 ARG A O 1
ATOM 10364 N N . PRO A 1 649 ? 7.65463 -43.15134 29.04209 1.000 26.29195 699 PRO A N 1
ATOM 10365 C CA . PRO A 1 649 ? 6.49519 -43.30183 28.14460 1.000 29.85727 699 PRO A CA 1
ATOM 10366 C C . PRO A 1 649 ? 6.32929 -42.15601 27.16223 1.000 31.38701 699 PRO A C 1
ATOM 10367 O O . PRO A 1 649 ? 5.97229 -42.39432 26.00048 1.000 28.95315 699 PRO A O 1
ATOM 10378 N N . GLU A 1 650 ? 6.55427 -40.91253 27.59931 1.000 27.22392 700 GLU A N 1
ATOM 10379 C CA . GLU A 1 650 ? 6.45458 -39.78177 26.68326 1.000 26.76205 700 GLU A CA 1
ATOM 10380 C C . GLU A 1 650 ? 7.41207 -39.94576 25.51315 1.000 25.27109 700 GLU A C 1
ATOM 10381 O O . GLU A 1 650 ? 7.07394 -39.62173 24.36784 1.000 27.10355 700 GLU A O 1
ATOM 10393 N N . TYR A 1 651 ? 8.61982 -40.43433 25.78356 1.000 24.65852 701 TYR A N 1
ATOM 10394 C CA . TYR A 1 651 ? 9.58461 -40.57948 24.70885 1.000 25.76601 701 TYR A CA 1
ATOM 10395 C C . TYR A 1 651 ? 9.29605 -41.80737 23.85502 1.000 27.09823 701 TYR A C 1
ATOM 10396 O O . TYR A 1 651 ? 9.63251 -41.81963 22.66613 1.000 27.37584 701 TYR A O 1
ATOM 10414 N N . ALA A 1 652 ? 8.66955 -42.83866 24.42548 1.000 27.93820 702 ALA A N 1
ATOM 10415 C CA . ALA A 1 652 ? 8.26438 -43.97792 23.61126 1.000 23.01875 702 ALA A CA 1
ATOM 10416 C C . ALA A 1 652 ? 7.21519 -43.56358 22.58635 1.000 23.51533 702 ALA A C 1
ATOM 10417 O O . ALA A 1 652 ? 7.24474 -44.01924 21.43703 1.000 30.87239 702 ALA A O 1
ATOM 10424 N N . VAL A 1 653 ? 6.27659 -42.69816 22.98811 1.000 24.73854 703 VAL A N 1
ATOM 10425 C CA . VAL A 1 653 ? 5.29998 -42.13899 22.05369 1.000 28.64551 703 VAL A CA 1
ATOM 10426 C C . VAL A 1 653 ? 6.01254 -41.38672 20.93909 1.000 35.28891 703 VAL A C 1
ATOM 10427 O O . VAL A 1 653 ? 5.61545 -41.44434 19.76836 1.000 29.53042 703 VAL A O 1
ATOM 10440 N N . ASN A 1 654 ? 7.08204 -40.67492 21.29263 1.000 25.28714 704 ASN A N 1
ATOM 10441 C CA . ASN A 1 654 ? 7.89409 -39.94109 20.32754 1.000 24.06804 704 ASN A CA 1
ATOM 10442 C C . ASN A 1 654 ? 8.64370 -40.89477 19.40517 1.000 27.30021 704 ASN A C 1
ATOM 10443 O O . ASN A 1 654 ? 8.49594 -40.83980 18.17784 1.000 27.51843 704 ASN A O 1
ATOM 10454 N N . SER A 1 655 ? 9.43221 -41.80410 19.98560 1.000 26.70813 705 SER A N 1
ATOM 10455 C CA . SER A 1 655 ? 10.35531 -42.60161 19.18728 1.000 26.38565 705 SER A CA 1
ATOM 10456 C C . SER A 1 655 ? 9.63209 -43.59401 18.28484 1.000 22.69255 705 SER A C 1
ATOM 10457 O O . SER A 1 655 ? 10.14551 -43.93460 17.21309 1.000 25.01107 705 SER A O 1
ATOM 10465 N N . ILE A 1 656 ? 8.45189 -44.07377 18.68460 1.000 27.14563 706 ILE A N 1
ATOM 10466 C CA . ILE A 1 656 ? 7.75406 -45.04278 17.84751 1.000 26.97050 706 ILE A CA 1
ATOM 10467 C C . ILE A 1 656 ? 7.32844 -44.40836 16.53014 1.000 30.98928 706 ILE A C 1
ATOM 10468 O O . ILE A 1 656 ? 7.12461 -45.11772 15.53672 1.000 27.78461 706 ILE A O 1
ATOM 10484 N N . LYS A 1 657 ? 7.22113 -43.08116 16.48909 1.000 29.24904 707 LYS A N 1
ATOM 10485 C CA . LYS A 1 657 ? 6.89216 -42.36060 15.26842 1.000 36.76316 707 LYS A CA 1
ATOM 10486 C C . LYS A 1 657 ? 8.11262 -41.80234 14.54867 1.000 34.35317 707 LYS A C 1
ATOM 10487 O O . LYS A 1 657 ? 8.07077 -41.63807 13.32593 1.000 36.27369 707 LYS A O 1
ATOM 10506 N N . THR A 1 658 ? 9.20361 -41.51938 15.26431 1.000 27.84798 708 THR A N 1
ATOM 10507 C CA . THR A 1 658 ? 10.32963 -40.80864 14.67541 1.000 27.43844 708 THR A CA 1
ATOM 10508 C C . THR A 1 658 ? 11.59306 -41.63854 14.52071 1.000 31.53865 708 THR A C 1
ATOM 10509 O O . THR A 1 658 ? 12.45774 -41.26438 13.72312 1.000 34.51118 708 THR A O 1
ATOM 10520 N N . ASP A 1 659 ? 11.73541 -42.73117 15.25987 1.000 26.23099 709 ASP A N 1
ATOM 10521 C CA . ASP A 1 659 ? 12.95492 -43.52628 15.21956 1.000 23.97090 709 ASP A CA 1
ATOM 10522 C C . ASP A 1 659 ? 12.86950 -44.53412 14.07965 1.000 26.61362 709 ASP A C 1
ATOM 10523 O O . ASP A 1 659 ? 11.87106 -45.24930 13.94814 1.000 35.66166 709 ASP A O 1
ATOM 10532 N N . VAL A 1 660 ? 13.91089 -44.57498 13.24353 1.000 28.02616 710 VAL A N 1
ATOM 10533 C CA . VAL A 1 660 ? 13.98360 -45.60586 12.21043 1.000 24.59966 710 VAL A CA 1
ATOM 10534 C C . VAL A 1 660 ? 14.51767 -46.92010 12.75482 1.000 23.89062 710 VAL A C 1
ATOM 10535 O O . VAL A 1 660 ? 14.53262 -47.92058 12.02604 1.000 22.80762 710 VAL A O 1
ATOM 10548 N N . HIS A 1 661 ? 14.95169 -46.94797 14.01161 1.000 24.83908 711 HIS A N 1
ATOM 10549 C CA . HIS A 1 661 ? 15.34236 -48.17556 14.68624 1.000 22.80985 711 HIS A CA 1
ATOM 10550 C C . HIS A 1 661 ? 14.18699 -48.70187 15.53266 1.000 24.57656 711 HIS A C 1
ATOM 10551 O O . HIS A 1 661 ? 13.36901 -47.93374 16.04408 1.000 24.24693 711 HIS A O 1
ATOM 10565 N N . SER A 1 662 ? 14.14044 -50.01999 15.69551 1.000 21.05986 712 SER A N 1
ATOM 10566 C CA . SER A 1 662 ? 13.23112 -50.60473 16.66630 1.000 19.38028 712 SER A CA 1
ATOM 10567 C C . SER A 1 662 ? 13.74798 -50.34315 18.08037 1.000 21.09495 712 SER A C 1
ATOM 10568 O O . SER A 1 662 ? 14.95169 -50.15844 18.28478 1.000 23.95395 712 SER A O 1
ATOM 10576 N N . PRO A 1 663 ? 12.86279 -50.32257 19.07398 1.000 22.29976 713 PRO A N 1
ATOM 10577 C CA . PRO A 1 663 ? 13.32986 -50.23885 20.46244 1.000 27.39953 713 PRO A CA 1
ATOM 10578 C C . PRO A 1 663 ? 14.22967 -51.41732 20.80494 1.000 25.25905 713 PRO A C 1
ATOM 10579 O O . PRO A 1 663 ? 14.05171 -52.52915 20.30211 1.000 23.82558 713 PRO A O 1
ATOM 10590 N N . GLY A 1 664 ? 15.19294 -51.16290 21.69344 1.000 23.95057 714 GLY A N 1
ATOM 10591 C CA . GLY A 1 664 ? 16.19874 -52.16732 22.00590 1.000 24.24158 714 GLY A CA 1
ATOM 10592 C C . GLY A 1 664 ? 15.62336 -53.53371 22.32174 1.000 24.54033 714 GLY A C 1
ATOM 10593 O O . GLY A 1 664 ? 16.12718 -54.55373 21.84559 1.000 25.10899 714 GLY A O 1
ATOM 10597 N N . ASN A 1 665 ? 14.56655 -53.58365 23.13453 1.000 22.56319 715 ASN A N 1
ATOM 10598 C CA . ASN A 1 665 ? 14.03227 -54.88775 23.51015 1.000 24.87650 715 ASN A CA 1
ATOM 10599 C C . ASN A 1 665 ? 13.52357 -55.65614 22.29558 1.000 23.67700 715 ASN A C 1
ATOM 10600 O O . ASN A 1 665 ? 13.62416 -56.88682 22.25809 1.000 24.43474 715 ASN A O 1
ATOM 10611 N N . PHE A 1 666 ? 12.98861 -54.96339 21.29137 1.000 26.50605 716 PHE A N 1
ATOM 10612 C CA . PHE A 1 666 ? 12.49323 -55.65779 20.10992 1.000 23.42742 716 PHE A CA 1
ATOM 10613 C C . PHE A 1 666 ? 13.58332 -55.92462 19.08270 1.000 20.13246 716 PHE A C 1
ATOM 10614 O O . PHE A 1 666 ? 13.44932 -56.86646 18.29365 1.000 24.86585 716 PHE A O 1
ATOM 10631 N N . ARG A 1 667 ? 14.66471 -55.14248 19.07956 1.000 21.75323 717 ARG A N 1
ATOM 10632 C CA . ARG A 1 667 ? 15.83934 -55.53655 18.30958 1.000 25.67618 717 ARG A CA 1
ATOM 10633 C C . ARG A 1 667 ? 16.35587 -56.88651 18.79210 1.000 27.40591 717 ARG A C 1
ATOM 10634 O O . ARG A 1 667 ? 16.72795 -57.74644 17.98554 1.000 23.88426 717 ARG A O 1
ATOM 10655 N N . ILE A 1 668 ? 16.33889 -57.10500 20.10757 1.000 23.57477 718 ILE A N 1
ATOM 10656 C CA . ILE A 1 668 ? 16.73371 -58.39583 20.66442 1.000 20.84488 718 ILE A CA 1
ATOM 10657 C C . ILE A 1 668 ? 15.73776 -59.47995 20.26588 1.000 27.84624 718 ILE A C 1
ATOM 10658 O O . ILE A 1 668 ? 16.10994 -60.51255 19.69732 1.000 26.19645 718 ILE A O 1
ATOM 10674 N N . ILE A 1 669 ? 14.45778 -59.27802 20.58841 1.000 22.44605 719 ILE A N 1
ATOM 10675 C CA . ILE A 1 669 ? 13.47139 -60.33977 20.39433 1.000 23.13584 719 ILE A CA 1
ATOM 10676 C C . ILE A 1 669 ? 13.31321 -60.65747 18.91066 1.000 24.84974 719 ILE A C 1
ATOM 10677 O O . ILE A 1 669 ? 13.34129 -61.82373 18.50387 1.000 27.73139 719 ILE A O 1
ATOM 10693 N N . GLY A 1 670 ? 13.14505 -59.62748 18.07743 1.000 26.33089 720 GLY A N 1
ATOM 10694 C CA . GLY A 1 670 ? 12.89959 -59.87383 16.66497 1.000 27.87096 720 GLY A CA 1
ATOM 10695 C C . GLY A 1 670 ? 14.06175 -60.56301 15.97690 1.000 26.00309 720 GLY A C 1
ATOM 10696 O O . GLY A 1 670 ? 13.86672 -61.49231 15.18708 1.000 28.99407 720 GLY A O 1
ATOM 10700 N N . THR A 1 671 ? 15.28402 -60.11686 16.26276 1.000 22.19101 721 THR A N 1
ATOM 10701 C CA . THR A 1 671 ? 16.45728 -60.69125 15.61553 1.000 23.17670 721 THR A CA 1
ATOM 10702 C C . THR A 1 671 ? 16.66427 -62.13667 16.05056 1.000 26.39126 721 THR A C 1
ATOM 10703 O O . THR A 1 671 ? 16.89108 -63.02043 15.21661 1.000 26.13704 721 THR A O 1
ATOM 10714 N N . LEU A 1 672 ? 16.58094 -62.40163 17.35397 1.000 27.45095 722 LEU A N 1
ATOM 10715 C CA . LEU A 1 672 ? 16.83034 -63.75505 17.83785 1.000 24.85963 722 LEU A CA 1
ATOM 10716 C C . LEU A 1 672 ? 15.68814 -64.70252 17.48068 1.000 24.89174 722 LEU A C 1
ATOM 10717 O O . LEU A 1 672 ? 15.92534 -65.89824 17.27340 1.000 29.23614 722 LEU A O 1
ATOM 10733 N N . GLN A 1 673 ? 14.45288 -64.19806 17.38647 1.000 28.21261 723 GLN A N 1
ATOM 10734 C CA . GLN A 1 673 ? 13.36068 -65.02705 16.88326 1.000 30.58783 723 GLN A CA 1
ATOM 10735 C C . GLN A 1 673 ? 13.66256 -65.57228 15.49183 1.000 28.35272 723 GLN A C 1
ATOM 10736 O O . GLN A 1 673 ? 13.23609 -66.68307 15.15254 1.000 29.84982 723 GLN A O 1
ATOM 10750 N N . ASN A 1 674 ? 14.37687 -64.80657 14.67007 1.000 29.21387 724 ASN A N 1
ATOM 10751 C CA . ASN A 1 674 ? 14.67646 -65.20108 13.30052 1.000 25.71232 724 ASN A CA 1
ATOM 10752 C C . ASN A 1 674 ? 15.94330 -66.03764 13.18295 1.000 31.05176 724 ASN A C 1
ATOM 10753 O O . ASN A 1 674 ? 16.26748 -66.49259 12.08065 1.000 32.93715 724 ASN A O 1
ATOM 10764 N N . SER A 1 675 ? 16.65576 -66.25653 14.28522 1.000 32.04828 725 SER A N 1
ATOM 10765 C CA . SER A 1 675 ? 17.96868 -66.89094 14.26546 1.000 31.54711 725 SER A CA 1
ATOM 10766 C C . SER A 1 675 ? 17.83083 -68.34691 14.69367 1.000 33.08074 725 SER A C 1
ATOM 10767 O O . SER A 1 675 ? 17.56070 -68.63529 15.86387 1.000 33.47934 725 SER A O 1
ATOM 10775 N N . ALA A 1 676 ? 18.00636 -69.26486 13.74051 1.000 35.96591 726 ALA A N 1
ATOM 10776 C CA . ALA A 1 676 ? 18.06942 -70.67842 14.08982 1.000 39.68832 726 ALA A CA 1
ATOM 10777 C C . ALA A 1 676 ? 19.26935 -70.96221 14.98013 1.000 39.34592 726 ALA A C 1
ATOM 10778 O O . ALA A 1 676 ? 19.20143 -71.82255 15.86664 1.000 35.56087 726 ALA A O 1
ATOM 10785 N N . GLU A 1 677 ? 20.36915 -70.23445 14.76652 1.000 32.04116 727 GLU A N 1
ATOM 10786 C CA . GLU A 1 677 ? 21.58099 -70.45280 15.54532 1.000 39.48593 727 GLU A CA 1
ATOM 10787 C C . GLU A 1 677 ? 21.36912 -70.08480 17.00655 1.000 36.99412 727 GLU A C 1
ATOM 10788 O O . GLU A 1 677 ? 21.86858 -70.77521 17.90283 1.000 35.07810 727 GLU A O 1
ATOM 10800 N N . PHE A 1 678 ? 20.63418 -69.00142 17.27137 1.000 33.01770 728 PHE A N 1
ATOM 10801 C CA . PHE A 1 678 ? 20.31420 -68.66493 18.65219 1.000 32.96699 728 PHE A CA 1
ATOM 10802 C C . PHE A 1 678 ? 19.59516 -69.82116 19.33604 1.000 34.31549 728 PHE A C 1
ATOM 10803 O O . PHE A 1 678 ? 19.94888 -70.21874 20.45216 1.000 33.97596 728 PHE A O 1
ATOM 10820 N N . SER A 1 679 ? 18.56451 -70.36549 18.68198 1.000 36.35569 729 SER A N 1
ATOM 10821 C CA . SER A 1 679 ? 17.77581 -71.42408 19.30161 1.000 35.25004 729 SER A CA 1
ATOM 10822 C C . SER A 1 679 ? 18.56996 -72.71824 19.42074 1.000 36.44093 729 SER A C 1
ATOM 10823 O O . SER A 1 679 ? 18.30104 -73.52530 20.31768 1.000 39.33700 729 SER A O 1
ATOM 10831 N N . GLU A 1 680 ? 19.55249 -72.93044 18.54133 1.000 35.75570 730 GLU A N 1
ATOM 10832 C CA . GLU A 1 680 ? 20.46572 -74.05617 18.71048 1.000 37.75087 730 GLU A CA 1
ATOM 10833 C C . GLU A 1 680 ? 21.34221 -73.86328 19.94068 1.000 40.49028 730 GLU A C 1
ATOM 10834 O O . GLU A 1 680 ? 21.59190 -74.81459 20.69106 1.000 40.60862 730 GLU A O 1
ATOM 10846 N N . ALA A 1 681 ? 21.81018 -72.63252 20.16681 1.000 40.84257 731 ALA A N 1
ATOM 10847 C CA . ALA A 1 681 ? 22.72804 -72.36920 21.26733 1.000 34.21204 731 ALA A CA 1
ATOM 10848 C C . ALA A 1 681 ? 22.04238 -72.49357 22.62145 1.000 42.03451 731 ALA A C 1
ATOM 10849 O O . ALA A 1 681 ? 22.66876 -72.93499 23.59099 1.000 36.94770 731 ALA A O 1
ATOM 10856 N N . PHE A 1 682 ? 20.76817 -72.11867 22.71349 1.000 33.78279 732 PHE A N 1
ATOM 10857 C CA . PHE A 1 682 ? 20.02632 -72.19930 23.96574 1.000 37.40720 732 PHE A CA 1
ATOM 10858 C C . PHE A 1 682 ? 18.99149 -73.32008 23.96481 1.000 41.30356 732 PHE A C 1
ATOM 10859 O O . PHE A 1 682 ? 18.17837 -73.40125 24.89188 1.000 41.32901 732 PHE A O 1
ATOM 10876 N N . HIS A 1 683 ? 19.01312 -74.18932 22.95411 1.000 40.43015 733 HIS A N 1
ATOM 10877 C CA . HIS A 1 683 ? 18.18428 -75.39523 22.91442 1.000 42.79151 733 HIS A CA 1
ATOM 10878 C C . HIS A 1 683 ? 16.71243 -75.07456 23.16259 1.000 44.39939 733 HIS A C 1
ATOM 10879 O O . HIS A 1 683 ? 16.02813 -75.72370 23.95721 1.000 43.77728 733 HIS A O 1
ATOM 10893 N N . CYS A 1 684 ? 16.21841 -74.06992 22.44652 1.000 37.65693 734 CYS A N 1
ATOM 10894 C CA . CYS A 1 684 ? 14.83105 -73.65520 22.59240 1.000 43.02770 734 CYS A CA 1
ATOM 10895 C C . CYS A 1 684 ? 13.89295 -74.66910 21.95135 1.000 47.19752 734 CYS A C 1
ATOM 10896 O O . CYS A 1 684 ? 14.12916 -75.12747 20.82816 1.000 43.49739 734 CYS A O 1
ATOM 10903 N N . ARG A 1 685 ? 12.82097 -75.01236 22.66692 1.000 44.39892 735 ARG A N 1
ATOM 10904 C CA . ARG A 1 685 ? 11.79769 -75.88303 22.10746 1.000 44.57479 735 ARG A CA 1
ATOM 10905 C C . ARG A 1 685 ? 11.16047 -75.20160 20.89910 1.000 44.09161 735 ARG A C 1
ATOM 10906 O O . ARG A 1 685 ? 11.10122 -73.97104 20.81259 1.000 38.59060 735 ARG A O 1
ATOM 10927 N N . LYS A 1 686 ? 10.67360 -76.00612 19.95936 1.000 55.93941 736 LYS A N 1
ATOM 10928 C CA . LYS A 1 686 ? 10.01836 -75.44232 18.78684 1.000 58.13871 736 LYS A CA 1
ATOM 10929 C C . LYS A 1 686 ? 8.76103 -74.69102 19.21138 1.000 45.86771 736 LYS A C 1
ATOM 10930 O O . LYS A 1 686 ? 7.96935 -75.18090 20.02286 1.000 45.12057 736 LYS A O 1
ATOM 10949 N N . ASN A 1 687 ? 8.60765 -73.47684 18.68543 1.000 46.66754 737 ASN A N 1
ATOM 10950 C CA . ASN A 1 687 ? 7.47043 -72.59960 18.94829 1.000 41.11371 737 ASN A CA 1
ATOM 10951 C C . ASN A 1 687 ? 7.40762 -72.10576 20.38824 1.000 44.00549 737 ASN A C 1
ATOM 10952 O O . ASN A 1 687 ? 6.35650 -71.63476 20.83684 1.000 43.54512 737 ASN A O 1
ATOM 10963 N N . SER A 1 688 ? 8.51029 -72.18754 21.12788 1.000 45.32945 738 SER A N 1
ATOM 10964 C CA . SER A 1 688 ? 8.69018 -71.28208 22.25219 1.000 46.32293 738 SER A CA 1
ATOM 10965 C C . SER A 1 688 ? 8.67770 -69.85013 21.72048 1.000 40.48752 738 SER A C 1
ATOM 10966 O O . SER A 1 688 ? 8.82586 -69.60913 20.51843 1.000 38.99436 738 SER A O 1
ATOM 10974 N N . TYR A 1 689 ? 8.48562 -68.88600 22.62168 1.000 34.31340 739 TYR A N 1
ATOM 10975 C CA . TYR A 1 689 ? 8.30741 -67.51119 22.16560 1.000 37.33255 739 TYR A CA 1
ATOM 10976 C C . TYR A 1 689 ? 9.49433 -67.04636 21.32833 1.000 39.00457 739 TYR A C 1
ATOM 10977 O O . TYR A 1 689 ? 9.32035 -66.33834 20.32902 1.000 34.16283 739 TYR A O 1
ATOM 10995 N N . MET A 1 690 ? 10.70730 -67.43909 21.71727 1.000 32.47044 740 MET A N 1
ATOM 10996 C CA . MET A 1 690 ? 11.91597 -67.00175 21.03033 1.000 32.38062 740 MET A CA 1
ATOM 10997 C C . MET A 1 690 ? 12.26446 -67.85883 19.82036 1.000 34.37477 740 MET A C 1
ATOM 10998 O O . MET A 1 690 ? 13.22186 -67.53151 19.11016 1.000 34.23265 740 MET A O 1
ATOM 11012 N N . ASN A 1 691 ? 11.53076 -68.93725 19.56302 1.000 34.95371 741 ASN A N 1
ATOM 11013 C CA . ASN A 1 691 ? 11.84547 -69.85488 18.46693 1.000 35.90960 741 ASN A CA 1
ATOM 11014 C C . ASN A 1 691 ? 10.59113 -70.16832 17.65871 1.000 37.59685 741 ASN A C 1
ATOM 11015 O O . ASN A 1 691 ? 10.15928 -71.32183 17.56952 1.000 38.16847 741 ASN A O 1
ATOM 11026 N N . PRO A 1 692 ? 9.98578 -69.15593 17.04060 1.000 33.36457 742 PRO A N 1
ATOM 11027 C CA . PRO A 1 692 ? 8.84196 -69.41782 16.15751 1.000 35.75820 742 PRO A CA 1
ATOM 11028 C C . PRO A 1 692 ? 9.26187 -70.22920 14.94185 1.000 35.93581 742 PRO A C 1
ATOM 11029 O O . PRO A 1 692 ? 10.35292 -70.04665 14.39541 1.000 38.20984 742 PRO A O 1
ATOM 11040 N N . GLU A 1 693 ? 8.38174 -71.13781 14.51757 1.000 38.05573 743 GLU A N 1
ATOM 11041 C CA . GLU A 1 693 ? 8.69812 -71.95858 13.35540 1.000 39.10331 743 GLU A CA 1
ATOM 11042 C C . GLU A 1 693 ? 8.94463 -71.09229 12.12533 1.000 35.83740 743 GLU A C 1
ATOM 11043 O O . GLU A 1 693 ? 9.84354 -71.37880 11.32626 1.000 44.77982 743 GLU A O 1
ATOM 11055 N N . LYS A 1 694 ? 8.16689 -70.02408 11.95836 1.000 38.36168 744 LYS A N 1
ATOM 11056 C CA . LYS A 1 694 ? 8.36964 -69.11442 10.83720 1.000 46.70341 744 LYS A CA 1
ATOM 11057 C C . LYS A 1 694 ? 9.46366 -68.11336 11.19306 1.000 47.58116 744 LYS A C 1
ATOM 11058 O O . LYS A 1 694 ? 9.36491 -67.40747 12.20360 1.000 42.35807 744 LYS A O 1
ATOM 11077 N N . LYS A 1 695 ? 10.49614 -68.04305 10.35912 1.000 41.13997 745 LYS A N 1
ATOM 11078 C CA . LYS A 1 695 ? 11.61373 -67.13417 10.57364 1.000 38.77762 745 LYS A CA 1
ATOM 11079 C C . LYS A 1 695 ? 11.83102 -66.31258 9.31402 1.000 40.08422 745 LYS A C 1
ATOM 11080 O O . LYS A 1 695 ? 11.82624 -66.85522 8.20469 1.000 41.12321 745 LYS A O 1
ATOM 11099 N N . CYS A 1 696 ? 11.99239 -65.00512 9.48843 1.000 30.18179 746 CYS A N 1
ATOM 11100 C CA . CYS A 1 696 ? 12.28109 -64.11896 8.37434 1.000 34.31330 746 CYS A CA 1
ATOM 11101 C C . CYS A 1 696 ? 13.77055 -64.13602 8.05921 1.000 35.09382 746 CYS A C 1
ATOM 11102 O O . CYS A 1 696 ? 14.61328 -64.26458 8.95175 1.000 36.99848 746 CYS A O 1
ATOM 11109 N N . ARG A 1 697 ? 14.09482 -63.98765 6.77702 1.000 35.92005 747 ARG A N 1
ATOM 11110 C CA . ARG A 1 697 ? 15.49121 -63.88969 6.37656 1.000 35.27464 747 ARG A CA 1
ATOM 11111 C C . ARG A 1 697 ? 15.61537 -63.10496 5.08091 1.000 33.80730 747 ARG A C 1
ATOM 11112 O O . ARG A 1 697 ? 14.93017 -63.40125 4.09838 1.000 32.38182 747 ARG A O 1
ATOM 11133 N N . VAL A 1 698 ? 16.49416 -62.10617 5.09010 1.000 34.84747 748 VAL A N 1
ATOM 11134 C CA . VAL A 1 698 ? 16.93749 -61.45085 3.86470 1.000 30.82936 748 VAL A CA 1
ATOM 11135 C C . VAL A 1 698 ? 18.39787 -61.84771 3.67162 1.000 29.59381 748 VAL A C 1
ATOM 11136 O O . VAL A 1 698 ? 18.69804 -62.82110 2.97067 1.000 31.61904 748 VAL A O 1
ATOM 11149 N N . TRP A 1 699 ? 19.31042 -61.13805 4.33025 1.000 28.07736 749 TRP A N 1
ATOM 11150 C CA . TRP A 1 699 ? 20.73952 -61.41461 4.17753 1.000 36.45993 749 TRP A CA 1
ATOM 11151 C C . TRP A 1 699 ? 21.25331 -62.40814 5.21379 1.000 31.38478 749 TRP A C 1
ATOM 11152 O O . TRP A 1 699 ? 22.30352 -63.02191 5.01346 1.000 36.50122 749 TRP A O 1
#

CATH classification: 3.40.390.10 (+1 more: 1.10.1380.10)